Protein AF-0000000069268933 (afdb_homodimer)

Solvent-accessible surface area (backbone atoms only — not comparable to full-atom values): 54317 Å² total; per-residue (Å²): 132,76,81,76,73,70,62,58,66,45,48,69,45,67,87,57,84,73,96,55,51,41,63,83,51,75,91,86,49,53,34,49,32,68,73,46,73,35,45,16,52,27,34,43,27,24,50,33,40,76,60,44,56,71,86,71,64,83,83,47,63,29,49,32,36,15,38,20,29,21,50,16,10,46,42,30,14,30,53,37,13,67,27,52,35,50,18,26,33,30,33,64,66,54,39,27,24,53,42,48,69,40,32,57,46,41,52,47,26,45,42,44,54,23,50,52,47,48,46,54,64,62,42,34,71,44,36,68,53,65,61,63,78,63,66,57,31,48,46,53,46,44,49,50,28,39,42,50,39,27,69,57,31,54,75,45,9,57,64,44,36,41,72,38,51,13,46,59,36,70,28,63,60,28,30,74,26,71,50,31,32,33,38,74,88,39,74,44,36,33,64,26,33,35,44,12,54,23,53,42,72,35,76,78,95,40,54,47,47,91,77,36,90,62,32,33,57,55,48,53,80,37,52,63,67,76,50,60,28,35,34,30,37,25,42,41,57,71,32,48,37,48,46,52,25,42,38,54,54,62,25,48,32,37,34,38,18,56,50,80,56,52,40,78,89,51,41,64,68,58,34,50,50,48,53,50,52,43,41,74,74,61,39,44,73,41,49,32,22,45,75,58,34,36,45,65,48,70,59,88,90,51,92,54,39,46,32,41,39,35,29,30,48,75,85,36,81,45,76,45,78,22,40,38,41,37,44,40,67,48,72,38,38,55,63,79,81,34,31,41,71,49,26,46,43,50,64,41,87,96,46,18,39,38,56,47,59,55,26,33,30,71,25,81,45,32,30,47,21,30,38,20,21,57,47,80,91,50,60,40,67,47,44,5,34,32,40,13,38,36,38,43,41,53,73,67,40,64,92,64,73,77,70,42,51,36,75,43,71,37,58,87,68,49,52,55,49,45,59,34,82,36,92,58,13,45,13,36,22,53,45,37,32,70,68,53,22,56,76,68,71,48,63,65,41,80,35,68,23,59,34,76,77,30,68,37,36,53,44,66,57,59,78,83,54,35,34,28,37,41,28,15,39,56,97,50,50,43,34,49,18,22,30,30,32,23,81,62,12,56,35,43,42,46,36,54,43,48,27,39,64,70,62,38,32,35,62,56,48,22,16,41,60,54,41,70,74,32,67,46,43,37,57,32,53,21,21,38,53,59,40,61,74,61,48,74,58,51,52,92,82,67,68,120,146,65,91,74,74,68,64,57,67,43,47,68,46,66,87,57,84,72,94,57,50,41,64,84,51,74,90,86,49,54,34,48,32,66,73,46,72,35,45,16,52,28,34,42,27,26,50,34,41,74,59,43,56,71,88,72,64,85,83,47,63,28,50,34,37,14,38,20,32,21,50,17,10,45,42,30,14,29,52,38,13,67,27,53,37,52,18,24,32,30,33,62,68,55,38,28,26,54,42,48,71,41,33,56,46,39,52,46,27,46,42,44,53,23,48,52,50,48,47,54,64,62,44,33,70,43,36,69,52,64,59,62,79,61,66,57,32,48,47,53,45,44,50,50,27,39,43,50,39,27,69,56,31,54,74,44,9,58,65,44,36,41,74,39,50,12,45,60,36,69,28,61,59,29,30,71,27,70,49,31,31,33,39,73,87,40,74,45,38,33,66,26,34,34,46,12,54,23,53,43,73,34,77,78,96,40,55,45,46,90,77,36,89,61,30,33,57,55,47,53,78,38,52,64,66,75,49,60,28,34,34,31,38,26,42,40,58,71,32,47,37,49,45,53,26,42,38,56,55,64,25,47,31,36,34,36,18,56,49,81,56,52,39,78,88,51,42,66,69,57,33,51,51,49,52,50,52,45,42,74,71,62,38,44,73,41,49,34,23,45,75,59,32,35,44,64,48,70,60,89,89,52,91,55,39,45,34,41,39,35,27,30,48,74,83,35,82,46,77,46,77,24,40,36,40,38,43,40,67,49,72,39,37,55,64,80,81,34,32,41,71,50,27,45,44,50,63,40,85,97,48,18,39,38,57,47,59,54,26,32,30,72,24,81,46,32,31,46,23,29,37,20,22,55,47,80,89,50,60,40,68,48,46,5,34,33,40,13,37,37,38,44,41,54,73,66,40,62,92,66,73,76,68,42,51,37,75,42,71,35,58,87,68,49,52,56,48,44,60,36,82,35,92,59,14,46,12,36,23,51,43,37,33,70,67,53,22,56,76,69,72,48,63,63,42,81,34,69,23,60,32,76,78,31,69,37,35,54,45,66,58,60,79,84,53,36,34,29,38,40,28,16,39,55,98,49,49,44,35,49,19,22,30,28,32,23,81,62,13,55,35,41,43,46,36,53,42,46,27,39,65,70,62,40,31,36,62,56,48,23,15,41,60,54,41,72,76,33,67,47,44,38,56,32,53,21,21,37,55,58,39,61,76,61,48,74,59,51,51,92,82,67,68,120

Secondary structure (DSSP, 8-state):
------S--PBPSTT---SSSBS--STT---BSS--HHHHHHHHHHS-BTPPPP---TT-EEEEEEE--SHHHHHHHHHHHHTT--EEEEESS-TTHHHHHHSHHHHHHHHHHHHHHHHHHHTHHHHSS--------HHHHHHHHHHHHHHHGGGGSHHHHHHHT-EEEES-EEEEETTEEEETTEEEEEEEEEE---EEE-----TTGGGS--B-HHHHTT--S--SEEEEE--SHHHHHHHHHHHHHT-EEEEE-SSSSSSTTS-HHHHHHHHHHHHHTT-EEE-SEEEEEEEEE--TT-SS-EEEEEEEETTEEEEEEESEEEE-S-EEE--TTS-HHHHT--EETTTEE---TTSB-SSTTEEE-GGGBS-GGG--HHHHHHHHHHHHHHHH-TTS---SSSS-SSGGGS--EEEE-SSSEEEEEES-SHHHHHHHT--EEEEEEEGGG-HHHHHHT-SS--EEEEEEETTS-BEEEEEEEETTHHHHHHHHHHHHHTT-BHHHHHTS---SS-TTHHHHHHHHHHHHTT-----TT---/------S--PBP-TT---SSSBS--STT---BSS--HHHHHHHHHHS-BTPPPP---TT-EEEEEEE--SHHHHHHHHHHHHTT--EEEEESS-TTHHHHHHSHHHHHHHHHHHHHHHHHHHTHHHHSS--------HHHHHHHHHHHHHHHGGGGSHHHHHHTT-EEEES-EEEEETTEEEETTEEEEEEEEEE---EEE-----TTGGGS--B-HHHHTT--S--SEEEEE--SHHHHHHHHHHHHHT-EEEEE-SSSSSSTTS-HHHHHHHHHHHHHTT-EEE-SEEEEEEEEE--TT-SS-EEEEEEEETTEEEEEEESEEEE-S-EEE--TTS-HHHHT--EETTTEE---TTSB-SSTTEEE-GGGBS-GGG--HHHHHHHHHHHHHHHH-TTS---SSSS-SSGGGS--EEEE-SSSEEEEEES-SHHHHHHHT--EEEEEEEGGG-HHHHHHT-SS--EEEEEEETTS-BEEEEEEEETTHHHHHHHHHHHHHTT-BHHHHHTS---SS-TTHHHHHHHHHHHHTT-----TT---

InterPro domains:
  IPR001100 Pyridine nucleotide-disulphide oxidoreductase, class I [PIRSF000350] (57-532)
  IPR004099 Pyridine nucleotide-disulphide oxidoreductase, dimerisation domain [PF02852] (416-525)
  IPR012999 Pyridine nucleotide-disulphide oxidoreductase, class I, active site [PS00076] (96-106)
  IPR016156 FAD/NAD-linked reductase, dimerisation domain superfamily [G3DSA:3.30.390.30] (410-530)
  IPR016156 FAD/NAD-linked reductase, dimerisation domain superfamily [SSF55424] (415-532)
  IPR023753 FAD/NAD(P)-binding domain [PF07992] (62-384)
  IPR036188 FAD/NAD(P)-binding domain superfamily [G3DSA:3.50.50.60] (62-387)
  IPR036188 FAD/NAD(P)-binding domain superfamily [G3DSA:3.50.50.60] (202-329)
  IPR036188 FAD/NAD(P)-binding domain superfamily [SSF51905] (53-395)

Structure (mmCIF, N/CA/C/O backbone):
data_AF-0000000069268933-model_v1
#
loop_
_entity.id
_entity.type
_entity.pdbx_description
1 polymer 'Mercuric reductase'
#
loop_
_atom_site.group_PDB
_atom_site.id
_atom_site.type_symbol
_atom_site.label_atom_id
_atom_site.label_alt_id
_atom_site.label_comp_id
_atom_site.label_asym_id
_atom_site.label_entity_id
_atom_site.label_seq_id
_atom_site.pdbx_PDB_ins_code
_atom_site.Cartn_x
_atom_site.Cart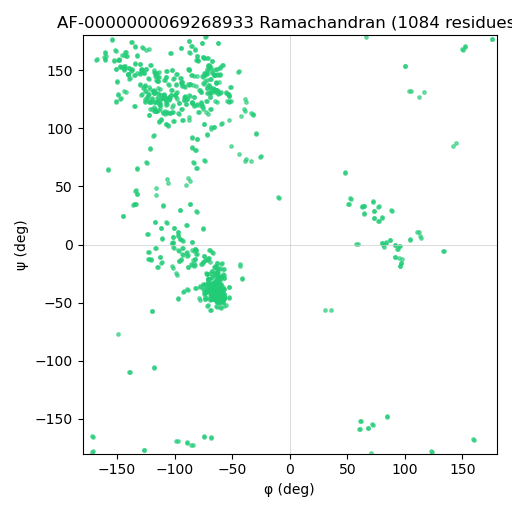n_y
_atom_site.Cartn_z
_atom_site.occupancy
_atom_site.B_iso_or_equiv
_atom_site.auth_seq_id
_atom_site.auth_comp_id
_atom_site.auth_asym_id
_atom_site.auth_atom_id
_atom_site.pdbx_PDB_model_num
ATOM 1 N N . MET A 1 1 ? -4.199 60.875 -8.172 1 19.55 1 MET A N 1
ATOM 2 C CA . MET A 1 1 ? -5.078 59.719 -8.203 1 19.55 1 MET A CA 1
ATOM 3 C C . MET A 1 1 ? -4.285 58.406 -8.031 1 19.55 1 MET A C 1
ATOM 5 O O . MET A 1 1 ? -3.547 58 -8.938 1 19.55 1 MET A O 1
ATOM 9 N N . ALA A 1 2 ? -3.783 58.188 -6.824 1 30.11 2 ALA A N 1
ATOM 10 C CA . ALA A 1 2 ? -2.719 57.281 -6.391 1 30.11 2 ALA A CA 1
ATOM 11 C C . ALA A 1 2 ? -2.986 55.875 -6.859 1 30.11 2 ALA A C 1
ATOM 13 O O . ALA A 1 2 ? -4.129 55.406 -6.852 1 30.11 2 ALA A O 1
ATOM 14 N N . ASP A 1 3 ? -2.271 55.406 -7.816 1 27.77 3 ASP A N 1
ATOM 15 C CA . ASP A 1 3 ? -2.238 54.031 -8.297 1 27.77 3 ASP A CA 1
ATOM 16 C C . ASP A 1 3 ? -2.447 53.031 -7.152 1 27.77 3 ASP A C 1
ATOM 18 O O . ASP A 1 3 ? -1.604 52.906 -6.262 1 27.77 3 ASP A O 1
ATOM 22 N N . SER A 1 4 ? -3.584 52.844 -6.547 1 33.25 4 SER A N 1
ATOM 23 C CA . SER A 1 4 ? -4 51.844 -5.547 1 33.25 4 SER A CA 1
ATOM 24 C C . SER A 1 4 ? -3.527 50.469 -5.918 1 33.25 4 SER A C 1
ATOM 26 O O . SER A 1 4 ? -3.932 49.906 -6.945 1 33.25 4 SER A O 1
ATOM 28 N N . GLY A 1 5 ? -2.242 50.062 -5.734 1 37.5 5 GLY A N 1
ATOM 29 C CA . GLY A 1 5 ? -1.516 48.844 -6.055 1 37.5 5 GLY A CA 1
ATOM 30 C C . GLY A 1 5 ? -2.328 47.562 -5.82 1 37.5 5 GLY A C 1
ATOM 31 O O . GLY A 1 5 ? -3.219 47.562 -4.969 1 37.5 5 GLY A O 1
ATOM 32 N N . SER A 1 6 ? -2.643 46.75 -6.883 1 45.41 6 SER A N 1
ATOM 33 C CA . SER A 1 6 ? -3.357 45.5 -6.902 1 45.41 6 SER A CA 1
ATOM 34 C C . SER A 1 6 ? -2.982 44.625 -5.703 1 45.41 6 SER A C 1
ATOM 36 O O . SER A 1 6 ? -1.806 44.5 -5.355 1 45.41 6 SER A O 1
ATOM 38 N N . PRO A 1 7 ? -3.863 44.344 -4.828 1 54.72 7 PRO A N 1
ATOM 39 C CA . PRO A 1 7 ? -3.633 43.344 -3.775 1 54.72 7 PRO A CA 1
ATOM 40 C C . PRO A 1 7 ? -2.867 42.125 -4.273 1 54.72 7 PRO A C 1
ATOM 42 O O . PRO A 1 7 ? -3.01 41.719 -5.434 1 54.72 7 PRO A O 1
ATOM 45 N N . GLY A 1 8 ? -1.774 41.844 -3.582 1 63.28 8 GLY A N 1
ATOM 46 C CA . GLY A 1 8 ? -1.039 40.688 -4.09 1 63.28 8 GLY A CA 1
ATOM 47 C C . GLY A 1 8 ? 0.312 41.062 -4.676 1 63.28 8 GLY A C 1
ATOM 48 O O . GLY A 1 8 ? 0.679 42.219 -4.711 1 63.28 8 GLY A O 1
ATOM 49 N N . SER A 1 9 ? 1.491 40.719 -4.539 1 64.56 9 SER A N 1
ATOM 50 C CA . SER A 1 9 ? 2.822 40.688 -5.141 1 64.56 9 SER A CA 1
ATOM 51 C C . SER A 1 9 ? 3.908 40.875 -4.086 1 64.56 9 SER A C 1
ATOM 53 O O . SER A 1 9 ? 3.865 41.844 -3.309 1 64.56 9 SER A O 1
ATOM 55 N N . GLY A 1 10 ? 4.324 39.969 -3.52 1 69 10 GLY A N 1
ATOM 56 C CA . GLY A 1 10 ? 5.473 40.031 -2.633 1 69 10 GLY A CA 1
ATOM 57 C C . GLY A 1 10 ? 6.797 39.938 -3.363 1 69 10 GLY A C 1
ATOM 58 O O . GLY A 1 10 ? 6.836 39.562 -4.539 1 69 10 GLY A O 1
ATOM 59 N N . SER A 1 11 ? 7.723 40.688 -2.787 1 83.81 11 SER A N 1
ATOM 60 C CA . SER A 1 11 ? 9.086 40.562 -3.279 1 83.81 11 SER A CA 1
ATOM 61 C C . SER A 1 11 ? 9.695 39.219 -2.863 1 83.81 11 SER A C 1
ATOM 63 O O . SER A 1 11 ? 9.211 38.594 -1.931 1 83.81 11 SER A O 1
ATOM 65 N N . SER A 1 12 ? 10.594 38.875 -3.639 1 91.75 12 SER A N 1
ATOM 66 C CA . SER A 1 12 ? 11.234 37.562 -3.414 1 91.75 12 SER A CA 1
ATOM 67 C C . SER A 1 12 ? 12.211 37.625 -2.244 1 91.75 12 SER A C 1
ATOM 69 O O . SER A 1 12 ? 12.812 38.688 -1.982 1 91.75 12 SER A O 1
ATOM 71 N N . TRP A 1 13 ? 12.289 36.562 -1.516 1 95 13 TRP A N 1
ATOM 72 C CA . TRP A 1 13 ? 13.273 36.375 -0.451 1 95 13 TRP A CA 1
ATOM 73 C C . TRP A 1 13 ? 14.656 36.094 -1.027 1 95 13 TRP A C 1
ATOM 75 O O . TRP A 1 13 ? 15.656 36.156 -0.304 1 95 13 TRP A O 1
ATOM 85 N N . LEU A 1 14 ? 14.672 35.875 -2.348 1 93.62 14 LEU A N 1
ATOM 86 C CA . LEU A 1 14 ? 15.961 35.594 -2.963 1 93.62 14 LEU A CA 1
ATOM 87 C C . LEU A 1 14 ? 16.922 36.75 -2.822 1 93.62 14 LEU A C 1
ATOM 89 O O . LEU A 1 14 ? 16.547 37.906 -3.115 1 93.62 14 LEU A O 1
ATOM 93 N N . GLY A 1 15 ? 18.047 36.594 -2.393 1 90.69 15 GLY A N 1
ATOM 94 C CA . GLY A 1 15 ? 19.062 37.625 -2.262 1 90.69 15 GLY A CA 1
ATOM 95 C C . GLY A 1 15 ? 19.047 38.312 -0.907 1 90.69 15 GLY A C 1
ATOM 96 O O . GLY A 1 15 ? 19.969 39.062 -0.572 1 90.69 15 GLY A O 1
ATOM 97 N N . VAL A 1 16 ? 18.016 38.062 -0.14 1 92.56 16 VAL A N 1
ATOM 98 C CA . VAL A 1 16 ? 17.938 38.625 1.204 1 92.56 16 VAL A CA 1
ATOM 99 C C . VAL A 1 16 ? 18.984 37.969 2.1 1 92.56 16 VAL A C 1
ATOM 101 O O . VAL A 1 16 ? 19.156 36.75 2.061 1 92.56 16 VAL A O 1
ATOM 104 N N . VAL A 1 17 ? 19.688 38.688 2.865 1 92.62 17 VAL A N 1
ATOM 105 C CA . VAL A 1 17 ? 20.688 38.156 3.795 1 92.62 17 VAL A CA 1
ATOM 106 C C . VAL A 1 17 ? 20.094 38.062 5.195 1 92.62 17 VAL A C 1
ATOM 108 O O . VAL A 1 17 ? 19.484 39 5.691 1 92.62 17 VAL A O 1
ATOM 111 N N . ALA A 1 18 ? 20.188 36.938 5.742 1 92.56 18 ALA A N 1
ATOM 112 C CA . ALA A 1 18 ? 19.672 36.688 7.086 1 92.56 18 ALA A CA 1
ATOM 113 C C . ALA A 1 18 ? 20.734 36 7.965 1 92.56 18 ALA A C 1
ATOM 115 O O . ALA A 1 18 ? 21.578 35.25 7.473 1 92.56 18 ALA A O 1
ATOM 116 N N . ASP A 1 19 ? 20.703 36.312 9.258 1 91.62 19 ASP A N 1
ATOM 117 C CA . ASP A 1 19 ? 21.656 35.75 10.203 1 91.62 19 ASP A CA 1
ATOM 118 C C . ASP A 1 19 ? 21.031 34.625 11.008 1 91.62 19 ASP A C 1
ATOM 120 O O . ASP A 1 19 ? 21.641 34.062 11.922 1 91.62 19 ASP A O 1
ATOM 124 N N . GLY A 1 20 ? 19.844 34.312 10.742 1 92.31 20 GLY A N 1
ATOM 125 C CA . GLY A 1 20 ? 19.094 33.281 11.398 1 92.31 20 GLY A CA 1
ATOM 126 C C . GLY A 1 20 ? 17.766 32.969 10.719 1 92.31 20 GLY A C 1
ATOM 127 O O . GLY A 1 20 ? 17.547 33.375 9.578 1 92.31 20 GLY A O 1
ATOM 128 N N . ALA A 1 21 ? 16.953 32.281 11.414 1 94.88 21 ALA A N 1
ATOM 129 C CA . ALA A 1 21 ? 15.664 31.875 10.867 1 94.88 21 ALA A CA 1
ATOM 130 C C . ALA A 1 21 ? 14.773 33.062 10.562 1 94.88 21 ALA A C 1
ATOM 132 O O . ALA A 1 21 ? 14.727 34.031 11.336 1 94.88 21 ALA A O 1
ATOM 133 N N . VAL A 1 22 ? 14.102 33.031 9.477 1 94.69 22 VAL A N 1
ATOM 134 C CA . VAL A 1 22 ? 13.188 34.094 9.062 1 94.69 22 VAL A CA 1
ATOM 135 C C . VAL A 1 22 ? 11.883 33.469 8.57 1 94.69 22 VAL A C 1
ATOM 137 O O . VAL A 1 22 ? 11.867 32.344 8.07 1 94.69 22 VAL A O 1
ATOM 140 N N . PRO A 1 23 ? 10.711 34.156 8.578 1 92.38 23 PRO A N 1
ATOM 141 C CA . PRO A 1 23 ? 10.617 35.469 9.242 1 92.38 23 PRO A CA 1
ATOM 142 C C . PRO A 1 23 ? 10.719 35.375 10.766 1 92.38 23 PRO A C 1
ATOM 144 O O . PRO A 1 23 ? 10.484 34.281 11.328 1 92.38 23 PRO A O 1
ATOM 147 N N . VAL A 1 24 ? 11.141 36.375 11.359 1 82.5 24 VAL A N 1
ATOM 148 C CA . VAL A 1 24 ? 11.203 36.438 12.812 1 82.5 24 VAL A CA 1
ATOM 149 C C . VAL A 1 24 ? 9.797 36.625 13.375 1 82.5 24 VAL A C 1
ATOM 151 O O . VAL A 1 24 ? 9.047 37.5 12.914 1 82.5 24 VAL A O 1
ATOM 154 N N . SER A 1 25 ? 9.281 35.594 13.867 1 70.06 25 SER A N 1
ATOM 155 C CA . SER A 1 25 ? 7.953 35.719 14.453 1 70.06 25 SER A CA 1
ATOM 156 C C . SER A 1 25 ? 7.969 35.406 15.945 1 70.06 25 SER A C 1
ATOM 158 O O . SER A 1 25 ? 8.93 34.812 16.453 1 70.06 25 SER A O 1
ATOM 160 N N . GLY A 1 26 ? 7.113 36.062 16.688 1 65.31 26 GLY A N 1
ATOM 161 C CA . GLY A 1 26 ? 6.879 35.781 18.094 1 65.31 26 GLY A CA 1
ATOM 162 C C . GLY A 1 26 ? 5.922 34.625 18.328 1 65.31 26 GLY A C 1
ATOM 163 O O . GLY A 1 26 ? 5.547 33.938 17.375 1 65.31 26 GLY A O 1
ATOM 164 N N . HIS A 1 27 ? 5.801 34.125 19.438 1 62.94 27 HIS A N 1
ATOM 165 C CA . HIS A 1 27 ? 4.742 33.25 19.938 1 62.94 27 HIS A CA 1
ATOM 166 C C . HIS A 1 27 ? 5.062 31.781 19.656 1 62.94 27 HIS A C 1
ATOM 168 O O . HIS A 1 27 ? 4.184 31.016 19.266 1 62.94 27 HIS A O 1
ATOM 174 N N . GLY A 1 28 ? 6.27 31.5 19.625 1 66.56 28 GLY A N 1
ATOM 175 C CA . GLY A 1 28 ? 6.621 30.094 19.562 1 66.56 28 GLY A CA 1
ATOM 176 C C . GLY A 1 28 ? 6.863 29.594 18.156 1 66.56 28 GLY A C 1
ATOM 177 O O . GLY A 1 28 ? 7.191 28.422 17.938 1 66.56 28 GLY A O 1
ATOM 178 N N . HIS A 1 29 ? 6.691 30.5 17.188 1 80.31 29 HIS A N 1
ATOM 179 C CA . HIS A 1 29 ? 6.949 30.078 15.812 1 80.31 29 HIS A CA 1
ATOM 180 C C . HIS A 1 29 ? 8.383 30.422 15.391 1 80.31 29 HIS A C 1
ATOM 182 O O . HIS A 1 29 ? 8.938 31.422 15.828 1 80.31 29 HIS A O 1
ATOM 188 N N . VAL A 1 30 ? 8.859 29.469 14.719 1 89.19 30 VAL A N 1
ATOM 189 C CA . VAL A 1 30 ? 10.234 29.625 14.242 1 89.19 30 VAL A CA 1
ATOM 190 C C . VAL A 1 30 ? 10.242 29.688 12.719 1 89.19 30 VAL A C 1
ATOM 192 O O . VAL A 1 30 ? 9.602 28.891 12.055 1 89.19 30 VAL A O 1
ATOM 195 N N . GLY A 1 31 ? 10.883 30.656 12.195 1 94.12 31 GLY A N 1
ATOM 196 C CA . GLY A 1 31 ? 11.023 30.734 10.75 1 94.12 31 GLY A CA 1
ATOM 197 C C . GLY A 1 31 ? 11.898 29.641 10.172 1 94.12 31 GLY A C 1
ATOM 198 O O . GLY A 1 31 ? 12.141 28.625 10.828 1 94.12 31 GLY A O 1
ATOM 199 N N . VAL A 1 32 ? 12.305 29.812 8.922 1 96.62 32 VAL A N 1
ATOM 200 C CA . VAL A 1 32 ? 13.078 28.766 8.258 1 96.62 32 VAL A CA 1
ATOM 201 C C . VAL A 1 32 ? 14.539 29.188 8.141 1 96.62 32 VAL A C 1
ATOM 203 O O . VAL A 1 32 ? 14.836 30.391 8.055 1 96.62 32 VAL A O 1
ATOM 206 N N . TRP A 1 33 ? 15.383 28.25 8.172 1 96.19 33 TRP A N 1
ATOM 207 C CA . TRP A 1 33 ? 16.828 28.406 8.07 1 96.19 33 TRP A CA 1
ATOM 208 C C . TRP A 1 33 ? 17.453 27.172 7.441 1 96.19 33 TRP A C 1
ATOM 210 O O . TRP A 1 33 ? 16.953 26.062 7.605 1 96.19 33 TRP A O 1
ATOM 220 N N . PRO A 1 34 ? 18.641 27.344 6.715 1 97 34 PRO A N 1
ATOM 221 C CA . PRO A 1 34 ? 19.234 28.578 6.215 1 97 34 PRO A CA 1
ATOM 222 C C . PRO A 1 34 ? 18.406 29.234 5.113 1 97 34 PRO A C 1
ATOM 224 O O . PRO A 1 34 ? 17.578 28.578 4.496 1 97 34 PRO A O 1
ATOM 227 N N . LEU A 1 35 ? 18.594 30.469 4.922 1 97.38 35 LEU A N 1
ATOM 228 C CA . LEU A 1 35 ? 17.891 31.141 3.828 1 97.38 35 LEU A CA 1
ATOM 229 C C . LEU A 1 35 ? 18.609 30.906 2.504 1 97.38 35 LEU A C 1
ATOM 231 O O . LEU A 1 35 ? 19.109 31.859 1.896 1 97.38 35 LEU A O 1
ATOM 235 N N . ASP A 1 36 ? 18.656 29.703 2.01 1 96.81 36 ASP A N 1
ATOM 236 C CA . ASP A 1 36 ? 19.188 29.359 0.696 1 96.81 36 ASP A CA 1
ATOM 237 C C . ASP A 1 36 ? 18.125 29.516 -0.39 1 96.81 36 ASP A C 1
ATOM 239 O O . ASP A 1 36 ? 17.062 30.094 -0.146 1 96.81 36 ASP A O 1
ATOM 243 N N . GLU A 1 37 ? 18.406 29.094 -1.626 1 97.31 37 GLU A N 1
ATOM 244 C CA . GLU A 1 37 ? 17.484 29.312 -2.746 1 97.31 37 GLU A CA 1
ATOM 245 C C . GLU A 1 37 ? 16.172 28.562 -2.533 1 97.31 37 GLU A C 1
ATOM 247 O O . GLU A 1 37 ? 15.109 29.031 -2.945 1 97.31 37 GLU A O 1
ATOM 252 N N . HIS A 1 38 ? 16.234 27.406 -1.894 1 97.81 38 HIS A N 1
ATOM 253 C CA . HIS A 1 38 ? 15.047 26.594 -1.683 1 97.81 38 HIS A CA 1
ATOM 254 C C . HIS A 1 38 ? 14.148 27.203 -0.613 1 97.81 38 HIS A C 1
ATOM 256 O O . HIS A 1 38 ? 12.93 27.297 -0.802 1 97.81 38 HIS A O 1
ATOM 262 N N . ASN A 1 39 ? 14.68 27.609 0.523 1 98.25 39 ASN A N 1
ATOM 263 C CA . ASN A 1 39 ? 13.883 28.266 1.554 1 98.25 39 ASN A CA 1
ATOM 264 C C . ASN A 1 39 ? 13.367 29.625 1.085 1 98.25 39 ASN A C 1
ATOM 266 O O . ASN A 1 39 ? 12.273 30.047 1.466 1 98.25 39 ASN A O 1
ATOM 270 N N . ALA A 1 40 ? 14.148 30.281 0.274 1 97.88 40 ALA A N 1
ATOM 271 C CA . ALA A 1 40 ? 13.648 31.516 -0.324 1 97.88 40 ALA A CA 1
ATOM 272 C C . ALA A 1 40 ? 12.414 31.234 -1.183 1 97.88 40 ALA A C 1
ATOM 274 O O . ALA A 1 40 ? 11.414 31.953 -1.088 1 97.88 40 ALA A O 1
ATOM 275 N N . LYS A 1 41 ? 12.531 30.234 -2.01 1 97.94 41 LYS A N 1
ATOM 276 C CA . LYS A 1 41 ? 11.406 29.844 -2.854 1 97.94 41 LYS A CA 1
ATOM 277 C C . LYS A 1 41 ? 10.195 29.453 -2.01 1 97.94 41 LYS A C 1
ATOM 279 O O . LYS A 1 41 ? 9.055 29.797 -2.346 1 97.94 41 LYS A O 1
ATOM 284 N N . LEU A 1 42 ? 10.445 28.734 -0.953 1 98.44 42 LEU A N 1
ATOM 285 C CA . LEU A 1 42 ? 9.375 28.391 -0.021 1 98.44 42 LEU A CA 1
ATOM 286 C C . LEU A 1 42 ? 8.695 29.656 0.501 1 98.44 42 LEU A C 1
ATOM 288 O O . LEU A 1 42 ? 7.473 29.797 0.419 1 98.44 42 LEU A O 1
ATOM 292 N N . LEU A 1 43 ? 9.477 30.578 1.016 1 97.94 43 LEU A N 1
ATOM 293 C CA . LEU A 1 43 ? 8.953 31.781 1.647 1 97.94 43 LEU A CA 1
ATOM 294 C C . LEU A 1 43 ? 8.234 32.656 0.63 1 97.94 43 LEU A C 1
ATOM 296 O O . LEU A 1 43 ? 7.246 33.312 0.96 1 97.94 43 LEU A O 1
ATOM 300 N N . ASP A 1 44 ? 8.727 32.688 -0.604 1 97.69 44 ASP A N 1
ATOM 301 C CA . ASP A 1 44 ? 8.062 33.438 -1.659 1 97.69 44 ASP A CA 1
ATOM 302 C C . ASP A 1 44 ? 6.617 32.969 -1.836 1 97.69 44 ASP A C 1
ATOM 304 O O . ASP A 1 44 ? 5.758 33.75 -2.248 1 97.69 44 ASP A O 1
ATOM 308 N N . ASN A 1 45 ? 6.391 31.75 -1.537 1 97.94 45 ASN A N 1
ATOM 309 C CA . ASN A 1 45 ? 5.051 31.188 -1.689 1 97.94 45 ASN A CA 1
ATOM 310 C C . ASN A 1 45 ? 4.215 31.375 -0.43 1 97.94 45 ASN A C 1
ATOM 312 O O . ASN A 1 45 ? 3.033 31.719 -0.513 1 97.94 45 ASN A O 1
ATOM 316 N N . VAL A 1 46 ? 4.848 31.234 0.806 1 98 46 VAL A N 1
ATOM 317 C CA . VAL A 1 46 ? 4.02 31.031 1.987 1 98 46 VAL A CA 1
ATOM 318 C C . VAL A 1 46 ? 4.109 32.25 2.906 1 98 46 VAL A C 1
ATOM 320 O O . VAL A 1 46 ? 3.359 32.344 3.881 1 98 46 VAL A O 1
ATOM 323 N N . HIS A 1 47 ? 5.008 33.125 2.639 1 97.38 47 HIS A N 1
ATOM 324 C CA . HIS A 1 47 ? 5.184 34.375 3.373 1 97.38 47 HIS A CA 1
ATOM 325 C C . HIS A 1 47 ? 5.93 35.406 2.531 1 97.38 47 HIS A C 1
ATOM 327 O O . HIS A 1 47 ? 7 35.875 2.926 1 97.38 47 HIS A O 1
ATOM 333 N N . PRO A 1 48 ? 5.305 35.812 1.465 1 96.19 48 PRO A N 1
ATOM 334 C CA . PRO A 1 48 ? 6.016 36.75 0.589 1 96.19 48 PRO A CA 1
ATOM 335 C C . PRO A 1 48 ? 6.328 38.062 1.274 1 96.19 48 PRO A C 1
ATOM 337 O O . PRO A 1 48 ? 5.52 38.562 2.068 1 96.19 48 PRO A O 1
ATOM 340 N N . ARG A 1 49 ? 7.402 38.625 0.929 1 93.12 49 ARG A N 1
ATOM 341 C CA . ARG A 1 49 ? 7.797 39.906 1.489 1 93.12 49 ARG A CA 1
ATOM 342 C C . ARG A 1 49 ? 6.977 41.031 0.886 1 93.12 49 ARG A C 1
ATOM 344 O O . ARG A 1 49 ? 6.684 41.031 -0.312 1 93.12 49 ARG A O 1
ATOM 351 N N . GLY A 1 50 ? 6.586 41.938 1.719 1 90.38 50 GLY A N 1
ATOM 352 C CA . GLY A 1 50 ? 5.887 43.125 1.252 1 90.38 50 GLY A CA 1
ATOM 353 C C . GLY A 1 50 ? 4.461 42.844 0.818 1 90.38 50 GLY A C 1
ATOM 354 O O . GLY A 1 50 ? 3.912 43.562 -0.023 1 90.38 50 GLY A O 1
ATOM 355 N N . TRP A 1 51 ? 3.93 41.781 1.317 1 93.88 51 TRP A N 1
ATOM 356 C CA . TRP A 1 51 ? 2.547 41.469 0.998 1 93.88 51 TRP A CA 1
ATOM 357 C C . TRP A 1 51 ? 1.609 42.625 1.346 1 93.88 51 TRP A C 1
ATOM 359 O O . TRP A 1 51 ? 1.699 43.188 2.434 1 93.88 51 TRP A O 1
ATOM 369 N N . GLN A 1 52 ? 0.752 43 0.386 1 94.81 52 GLN A N 1
ATOM 370 C CA . GLN A 1 52 ? -0.257 44 0.631 1 94.81 52 GLN A CA 1
ATOM 371 C C . GLN A 1 52 ? -1.63 43.375 0.863 1 94.81 52 GLN A C 1
ATOM 373 O O . GLN A 1 52 ? -2.184 42.75 -0.031 1 94.81 52 GLN A O 1
ATOM 378 N N . ASN A 1 53 ? -2.162 43.656 2.037 1 97 53 ASN A N 1
ATOM 379 C CA . ASN A 1 53 ? -3.484 43.125 2.357 1 97 53 ASN A CA 1
ATOM 380 C C . ASN A 1 53 ? -4.566 43.781 1.501 1 97 53 ASN A C 1
ATOM 382 O O . ASN A 1 53 ? -4.449 44.938 1.115 1 97 53 ASN A O 1
ATOM 386 N N . PRO A 1 54 ? -5.652 43.031 1.269 1 96.62 54 PRO A N 1
ATOM 387 C CA . PRO A 1 54 ? -6.77 43.625 0.519 1 96.62 54 PRO A CA 1
ATOM 388 C C . PRO A 1 54 ? -7.422 44.812 1.246 1 96.62 54 PRO A C 1
ATOM 390 O O . PRO A 1 54 ? -7.441 44.844 2.479 1 96.62 54 PRO A O 1
ATOM 393 N N . GLN A 1 55 ? -7.949 45.688 0.429 1 95.12 55 GLN A N 1
ATOM 394 C CA . GLN A 1 55 ? -8.742 46.812 0.948 1 95.12 55 GLN A CA 1
ATOM 395 C C . GLN A 1 55 ? -10.211 46.656 0.543 1 95.12 55 GLN A C 1
ATOM 397 O O . GLN A 1 55 ? -10.523 46.531 -0.642 1 95.12 55 GLN A O 1
ATOM 402 N N . LYS A 1 56 ? -11 46.594 1.622 1 95 56 LYS A N 1
ATOM 403 C CA . LYS A 1 56 ? -12.438 46.5 1.406 1 95 56 LYS A CA 1
ATOM 404 C C . LYS A 1 56 ? -13.18 47.656 2.062 1 95 56 LYS A C 1
ATOM 406 O O . LYS A 1 56 ? -12.672 48.25 3.004 1 95 56 LYS A O 1
ATOM 411 N N . PRO A 1 57 ? -14.406 47.938 1.445 1 95 57 PRO A N 1
ATOM 412 C CA . PRO A 1 57 ? -15.227 48.938 2.158 1 95 57 PRO A CA 1
ATOM 413 C C . PRO A 1 57 ? -15.547 48.5 3.59 1 95 57 PRO A C 1
ATOM 415 O O . PRO A 1 57 ? -15.602 47.281 3.881 1 95 57 PRO A O 1
ATOM 418 N N . ASP A 1 58 ? -15.789 49.438 4.406 1 92.19 58 ASP A N 1
ATOM 419 C CA . ASP A 1 58 ? -16.016 49.188 5.828 1 92.19 58 ASP A CA 1
ATOM 420 C C . ASP A 1 58 ? -17.234 48.312 6.051 1 92.19 58 ASP A C 1
ATOM 422 O O . ASP A 1 58 ? -17.328 47.594 7.047 1 92.19 58 ASP A O 1
ATOM 426 N N . ASP A 1 59 ? -18.156 48.406 5.129 1 95.44 59 ASP A N 1
ATOM 427 C CA . ASP A 1 59 ? -19.406 47.656 5.316 1 95.44 59 ASP A CA 1
ATOM 428 C C . ASP A 1 59 ? -19.375 46.344 4.57 1 95.44 59 ASP A C 1
ATOM 430 O O . ASP A 1 59 ? -20.391 45.625 4.488 1 95.44 59 ASP A O 1
ATOM 434 N N . PHE A 1 60 ? -18.219 46.062 4.055 1 96.88 60 PHE A N 1
ATOM 435 C CA . PHE A 1 60 ? -18.094 44.781 3.354 1 96.88 60 PHE A CA 1
ATOM 436 C C . PHE A 1 60 ? -18.172 43.625 4.332 1 96.88 60 PHE A C 1
ATOM 438 O O . PHE A 1 60 ? -17.5 43.625 5.363 1 96.88 60 PHE A O 1
ATOM 445 N N . VAL A 1 61 ? -19.047 42.594 4.035 1 98.19 61 VAL A N 1
ATOM 446 C CA . VAL A 1 61 ? -19.234 41.438 4.91 1 98.19 61 VAL A CA 1
ATOM 447 C C . VAL A 1 61 ? -18.781 40.156 4.195 1 98.19 61 VAL A C 1
ATOM 449 O O . VAL A 1 61 ? -19.328 39.812 3.141 1 98.19 61 VAL A O 1
ATOM 452 N N . TYR A 1 62 ? -17.766 39.531 4.695 1 98.38 62 TYR A N 1
ATOM 453 C CA . TYR A 1 62 ? -17.375 38.219 4.176 1 98.38 62 TYR A CA 1
ATOM 454 C C . TYR A 1 62 ? -18.406 37.156 4.531 1 98.38 62 TYR A C 1
ATOM 456 O O . TYR A 1 62 ? -18.969 37.188 5.629 1 98.38 62 TYR A O 1
ATOM 464 N N . ASP A 1 63 ? -18.609 36.25 3.555 1 98.12 63 ASP A N 1
ATOM 465 C CA . ASP A 1 63 ? -19.438 35.094 3.879 1 98.12 63 ASP A CA 1
ATOM 466 C C . ASP A 1 63 ? -18.703 34.156 4.844 1 98.12 63 ASP A C 1
ATOM 468 O O . ASP A 1 63 ? -19.328 33.562 5.727 1 98.12 63 ASP A O 1
ATOM 472 N N . LEU A 1 64 ? -17.391 33.969 4.676 1 98.69 64 LEU A N 1
ATOM 473 C CA . LEU A 1 64 ? -16.594 33.125 5.547 1 98.69 64 LEU A CA 1
ATOM 474 C C . LEU A 1 64 ? -15.164 33.625 5.664 1 98.69 64 LEU A C 1
ATOM 476 O O . LEU A 1 64 ? -14.523 33.938 4.656 1 98.69 64 LEU A O 1
ATOM 480 N N . ILE A 1 65 ? -14.672 33.781 6.863 1 98.94 65 ILE A N 1
ATOM 481 C CA . ILE A 1 65 ? -13.266 34.062 7.121 1 98.94 65 ILE A CA 1
ATOM 482 C C . ILE A 1 65 ? -12.617 32.875 7.836 1 98.94 65 ILE A C 1
ATOM 484 O O . ILE A 1 65 ? -13.125 32.406 8.844 1 98.94 65 ILE A O 1
ATOM 488 N N . ALA A 1 66 ? -11.586 32.375 7.289 1 98.94 66 ALA A N 1
ATOM 489 C CA . ALA A 1 66 ? -10.781 31.375 7.965 1 98.94 66 ALA A CA 1
ATOM 490 C C . ALA A 1 66 ? -9.547 32 8.617 1 98.94 66 ALA A C 1
ATOM 492 O O . ALA A 1 66 ? -8.812 32.75 7.973 1 98.94 66 ALA A O 1
ATOM 493 N N . VAL A 1 67 ? -9.312 31.688 9.891 1 98.88 67 VAL A N 1
ATOM 494 C CA . VAL A 1 67 ? -8.172 32.219 10.625 1 98.88 67 VAL A CA 1
ATOM 495 C C . VAL A 1 67 ? -7.125 31.125 10.828 1 98.88 67 VAL A C 1
ATOM 497 O O . VAL A 1 67 ? -7.328 30.203 11.617 1 98.88 67 VAL A O 1
ATOM 500 N N . GLY A 1 68 ? -5.945 31.266 10.219 1 98.38 68 GLY A N 1
ATOM 501 C CA . GLY A 1 68 ? -4.895 30.266 10.18 1 98.38 68 GLY A CA 1
ATOM 502 C C . GLY A 1 68 ? -4.781 29.578 8.836 1 98.38 68 GLY A C 1
ATOM 503 O O . GLY A 1 68 ? -5.781 29.109 8.289 1 98.38 68 GLY A O 1
ATOM 504 N N . ALA A 1 69 ? -3.557 29.484 8.344 1 98.5 69 ALA A N 1
ATOM 505 C CA . ALA A 1 69 ? -3.367 28.969 6.992 1 98.5 69 ALA A CA 1
ATOM 506 C C . ALA A 1 69 ? -2.705 27.594 7.023 1 98.5 69 ALA A C 1
ATOM 508 O O . ALA A 1 69 ? -1.821 27.297 6.215 1 98.5 69 ALA A O 1
ATOM 509 N N . GLY A 1 70 ? -3.004 26.766 8.078 1 98.19 70 GLY A N 1
ATOM 510 C CA . GLY A 1 70 ? -2.75 25.328 7.984 1 98.19 70 GLY A CA 1
ATOM 511 C C . GLY A 1 70 ? -3.748 24.609 7.105 1 98.19 70 GLY A C 1
ATOM 512 O O . GLY A 1 70 ? -4.543 25.234 6.406 1 98.19 70 GLY A O 1
ATOM 513 N N . ALA A 1 71 ? -3.781 23.344 7.184 1 97.69 71 ALA A N 1
ATOM 514 C CA . ALA A 1 71 ? -4.656 22.531 6.332 1 97.69 71 ALA A CA 1
ATOM 515 C C . ALA A 1 71 ? -6.117 22.938 6.512 1 97.69 71 ALA A C 1
ATOM 517 O O . ALA A 1 71 ? -6.852 23.078 5.531 1 97.69 71 ALA A O 1
ATOM 518 N N . GLY A 1 72 ? -6.551 23.156 7.711 1 98.5 72 GLY A N 1
ATOM 519 C CA . GLY A 1 72 ? -7.93 23.516 8 1 98.5 72 GLY A CA 1
ATOM 520 C C . GLY A 1 72 ? -8.352 24.828 7.371 1 98.5 72 GLY A C 1
ATOM 521 O O . GLY A 1 72 ? -9.398 24.906 6.727 1 98.5 72 GLY A O 1
ATOM 522 N N . GLY A 1 73 ? -7.527 25.844 7.539 1 98.81 73 GLY A N 1
ATOM 523 C CA . GLY A 1 73 ? -7.855 27.141 7 1 98.81 73 GLY A CA 1
ATOM 524 C C . GLY A 1 73 ? -7.758 27.219 5.488 1 98.81 73 GLY A C 1
ATOM 525 O O . GLY A 1 73 ? -8.586 27.859 4.832 1 98.81 73 GLY A O 1
ATOM 526 N N . LEU A 1 74 ? -6.73 26.578 4.996 1 98.75 74 LEU A N 1
ATOM 527 C CA . LEU A 1 74 ? -6.57 26.562 3.547 1 98.75 74 LEU A CA 1
ATOM 528 C C . LEU A 1 74 ? -7.773 25.906 2.871 1 98.75 74 LEU A C 1
ATOM 530 O O . LEU A 1 74 ? -8.336 26.469 1.93 1 98.75 74 LEU A O 1
ATOM 534 N N . VAL A 1 75 ? -8.203 24.766 3.35 1 97.69 75 VAL A N 1
ATOM 535 C CA . VAL A 1 75 ? -9.336 24.062 2.754 1 97.69 75 VAL A CA 1
ATOM 536 C C . VAL A 1 75 ? -10.609 24.859 2.967 1 97.69 75 VAL A C 1
ATOM 538 O O . VAL A 1 75 ? -11.414 25.016 2.045 1 97.69 75 VAL A O 1
ATOM 541 N N . SER A 1 76 ? -10.797 25.469 4.152 1 98.5 76 SER A N 1
ATOM 542 C CA . SER A 1 76 ? -11.992 26.25 4.441 1 98.5 76 SER A CA 1
ATOM 543 C C . SER A 1 76 ? -12.117 27.438 3.498 1 98.5 76 SER A C 1
ATOM 545 O O . SER A 1 76 ? -13.188 27.672 2.93 1 98.5 76 SER A O 1
ATOM 547 N N . SER A 1 77 ? -11.062 28.172 3.363 1 98.75 77 SER A N 1
ATOM 548 C CA . SER A 1 77 ? -11.086 29.391 2.561 1 98.75 77 SER A CA 1
ATOM 549 C C . SER A 1 77 ? -11.234 29.062 1.075 1 98.75 77 SER A C 1
ATOM 551 O O . SER A 1 77 ? -12.078 29.641 0.391 1 98.75 77 SER A O 1
ATOM 553 N N . LYS A 1 78 ? -10.461 28.141 0.593 1 97.88 78 LYS A N 1
ATOM 554 C CA . LYS A 1 78 ? -10.477 27.812 -0.831 1 97.88 78 LYS A CA 1
ATOM 555 C C . LYS A 1 78 ? -11.789 27.156 -1.231 1 97.88 78 LYS A C 1
ATOM 557 O O . LYS A 1 78 ? -12.367 27.484 -2.271 1 97.88 78 LYS A O 1
ATOM 562 N N . GLN A 1 79 ? -12.242 26.172 -0.447 1 96.19 79 GLN A N 1
ATOM 563 C CA . GLN A 1 79 ? -13.484 25.469 -0.784 1 96.19 79 GLN A CA 1
ATOM 564 C C . GLN A 1 79 ? -14.672 26.438 -0.771 1 96.19 79 GLN A C 1
ATOM 566 O O . GLN A 1 79 ? -15.523 26.391 -1.658 1 96.19 79 GLN A O 1
ATOM 571 N N . SER A 1 80 ? -14.742 27.281 0.238 1 97.12 80 SER A N 1
ATOM 572 C CA . SER A 1 80 ? -15.828 28.25 0.289 1 97.12 80 SER A CA 1
ATOM 573 C C . SER A 1 80 ? -15.805 29.188 -0.918 1 97.12 80 SER A C 1
ATOM 575 O O . SER A 1 80 ? -16.844 29.453 -1.524 1 97.12 80 SER A O 1
ATOM 577 N N . ALA A 1 81 ? -14.633 29.641 -1.257 1 97.56 81 ALA A N 1
ATOM 578 C CA . ALA A 1 81 ? -14.5 30.516 -2.418 1 97.56 81 ALA A CA 1
ATOM 579 C C . ALA A 1 81 ? -14.938 29.812 -3.695 1 97.56 81 ALA A C 1
ATOM 581 O O . ALA A 1 81 ? -15.688 30.375 -4.5 1 97.56 81 ALA A O 1
ATOM 582 N N . ARG A 1 82 ? -14.484 28.594 -3.844 1 94.75 82 ARG A N 1
ATOM 583 C CA . ARG A 1 82 ? -14.82 27.828 -5.031 1 94.75 82 ARG A CA 1
ATOM 584 C C . ARG A 1 82 ? -16.328 27.578 -5.117 1 94.75 82 ARG A C 1
ATOM 586 O O . ARG A 1 82 ? -16.859 27.375 -6.211 1 94.75 82 ARG A O 1
ATOM 593 N N . ARG A 1 83 ? -16.969 27.625 -3.984 1 94.56 83 ARG A N 1
ATOM 594 C CA . ARG A 1 83 ? -18.406 27.391 -3.955 1 94.56 83 ARG A CA 1
ATOM 595 C C . ARG A 1 83 ? -19.188 28.703 -3.967 1 94.56 83 ARG A C 1
ATOM 597 O O . ARG A 1 83 ? -20.359 28.734 -3.6 1 94.56 83 ARG A O 1
ATOM 604 N N . GLY A 1 84 ? -18.5 29.844 -4.219 1 95.38 84 GLY A N 1
ATOM 605 C CA . GLY A 1 84 ? -19.188 31.078 -4.551 1 95.38 84 GLY A CA 1
ATOM 606 C C . GLY A 1 84 ? -19.203 32.062 -3.402 1 95.38 84 GLY A C 1
ATOM 607 O O . GLY A 1 84 ? -19.781 33.156 -3.527 1 95.38 84 GLY A O 1
ATOM 608 N N . ALA A 1 85 ? -18.578 31.781 -2.328 1 97.56 85 ALA A N 1
ATOM 609 C CA . ALA A 1 85 ? -18.625 32.656 -1.151 1 97.56 85 ALA A CA 1
ATOM 610 C C . ALA A 1 85 ? -17.578 33.75 -1.243 1 97.56 85 ALA A C 1
ATOM 612 O O . ALA A 1 85 ? -16.516 33.562 -1.813 1 97.56 85 ALA A O 1
ATOM 613 N N . ARG A 1 86 ? -18 34.938 -0.667 1 97.94 86 ARG A N 1
ATOM 614 C CA . ARG A 1 86 ? -16.969 35.906 -0.327 1 97.94 86 ARG A CA 1
ATOM 615 C C . ARG A 1 86 ? -16.109 35.406 0.821 1 97.94 86 ARG A C 1
ATOM 617 O O . ARG A 1 86 ? -16.484 35.531 1.989 1 97.94 86 ARG A O 1
ATOM 624 N N . SER A 1 87 ? -14.914 34.906 0.413 1 98.56 87 SER A N 1
ATOM 625 C CA . SER A 1 87 ? -14.07 34.156 1.341 1 98.56 87 SER A CA 1
ATOM 626 C C . SER A 1 87 ? -12.758 34.875 1.608 1 98.56 87 SER A C 1
ATOM 628 O O . SER A 1 87 ? -12.234 35.562 0.728 1 98.56 87 SER A O 1
ATOM 630 N N . ALA A 1 88 ? -12.203 34.719 2.855 1 98.88 88 ALA A N 1
ATOM 631 C CA . ALA A 1 88 ? -10.898 35.281 3.207 1 98.88 88 ALA A CA 1
ATOM 632 C C . ALA A 1 88 ? -10.109 34.312 4.078 1 98.88 88 ALA A C 1
ATOM 634 O O . ALA A 1 88 ? -10.695 33.531 4.844 1 98.88 88 ALA A O 1
ATOM 635 N N . LEU A 1 89 ? -8.812 34.344 3.885 1 98.88 89 LEU A N 1
ATOM 636 C CA . LEU A 1 89 ? -7.844 33.625 4.699 1 98.88 89 LEU A CA 1
ATOM 637 C C . LEU A 1 89 ? -6.898 34.594 5.41 1 98.88 89 LEU A C 1
ATOM 639 O O . LEU A 1 89 ? -6.398 35.531 4.801 1 98.88 89 LEU A O 1
ATOM 643 N N . ILE A 1 90 ? -6.723 34.344 6.715 1 98.75 90 ILE A N 1
ATOM 644 C CA . ILE A 1 90 ? -5.805 35.188 7.484 1 98.75 90 ILE A CA 1
ATOM 645 C C . ILE A 1 90 ? -4.66 34.312 8.023 1 98.75 90 ILE A C 1
ATOM 647 O O . ILE A 1 90 ? -4.895 33.25 8.609 1 98.75 90 ILE A O 1
ATOM 651 N N . GLU A 1 91 ? -3.412 34.719 7.832 1 97.44 91 GLU A N 1
ATOM 652 C CA . GLU A 1 91 ? -2.229 34.031 8.312 1 97.44 91 GLU A CA 1
ATOM 653 C C . GLU A 1 91 ? -1.156 35 8.781 1 97.44 91 GLU A C 1
ATOM 655 O O . GLU A 1 91 ? -0.845 35.969 8.086 1 97.44 91 GLU A O 1
ATOM 660 N N . HIS A 1 92 ? -0.638 34.75 9.93 1 94.44 92 HIS A N 1
ATOM 661 C CA . HIS A 1 92 ? 0.361 35.719 10.43 1 94.44 92 HIS A CA 1
ATOM 662 C C . HIS A 1 92 ? 1.773 35.156 10.227 1 94.44 92 HIS A C 1
ATOM 664 O O . HIS A 1 92 ? 2.742 35.938 10.25 1 94.44 92 HIS A O 1
ATOM 670 N N . HIS A 1 93 ? 1.945 33.875 10.031 1 95.19 93 HIS A N 1
ATOM 671 C CA . HIS A 1 93 ? 3.27 33.25 9.961 1 95.19 93 HIS A CA 1
ATOM 672 C C . HIS A 1 93 ? 3.508 32.625 8.602 1 95.19 93 HIS A C 1
ATOM 674 O O . HIS A 1 93 ? 3.641 33.312 7.59 1 95.19 93 HIS A O 1
ATOM 680 N N . LEU A 1 94 ? 3.475 31.312 8.469 1 97.5 94 LEU A N 1
ATOM 681 C CA . LEU A 1 94 ? 3.736 30.625 7.215 1 97.5 94 LEU A CA 1
ATOM 682 C C . LEU A 1 94 ? 2.498 29.859 6.742 1 97.5 94 LEU A C 1
ATOM 684 O O . LEU A 1 94 ? 2.006 28.969 7.441 1 97.5 94 LEU A O 1
ATOM 688 N N . ALA A 1 95 ? 2.037 30.203 5.496 1 98.06 95 ALA A N 1
ATOM 689 C CA . ALA A 1 95 ? 0.977 29.391 4.914 1 98.06 95 ALA A CA 1
ATOM 690 C C . ALA A 1 95 ? 1.434 27.938 4.738 1 98.06 95 ALA A C 1
ATOM 692 O O . ALA A 1 95 ? 2.627 27.672 4.578 1 98.06 95 ALA A O 1
ATOM 693 N N . GLY A 1 96 ? 0.471 27.031 4.773 1 97.94 96 GLY A N 1
ATOM 694 C CA . GLY A 1 96 ? 0.788 25.609 4.75 1 97.94 96 GLY A CA 1
ATOM 695 C C . GLY A 1 96 ? 0.847 24.984 6.133 1 97.94 96 GLY A C 1
ATOM 696 O O . GLY A 1 96 ? 0.788 23.766 6.273 1 97.94 96 GLY A O 1
ATOM 697 N N . GLY A 1 97 ? 0.982 25.844 7.148 1 96.75 97 GLY A N 1
ATOM 698 C CA . GLY A 1 97 ? 0.971 25.391 8.531 1 96.75 97 GLY A CA 1
ATOM 699 C C . GLY A 1 97 ? 2.082 24.406 8.852 1 96.75 97 GLY A C 1
ATOM 700 O O . GLY A 1 97 ? 3.143 24.438 8.219 1 96.75 97 GLY A O 1
ATOM 701 N N . ASP A 1 98 ? 1.922 23.625 9.898 1 94.75 98 ASP A N 1
ATOM 702 C CA . ASP A 1 98 ? 2.928 22.656 10.344 1 94.75 98 ASP A CA 1
ATOM 703 C C . ASP A 1 98 ? 3.213 21.625 9.258 1 94.75 98 ASP A C 1
ATOM 705 O O . ASP A 1 98 ? 4.367 21.25 9.031 1 94.75 98 ASP A O 1
ATOM 709 N N . CYS A 1 99 ? 2.234 21.234 8.586 1 96.5 99 CYS A N 1
ATOM 710 C CA . CYS A 1 99 ? 2.352 20.109 7.66 1 96.5 99 CYS A CA 1
ATOM 711 C C . CYS A 1 99 ? 3.395 20.406 6.586 1 96.5 99 CYS A C 1
ATOM 713 O O . CYS A 1 99 ? 4.316 19.609 6.383 1 96.5 99 CYS A O 1
ATOM 715 N N . LEU A 1 100 ? 3.254 21.469 5.926 1 98.12 100 LEU A N 1
ATOM 716 C CA . LEU A 1 100 ? 4.16 21.812 4.836 1 98.12 100 LEU A CA 1
ATOM 717 C C . LEU A 1 100 ? 5.523 22.25 5.371 1 98.12 100 LEU A C 1
ATOM 719 O O . LEU A 1 100 ? 6.559 21.844 4.836 1 98.12 100 LEU A O 1
ATOM 723 N N . ASN A 1 101 ? 5.492 23.016 6.41 1 98.12 101 ASN A N 1
ATOM 724 C CA . ASN A 1 101 ? 6.684 23.781 6.77 1 98.12 101 ASN A CA 1
ATOM 725 C C . ASN A 1 101 ? 7.555 23.016 7.766 1 98.12 101 ASN A C 1
ATOM 727 O O . ASN A 1 101 ? 8.781 23.062 7.68 1 98.12 101 ASN A O 1
ATOM 731 N N . VAL A 1 102 ? 6.898 22.344 8.766 1 97.38 102 VAL A N 1
ATOM 732 C CA . VAL A 1 102 ? 7.707 21.812 9.859 1 97.38 102 VAL A CA 1
ATOM 733 C C . VAL A 1 102 ? 7.121 20.484 10.336 1 97.38 102 VAL A C 1
ATOM 735 O O . VAL A 1 102 ? 7.285 20.109 11.492 1 97.38 102 VAL A O 1
ATOM 738 N N . GLY A 1 103 ? 6.418 19.828 9.484 1 96.94 103 GLY A N 1
ATOM 739 C CA . GLY A 1 103 ? 5.742 18.609 9.906 1 96.94 103 GLY A CA 1
ATOM 740 C C . GLY A 1 103 ? 5.824 17.484 8.883 1 96.94 103 GLY A C 1
ATOM 741 O O . GLY A 1 103 ? 6.91 16.969 8.617 1 96.94 103 GLY A O 1
ATOM 742 N N . CYS A 1 104 ? 4.684 17.172 8.25 1 97.25 104 CYS A N 1
ATOM 743 C CA . CYS A 1 104 ? 4.516 16 7.398 1 97.25 104 CYS A CA 1
ATOM 744 C C . CYS A 1 104 ? 5.5 16.031 6.238 1 97.25 104 CYS A C 1
ATOM 746 O O . CYS A 1 104 ? 6.172 15.031 5.965 1 97.25 104 CYS A O 1
ATOM 748 N N . VAL A 1 105 ? 5.609 17.094 5.566 1 98.06 105 VAL A N 1
ATOM 749 C CA . VAL A 1 105 ? 6.355 17.188 4.316 1 98.06 105 VAL A CA 1
ATOM 750 C C . VAL A 1 105 ? 7.852 17.031 4.594 1 98.06 105 VAL A C 1
ATOM 752 O O . VAL A 1 105 ? 8.484 16.109 4.098 1 98.06 105 VAL A O 1
ATOM 755 N N . PRO A 1 106 ? 8.438 17.859 5.457 1 98.19 106 PRO A N 1
ATOM 756 C CA . PRO A 1 106 ? 9.875 17.688 5.668 1 98.19 106 PRO A CA 1
ATOM 757 C C . PRO A 1 106 ? 10.211 16.375 6.359 1 98.19 106 PRO A C 1
ATOM 759 O O . PRO A 1 106 ? 11.25 15.766 6.066 1 98.19 106 PRO A O 1
ATOM 762 N N . SER A 1 107 ? 9.414 15.93 7.293 1 98.31 107 SER A N 1
ATOM 763 C CA . SER A 1 107 ? 9.719 14.68 7.98 1 98.31 107 SER A CA 1
ATOM 764 C C . SER A 1 107 ? 9.742 13.508 7.012 1 98.31 107 SER A C 1
ATOM 766 O O . SER A 1 107 ? 10.633 12.656 7.074 1 98.31 107 SER A O 1
ATOM 768 N N . LYS A 1 108 ? 8.797 13.469 6.094 1 97.25 108 LYS A N 1
ATOM 769 C CA . LYS A 1 108 ? 8.75 12.344 5.156 1 97.25 108 LYS A CA 1
ATOM 770 C C . LYS A 1 108 ? 9.906 12.422 4.156 1 97.25 108 LYS A C 1
ATOM 772 O O . LYS A 1 108 ? 10.344 11.391 3.631 1 97.25 108 LYS A O 1
ATOM 777 N N . ALA A 1 109 ? 10.312 13.617 3.811 1 96.12 109 ALA A N 1
ATOM 778 C CA . ALA A 1 109 ? 11.516 13.75 2.994 1 96.12 109 ALA A CA 1
ATOM 779 C C . ALA A 1 109 ? 12.727 13.125 3.688 1 96.12 109 ALA A C 1
ATOM 781 O O . ALA A 1 109 ? 13.523 12.43 3.053 1 96.12 109 ALA A O 1
ATOM 782 N N . LEU A 1 110 ? 12.844 13.352 5.004 1 96.44 110 LEU A N 1
ATOM 783 C CA . LEU A 1 110 ? 13.945 12.773 5.77 1 96.44 110 LEU A CA 1
ATOM 784 C C . LEU A 1 110 ? 13.797 11.266 5.879 1 96.44 110 LEU A C 1
ATOM 786 O O . LEU A 1 110 ? 14.781 10.531 5.75 1 96.44 110 LEU A O 1
ATOM 790 N N . LEU A 1 111 ? 12.625 10.828 6.125 1 96.44 111 LEU A N 1
ATOM 791 C CA . LEU A 1 111 ? 12.391 9.398 6.285 1 96.44 111 LEU A CA 1
ATOM 792 C C . LEU A 1 111 ? 12.75 8.641 5.012 1 96.44 111 LEU A C 1
ATOM 794 O O . LEU A 1 111 ? 13.242 7.512 5.07 1 96.44 111 LEU A O 1
ATOM 798 N N . ARG A 1 112 ? 12.438 9.258 3.852 1 93.25 112 ARG A N 1
ATOM 799 C CA . ARG A 1 112 ? 12.805 8.648 2.574 1 93.25 112 ARG A CA 1
ATOM 800 C C . ARG A 1 112 ? 14.312 8.406 2.504 1 93.25 112 ARG A C 1
ATOM 802 O O . ARG A 1 112 ? 14.75 7.336 2.068 1 93.25 112 ARG A O 1
ATOM 809 N N . CYS A 1 113 ? 15.086 9.352 2.885 1 91.56 113 CYS A N 1
ATOM 810 C CA . CYS A 1 113 ? 16.547 9.219 2.877 1 91.56 113 CYS A CA 1
ATOM 811 C C . CYS A 1 113 ? 17 8.195 3.908 1 91.56 113 CYS A C 1
ATOM 813 O O . CYS A 1 113 ? 17.906 7.406 3.643 1 91.56 113 CYS A O 1
ATOM 815 N N . ALA A 1 114 ? 16.328 8.258 5.066 1 92.94 114 ALA A N 1
ATOM 816 C CA . ALA A 1 114 ? 16.672 7.301 6.121 1 92.94 114 ALA A CA 1
ATOM 817 C C . ALA A 1 114 ? 16.422 5.867 5.66 1 92.94 114 ALA A C 1
ATOM 819 O O . ALA A 1 114 ? 17.219 4.969 5.945 1 92.94 114 ALA A O 1
ATOM 820 N N . ARG A 1 115 ? 15.398 5.629 4.965 1 90.38 115 ARG A N 1
ATOM 821 C CA . ARG A 1 115 ? 15.086 4.301 4.445 1 90.38 115 ARG A CA 1
ATOM 822 C C . ARG A 1 115 ? 16.125 3.859 3.416 1 90.38 115 ARG A C 1
ATOM 824 O O . ARG A 1 115 ? 16.5 2.688 3.373 1 90.38 115 ARG A O 1
ATOM 831 N N . ALA A 1 116 ? 16.5 4.762 2.559 1 85.56 116 ALA A N 1
ATOM 832 C CA . ALA A 1 116 ? 17.516 4.449 1.557 1 85.56 116 ALA A CA 1
ATOM 833 C C . ALA A 1 116 ? 18.812 4.023 2.217 1 85.56 116 ALA A C 1
ATOM 835 O O . ALA A 1 116 ? 19.453 3.057 1.787 1 85.56 116 ALA A O 1
ATOM 836 N N . ILE A 1 117 ? 19.156 4.711 3.275 1 85.31 117 ILE A N 1
ATOM 837 C CA . ILE A 1 117 ? 20.406 4.426 3.99 1 85.31 117 ILE A CA 1
ATOM 838 C C . ILE A 1 117 ? 20.297 3.061 4.668 1 85.31 117 ILE A C 1
ATOM 840 O O . ILE A 1 117 ? 21.234 2.264 4.613 1 85.31 117 ILE A O 1
ATOM 844 N N . ALA A 1 118 ? 19.203 2.857 5.262 1 84.75 118 ALA A N 1
ATOM 845 C CA . ALA A 1 118 ? 18.984 1.565 5.906 1 84.75 118 ALA A CA 1
ATOM 846 C C . ALA A 1 118 ? 19.062 0.426 4.895 1 84.75 118 ALA A C 1
ATOM 848 O O . ALA A 1 118 ? 19.594 -0.641 5.188 1 84.75 118 ALA A O 1
ATOM 849 N N . GLU A 1 119 ? 18.469 0.642 3.756 1 79.88 119 GLU A N 1
ATOM 850 C CA . GLU A 1 119 ? 18.484 -0.363 2.697 1 79.88 119 GLU A CA 1
ATOM 851 C C . GLU A 1 119 ? 19.906 -0.665 2.242 1 79.88 119 GLU A C 1
ATOM 853 O O . GLU A 1 119 ? 20.266 -1.821 1.995 1 79.88 119 GLU A O 1
ATOM 858 N N . MET A 1 120 ? 20.625 0.301 2.125 1 76.81 120 MET A N 1
ATOM 859 C CA . MET A 1 120 ? 22.016 0.139 1.714 1 76.81 120 MET A CA 1
ATOM 860 C C . MET A 1 120 ? 22.781 -0.701 2.727 1 76.81 120 MET A C 1
ATOM 862 O O . MET A 1 120 ? 23.625 -1.516 2.348 1 76.81 120 MET A O 1
ATOM 866 N N . ARG A 1 121 ? 22.422 -0.483 3.91 1 76 121 ARG A N 1
ATOM 867 C CA . ARG A 1 121 ? 23.125 -1.188 4.973 1 76 121 ARG A CA 1
ATOM 868 C C . ARG A 1 121 ? 22.688 -2.648 5.047 1 76 121 ARG A C 1
ATOM 870 O O . ARG A 1 121 ? 23.484 -3.521 5.395 1 76 121 ARG A O 1
ATOM 877 N N . ARG A 1 122 ? 21.469 -2.934 4.77 1 71.19 122 ARG A N 1
ATOM 878 C CA . ARG A 1 122 ? 20.922 -4.289 4.797 1 71.19 122 ARG A CA 1
ATOM 879 C C . ARG A 1 122 ? 21.453 -5.109 3.623 1 71.19 122 ARG A C 1
ATOM 881 O O . ARG A 1 122 ? 21.656 -6.32 3.748 1 71.19 122 ARG A O 1
ATOM 888 N N . THR A 1 123 ? 21.312 -4.566 2.381 1 59.09 123 THR A N 1
ATOM 889 C CA . THR A 1 123 ? 21.594 -5.266 1.133 1 59.09 123 THR A CA 1
ATOM 890 C C . THR A 1 123 ? 23.078 -5.566 1.011 1 59.09 123 THR A C 1
ATOM 892 O O . THR A 1 123 ? 23.516 -6.242 0.07 1 59.09 123 THR A O 1
ATOM 895 N N . ASP A 1 124 ? 23.969 -5.062 1.929 1 52.34 124 ASP A N 1
ATOM 896 C CA . ASP A 1 124 ? 25.328 -5.562 1.825 1 52.34 124 ASP A CA 1
ATOM 897 C C . ASP A 1 124 ? 25.344 -7.07 1.588 1 52.34 124 ASP A C 1
ATOM 899 O O . ASP A 1 124 ? 26.359 -7.625 1.146 1 52.34 124 ASP A O 1
ATOM 903 N N . LEU A 1 125 ? 24.391 -7.594 1.823 1 48.91 125 LEU A N 1
ATOM 904 C CA . LEU A 1 125 ? 24.406 -9.039 1.635 1 48.91 125 LEU A CA 1
ATOM 905 C C . LEU A 1 125 ? 24.391 -9.398 0.152 1 48.91 125 LEU A C 1
ATOM 907 O O . LEU A 1 125 ? 24.969 -10.406 -0.253 1 48.91 125 LEU A O 1
ATOM 911 N N . CYS A 1 126 ? 23.5 -8.711 -0.669 1 48.94 126 CYS A N 1
ATOM 912 C CA . CYS A 1 126 ? 23.406 -9.133 -2.064 1 48.94 126 CYS A CA 1
ATOM 913 C C . CYS A 1 126 ? 24.469 -8.445 -2.906 1 48.94 126 CYS A C 1
ATOM 915 O O . CYS A 1 126 ? 24.703 -8.82 -4.059 1 48.94 126 CYS A O 1
ATOM 917 N N . LEU A 1 127 ? 25 -7.395 -2.332 1 50.31 127 LEU A N 1
ATOM 918 C CA . LEU A 1 127 ? 25.797 -6.629 -3.283 1 50.31 127 LEU A CA 1
ATOM 919 C C . LEU A 1 127 ? 27.281 -6.625 -2.883 1 50.31 127 LEU A C 1
ATOM 921 O O . LEU A 1 127 ? 28.125 -6.109 -3.617 1 50.31 127 LEU A O 1
ATOM 925 N N . GLY A 1 128 ? 27.828 -7.773 -2.457 1 44.69 128 GLY A N 1
ATOM 926 C CA . GLY A 1 128 ? 29.234 -7.941 -2.131 1 44.69 128 GLY A CA 1
ATOM 927 C C . GLY A 1 128 ? 29.844 -6.711 -1.486 1 44.69 128 GLY A C 1
ATOM 928 O O . GLY A 1 128 ? 30.938 -6.777 -0.925 1 44.69 128 GLY A O 1
ATOM 929 N N . GLY A 1 129 ? 29.781 -5.586 -2.096 1 44.28 129 GLY A N 1
ATOM 930 C CA . GLY A 1 129 ? 30.656 -4.516 -1.632 1 44.28 129 GLY A CA 1
ATOM 931 C C . GLY A 1 129 ? 30.109 -3.799 -0.408 1 44.28 129 GLY A C 1
ATOM 932 O O . GLY A 1 129 ? 28.922 -3.484 -0.341 1 44.28 129 GLY A O 1
ATOM 933 N N . GLY A 1 130 ? 30.578 -4.398 0.792 1 45.84 130 GLY A N 1
ATOM 934 C CA . GLY A 1 130 ? 30.344 -3.611 1.993 1 45.84 130 GLY A CA 1
ATOM 935 C C . GLY A 1 130 ? 30.234 -2.123 1.717 1 45.84 130 GLY A C 1
ATOM 936 O O . GLY A 1 130 ? 31.141 -1.521 1.148 1 45.84 130 GLY A O 1
ATOM 937 N N . VAL A 1 131 ? 29.156 -1.687 1.187 1 45.38 131 VAL A N 1
ATOM 938 C CA . VAL A 1 131 ? 29.125 -0.228 1.215 1 45.38 131 VAL A CA 1
ATOM 939 C C . VAL A 1 131 ? 29.719 0.277 2.531 1 45.38 131 VAL A C 1
ATOM 941 O O . VAL A 1 131 ? 29.203 -0.033 3.607 1 45.38 131 VAL A O 1
ATOM 944 N N . SER A 1 132 ? 31 0.144 2.562 1 42.69 132 SER A N 1
ATOM 945 C CA . SER A 1 132 ? 31.469 0.903 3.719 1 42.69 132 SER A CA 1
ATOM 946 C C . SER A 1 132 ? 30.547 2.078 4.02 1 42.69 132 SER A C 1
ATOM 948 O O . SER A 1 132 ? 30 2.689 3.102 1 42.69 132 SER A O 1
ATOM 950 N N . GLY A 1 133 ? 29.672 1.832 4.887 1 45.66 133 GLY A N 1
ATOM 951 C CA . GLY A 1 133 ? 28.891 2.9 5.484 1 45.66 133 GLY A CA 1
ATOM 952 C C . GLY A 1 133 ? 29.406 4.285 5.133 1 45.66 133 GLY A C 1
ATOM 953 O O . GLY A 1 133 ? 30.203 4.859 5.867 1 45.66 133 GLY A O 1
ATOM 954 N N . GLY A 1 134 ? 29.766 4.375 3.891 1 49.09 134 GLY A N 1
ATOM 955 C CA . GLY A 1 134 ? 30.188 5.754 3.703 1 49.09 134 GLY A CA 1
ATOM 956 C C . GLY A 1 134 ? 29.234 6.758 4.32 1 49.09 134 GLY A C 1
ATOM 957 O O . GLY A 1 134 ? 28.109 6.41 4.676 1 49.09 134 GLY A O 1
ATOM 958 N N . ASP A 1 135 ? 29.719 8.023 4.855 1 60.16 135 ASP A N 1
ATOM 959 C CA . ASP A 1 135 ? 29.219 9.086 5.723 1 60.16 135 ASP A CA 1
ATOM 960 C C . ASP A 1 135 ? 27.953 9.711 5.152 1 60.16 135 ASP A C 1
ATOM 962 O O . ASP A 1 135 ? 27.891 10.055 3.971 1 60.16 135 ASP A O 1
ATOM 966 N N . CYS A 1 136 ? 26.781 9.398 5.719 1 76.69 136 CYS A N 1
ATOM 967 C CA . CYS A 1 136 ? 25.594 10.195 5.496 1 76.69 136 CYS A CA 1
ATOM 968 C C . CYS A 1 136 ? 25.938 11.664 5.297 1 76.69 136 CYS A C 1
ATOM 970 O O . CYS A 1 136 ? 26.672 12.25 6.098 1 76.69 136 CYS A O 1
ATOM 972 N N . ARG A 1 137 ? 25.688 12.078 4.047 1 86.88 137 ARG A N 1
ATOM 973 C CA . ARG A 1 137 ? 25.875 13.508 3.826 1 86.88 137 ARG A CA 1
ATOM 974 C C . ARG A 1 137 ? 24.656 14.297 4.277 1 86.88 137 ARG A C 1
ATOM 976 O O . ARG A 1 137 ? 23.906 14.82 3.449 1 86.88 137 ARG A O 1
ATOM 983 N N . PHE A 1 138 ? 24.672 14.5 5.555 1 92.62 138 PHE A N 1
ATOM 984 C CA . PHE A 1 138 ? 23.5 15.086 6.203 1 92.62 138 PHE A CA 1
ATOM 985 C C . PHE A 1 138 ? 23.172 16.453 5.609 1 92.62 138 PHE A C 1
ATOM 987 O O . PHE A 1 138 ? 22.016 16.75 5.355 1 92.62 138 PHE A O 1
ATOM 994 N N . PRO A 1 139 ? 24.109 17.297 5.309 1 92.88 139 PRO A N 1
ATOM 995 C CA . PRO A 1 139 ? 23.781 18.594 4.707 1 92.88 139 PRO A CA 1
ATOM 996 C C . PRO A 1 139 ? 23.047 18.453 3.375 1 92.88 139 PRO A C 1
ATOM 998 O O . PRO A 1 139 ? 22.125 19.234 3.09 1 92.88 139 PRO A O 1
ATOM 1001 N N . GLN A 1 140 ? 23.438 17.484 2.586 1 91.56 140 GLN A N 1
ATOM 1002 C CA . GLN A 1 140 ? 22.781 17.266 1.3 1 91.56 140 GLN A CA 1
ATOM 1003 C C . GLN A 1 140 ? 21.359 16.734 1.486 1 91.56 140 GLN A C 1
ATOM 1005 O O . GLN A 1 140 ? 20.469 17.062 0.709 1 91.56 140 GLN A O 1
ATOM 1010 N N . ILE A 1 141 ? 21.234 15.875 2.514 1 93.12 141 ILE A N 1
ATOM 1011 C CA . ILE A 1 141 ? 19.922 15.359 2.842 1 93.12 141 ILE A CA 1
ATOM 1012 C C . ILE A 1 141 ? 18.984 16.516 3.211 1 93.12 141 ILE A C 1
ATOM 1014 O O . ILE A 1 141 ? 17.859 16.578 2.73 1 93.12 141 ILE A O 1
ATOM 1018 N N . MET A 1 142 ? 19.484 17.406 3.967 1 96 142 MET A N 1
ATOM 1019 C CA . MET A 1 142 ? 18.688 18.547 4.398 1 96 142 MET A CA 1
ATOM 1020 C C . MET A 1 142 ? 18.391 19.484 3.23 1 96 142 MET A C 1
ATOM 1022 O O . MET A 1 142 ? 17.297 20.047 3.135 1 96 142 MET A O 1
ATOM 1026 N N . GLU A 1 143 ? 19.344 19.688 2.406 1 94.62 143 GLU A N 1
ATOM 1027 C CA . GLU A 1 143 ? 19.109 20.5 1.217 1 94.62 143 GLU A CA 1
ATOM 1028 C C . GLU A 1 143 ? 18.031 19.891 0.329 1 94.62 143 GLU A C 1
ATOM 1030 O O . GLU A 1 143 ? 17.172 20.609 -0.19 1 94.62 143 GLU A O 1
ATOM 1035 N N . ARG A 1 144 ? 18.094 18.562 0.137 1 92.88 144 ARG A N 1
ATOM 1036 C CA . ARG A 1 144 ? 17.062 17.859 -0.626 1 92.88 144 ARG A CA 1
ATOM 1037 C C . ARG A 1 144 ? 15.688 18.094 -0.015 1 92.88 144 ARG A C 1
ATOM 1039 O O . ARG A 1 144 ? 14.711 18.312 -0.735 1 92.88 144 ARG A O 1
ATOM 1046 N N . MET A 1 145 ? 15.695 17.969 1.264 1 96.06 145 MET A N 1
ATOM 1047 C CA . MET A 1 145 ? 14.43 18.203 1.963 1 96.06 145 MET A CA 1
ATOM 1048 C C . MET A 1 145 ? 13.891 19.594 1.673 1 96.06 145 MET A C 1
ATOM 1050 O O . MET A 1 145 ? 12.719 19.75 1.339 1 96.06 145 MET A O 1
ATOM 1054 N N . ARG A 1 146 ? 14.711 20.609 1.75 1 97.38 146 ARG A N 1
ATOM 1055 C CA . ARG A 1 146 ? 14.289 21.984 1.489 1 97.38 146 ARG A CA 1
ATOM 1056 C C . ARG A 1 146 ? 13.82 22.156 0.047 1 97.38 146 ARG A C 1
ATOM 1058 O O . ARG A 1 146 ? 12.844 22.844 -0.218 1 97.38 146 ARG A O 1
ATOM 1065 N N . LYS A 1 147 ? 14.484 21.5 -0.844 1 95.94 147 LYS A N 1
ATOM 1066 C CA . LYS A 1 147 ? 14.133 21.562 -2.258 1 95.94 147 LYS A CA 1
ATOM 1067 C C . LYS A 1 147 ? 12.734 20.984 -2.5 1 95.94 147 LYS A C 1
ATOM 1069 O O . LYS A 1 147 ? 11.906 21.609 -3.17 1 95.94 147 LYS A O 1
ATOM 1074 N N . LEU A 1 148 ? 12.508 19.844 -1.972 1 95.5 148 LEU A N 1
ATOM 1075 C CA . LEU A 1 148 ? 11.227 19.172 -2.178 1 95.5 148 LEU A CA 1
ATOM 1076 C C . LEU A 1 148 ? 10.102 19.938 -1.495 1 95.5 148 LEU A C 1
ATOM 1078 O O . LEU A 1 148 ? 9 20.047 -2.047 1 95.5 148 LEU A O 1
ATOM 1082 N N . ARG A 1 149 ? 10.328 20.391 -0.301 1 97.88 149 ARG A N 1
ATOM 1083 C CA . ARG A 1 149 ? 9.336 21.203 0.408 1 97.88 149 ARG A CA 1
ATOM 1084 C C . ARG A 1 149 ? 8.961 22.438 -0.4 1 97.88 149 ARG A C 1
ATOM 1086 O O . ARG A 1 149 ? 7.781 22.797 -0.495 1 97.88 149 ARG A O 1
ATOM 1093 N N . ALA A 1 150 ? 9.914 23.078 -0.978 1 97.88 150 ALA A N 1
ATOM 1094 C CA . ALA A 1 150 ? 9.672 24.25 -1.824 1 97.88 150 ALA A CA 1
ATOM 1095 C C . ALA A 1 150 ? 8.875 23.875 -3.066 1 97.88 150 ALA A C 1
ATOM 1097 O O . ALA A 1 150 ? 8.055 24.656 -3.551 1 97.88 150 ALA A O 1
ATOM 1098 N N . GLN A 1 151 ? 9.133 22.719 -3.568 1 95.88 151 GLN A N 1
ATOM 1099 C CA . GLN A 1 151 ? 8.414 22.234 -4.742 1 95.88 151 GLN A CA 1
ATOM 1100 C C . GLN A 1 151 ? 6.926 22.062 -4.445 1 95.88 151 GLN A C 1
ATOM 1102 O O . GLN A 1 151 ? 6.086 22.281 -5.32 1 95.88 151 GLN A O 1
ATOM 1107 N N . ILE A 1 152 ? 6.582 21.734 -3.236 1 97.19 152 ILE A N 1
ATOM 1108 C CA . ILE A 1 152 ? 5.203 21.453 -2.846 1 97.19 152 ILE A CA 1
ATOM 1109 C C . ILE A 1 152 ? 4.512 22.75 -2.43 1 97.19 152 ILE A C 1
ATOM 1111 O O . ILE A 1 152 ? 3.287 22.859 -2.523 1 97.19 152 ILE A O 1
ATOM 1115 N N . ALA A 1 153 ? 5.18 23.781 -2.104 1 98.12 153 ALA A N 1
ATOM 1116 C CA . ALA A 1 153 ? 4.73 25 -1.445 1 98.12 153 ALA A CA 1
ATOM 1117 C C . ALA A 1 153 ? 3.691 25.734 -2.295 1 98.12 153 ALA A C 1
ATOM 1119 O O . ALA A 1 153 ? 2.748 26.312 -1.764 1 98.12 153 ALA A O 1
ATOM 1120 N N . PRO A 1 154 ? 3.77 25.719 -3.635 1 97.5 154 PRO A N 1
ATOM 1121 C CA . PRO A 1 154 ? 2.859 26.531 -4.445 1 97.5 154 PRO A CA 1
ATOM 1122 C C . PRO A 1 154 ? 1.391 26.188 -4.195 1 97.5 154 PRO A C 1
ATOM 1124 O O . PRO A 1 154 ? 0.531 27.078 -4.266 1 97.5 154 PRO A O 1
ATOM 1127 N N . VAL A 1 155 ? 1.091 25.016 -3.826 1 96.12 155 VAL A N 1
ATOM 1128 C CA . VAL A 1 155 ? -0.294 24.609 -3.625 1 96.12 155 VAL A CA 1
ATOM 1129 C C . VAL A 1 155 ? -0.861 25.281 -2.383 1 96.12 155 VAL A C 1
ATOM 1131 O O . VAL A 1 155 ? -2.057 25.578 -2.32 1 96.12 155 VAL A O 1
ATOM 1134 N N . ASP A 1 156 ? -0.054 25.578 -1.394 1 97.69 156 ASP A N 1
ATOM 1135 C CA . ASP A 1 156 ? -0.467 26.188 -0.131 1 97.69 156 ASP A CA 1
ATOM 1136 C C . ASP A 1 156 ? -0.172 27.688 -0.115 1 97.69 156 ASP A C 1
ATOM 1138 O O . ASP A 1 156 ? -0.29 28.328 0.925 1 97.69 156 ASP A O 1
ATOM 1142 N N . SER A 1 157 ? 0.12 28.281 -1.276 1 97.69 157 SER A N 1
ATOM 1143 C CA . SER A 1 157 ? 0.628 29.641 -1.37 1 97.69 157 SER A CA 1
ATOM 1144 C C . SER A 1 157 ? -0.5 30.672 -1.253 1 97.69 157 SER A C 1
ATOM 1146 O O . SER A 1 157 ? -1.673 30.328 -1.415 1 97.69 157 SER A O 1
ATOM 1148 N N . HIS A 1 158 ? -0.053 31.875 -0.954 1 97.31 158 HIS A N 1
ATOM 1149 C CA . HIS A 1 158 ? -0.984 33 -0.997 1 97.31 158 HIS A CA 1
ATOM 1150 C C . HIS A 1 158 ? -1.599 33.156 -2.385 1 97.31 158 HIS A C 1
ATOM 1152 O O . HIS A 1 158 ? -2.814 33.312 -2.514 1 97.31 158 HIS A O 1
ATOM 1158 N N . ASP A 1 159 ? -0.791 32.969 -3.395 1 96.19 159 ASP A N 1
ATOM 1159 C CA . ASP A 1 159 ? -1.245 33.094 -4.777 1 96.19 159 ASP A CA 1
ATOM 1160 C C . ASP A 1 159 ? -2.287 32.031 -5.117 1 96.19 159 ASP A C 1
ATOM 1162 O O . ASP A 1 159 ? -3.295 32.312 -5.762 1 96.19 159 ASP A O 1
ATOM 1166 N N . ALA A 1 160 ? -1.988 30.844 -4.707 1 97.44 160 ALA A N 1
ATOM 1167 C CA . ALA A 1 160 ? -2.924 29.75 -4.992 1 97.44 160 ALA A CA 1
ATOM 1168 C C . ALA A 1 160 ? -4.27 30 -4.316 1 97.44 160 ALA A C 1
ATOM 1170 O O . ALA A 1 160 ? -5.32 29.672 -4.871 1 97.44 160 ALA A O 1
ATOM 1171 N N . THR A 1 161 ? -4.25 30.5 -3.125 1 98.31 161 THR A N 1
ATOM 1172 C CA . THR A 1 161 ? -5.473 30.812 -2.396 1 98.31 161 THR A CA 1
ATOM 1173 C C . THR A 1 161 ? -6.234 31.938 -3.086 1 98.31 161 THR A C 1
ATOM 1175 O O . THR A 1 161 ? -7.457 31.875 -3.24 1 98.31 161 THR A O 1
ATOM 1178 N N . MET A 1 162 ? -5.543 32.938 -3.545 1 97.75 162 MET A N 1
ATOM 1179 C CA . MET A 1 162 ? -6.168 34.031 -4.285 1 97.75 162 MET A CA 1
ATOM 1180 C C . MET A 1 162 ? -6.766 33.531 -5.594 1 97.75 162 MET A C 1
ATOM 1182 O O . MET A 1 162 ? -7.871 33.906 -5.969 1 97.75 162 MET A O 1
ATOM 1186 N N . LYS A 1 163 ? -6.012 32.688 -6.215 1 97.06 163 LYS A N 1
ATOM 1187 C CA . LYS A 1 163 ? -6.484 32.125 -7.477 1 97.06 163 LYS A CA 1
ATOM 1188 C C . LYS A 1 163 ? -7.754 31.297 -7.266 1 97.06 163 LYS A C 1
ATOM 1190 O O . LYS A 1 163 ? -8.602 31.219 -8.156 1 97.06 163 LYS A O 1
ATOM 1195 N N . ALA A 1 164 ? -7.922 30.75 -6.074 1 97.19 164 ALA A N 1
ATOM 1196 C CA . ALA A 1 164 ? -9.125 29.984 -5.738 1 97.19 164 ALA A CA 1
ATOM 1197 C C . ALA A 1 164 ? -10.305 30.922 -5.48 1 97.19 164 ALA A C 1
ATOM 1199 O O . ALA A 1 164 ? -11.453 30.469 -5.406 1 97.19 164 ALA A O 1
ATOM 1200 N N . GLY A 1 165 ? -10.039 32.156 -5.266 1 97.5 165 GLY A N 1
ATOM 1201 C CA . GLY A 1 165 ? -11.094 33.156 -5.133 1 97.5 165 GLY A CA 1
ATOM 1202 C C . GLY A 1 165 ? -11.188 33.75 -3.742 1 97.5 165 GLY A C 1
ATOM 1203 O O . GLY A 1 165 ? -12.086 34.531 -3.455 1 97.5 165 GLY A O 1
ATOM 1204 N N . ALA A 1 166 ? -10.266 33.438 -2.867 1 98.56 166 ALA A N 1
ATOM 1205 C CA . ALA A 1 166 ? -10.297 33.938 -1.501 1 98.56 166 ALA A CA 1
ATOM 1206 C C . ALA A 1 166 ? -9.312 35.094 -1.332 1 98.56 166 ALA A C 1
ATOM 1208 O O . ALA A 1 166 ? -8.219 35.094 -1.91 1 98.56 166 ALA A O 1
ATOM 1209 N N . ASP A 1 167 ? -9.688 36.062 -0.57 1 98.5 167 ASP A N 1
ATOM 1210 C CA . ASP A 1 167 ? -8.734 37.094 -0.164 1 98.5 167 ASP A CA 1
ATOM 1211 C C . ASP A 1 167 ? -7.754 36.562 0.879 1 98.5 167 ASP A C 1
ATOM 1213 O O . ASP A 1 167 ? -8.109 35.688 1.684 1 98.5 167 ASP A O 1
ATOM 1217 N N . VAL A 1 168 ? -6.547 37.094 0.817 1 98.69 168 VAL A N 1
ATOM 1218 C CA . VAL A 1 168 ? -5.543 36.656 1.785 1 98.69 168 VAL A CA 1
ATOM 1219 C C . VAL A 1 168 ? -5.02 37.875 2.566 1 98.69 168 VAL A C 1
ATOM 1221 O O . VAL A 1 168 ? -4.566 38.844 1.977 1 98.69 168 VAL A O 1
ATOM 1224 N N . TYR A 1 169 ? -5.156 37.781 3.859 1 98.44 169 TYR A N 1
ATOM 1225 C CA . TYR A 1 169 ? -4.629 38.781 4.766 1 98.44 169 TYR A CA 1
ATOM 1226 C C . TYR A 1 169 ? -3.443 38.25 5.559 1 98.44 169 TYR A C 1
ATOM 1228 O O . TYR A 1 169 ? -3.529 37.188 6.164 1 98.44 169 TYR A O 1
ATOM 1236 N N . MET A 1 170 ? -2.322 39 5.57 1 96.31 170 MET A N 1
ATOM 1237 C CA . MET A 1 170 ? -1.194 38.688 6.438 1 96.31 170 MET A CA 1
ATOM 1238 C C . MET A 1 170 ? -1.242 39.5 7.715 1 96.31 170 MET A C 1
ATOM 1240 O O . MET A 1 170 ? -1.342 40.75 7.66 1 96.31 170 MET A O 1
ATOM 1244 N N . GLY A 1 171 ? -1.27 38.844 8.789 1 95.56 171 GLY A N 1
ATOM 1245 C CA . GLY A 1 171 ? -1.319 39.5 10.094 1 95.56 171 GLY A CA 1
ATOM 1246 C C . GLY A 1 171 ? -2 38.625 11.148 1 95.56 171 GLY A C 1
ATOM 1247 O O . GLY A 1 171 ? -2.555 37.594 10.836 1 95.56 171 GLY A O 1
ATOM 1248 N N . ARG A 1 172 ? -1.913 39.062 12.375 1 95.5 172 ARG A N 1
ATOM 1249 C CA . ARG A 1 172 ? -2.568 38.375 13.484 1 95.5 172 ARG A CA 1
ATOM 1250 C C . ARG A 1 172 ? -4.031 38.781 13.602 1 95.5 172 ARG A C 1
ATOM 1252 O O . ARG A 1 172 ? -4.34 39.969 13.648 1 95.5 172 ARG A O 1
ATOM 1259 N N . ALA A 1 173 ? -4.867 37.812 13.625 1 97.81 173 ALA A N 1
ATOM 1260 C CA . ALA A 1 173 ? -6.297 38.094 13.773 1 97.81 173 ALA A CA 1
ATOM 1261 C C . ALA A 1 173 ? -6.688 38.156 15.25 1 97.81 173 ALA A C 1
ATOM 1263 O O . ALA A 1 173 ? -6.199 37.375 16.062 1 97.81 173 ALA A O 1
ATOM 1264 N N . VAL A 1 174 ? -7.523 39.125 15.594 1 98.5 174 VAL A N 1
ATOM 1265 C CA . VAL A 1 174 ? -8.117 39.219 16.922 1 98.5 174 VAL A CA 1
ATOM 1266 C C . VAL A 1 174 ? -9.617 39.531 16.797 1 98.5 174 VAL A C 1
ATOM 1268 O O . VAL A 1 174 ? -10.016 40.531 16.203 1 98.5 174 VAL A O 1
ATOM 1271 N N . PHE A 1 175 ? -10.445 38.594 17.328 1 98.81 175 PHE A N 1
ATOM 1272 C CA . PHE A 1 175 ? -11.875 38.844 17.328 1 98.81 175 PHE A CA 1
ATOM 1273 C C . PHE A 1 175 ? -12.203 40.031 18.234 1 98.81 175 PHE A C 1
ATOM 1275 O O . PHE A 1 175 ? -11.695 40.125 19.359 1 98.81 175 PHE A O 1
ATOM 1282 N N . THR A 1 176 ? -13 40.969 17.781 1 98.5 176 THR A N 1
ATOM 1283 C CA . THR A 1 176 ? -13.375 42.156 18.547 1 98.5 176 THR A CA 1
ATOM 1284 C C . THR A 1 176 ? -14.875 42.156 18.828 1 98.5 176 THR A C 1
ATOM 1286 O O . THR A 1 176 ? -15.375 43.062 19.516 1 98.5 176 THR A O 1
ATOM 1289 N N . GLY A 1 177 ? -15.586 41.188 18.328 1 98.5 177 GLY A N 1
ATOM 1290 C CA . GLY A 1 177 ? -17.016 40.969 18.5 1 98.5 177 GLY A CA 1
ATOM 1291 C C . GLY A 1 177 ? -17.484 39.656 17.953 1 98.5 177 GLY A C 1
ATOM 1292 O O . GLY A 1 177 ? -16.688 38.875 17.438 1 98.5 177 GLY A O 1
ATOM 1293 N N . PRO A 1 178 ? -18.812 39.406 18.062 1 98.44 178 PRO A N 1
ATOM 1294 C CA . PRO A 1 178 ? -19.344 38.094 17.672 1 98.44 178 PRO A CA 1
ATOM 1295 C C . PRO A 1 178 ? -19.25 37.844 16.172 1 98.44 178 PRO A C 1
ATOM 1297 O O . PRO A 1 178 ? -19.25 36.719 15.727 1 98.44 178 PRO A O 1
ATOM 1300 N N . ASN A 1 179 ? -19.219 38.938 15.328 1 98.69 179 ASN A N 1
ATOM 1301 C CA . ASN A 1 179 ? -19.141 38.812 13.875 1 98.69 179 ASN A CA 1
ATOM 1302 C C . ASN A 1 179 ? -18.125 39.781 13.289 1 98.69 179 ASN A C 1
ATOM 1304 O O . ASN A 1 179 ? -18.359 40.344 12.219 1 98.69 179 ASN A O 1
ATOM 1308 N N . GLU A 1 180 ? -17.094 39.969 14.078 1 98.12 180 GLU A N 1
ATOM 1309 C CA . GLU A 1 180 ? -16.094 40.969 13.703 1 98.12 180 GLU A CA 1
ATOM 1310 C C . GLU A 1 180 ? -14.711 40.594 14.219 1 98.12 180 GLU A C 1
ATOM 1312 O O . GLU A 1 180 ? -14.578 40.094 15.328 1 98.12 180 GLU A O 1
ATOM 1317 N N . LEU A 1 181 ? -13.688 40.875 13.328 1 98.44 181 LEU A N 1
ATOM 1318 C CA . LEU A 1 181 ? -12.312 40.719 13.789 1 98.44 181 LEU A CA 1
ATOM 1319 C C . LEU A 1 181 ? -11.406 41.75 13.148 1 98.44 181 LEU A C 1
ATOM 1321 O O . LEU A 1 181 ? -11.805 42.406 12.195 1 98.44 181 LEU A O 1
ATOM 1325 N N . GLN A 1 182 ? -10.219 41.906 13.773 1 98.44 182 GLN A N 1
ATOM 1326 C CA . GLN A 1 182 ? -9.227 42.844 13.266 1 98.44 182 GLN A CA 1
ATOM 1327 C C . GLN A 1 182 ? -7.961 42.094 12.82 1 98.44 182 GLN A C 1
ATOM 1329 O O . GLN A 1 182 ? -7.539 41.125 13.453 1 98.44 182 GLN A O 1
ATOM 1334 N N . VAL A 1 183 ? -7.34 42.594 11.766 1 97.94 183 VAL A N 1
ATOM 1335 C CA . VAL A 1 183 ? -6.066 42.094 11.258 1 97.94 183 VAL A CA 1
ATOM 1336 C C . VAL A 1 183 ? -5.27 43.25 10.648 1 97.94 183 VAL A C 1
ATOM 1338 O O . VAL A 1 183 ? -5.762 43.938 9.766 1 97.94 183 VAL A O 1
ATOM 1341 N N . ALA A 1 184 ? -4.07 43.406 11.133 1 95.38 184 ALA A N 1
ATOM 1342 C CA . ALA A 1 184 ? -3.172 44.406 10.617 1 95.38 184 ALA A CA 1
ATOM 1343 C C . ALA A 1 184 ? -3.859 45.781 10.578 1 95.38 184 ALA A C 1
ATOM 1345 O O . ALA A 1 184 ? -3.791 46.5 9.57 1 95.38 184 ALA A O 1
ATOM 1346 N N . GLY A 1 185 ? -4.629 46 11.469 1 94.5 185 GLY A N 1
ATOM 1347 C CA . GLY A 1 185 ? -5.246 47.312 11.633 1 94.5 185 GLY A CA 1
ATOM 1348 C C . GLY A 1 185 ? -6.57 47.438 10.906 1 94.5 185 GLY A C 1
ATOM 1349 O O . GLY A 1 185 ? -7.227 48.469 10.977 1 94.5 185 GLY A O 1
ATOM 1350 N N . GLN A 1 186 ? -7.012 46.438 10.227 1 97.06 186 GLN A N 1
ATOM 1351 C CA . GLN A 1 186 ? -8.281 46.469 9.5 1 97.06 186 GLN A CA 1
ATOM 1352 C C . GLN A 1 186 ? -9.344 45.656 10.234 1 97.06 186 GLN A C 1
ATOM 1354 O O . GLN A 1 186 ? -9.055 44.594 10.773 1 97.06 186 GLN A O 1
ATOM 1359 N N . THR A 1 187 ? -10.531 46.281 10.258 1 97.94 187 THR A N 1
ATOM 1360 C CA . THR A 1 187 ? -11.672 45.531 10.797 1 97.94 187 THR A CA 1
ATOM 1361 C C . THR A 1 187 ? -12.406 44.781 9.695 1 97.94 187 THR A C 1
ATOM 1363 O O . THR A 1 187 ? -12.781 45.375 8.68 1 97.94 187 THR A O 1
ATOM 1366 N N . LEU A 1 188 ? -12.586 43.562 9.852 1 98.62 188 LEU A N 1
ATOM 1367 C CA . LEU A 1 188 ? -13.312 42.719 8.891 1 98.62 188 LEU A CA 1
ATOM 1368 C C . LEU A 1 188 ? -14.609 42.219 9.508 1 98.62 188 LEU A C 1
ATOM 1370 O O . LEU A 1 188 ? -14.617 41.75 10.648 1 98.62 188 LEU A O 1
ATOM 1374 N N . LEU A 1 189 ? -15.711 42.312 8.773 1 98.62 189 LEU A N 1
ATOM 1375 C CA . LEU A 1 189 ? -17 41.719 9.148 1 98.62 189 LEU A CA 1
ATOM 1376 C C . LEU A 1 189 ? -17.203 40.375 8.453 1 98.62 189 LEU A C 1
ATOM 1378 O O . LEU A 1 189 ? -16.703 40.156 7.348 1 98.62 189 LEU A O 1
ATOM 1382 N N . PHE A 1 190 ? -17.891 39.5 9.18 1 98.62 190 PHE A N 1
ATOM 1383 C CA . PHE A 1 190 ? -18.141 38.188 8.586 1 98.62 190 PHE A CA 1
ATOM 1384 C C . PHE A 1 190 ? -19.516 37.656 8.984 1 98.62 190 PHE A C 1
ATOM 1386 O O . PHE A 1 190 ? -20.047 38.031 10.039 1 98.62 190 PHE A O 1
ATOM 1393 N N . ARG A 1 191 ? -20.125 36.844 8.094 1 98.31 191 ARG A N 1
ATOM 1394 C CA . ARG A 1 191 ? -21.297 36.062 8.461 1 98.31 191 ARG A CA 1
ATOM 1395 C C . ARG A 1 191 ? -20.906 34.812 9.258 1 98.31 191 ARG A C 1
ATOM 1397 O O . ARG A 1 191 ? -21.562 34.469 10.25 1 98.31 191 ARG A O 1
ATOM 1404 N N . LYS A 1 192 ? -19.891 34.094 8.797 1 98.75 192 LYS A N 1
ATOM 1405 C CA . LYS A 1 192 ? -19.328 32.906 9.445 1 98.75 192 LYS A CA 1
ATOM 1406 C C . LYS A 1 192 ? -17.812 33.031 9.547 1 98.75 192 LYS A C 1
ATOM 1408 O O . LYS A 1 192 ? -17.172 33.719 8.742 1 98.75 192 LYS A O 1
ATOM 1413 N N . ALA A 1 193 ? -17.234 32.344 10.5 1 98.94 193 ALA A N 1
ATOM 1414 C CA . ALA A 1 193 ? -15.789 32.219 10.609 1 98.94 193 ALA A CA 1
ATOM 1415 C C . ALA A 1 193 ? -15.375 30.812 11 1 98.94 193 ALA A C 1
ATOM 1417 O O . ALA A 1 193 ? -16.156 30.078 11.602 1 98.94 193 ALA A O 1
ATOM 1418 N N . VAL A 1 194 ? -14.219 30.422 10.594 1 98.94 194 VAL A N 1
ATOM 1419 C CA . VAL A 1 194 ? -13.602 29.172 11 1 98.94 194 VAL A CA 1
ATOM 1420 C C . VAL A 1 194 ? -12.273 29.453 11.703 1 98.94 194 VAL A C 1
ATOM 1422 O O . VAL A 1 194 ? -11.367 30.016 11.109 1 98.94 194 VAL A O 1
ATOM 1425 N N . ILE A 1 195 ? -12.211 29.094 12.969 1 98.94 195 ILE A N 1
ATOM 1426 C CA . ILE A 1 195 ? -10.945 29.141 13.688 1 98.94 195 ILE A CA 1
ATOM 1427 C C . ILE A 1 195 ? -10.094 27.922 13.344 1 98.94 195 ILE A C 1
ATOM 1429 O O . ILE A 1 195 ? -10.469 26.797 13.664 1 98.94 195 ILE A O 1
ATOM 1433 N N . ALA A 1 196 ? -8.961 28.109 12.688 1 98.81 196 ALA A N 1
ATOM 1434 C CA . ALA A 1 196 ? -8.047 27.062 12.242 1 98.81 196 ALA A CA 1
ATOM 1435 C C . ALA A 1 196 ? -6.602 27.406 12.57 1 98.81 196 ALA A C 1
ATOM 1437 O O . ALA A 1 196 ? -5.707 27.234 11.734 1 98.81 196 ALA A O 1
ATOM 1438 N N . THR A 1 197 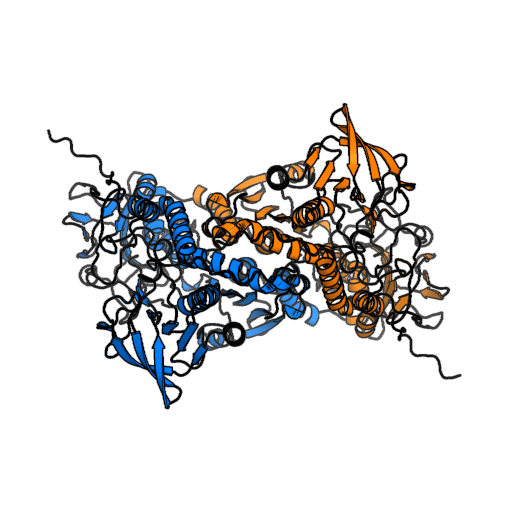? -6.348 27.844 13.758 1 97.69 197 THR A N 1
ATOM 1439 C CA . THR A 1 197 ? -5.055 28.406 14.141 1 97.69 197 THR A CA 1
ATOM 1440 C C . THR A 1 197 ? -4.07 27.297 14.516 1 97.69 197 THR A C 1
ATOM 1442 O O . THR A 1 197 ? -2.891 27.562 14.75 1 97.69 197 THR A O 1
ATOM 1445 N N . GLY A 1 198 ? -4.543 26.094 14.547 1 96.56 198 GLY A N 1
ATOM 1446 C CA . GLY A 1 198 ? -3.67 24.953 14.75 1 96.56 198 GLY A CA 1
ATOM 1447 C C . GLY A 1 198 ? -3.07 24.891 16.141 1 96.56 198 GLY A C 1
ATOM 1448 O O . GLY A 1 198 ? -3.721 25.281 17.109 1 96.56 198 GLY A O 1
ATOM 1449 N N . GLY A 1 199 ? -1.991 24.203 16.234 1 94.88 199 GLY A N 1
ATOM 1450 C CA . GLY A 1 199 ? -1.279 24.031 17.5 1 94.88 199 GLY A CA 1
ATOM 1451 C C . GLY A 1 199 ? 0.226 24.156 17.344 1 94.88 199 GLY A C 1
ATOM 1452 O O . GLY A 1 199 ? 0.733 24.359 16.25 1 94.88 199 GLY A O 1
ATOM 1453 N N . ARG A 1 200 ? 0.899 24.125 18.406 1 94.5 200 ARG A N 1
ATOM 1454 C CA . ARG A 1 200 ? 2.357 24.172 18.469 1 94.5 200 ARG A CA 1
ATOM 1455 C C . ARG A 1 200 ? 2.896 23.125 19.438 1 94.5 200 ARG A C 1
ATOM 1457 O O . ARG A 1 200 ? 2.135 22.516 20.203 1 94.5 200 ARG A O 1
ATOM 1464 N N . ALA A 1 201 ? 4.203 22.938 19.422 1 94.75 201 ALA A N 1
ATOM 1465 C CA . ALA A 1 201 ? 4.828 21.969 20.312 1 94.75 201 ALA A CA 1
ATOM 1466 C C . ALA A 1 201 ? 4.633 22.359 21.781 1 94.75 201 ALA A C 1
ATOM 1468 O O . ALA A 1 201 ? 4.762 23.531 22.125 1 94.75 201 ALA A O 1
ATOM 1469 N N . ARG A 1 202 ? 4.25 21.422 22.547 1 94.62 202 ARG A N 1
ATOM 1470 C CA . ARG A 1 202 ? 4.223 21.625 24 1 94.62 202 ARG A CA 1
ATOM 1471 C C . ARG A 1 202 ? 5.637 21.641 24.562 1 94.62 202 ARG A C 1
ATOM 1473 O O . ARG A 1 202 ? 6.418 20.719 24.344 1 94.62 202 ARG A O 1
ATOM 1480 N N . VAL A 1 203 ? 6 22.688 25.234 1 94.62 203 VAL A N 1
ATOM 1481 C CA . VAL A 1 203 ? 7.27 22.766 25.953 1 94.62 203 VAL A CA 1
ATOM 1482 C C . VAL A 1 203 ? 7.023 22.594 27.453 1 94.62 203 VAL A C 1
ATOM 1484 O O . VAL A 1 203 ? 6.406 23.453 28.094 1 94.62 203 VAL A O 1
ATOM 1487 N N . PRO A 1 204 ? 7.5 21.516 27.969 1 95.56 204 PRO A N 1
ATOM 1488 C CA . PRO A 1 204 ? 7.227 21.266 29.375 1 95.56 204 PRO A CA 1
ATOM 1489 C C . PRO A 1 204 ? 8.008 22.203 30.297 1 95.56 204 PRO A C 1
ATOM 1491 O O . PRO A 1 204 ? 9 22.812 29.875 1 95.56 204 PRO A O 1
ATOM 1494 N N . SER A 1 205 ? 7.469 22.281 31.531 1 95.25 205 SER A N 1
ATOM 1495 C CA . SER A 1 205 ? 8.148 23.094 32.531 1 95.25 205 SER A CA 1
ATOM 1496 C C . SER A 1 205 ? 9.258 22.297 33.219 1 95.25 205 SER A C 1
ATOM 1498 O O . SER A 1 205 ? 9.062 21.766 34.312 1 95.25 205 SER A O 1
ATOM 1500 N N . ILE A 1 206 ? 10.391 22.203 32.688 1 97.12 206 ILE A N 1
ATOM 1501 C CA . ILE A 1 206 ? 11.578 21.531 33.219 1 97.12 206 ILE A CA 1
ATOM 1502 C C . ILE A 1 206 ? 12.617 22.578 33.594 1 97.12 206 ILE A C 1
ATOM 1504 O O . ILE A 1 206 ? 12.992 23.422 32.781 1 97.12 206 ILE A O 1
ATOM 1508 N N . PRO A 1 207 ? 13.086 22.531 34.844 1 97.62 207 PRO A N 1
ATOM 1509 C CA . PRO A 1 207 ? 14.109 23.5 35.281 1 97.62 207 PRO A CA 1
ATOM 1510 C C . PRO A 1 207 ? 15.305 23.547 34.312 1 97.62 207 PRO A C 1
ATOM 1512 O O . PRO A 1 207 ? 15.867 22.5 34 1 97.62 207 PRO A O 1
ATOM 1515 N N . GLY A 1 208 ? 15.586 24.719 33.812 1 97.81 208 GLY A N 1
ATOM 1516 C CA . GLY A 1 208 ? 16.766 24.922 32.969 1 97.81 208 GLY A CA 1
ATOM 1517 C C . GLY A 1 208 ? 16.453 24.859 31.484 1 97.81 208 GLY A C 1
ATOM 1518 O O . GLY A 1 208 ? 17.25 25.297 30.656 1 97.81 208 GLY A O 1
ATOM 1519 N N . LEU A 1 209 ? 15.328 24.344 31.141 1 97.44 209 LEU A N 1
ATOM 1520 C CA . LEU A 1 209 ? 15.008 24.094 29.734 1 97.44 209 LEU A CA 1
ATOM 1521 C C . LEU A 1 209 ? 14.984 25.406 28.953 1 97.44 209 LEU A C 1
ATOM 1523 O O . LEU A 1 209 ? 15.398 25.453 27.797 1 97.44 209 LEU A O 1
ATOM 1527 N N . GLU A 1 210 ? 14.516 26.438 29.516 1 93.94 210 GLU A N 1
ATOM 1528 C CA . GLU A 1 210 ? 14.375 27.719 28.859 1 93.94 210 GLU A CA 1
ATOM 1529 C C . GLU A 1 210 ? 15.734 28.297 28.453 1 93.94 210 GLU A C 1
ATOM 1531 O O . GLU A 1 210 ? 15.82 29.141 27.562 1 93.94 210 GLU A O 1
ATOM 1536 N N . LYS A 1 211 ? 16.781 27.797 29.109 1 94.56 211 LYS A N 1
ATOM 1537 C CA . LYS A 1 211 ? 18.125 28.312 28.844 1 94.56 211 LYS A CA 1
ATOM 1538 C C . LYS A 1 211 ? 18.859 27.438 27.844 1 94.56 211 LYS A C 1
ATOM 1540 O O . LYS A 1 211 ? 19.906 27.828 27.328 1 94.56 211 LYS A O 1
ATOM 1545 N N . VAL A 1 212 ? 18.359 26.328 27.625 1 95.12 212 VAL A N 1
ATOM 1546 C CA . VAL A 1 212 ? 18.984 25.359 26.734 1 95.12 212 VAL A CA 1
ATOM 1547 C C . VAL A 1 212 ? 18.469 25.547 25.312 1 95.12 212 VAL A C 1
ATOM 1549 O O . VAL A 1 212 ? 17.266 25.766 25.109 1 95.12 212 VAL A O 1
ATOM 1552 N N . PRO A 1 213 ? 19.344 25.531 24.312 1 94.38 213 PRO A N 1
ATOM 1553 C CA . PRO A 1 213 ? 18.875 25.594 22.938 1 94.38 213 PRO A CA 1
ATOM 1554 C C . PRO A 1 213 ? 18.234 24.297 22.453 1 94.38 213 PRO A C 1
ATOM 1556 O O . PRO A 1 213 ? 18.781 23.609 21.594 1 94.38 213 PRO A O 1
ATOM 1559 N N . PHE A 1 214 ? 17.062 24.031 22.969 1 96.38 214 PHE A N 1
ATOM 1560 C CA . PHE A 1 214 ? 16.375 22.812 22.594 1 96.38 214 PHE A CA 1
ATOM 1561 C C . PHE A 1 214 ? 15.688 22.969 21.25 1 96.38 214 PHE A C 1
ATOM 1563 O O . PHE A 1 214 ? 15.484 24.078 20.781 1 96.38 214 PHE A O 1
ATOM 1570 N N . LEU A 1 215 ? 15.406 21.859 20.594 1 96.94 215 LEU A N 1
ATOM 1571 C CA . LEU A 1 215 ? 14.672 21.781 19.344 1 96.94 215 LEU A CA 1
ATOM 1572 C C . LEU A 1 215 ? 13.234 21.328 19.562 1 96.94 215 LEU A C 1
ATOM 1574 O O . LEU A 1 215 ? 12.938 20.656 20.562 1 96.94 215 LEU A O 1
ATOM 1578 N N . THR A 1 216 ? 12.352 21.75 18.734 1 96.69 216 THR A N 1
ATOM 1579 C CA . THR A 1 216 ? 11.023 21.188 18.5 1 96.69 216 THR A CA 1
ATOM 1580 C C . THR A 1 216 ? 10.82 20.891 17.016 1 96.69 216 THR A C 1
ATOM 1582 O O . THR A 1 216 ? 11.742 21.031 16.219 1 96.69 216 THR A O 1
ATOM 1585 N N . ASN A 1 217 ? 9.609 20.438 16.703 1 95.94 217 ASN A N 1
ATOM 1586 C CA . ASN A 1 217 ? 9.336 20.266 15.281 1 95.94 217 ASN A CA 1
ATOM 1587 C C . ASN A 1 217 ? 9.531 21.562 14.516 1 95.94 217 ASN A C 1
ATOM 1589 O O . ASN A 1 217 ? 9.875 21.547 13.328 1 95.94 217 ASN A O 1
ATOM 1593 N N . ALA A 1 218 ? 9.398 22.672 15.133 1 95.56 218 ALA A N 1
ATOM 1594 C CA . ALA A 1 218 ? 9.445 23.969 14.484 1 95.56 218 ALA A CA 1
ATOM 1595 C C . ALA A 1 218 ? 10.867 24.328 14.055 1 95.56 218 ALA A C 1
ATOM 1597 O O . ALA A 1 218 ? 11.07 25.109 13.133 1 95.56 218 ALA A O 1
ATOM 1598 N N . SER A 1 219 ? 11.844 23.703 14.766 1 96.25 219 SER A N 1
ATOM 1599 C CA . SER A 1 219 ? 13.219 24.125 14.508 1 96.25 219 SER A CA 1
ATOM 1600 C C . SER A 1 219 ? 14.078 22.969 14.031 1 96.25 219 SER A C 1
ATOM 1602 O O . SER A 1 219 ? 15.188 23.172 13.531 1 96.25 219 SER A O 1
ATOM 1604 N N . LEU A 1 220 ? 13.617 21.766 14.164 1 97.75 220 LEU A N 1
ATOM 1605 C CA . LEU A 1 220 ? 14.391 20.562 13.844 1 97.75 220 LEU A CA 1
ATOM 1606 C C . LEU A 1 220 ? 14.836 20.594 12.383 1 97.75 220 LEU A C 1
ATOM 1608 O O . LEU A 1 220 ? 15.977 20.234 12.07 1 97.75 220 LEU A O 1
ATOM 1612 N N . PHE A 1 221 ? 14.008 21.047 11.5 1 97.88 221 PHE A N 1
ATOM 1613 C CA . PHE A 1 221 ? 14.242 20.922 10.062 1 97.88 221 PHE A CA 1
ATOM 1614 C C . PHE A 1 221 ? 15.117 22.062 9.562 1 97.88 221 PHE A C 1
ATOM 1616 O O . PHE A 1 221 ? 15.438 22.125 8.375 1 97.88 221 PHE A O 1
ATOM 1623 N N . ASN A 1 222 ? 15.539 22.922 10.5 1 97.56 222 ASN A N 1
ATOM 1624 C CA . ASN A 1 222 ? 16.484 23.984 10.195 1 97.56 222 ASN A CA 1
ATOM 1625 C C . ASN A 1 222 ? 17.938 23.516 10.375 1 97.56 222 ASN A C 1
ATOM 1627 O O . ASN A 1 222 ? 18.859 24.234 10.016 1 97.56 222 ASN A O 1
ATOM 1631 N N . LEU A 1 223 ? 18.109 22.312 10.898 1 97.25 223 LEU A N 1
ATOM 1632 C CA . LEU A 1 223 ? 19.453 21.797 11.109 1 97.25 223 LEU A CA 1
ATOM 1633 C C . LEU A 1 223 ? 20.219 21.703 9.789 1 97.25 223 LEU A C 1
ATOM 1635 O O . LEU A 1 223 ? 19.641 21.375 8.758 1 97.25 223 LEU A O 1
ATOM 1639 N N . THR A 1 224 ? 21.547 21.938 9.875 1 95 224 THR A N 1
ATOM 1640 C CA . THR A 1 224 ? 22.391 21.812 8.695 1 95 224 THR A CA 1
ATOM 1641 C C . THR A 1 224 ? 23.516 20.812 8.938 1 95 224 THR A C 1
ATOM 1643 O O . THR A 1 224 ? 24.219 20.438 8.008 1 95 224 THR A O 1
ATOM 1646 N N . GLN A 1 225 ? 23.672 20.453 10.211 1 94.81 225 GLN A N 1
ATOM 1647 C CA . GLN A 1 225 ? 24.625 19.438 10.602 1 94.81 225 GLN A CA 1
ATOM 1648 C C . GLN A 1 225 ? 23.984 18.359 11.477 1 94.81 225 GLN A C 1
ATOM 1650 O O . GLN A 1 225 ? 23.047 18.656 12.227 1 94.81 225 GLN A O 1
ATOM 1655 N N . LEU A 1 226 ? 24.562 17.203 11.328 1 96.06 226 LEU A N 1
ATOM 1656 C CA . LEU A 1 226 ? 24.031 16.094 12.094 1 96.06 226 LEU A CA 1
ATOM 1657 C C . LEU A 1 226 ? 24.547 16.125 13.531 1 96.06 226 LEU A C 1
ATOM 1659 O O . LEU A 1 226 ? 25.766 16.109 13.75 1 96.06 226 LEU A O 1
ATOM 1663 N N . PRO A 1 227 ? 23.625 16.203 14.477 1 97.62 227 PRO A N 1
ATOM 1664 C CA . PRO A 1 227 ? 24.141 16.109 15.844 1 97.62 227 PRO A CA 1
ATOM 1665 C C . PRO A 1 227 ? 24.719 14.734 16.172 1 97.62 227 PRO A C 1
ATOM 1667 O O . PRO A 1 227 ? 24.062 13.719 15.906 1 97.62 227 PRO A O 1
ATOM 1670 N N . PRO A 1 228 ? 25.859 14.695 16.781 1 97.12 228 PRO A N 1
ATOM 1671 C CA . PRO A 1 228 ? 26.438 13.383 17.109 1 97.12 228 PRO A CA 1
ATOM 1672 C C . PRO A 1 228 ? 25.562 12.609 18.109 1 97.12 228 PRO A C 1
ATOM 1674 O O . PRO A 1 228 ? 25.359 11.406 17.938 1 97.12 228 PRO A O 1
ATOM 1677 N N . ARG A 1 229 ? 25.312 13.32 19.156 1 98.25 229 ARG A N 1
ATOM 1678 C CA . ARG A 1 229 ? 24.453 12.734 20.188 1 98.25 229 ARG A CA 1
ATOM 1679 C C . ARG A 1 229 ? 23.125 13.492 20.281 1 98.25 229 ARG A C 1
ATOM 1681 O O . ARG A 1 229 ? 23.109 14.688 20.562 1 98.25 229 ARG A O 1
ATOM 1688 N N . LEU A 1 230 ? 21.828 12.781 19.938 1 98.81 230 LEU A N 1
ATOM 1689 C CA . LEU A 1 230 ? 20.484 13.352 19.969 1 98.81 230 LEU A CA 1
ATOM 1690 C C . LEU A 1 230 ? 19.656 12.711 21.078 1 98.81 230 LEU A C 1
ATOM 1692 O O . LEU A 1 230 ? 19.516 11.484 21.141 1 98.81 230 LEU A O 1
ATOM 1696 N N . VAL A 1 231 ? 19.156 13.523 22 1 98.88 231 VAL A N 1
ATOM 1697 C CA . VAL A 1 231 ? 18.172 13.062 22.969 1 98.88 231 VAL A CA 1
ATOM 1698 C C . VAL A 1 231 ? 16.781 13.562 22.578 1 98.88 231 VAL A C 1
ATOM 1700 O O . VAL A 1 231 ? 16.625 14.719 22.188 1 98.88 231 VAL A O 1
ATOM 1703 N N . VAL A 1 232 ? 15.805 12.68 22.609 1 98.88 232 VAL A N 1
ATOM 1704 C CA . VAL A 1 232 ? 14.422 13.008 22.266 1 98.88 232 VAL A CA 1
ATOM 1705 C C . VAL A 1 232 ? 13.539 12.852 23.484 1 98.88 232 VAL A C 1
ATOM 1707 O O . VAL A 1 232 ? 13.5 11.781 24.109 1 98.88 232 VAL A O 1
ATOM 1710 N N . LEU A 1 233 ? 12.844 13.914 23.859 1 98.44 233 LEU A N 1
ATOM 1711 C CA . LEU A 1 233 ? 11.867 13.852 24.938 1 98.44 233 LEU A CA 1
ATOM 1712 C C . LEU A 1 233 ? 10.484 13.508 24.391 1 98.44 233 LEU A C 1
ATOM 1714 O O . LEU A 1 233 ? 9.914 14.258 23.609 1 98.44 233 LEU A O 1
ATOM 1718 N N . GLY A 1 234 ? 9.914 12.383 24.891 1 97.88 234 GLY A N 1
ATOM 1719 C CA . GLY A 1 234 ? 8.648 11.867 24.406 1 97.88 234 GLY A CA 1
ATOM 1720 C C . GLY A 1 234 ? 8.82 10.711 23.438 1 97.88 234 GLY A C 1
ATOM 1721 O O . GLY A 1 234 ? 9.852 10.594 22.766 1 97.88 234 GLY A O 1
ATOM 1722 N N . ALA A 1 235 ? 7.812 9.859 23.375 1 98.31 235 ALA A N 1
ATOM 1723 C CA . ALA A 1 235 ? 7.875 8.695 22.5 1 98.31 235 ALA A CA 1
ATOM 1724 C C . ALA A 1 235 ? 6.598 8.547 21.672 1 98.31 235 ALA A C 1
ATOM 1726 O O . ALA A 1 235 ? 6.035 7.457 21.578 1 98.31 235 ALA A O 1
ATOM 1727 N N . GLY A 1 236 ? 6.121 9.711 21.125 1 97.5 236 GLY A N 1
ATOM 1728 C CA . GLY A 1 236 ? 5.031 9.719 20.172 1 97.5 236 GLY A CA 1
ATOM 1729 C C . GLY A 1 236 ? 5.504 9.578 18.734 1 97.5 236 GLY A C 1
ATOM 1730 O O . GLY A 1 236 ? 6.676 9.281 18.484 1 97.5 236 GLY A O 1
ATOM 1731 N N . PRO A 1 237 ? 4.652 9.758 17.781 1 96.94 237 PRO A N 1
ATOM 1732 C CA . PRO A 1 237 ? 4.973 9.555 16.375 1 96.94 237 PRO A CA 1
ATOM 1733 C C . PRO A 1 237 ? 6.145 10.414 15.898 1 96.94 237 PRO A C 1
ATOM 1735 O O . PRO A 1 237 ? 7.074 9.906 15.273 1 96.94 237 PRO A O 1
ATOM 1738 N N . ILE A 1 238 ? 6.102 11.719 16.188 1 96.94 238 ILE A N 1
ATOM 1739 C CA . ILE A 1 238 ? 7.16 12.625 15.758 1 96.94 238 ILE A CA 1
ATOM 1740 C C . ILE A 1 238 ? 8.5 12.164 16.328 1 96.94 238 ILE A C 1
ATOM 1742 O O . ILE A 1 238 ? 9.492 12.078 15.609 1 96.94 238 ILE A O 1
ATOM 1746 N N . SER A 1 239 ? 8.477 11.805 17.594 1 98.38 239 SER A N 1
ATOM 1747 C CA . SER A 1 239 ? 9.68 11.383 18.312 1 98.38 239 SER A CA 1
ATOM 1748 C C . SER A 1 239 ? 10.305 10.148 17.672 1 98.38 239 SER A C 1
ATOM 1750 O O . SER A 1 239 ? 11.492 10.148 17.359 1 98.38 239 SER A O 1
ATOM 1752 N N . LEU A 1 240 ? 9.508 9.195 17.453 1 98.75 240 LEU A N 1
ATOM 1753 C CA . LEU A 1 240 ? 10.031 7.898 17.047 1 98.75 240 LEU A CA 1
ATOM 1754 C C . LEU A 1 240 ? 10.422 7.91 15.57 1 98.75 240 LEU A C 1
ATOM 1756 O O . LEU A 1 240 ? 11.391 7.262 15.18 1 98.75 240 LEU A O 1
ATOM 1760 N N . GLU A 1 241 ? 9.664 8.617 14.742 1 98.62 241 GLU A N 1
ATOM 1761 C CA . GLU A 1 241 ? 10.055 8.789 13.344 1 98.62 241 GLU A CA 1
ATOM 1762 C C . GLU A 1 241 ? 11.414 9.469 13.227 1 98.62 241 GLU A C 1
ATOM 1764 O O . GLU A 1 241 ? 12.297 9 12.508 1 98.62 241 GLU A O 1
ATOM 1769 N N . MET A 1 242 ? 11.562 10.531 13.961 1 98.75 242 MET A N 1
ATOM 1770 C CA . MET A 1 242 ? 12.805 11.289 13.883 1 98.75 242 MET A CA 1
ATOM 1771 C C . MET A 1 242 ? 13.953 10.531 14.547 1 98.75 242 MET A C 1
ATOM 1773 O O . MET A 1 242 ? 15.086 10.562 14.062 1 98.75 242 MET A O 1
ATOM 1777 N N . ALA A 1 243 ? 13.633 9.828 15.68 1 98.88 243 ALA A N 1
ATOM 1778 C CA . ALA A 1 243 ? 14.656 9.008 16.328 1 98.88 243 ALA A CA 1
ATOM 1779 C C . ALA A 1 243 ? 15.227 7.98 15.352 1 98.88 243 ALA A C 1
ATOM 1781 O O . ALA A 1 243 ? 16.438 7.84 15.227 1 98.88 243 ALA A O 1
ATOM 1782 N N . GLN A 1 244 ? 14.375 7.309 14.641 1 98.31 244 GLN A N 1
ATOM 1783 C CA . GLN A 1 244 ? 14.812 6.289 13.688 1 98.31 244 GLN A CA 1
ATOM 1784 C C . GLN A 1 244 ? 15.602 6.91 12.539 1 98.31 244 GLN A C 1
ATOM 1786 O O . GLN A 1 244 ? 16.641 6.383 12.141 1 98.31 244 GLN A O 1
ATOM 1791 N N . ALA A 1 245 ? 15.125 8.031 12.031 1 97.75 245 ALA A N 1
ATOM 1792 C CA . ALA A 1 245 ? 15.797 8.695 10.922 1 97.75 245 ALA A CA 1
ATOM 1793 C C . ALA A 1 245 ? 17.203 9.141 11.312 1 97.75 245 ALA A C 1
ATOM 1795 O O . ALA A 1 245 ? 18.172 8.836 10.617 1 97.75 245 ALA A O 1
ATOM 1796 N N . PHE A 1 246 ? 17.328 9.805 12.461 1 98 246 PHE A N 1
ATOM 1797 C CA . PHE A 1 246 ? 18.609 10.359 12.859 1 98 246 PHE A CA 1
ATOM 1798 C C . PHE A 1 246 ? 19.578 9.25 13.234 1 98 246 PHE A C 1
ATOM 1800 O O . PHE A 1 246 ? 20.781 9.367 13 1 98 246 PHE A O 1
ATOM 1807 N N . ARG A 1 247 ? 19.062 8.172 13.836 1 97.62 247 ARG A N 1
ATOM 1808 C CA . ARG A 1 247 ? 19.906 7.008 14.055 1 97.62 247 ARG A CA 1
ATOM 1809 C C . ARG A 1 247 ? 20.5 6.496 12.742 1 97.62 247 ARG A C 1
ATOM 1811 O O . ARG A 1 247 ? 21.688 6.219 12.656 1 97.62 247 ARG A O 1
ATOM 1818 N N . ARG A 1 248 ? 19.703 6.418 11.789 1 93.12 248 ARG A N 1
ATOM 1819 C CA . ARG A 1 248 ? 20.109 5.898 10.484 1 93.12 248 ARG A CA 1
ATOM 1820 C C . ARG A 1 248 ? 21.047 6.871 9.781 1 93.12 248 ARG A C 1
ATOM 1822 O O . ARG A 1 248 ? 21.906 6.457 9 1 93.12 248 ARG A O 1
ATOM 1829 N N . PHE A 1 249 ? 20.844 8.141 10.086 1 93.56 249 PHE A N 1
ATOM 1830 C CA . PHE A 1 249 ? 21.766 9.133 9.531 1 93.56 249 PHE A CA 1
ATOM 1831 C C . PHE A 1 249 ? 23.125 9.047 10.211 1 93.56 249 PHE A C 1
ATOM 1833 O O . PHE A 1 249 ? 24.125 9.523 9.664 1 93.56 249 PHE A O 1
ATOM 1840 N N . GLY A 1 250 ? 23.156 8.516 11.508 1 93.44 250 GLY A N 1
ATOM 1841 C CA . GLY A 1 250 ? 24.469 8.305 12.125 1 93.44 250 GLY A CA 1
ATOM 1842 C C . GLY A 1 250 ? 24.531 8.812 13.555 1 93.44 250 GLY A C 1
ATOM 1843 O O . GLY A 1 250 ? 25.516 8.586 14.25 1 93.44 250 GLY A O 1
ATOM 1844 N N . SER A 1 251 ? 23.5 9.469 14.039 1 97.44 251 SER A N 1
ATOM 1845 C CA . SER A 1 251 ? 23.5 9.977 15.406 1 97.44 251 SER A CA 1
ATOM 1846 C C . SER A 1 251 ? 23.375 8.844 16.422 1 97.44 251 SER A C 1
ATOM 1848 O O . SER A 1 251 ? 22.781 7.809 16.141 1 97.44 251 SER A O 1
ATOM 1850 N N . GLU A 1 252 ? 24.016 9.062 17.547 1 98.31 252 GLU A N 1
ATOM 1851 C CA . GLU A 1 252 ? 23.609 8.312 18.734 1 98.31 252 GLU A CA 1
ATOM 1852 C C . GLU A 1 252 ? 22.312 8.859 19.328 1 98.31 252 GLU A C 1
ATOM 1854 O O . GLU A 1 252 ? 22.266 10.023 19.734 1 98.31 252 GLU A O 1
ATOM 1859 N N . VAL A 1 253 ? 21.25 8.031 19.406 1 98.81 253 VAL A N 1
ATOM 1860 C CA . VAL A 1 253 ? 19.938 8.57 19.75 1 98.81 253 VAL A CA 1
ATOM 1861 C C . VAL A 1 253 ? 19.438 7.922 21.047 1 98.81 253 VAL A C 1
ATOM 1863 O O . VAL A 1 253 ? 19.5 6.699 21.203 1 98.81 253 VAL A O 1
ATOM 1866 N N . THR A 1 254 ? 18.953 8.742 21.984 1 98.81 254 THR A N 1
ATOM 1867 C CA . THR A 1 254 ? 18.281 8.297 23.188 1 98.81 254 THR A CA 1
ATOM 1868 C C . THR A 1 254 ? 16.891 8.914 23.297 1 98.81 254 THR A C 1
ATOM 1870 O O . THR A 1 254 ? 16.734 10.133 23.188 1 98.81 254 THR A O 1
ATOM 1873 N N . VAL A 1 255 ? 15.906 8.062 23.484 1 98.81 255 VAL A N 1
ATOM 1874 C CA . VAL A 1 255 ? 14.531 8.508 23.672 1 98.81 255 VAL A CA 1
ATOM 1875 C C . VAL A 1 255 ? 14.141 8.375 25.141 1 98.81 255 VAL A C 1
ATOM 1877 O O . VAL A 1 255 ? 14.297 7.305 25.734 1 98.81 255 VAL A O 1
ATOM 1880 N N . LEU A 1 256 ? 13.664 9.43 25.719 1 98.5 256 LEU A N 1
ATOM 1881 C CA . LEU A 1 256 ? 13.18 9.43 27.094 1 98.5 256 LEU A CA 1
ATOM 1882 C C . LEU A 1 256 ? 11.656 9.523 27.141 1 98.5 256 LEU A C 1
ATOM 1884 O O . LEU A 1 256 ? 11.078 10.469 26.594 1 98.5 256 LEU A O 1
ATOM 1888 N N . GLN A 1 257 ? 11.047 8.555 27.719 1 98 257 GLN A N 1
ATOM 1889 C CA . GLN A 1 257 ? 9.594 8.477 27.828 1 98 257 GLN A CA 1
ATOM 1890 C C . GLN A 1 257 ? 9.148 8.336 29.281 1 98 257 GLN A C 1
ATOM 1892 O O . GLN A 1 257 ? 9.594 7.426 29.984 1 98 257 GLN A O 1
ATOM 1897 N N . ARG A 1 258 ? 8.281 9.234 29.672 1 95.44 258 ARG A N 1
ATOM 1898 C CA . ARG A 1 258 ? 7.828 9.242 31.047 1 95.44 258 ARG A CA 1
ATOM 1899 C C . ARG A 1 258 ? 7.016 7.988 31.359 1 95.44 258 ARG A C 1
ATOM 1901 O O . ARG A 1 258 ? 7.203 7.363 32.406 1 95.44 258 ARG A O 1
ATOM 1908 N N . SER A 1 259 ? 6.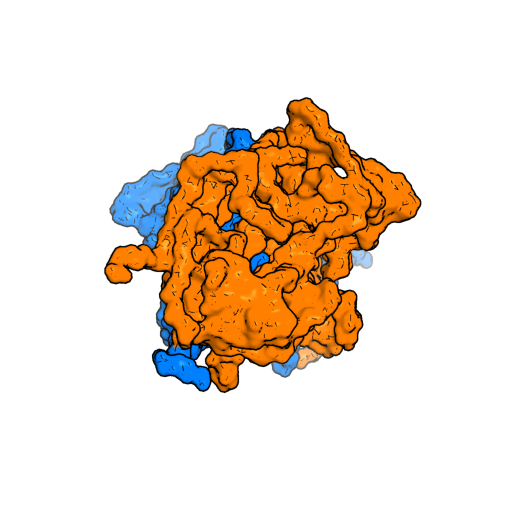109 7.648 30.5 1 94.75 259 SER A N 1
ATOM 1909 C CA . SER A 1 259 ? 5.27 6.473 30.703 1 94.75 259 SER A CA 1
ATOM 1910 C C . SER A 1 259 ? 6.059 5.188 30.484 1 94.75 259 SER A C 1
ATOM 1912 O O . SER A 1 259 ? 7.219 5.227 30.078 1 94.75 259 SER A O 1
ATOM 1914 N N . ASP A 1 260 ? 5.418 4.078 30.656 1 95.12 260 ASP A N 1
ATOM 1915 C CA . ASP A 1 260 ? 6.094 2.785 30.641 1 95.12 260 ASP A CA 1
ATOM 1916 C C . ASP A 1 260 ? 6.145 2.223 29.219 1 95.12 260 ASP A C 1
ATOM 1918 O O . ASP A 1 260 ? 6.832 1.234 28.953 1 95.12 260 ASP A O 1
ATOM 1922 N N . THR A 1 261 ? 5.445 2.842 28.312 1 95.69 261 THR A N 1
ATOM 1923 C CA . THR A 1 261 ? 5.398 2.328 26.953 1 95.69 261 THR A CA 1
ATOM 1924 C C . THR A 1 261 ? 5.504 3.469 25.938 1 95.69 261 THR A C 1
ATOM 1926 O O . THR A 1 261 ? 5.184 4.617 26.266 1 95.69 261 THR A O 1
ATOM 1929 N N . ILE A 1 262 ? 6.078 3.141 24.797 1 97.75 262 ILE A N 1
ATOM 1930 C CA . ILE A 1 262 ? 6.031 4.09 23.688 1 97.75 262 ILE A CA 1
ATOM 1931 C C . ILE A 1 262 ? 4.676 4.004 22.984 1 97.75 262 ILE A C 1
ATOM 1933 O O . ILE A 1 262 ? 3.975 2.996 23.109 1 97.75 262 ILE A O 1
ATOM 1937 N N . LEU A 1 263 ? 4.293 5.055 22.266 1 96.81 263 LEU A N 1
ATOM 1938 C CA . LEU A 1 263 ? 3.045 5.094 21.5 1 96.81 263 LEU A CA 1
ATOM 1939 C C . LEU A 1 263 ? 1.874 4.621 22.359 1 96.81 263 LEU A C 1
ATOM 1941 O O . LEU A 1 263 ? 1.156 3.695 21.984 1 96.81 263 LEU A O 1
ATOM 1945 N N . GLY A 1 264 ? 1.604 5.32 23.422 1 92.19 264 GLY A N 1
ATOM 1946 C CA . GLY A 1 264 ? 0.673 4.895 24.453 1 92.19 264 GLY A CA 1
ATOM 1947 C C . GLY A 1 264 ? -0.741 4.699 23.938 1 92.19 264 GLY A C 1
ATOM 1948 O O . GLY A 1 264 ? -1.517 3.936 24.516 1 92.19 264 GLY A O 1
ATOM 1949 N N . THR A 1 265 ? -1.127 5.289 22.812 1 91.19 265 THR A N 1
ATOM 1950 C CA . THR A 1 265 ? -2.498 5.199 22.328 1 91.19 265 THR A CA 1
ATOM 1951 C C . THR A 1 265 ? -2.629 4.082 21.297 1 91.19 265 THR A C 1
ATOM 1953 O O . THR A 1 265 ? -3.738 3.742 20.875 1 91.19 265 THR A O 1
ATOM 1956 N N . GLU A 1 266 ? -1.517 3.469 20.922 1 95.75 266 GLU A N 1
ATOM 1957 C CA . GLU A 1 266 ? -1.543 2.447 19.875 1 95.75 266 GLU A CA 1
ATOM 1958 C C . GLU A 1 266 ? -1.666 1.051 20.469 1 95.75 266 GLU A C 1
ATOM 1960 O O . GLU A 1 266 ? -1.621 0.887 21.703 1 95.75 266 GLU A O 1
ATOM 1965 N N . ASP A 1 267 ? -1.92 0.059 19.594 1 97.56 267 ASP A N 1
ATOM 1966 C CA . ASP A 1 267 ? -1.961 -1.346 19.984 1 97.56 267 ASP A CA 1
ATOM 1967 C C . ASP A 1 267 ? -0.689 -1.744 20.734 1 97.56 267 ASP A C 1
ATOM 1969 O O . ASP A 1 267 ? 0.42 -1.509 20.25 1 97.56 267 ASP A O 1
ATOM 1973 N N . PRO A 1 268 ? -0.891 -2.334 21.891 1 96.56 268 PRO A N 1
ATOM 1974 C CA . PRO A 1 268 ? 0.284 -2.664 22.703 1 96.56 268 PRO A CA 1
ATOM 1975 C C . PRO A 1 268 ? 1.254 -3.598 21.984 1 96.56 268 PRO A C 1
ATOM 1977 O O . PRO A 1 268 ? 2.469 -3.488 22.156 1 96.56 268 PRO A O 1
ATOM 1980 N N . ASP A 1 269 ? 0.769 -4.562 21.234 1 96.25 269 ASP A N 1
ATOM 1981 C CA . ASP A 1 269 ? 1.646 -5.453 20.469 1 96.25 269 ASP A CA 1
ATOM 1982 C C . ASP A 1 269 ? 2.443 -4.676 19.422 1 96.25 269 ASP A C 1
ATOM 1984 O O . ASP A 1 269 ? 3.613 -4.977 19.188 1 96.25 269 ASP A O 1
ATOM 1988 N N . ALA A 1 270 ? 1.786 -3.719 18.828 1 97.5 270 ALA A N 1
ATOM 1989 C CA . ALA A 1 270 ? 2.455 -2.877 17.844 1 97.5 270 ALA A CA 1
ATOM 1990 C C . ALA A 1 270 ? 3.561 -2.047 18.484 1 97.5 270 ALA A C 1
ATOM 1992 O O . ALA A 1 270 ? 4.672 -1.962 17.953 1 97.5 270 ALA A O 1
ATOM 1993 N N . ALA A 1 271 ? 3.209 -1.439 19.609 1 97.62 271 ALA A N 1
ATOM 1994 C CA . ALA A 1 271 ? 4.18 -0.627 20.344 1 97.62 271 ALA A CA 1
ATOM 1995 C C . ALA A 1 271 ? 5.379 -1.466 20.781 1 97.62 271 ALA A C 1
ATOM 1997 O O . ALA A 1 271 ? 6.527 -1.03 20.656 1 97.62 271 ALA A O 1
ATOM 1998 N N . LYS A 1 272 ? 5.094 -2.617 21.281 1 96.56 272 LYS A N 1
ATOM 1999 C CA . LYS A 1 272 ? 6.145 -3.52 21.734 1 96.56 272 LYS A CA 1
ATOM 2000 C C . LYS A 1 272 ? 7.059 -3.924 20.578 1 96.56 272 LYS A C 1
ATOM 2002 O O . LYS A 1 272 ? 8.281 -3.941 20.719 1 96.56 272 LYS A O 1
ATOM 2007 N N . MET A 1 273 ? 6.492 -4.262 19.5 1 95.81 273 MET A N 1
ATOM 2008 C CA . MET A 1 273 ? 7.266 -4.66 18.328 1 95.81 273 MET A CA 1
ATOM 2009 C C . MET A 1 273 ? 8.164 -3.521 17.859 1 95.81 273 MET A C 1
ATOM 2011 O O . MET A 1 273 ? 9.336 -3.736 17.547 1 95.81 273 MET A O 1
ATOM 2015 N N . LEU A 1 274 ? 7.613 -2.338 17.766 1 97.19 274 LEU A N 1
ATOM 2016 C CA . LEU A 1 274 ? 8.414 -1.202 17.328 1 97.19 274 LEU A CA 1
ATOM 2017 C C . LEU A 1 274 ? 9.547 -0.92 18.312 1 97.19 274 LEU A C 1
ATOM 2019 O O . LEU A 1 274 ? 10.664 -0.604 17.891 1 97.19 274 LEU A O 1
ATOM 2023 N N . HIS A 1 275 ? 9.219 -0.997 19.594 1 97.69 275 HIS A N 1
ATOM 2024 C CA . HIS A 1 275 ? 10.25 -0.826 20.609 1 97.69 275 HIS A CA 1
ATOM 2025 C C . HIS A 1 275 ? 11.43 -1.759 20.359 1 97.69 275 HIS A C 1
ATOM 2027 O O . HIS A 1 275 ? 12.586 -1.331 20.406 1 97.69 275 HIS A O 1
ATOM 2033 N N . GLN A 1 276 ? 11.141 -2.98 20.062 1 96.19 276 GLN A N 1
ATOM 2034 C CA . GLN A 1 276 ? 12.172 -3.979 19.812 1 96.19 276 GLN A CA 1
ATOM 2035 C C . GLN A 1 276 ? 12.969 -3.641 18.562 1 96.19 276 GLN A C 1
ATOM 2037 O O . GLN A 1 276 ? 14.203 -3.699 18.562 1 96.19 276 GLN A O 1
ATOM 2042 N N . VAL A 1 277 ? 12.305 -3.254 17.531 1 95.25 277 VAL A N 1
ATOM 2043 C CA . VAL A 1 277 ? 12.945 -2.934 16.266 1 95.25 277 VAL A CA 1
ATOM 2044 C C . VAL A 1 277 ? 13.898 -1.758 16.453 1 95.25 277 VAL A C 1
ATOM 2046 O O . VAL A 1 277 ? 15.047 -1.798 15.992 1 95.25 277 VAL A O 1
ATOM 2049 N N . LEU A 1 278 ? 13.445 -0.722 17.109 1 97.62 278 LEU A N 1
ATOM 2050 C CA . LEU A 1 278 ? 14.25 0.484 17.297 1 97.62 278 LEU A CA 1
ATOM 2051 C C . LEU A 1 278 ? 15.461 0.205 18.188 1 97.62 278 LEU A C 1
ATOM 2053 O O . LEU A 1 278 ? 16.562 0.697 17.906 1 97.62 278 LEU A O 1
ATOM 2057 N N . THR A 1 279 ? 15.242 -0.621 19.188 1 97.62 279 THR A N 1
ATOM 2058 C CA . THR A 1 279 ? 16.359 -0.985 20.062 1 97.62 279 THR A CA 1
ATOM 2059 C C . THR A 1 279 ? 17.391 -1.804 19.312 1 97.62 279 THR A C 1
ATOM 2061 O O . THR A 1 279 ? 18.594 -1.588 19.469 1 97.62 279 THR A O 1
ATOM 2064 N N . GLU A 1 280 ? 16.938 -2.701 18.516 1 94.44 280 GLU A N 1
ATOM 2065 C CA . GLU A 1 280 ? 17.844 -3.529 17.719 1 94.44 280 GLU A CA 1
ATOM 2066 C C . GLU A 1 280 ? 18.625 -2.689 16.719 1 94.44 280 GLU A C 1
ATOM 2068 O O . GLU A 1 280 ? 19.75 -3.035 16.359 1 94.44 280 GLU A O 1
ATOM 2073 N N . GLU A 1 281 ? 18.078 -1.57 16.344 1 93.69 281 GLU A N 1
ATOM 2074 C CA . GLU A 1 281 ? 18.75 -0.67 15.406 1 93.69 281 GLU A CA 1
ATOM 2075 C C . GLU A 1 281 ? 19.766 0.215 16.125 1 93.69 281 GLU A C 1
ATOM 2077 O O . GLU A 1 281 ? 20.516 0.958 15.492 1 93.69 281 GLU A O 1
ATOM 2082 N N . GLY A 1 282 ? 19.688 0.203 17.438 1 97.06 282 GLY A N 1
ATOM 2083 C CA . GLY A 1 282 ? 20.703 0.904 18.203 1 97.06 282 GLY A CA 1
ATOM 2084 C C . GLY A 1 282 ? 20.172 2.145 18.906 1 97.06 282 GLY A C 1
ATOM 2085 O O . GLY A 1 282 ? 20.953 2.961 19.391 1 97.06 282 GLY A O 1
ATOM 2086 N N . ILE A 1 283 ? 18.906 2.344 18.953 1 98.69 283 ILE A N 1
ATOM 2087 C CA . ILE A 1 283 ? 18.312 3.465 19.672 1 98.69 283 ILE A CA 1
ATOM 2088 C C . ILE A 1 283 ? 18.094 3.078 21.141 1 98.69 283 ILE A C 1
ATOM 2090 O O . ILE A 1 283 ? 17.516 2.033 21.422 1 98.69 283 ILE A O 1
ATOM 2094 N N . THR A 1 284 ? 18.578 3.893 22 1 98.69 284 THR A N 1
ATOM 2095 C CA . THR A 1 284 ? 18.297 3.691 23.422 1 98.69 284 THR A CA 1
ATOM 2096 C C . THR A 1 284 ? 16.938 4.289 23.797 1 98.69 284 THR A C 1
ATOM 2098 O O . THR A 1 284 ? 16.719 5.484 23.609 1 98.69 284 THR A O 1
ATOM 2101 N N . ILE A 1 285 ? 16.078 3.436 24.281 1 98.69 285 ILE A N 1
ATOM 2102 C CA . ILE A 1 285 ? 14.766 3.898 24.719 1 98.69 285 ILE A CA 1
ATOM 2103 C C . ILE A 1 285 ? 14.609 3.676 26.219 1 98.69 285 ILE A C 1
ATOM 2105 O O . ILE A 1 285 ? 14.609 2.535 26.688 1 98.69 285 ILE A O 1
ATOM 2109 N N . LEU A 1 286 ? 14.492 4.746 26.953 1 98.25 286 LEU A N 1
ATOM 2110 C CA . LEU A 1 286 ? 14.312 4.684 28.391 1 98.25 286 LEU A CA 1
ATOM 2111 C C . LEU A 1 286 ? 12.883 5.059 28.781 1 98.25 286 LEU A C 1
ATOM 2113 O O . LEU A 1 286 ? 12.539 6.238 28.812 1 98.25 286 LEU A O 1
ATOM 2117 N N . THR A 1 287 ? 12.086 4.055 29.109 1 97.38 287 THR A N 1
ATOM 2118 C CA . THR A 1 287 ? 10.734 4.289 29.609 1 97.38 287 THR A CA 1
ATOM 2119 C C . THR A 1 287 ? 10.75 4.488 31.125 1 97.38 287 THR A C 1
ATOM 2121 O O . THR A 1 287 ? 11.773 4.281 31.766 1 97.38 287 THR A O 1
ATOM 2124 N N . GLY A 1 288 ? 9.609 5.023 31.672 1 96.69 288 GLY A N 1
ATOM 2125 C CA . GLY A 1 288 ? 9.594 5.312 33.094 1 96.69 288 GLY A CA 1
ATOM 2126 C C . GLY A 1 288 ? 10.609 6.363 33.5 1 96.69 288 GLY A C 1
ATOM 2127 O O . GLY A 1 288 ? 11.203 6.273 34.594 1 96.69 288 GLY A O 1
ATOM 2128 N N . THR A 1 289 ? 10.859 7.27 32.625 1 97.06 289 THR A N 1
ATOM 2129 C CA . THR A 1 289 ? 11.914 8.242 32.875 1 97.06 289 THR A CA 1
ATOM 2130 C C . THR A 1 289 ? 11.352 9.656 32.938 1 97.06 289 THR A C 1
ATOM 2132 O O . THR A 1 289 ? 10.742 10.141 31.969 1 97.06 289 THR A O 1
ATOM 2135 N N . GLY A 1 290 ? 11.492 10.289 34.031 1 96.75 290 GLY A N 1
ATOM 2136 C CA . GLY A 1 290 ? 11.117 11.688 34.188 1 96.75 290 GLY A CA 1
ATOM 2137 C C . GLY A 1 290 ? 12.305 12.625 34.219 1 96.75 290 GLY A C 1
ATOM 2138 O O . GLY A 1 290 ? 13.242 12.414 35 1 96.75 290 GLY A O 1
ATOM 2139 N N . VAL A 1 291 ? 12.336 13.641 33.406 1 97.69 291 VAL A N 1
ATOM 2140 C CA . VAL A 1 291 ? 13.438 14.602 33.375 1 97.69 291 VAL A CA 1
ATOM 2141 C C . VAL A 1 291 ? 13.312 15.586 34.531 1 97.69 291 VAL A C 1
ATOM 2143 O O . VAL A 1 291 ? 12.25 16.172 34.75 1 97.69 291 VAL A O 1
ATOM 2146 N N . LYS A 1 292 ? 14.383 15.82 35.219 1 97.38 292 LYS A N 1
ATOM 2147 C CA . LYS A 1 292 ? 14.398 16.688 36.375 1 97.38 292 LYS A CA 1
ATOM 2148 C C . LYS A 1 292 ? 14.875 18.094 36 1 97.38 292 LYS A C 1
ATOM 2150 O O . LYS A 1 292 ? 14.312 19.094 36.469 1 97.38 292 LYS A O 1
ATOM 2155 N N . SER A 1 293 ? 15.891 18.094 35.312 1 98 293 SER A N 1
ATOM 2156 C CA . SER A 1 293 ? 16.484 19.375 34.906 1 98 293 SER A CA 1
ATOM 2157 C C . SER A 1 293 ? 17.391 19.188 33.688 1 98 293 SER A C 1
ATOM 2159 O O . SER A 1 293 ? 17.781 18.062 33.344 1 98 293 SER A O 1
ATOM 2161 N N . VAL A 1 294 ? 17.656 20.312 33.062 1 98.38 294 VAL A N 1
ATOM 2162 C CA . VAL A 1 294 ? 18.594 20.328 31.938 1 98.38 294 VAL A CA 1
ATOM 2163 C C . VAL A 1 294 ? 19.547 21.516 32.062 1 98.38 294 VAL A C 1
ATOM 2165 O O . VAL A 1 294 ? 19.188 22.547 32.625 1 98.38 294 VAL A O 1
ATOM 2168 N N . SER A 1 295 ? 20.734 21.328 31.641 1 97.5 295 SER A N 1
ATOM 2169 C CA . SER A 1 295 ? 21.734 22.391 31.562 1 97.5 295 SER A CA 1
ATOM 2170 C C . SER A 1 295 ? 22.594 22.25 30.312 1 97.5 295 SER A C 1
ATOM 2172 O O . SER A 1 295 ? 22.547 21.219 29.625 1 97.5 295 SER A O 1
ATOM 2174 N N . HIS A 1 296 ? 23.25 23.344 29.984 1 95.56 296 HIS A N 1
ATOM 2175 C CA . HIS A 1 296 ? 24.141 23.234 28.828 1 95.56 296 HIS A CA 1
ATOM 2176 C C . HIS A 1 296 ? 25.391 24.078 29.031 1 95.56 296 HIS A C 1
ATOM 2178 O O . HIS A 1 296 ? 25.422 24.969 29.875 1 95.56 296 HIS A O 1
ATOM 2184 N N . ASN A 1 297 ? 26.391 23.625 28.406 1 93.38 297 ASN A N 1
ATOM 2185 C CA . ASN A 1 297 ? 27.625 24.375 28.203 1 93.38 297 ASN A CA 1
ATOM 2186 C C . ASN A 1 297 ? 28 24.453 26.734 1 93.38 297 ASN A C 1
ATOM 2188 O O . ASN A 1 297 ? 27.969 23.453 26.016 1 93.38 297 ASN A O 1
ATOM 2192 N N . HIS A 1 298 ? 28.125 25.719 26.328 1 89.31 298 HIS A N 1
ATOM 2193 C CA . HIS A 1 298 ? 28.5 25.922 24.922 1 89.31 298 HIS A CA 1
ATOM 2194 C C . HIS A 1 298 ? 29.844 26.641 24.812 1 89.31 298 HIS A C 1
ATOM 2196 O O . HIS A 1 298 ? 29.891 27.875 24.828 1 89.31 298 HIS A O 1
ATOM 2202 N N . ALA A 1 299 ? 30.828 25.812 24.688 1 86.5 299 ALA A N 1
ATOM 2203 C CA . ALA A 1 299 ? 32.156 26.406 24.562 1 86.5 299 ALA A CA 1
ATOM 2204 C C . ALA A 1 299 ? 32.344 27.109 23.219 1 86.5 299 ALA A C 1
ATOM 2206 O O . ALA A 1 299 ? 31.766 26.688 22.219 1 86.5 299 ALA A O 1
ATOM 2207 N N . GLU A 1 300 ? 33.156 28.094 23.203 1 81.88 300 GLU A N 1
ATOM 2208 C CA . GLU A 1 300 ? 33.406 28.859 22 1 81.88 300 GLU A CA 1
ATOM 2209 C C . GLU A 1 300 ? 34.031 27.984 20.906 1 81.88 300 GLU A C 1
ATOM 2211 O O . GLU A 1 300 ? 34.906 27.156 21.188 1 81.88 300 GLU A O 1
ATOM 2216 N N . GLY A 1 301 ? 33.562 28.016 19.719 1 80.5 301 GLY A N 1
ATOM 2217 C CA . GLY A 1 301 ? 34.125 27.312 18.578 1 80.5 301 GLY A CA 1
ATOM 2218 C C . GLY A 1 301 ? 33.469 25.969 18.328 1 80.5 301 GLY A C 1
ATOM 2219 O O . GLY A 1 301 ? 33.719 25.344 17.297 1 80.5 301 GLY A O 1
ATOM 2220 N N . GLN A 1 302 ? 32.719 25.609 19.312 1 84.19 302 GLN A N 1
ATOM 2221 C CA . GLN A 1 302 ? 32.062 24.312 19.125 1 84.19 302 GLN A CA 1
ATOM 2222 C C . GLN A 1 302 ? 30.75 24.453 18.375 1 84.19 302 GLN A C 1
ATOM 2224 O O . GLN A 1 302 ? 30.016 25.422 18.562 1 84.19 302 GLN A O 1
ATOM 2229 N N . HIS A 1 303 ? 30.578 23.547 17.516 1 87.62 303 HIS A N 1
ATOM 2230 C CA . HIS A 1 303 ? 29.375 23.578 16.703 1 87.62 303 HIS A CA 1
ATOM 2231 C C . HIS A 1 303 ? 28.141 23.25 17.531 1 87.62 303 HIS A C 1
ATOM 2233 O O . HIS A 1 303 ? 27.078 23.844 17.344 1 87.62 303 HIS A O 1
ATOM 2239 N N . TRP A 1 304 ? 28.359 22.25 18.422 1 94.19 304 TRP A N 1
ATOM 2240 C CA . TRP A 1 304 ? 27.234 21.828 19.266 1 94.19 304 TRP A CA 1
ATOM 2241 C C . TRP A 1 304 ? 27.5 22.141 20.734 1 94.19 304 TRP A C 1
ATOM 2243 O O . TRP A 1 304 ? 28.641 22.031 21.203 1 94.19 304 TRP A O 1
ATOM 2253 N N . PRO A 1 305 ? 26.422 22.5 21.344 1 95.38 305 PRO A N 1
ATOM 2254 C CA . PRO A 1 305 ? 26.578 22.562 22.797 1 95.38 305 PRO A CA 1
ATOM 2255 C C . PRO A 1 305 ? 26.609 21.188 23.453 1 95.38 305 PRO A C 1
ATOM 2257 O O . PRO A 1 305 ? 26.312 20.188 22.812 1 95.38 305 PRO A O 1
ATOM 2260 N N . GLU A 1 306 ? 27.125 21.219 24.672 1 96.25 306 GLU A N 1
ATOM 2261 C CA . GLU A 1 306 ? 26.938 20.031 25.5 1 96.25 306 GLU A CA 1
ATOM 2262 C C . GLU A 1 306 ? 25.75 20.203 26.438 1 96.25 306 GLU A C 1
ATOM 2264 O O . GLU A 1 306 ? 25.734 21.094 27.281 1 96.25 306 GLU A O 1
ATOM 2269 N N . ILE A 1 307 ? 24.75 19.438 26.203 1 98.19 307 ILE A N 1
ATOM 2270 C CA . ILE A 1 307 ? 23.531 19.5 27 1 98.19 307 ILE A CA 1
ATOM 2271 C C . ILE A 1 307 ? 23.5 18.328 27.984 1 98.19 307 ILE A C 1
ATOM 2273 O O . ILE A 1 307 ? 23.734 17.188 27.594 1 98.19 307 ILE A O 1
ATOM 2277 N N . ARG A 1 308 ? 23.281 18.609 29.219 1 98.19 308 ARG A N 1
ATOM 2278 C CA . ARG A 1 308 ? 23.172 17.609 30.266 1 98.19 308 ARG A CA 1
ATOM 2279 C C . ARG A 1 308 ? 21.719 17.453 30.719 1 98.19 308 ARG A C 1
ATOM 2281 O O . ARG A 1 308 ? 21.109 18.422 31.156 1 98.19 308 ARG A O 1
ATOM 2288 N N . VAL A 1 309 ? 21.172 16.281 30.609 1 98.5 309 VAL A N 1
ATOM 2289 C CA . VAL A 1 309 ? 19.812 15.977 31.031 1 98.5 309 VAL A CA 1
ATOM 2290 C C . VAL A 1 309 ? 19.844 15.141 32.312 1 98.5 309 VAL A C 1
ATOM 2292 O O . VAL A 1 309 ? 20.328 14.008 32.312 1 98.5 309 VAL A O 1
ATOM 2295 N N . SER A 1 310 ? 19.391 15.703 33.344 1 98.25 310 SER A N 1
ATOM 2296 C CA . SER A 1 310 ? 19.219 14.961 34.594 1 98.25 310 SER A CA 1
ATOM 2297 C C . SER A 1 310 ? 17.812 14.367 34.688 1 98.25 310 SER A C 1
ATOM 2299 O O . SER A 1 310 ? 16.828 15.086 34.562 1 98.25 310 SER A O 1
ATOM 2301 N N . ALA A 1 311 ? 17.781 13.07 34.938 1 97.88 311 ALA A N 1
ATOM 2302 C CA . ALA A 1 311 ? 16.484 12.406 34.938 1 97.88 311 ALA A CA 1
ATOM 2303 C C . ALA A 1 311 ? 16.406 11.328 36.031 1 97.88 311 ALA A C 1
ATOM 2305 O O . ALA A 1 311 ? 17.422 11.016 36.656 1 97.88 311 ALA A O 1
ATOM 2306 N N . LEU A 1 312 ? 15.227 10.906 36.281 1 96.62 312 LEU A N 1
ATOM 2307 C CA . LEU A 1 312 ? 14.953 9.742 37.094 1 96.62 312 LEU A CA 1
ATOM 2308 C C . LEU A 1 312 ? 14.414 8.586 36.25 1 96.62 312 LEU A C 1
ATOM 2310 O O . LEU A 1 312 ? 13.344 8.695 35.656 1 96.62 312 LEU A O 1
ATOM 2314 N N . ASN A 1 313 ? 15.164 7.539 36.156 1 96 313 ASN A N 1
ATOM 2315 C CA . ASN A 1 313 ? 14.734 6.32 35.469 1 96 313 ASN A CA 1
ATOM 2316 C C . ASN A 1 313 ? 14.289 5.254 36.469 1 96 313 ASN A C 1
ATOM 2318 O O . ASN A 1 313 ? 15.125 4.637 37.125 1 96 313 ASN A O 1
ATOM 2322 N N . ASN A 1 314 ? 13.039 5.113 36.5 1 93.19 314 ASN A N 1
ATOM 2323 C CA . ASN A 1 314 ? 12.461 4.176 37.438 1 93.19 314 ASN A CA 1
ATOM 2324 C C . ASN A 1 314 ? 12.961 4.445 38.875 1 93.19 314 ASN A C 1
ATOM 2326 O O . ASN A 1 314 ? 13.398 3.527 39.562 1 93.19 314 ASN A O 1
ATOM 2330 N N . GLY A 1 315 ? 13.07 5.617 39.188 1 91.06 315 GLY A N 1
ATOM 2331 C CA . GLY A 1 315 ? 13.398 6.016 40.562 1 91.06 315 GLY A CA 1
ATOM 2332 C C . GLY A 1 315 ? 14.891 6.223 40.781 1 91.06 315 GLY A C 1
ATOM 2333 O O . GLY A 1 315 ? 15.305 6.695 41.844 1 91.06 315 GLY A O 1
ATOM 2334 N N . GLU A 1 316 ? 15.672 5.953 39.781 1 95.19 316 GLU A N 1
ATOM 2335 C CA . GLU A 1 316 ? 17.109 6.105 39.938 1 95.19 316 GLU A CA 1
ATOM 2336 C C . GLU A 1 316 ? 17.625 7.301 39.125 1 95.19 316 GLU A C 1
ATOM 2338 O O . GLU A 1 316 ? 17.188 7.516 38 1 95.19 316 GLU A O 1
ATOM 2343 N N . ASP A 1 317 ? 18.531 7.938 39.75 1 96.25 317 ASP A N 1
ATOM 2344 C CA . ASP A 1 317 ? 19.094 9.102 39.062 1 96.25 317 ASP A CA 1
ATOM 2345 C C . ASP A 1 317 ? 19.969 8.688 37.875 1 96.25 317 ASP A C 1
ATOM 2347 O O . ASP A 1 317 ? 20.688 7.695 37.969 1 96.25 317 ASP A O 1
ATOM 2351 N N . CYS A 1 318 ? 19.781 9.43 36.812 1 95.44 318 CYS A N 1
ATOM 2352 C CA . CYS A 1 318 ? 20.641 9.219 35.656 1 95.44 318 CYS A CA 1
ATOM 2353 C C . CYS A 1 318 ? 20.906 10.531 34.938 1 95.44 318 CYS A C 1
ATOM 2355 O O . CYS A 1 318 ? 20.125 11.477 35.031 1 95.44 318 CYS A O 1
ATOM 2357 N N . GLU A 1 319 ? 22.047 10.562 34.281 1 97.38 319 GLU A N 1
ATOM 2358 C CA . GLU A 1 319 ? 22.469 11.711 33.5 1 97.38 319 GLU A CA 1
ATOM 2359 C C . GLU A 1 319 ? 22.797 11.305 32.062 1 97.38 319 GLU A C 1
ATOM 2361 O O . GLU A 1 319 ? 23.516 10.328 31.844 1 97.38 319 GLU A O 1
ATOM 2366 N N . ILE A 1 320 ? 22.25 12.062 31.203 1 97.94 320 ILE A N 1
ATOM 2367 C CA . ILE A 1 320 ? 22.5 11.797 29.797 1 97.94 320 ILE A CA 1
ATOM 2368 C C . ILE A 1 320 ? 23.094 13.047 29.125 1 97.94 320 ILE A C 1
ATOM 2370 O O . ILE A 1 320 ? 22.562 14.148 29.281 1 97.94 320 ILE A O 1
ATOM 2374 N N . LEU A 1 321 ? 24.172 12.875 28.422 1 97.69 321 LEU A N 1
ATOM 2375 C CA . LEU A 1 321 ? 24.797 13.953 27.656 1 97.69 321 LEU A CA 1
ATOM 2376 C C . LEU A 1 321 ? 24.406 13.883 26.188 1 97.69 321 LEU A C 1
ATOM 2378 O O . LEU A 1 321 ? 24.328 12.797 25.625 1 97.69 321 LEU A O 1
ATOM 2382 N N . CYS A 1 322 ? 24.125 15.07 25.656 1 98.06 322 CYS A N 1
ATOM 2383 C CA . CYS A 1 322 ? 23.812 15.094 24.234 1 98.06 322 CYS A CA 1
ATOM 2384 C C . CYS A 1 322 ? 24.203 16.438 23.609 1 98.06 322 CYS A C 1
ATOM 2386 O O . CYS A 1 322 ? 24.562 17.375 24.328 1 98.06 322 CYS A O 1
ATOM 2388 N N . ASP A 1 323 ? 24.219 16.469 22.328 1 98 323 ASP A N 1
ATOM 2389 C CA . ASP A 1 323 ? 24.578 17.656 21.547 1 98 323 ASP A CA 1
ATOM 2390 C C . ASP A 1 323 ? 23.312 18.375 21.062 1 98 323 ASP A C 1
ATOM 2392 O O . ASP A 1 323 ? 23.359 19.578 20.781 1 98 323 ASP A O 1
ATOM 2396 N N . ALA A 1 324 ? 22.234 17.75 20.922 1 98.31 324 ALA A N 1
ATOM 2397 C CA . ALA A 1 324 ? 20.938 18.297 20.578 1 98.31 324 ALA A CA 1
ATOM 2398 C C . ALA A 1 324 ? 19.828 17.641 21.391 1 98.31 324 ALA A C 1
ATOM 2400 O O . ALA A 1 324 ? 19.891 16.438 21.688 1 98.31 324 ALA A O 1
ATOM 2401 N N . LEU A 1 325 ? 18.844 18.438 21.781 1 98.69 325 LEU A N 1
ATOM 2402 C CA . LEU A 1 325 ? 17.688 18 22.547 1 98.69 325 LEU A CA 1
ATOM 2403 C C . LEU A 1 325 ? 16.391 18.312 21.797 1 98.69 325 LEU A C 1
ATOM 2405 O O . LEU A 1 325 ? 16.047 19.484 21.609 1 98.69 325 LEU A O 1
ATOM 2409 N N . LEU A 1 326 ? 15.703 17.281 21.328 1 98.69 326 LEU A N 1
ATOM 2410 C CA . LEU A 1 326 ? 14.406 17.453 20.672 1 98.69 326 LEU A CA 1
ATOM 2411 C C . LEU A 1 326 ? 13.266 17.297 21.672 1 98.69 326 LEU A C 1
ATOM 2413 O O . LEU A 1 326 ? 13.102 16.219 22.281 1 98.69 326 LEU A O 1
ATOM 2417 N N . VAL A 1 327 ? 12.531 18.344 21.859 1 97.94 327 VAL A N 1
ATOM 2418 C CA . VAL A 1 327 ? 11.359 18.328 22.719 1 97.94 327 VAL A CA 1
ATOM 2419 C C . VAL A 1 327 ? 10.109 18.031 21.891 1 97.94 327 VAL A C 1
ATOM 2421 O O . VAL A 1 327 ? 9.625 18.891 21.172 1 97.94 327 VAL A O 1
ATOM 2424 N N . ALA A 1 328 ? 9.586 16.844 22.031 1 97.25 328 ALA A N 1
ATOM 2425 C CA . ALA A 1 328 ? 8.398 16.375 21.328 1 97.25 328 ALA A CA 1
ATOM 2426 C C . ALA A 1 328 ? 7.43 15.695 22.297 1 97.25 328 ALA A C 1
ATOM 2428 O O . ALA A 1 328 ? 7.09 14.523 22.125 1 97.25 328 ALA A O 1
ATOM 2429 N N . THR A 1 329 ? 6.891 16.469 23.219 1 95.56 329 THR A N 1
ATOM 2430 C CA . THR A 1 329 ? 6.121 15.938 24.344 1 95.56 329 THR A CA 1
ATOM 2431 C C . THR A 1 329 ? 4.633 16.219 24.156 1 95.56 329 THR A C 1
ATOM 2433 O O . THR A 1 329 ? 3.877 16.25 25.125 1 95.56 329 THR A O 1
ATOM 2436 N N . GLY A 1 330 ? 4.262 16.5 22.984 1 92.75 330 GLY A N 1
ATOM 2437 C CA . GLY A 1 330 ? 2.867 16.781 22.703 1 92.75 330 GLY A CA 1
ATOM 2438 C C . GLY A 1 330 ? 2.658 18.141 22.047 1 92.75 330 GLY A C 1
ATOM 2439 O O . GLY A 1 330 ? 3.625 18.812 21.688 1 92.75 330 GLY A O 1
ATOM 2440 N N . ARG A 1 331 ? 1.375 18.469 21.797 1 93.5 331 ARG A N 1
ATOM 2441 C CA . ARG A 1 331 ? 1.002 19.719 21.141 1 93.5 331 ARG A CA 1
ATOM 2442 C C . ARG A 1 331 ? 0.001 20.516 21.969 1 93.5 331 ARG A C 1
ATOM 2444 O O . ARG A 1 331 ? -0.756 19.938 22.75 1 93.5 331 ARG A O 1
ATOM 2451 N N . VAL A 1 332 ? 0.023 21.812 21.828 1 93.69 332 VAL A N 1
ATOM 2452 C CA . VAL A 1 332 ? -0.929 22.703 22.484 1 93.69 332 VAL A CA 1
ATOM 2453 C C . VAL A 1 332 ? -1.61 23.594 21.453 1 93.69 332 VAL A C 1
ATOM 2455 O O . VAL A 1 332 ? -0.967 24.062 20.5 1 93.69 332 VAL A O 1
ATOM 2458 N N . PRO A 1 333 ? -2.963 23.781 21.562 1 96.06 333 PRO A N 1
ATOM 2459 C CA . PRO A 1 333 ? -3.666 24.625 20.594 1 96.06 333 PRO A CA 1
ATOM 2460 C C . PRO A 1 333 ? -3.24 26.094 20.688 1 96.06 333 PRO A C 1
ATOM 2462 O O . PRO A 1 333 ? -2.934 26.578 21.781 1 96.06 333 PRO A O 1
ATOM 2465 N N . ASN A 1 334 ? -3.211 26.781 19.562 1 95.31 334 ASN A N 1
ATOM 2466 C CA . ASN A 1 334 ? -2.965 28.219 19.516 1 95.31 334 ASN A CA 1
ATOM 2467 C C . ASN A 1 334 ? -4.246 29.016 19.734 1 95.31 334 ASN A C 1
ATOM 2469 O O . ASN A 1 334 ? -4.941 29.359 18.781 1 95.31 334 ASN A O 1
ATOM 2473 N N . ILE A 1 335 ? -4.516 29.359 21 1 95.81 335 ILE A N 1
ATOM 2474 C CA . ILE A 1 335 ? -5.789 30.016 21.281 1 95.81 335 ILE A CA 1
ATOM 2475 C C . ILE A 1 335 ? -5.535 31.359 21.938 1 95.81 335 ILE A C 1
ATOM 2477 O O . ILE A 1 335 ? -6.449 32.188 22.062 1 95.81 335 ILE A O 1
ATOM 2481 N N . GLU A 1 336 ? -4.273 31.672 22.266 1 92.56 336 GLU A N 1
ATOM 2482 C CA . GLU A 1 336 ? -3.961 32.875 23.016 1 92.56 336 GLU A CA 1
ATOM 2483 C C . GLU A 1 336 ? -4.113 34.125 22.125 1 92.56 336 GLU A C 1
ATOM 2485 O O . GLU A 1 336 ? -3.766 34.094 20.953 1 92.56 336 GLU A O 1
ATOM 2490 N N . ASP A 1 337 ? -4.641 35.156 22.734 1 92.44 337 ASP A N 1
ATOM 2491 C CA . ASP A 1 337 ? -4.699 36.5 22.156 1 92.44 337 ASP A CA 1
ATOM 2492 C C . ASP A 1 337 ? -5.582 36.531 20.906 1 92.44 337 ASP A C 1
ATOM 2494 O O . ASP A 1 337 ? -5.391 37.344 20.016 1 92.44 337 ASP A O 1
ATOM 2498 N N . LEU A 1 338 ? -6.578 35.625 20.781 1 97 338 LEU A N 1
ATOM 2499 C CA . LEU A 1 338 ? -7.453 35.562 19.609 1 97 338 LEU A CA 1
ATOM 2500 C C . LEU A 1 338 ? -8.727 36.375 19.828 1 97 338 LEU A C 1
ATOM 2502 O O . LEU A 1 338 ? -9.477 36.625 18.891 1 97 338 LEU A O 1
ATOM 2506 N N . GLY A 1 339 ? -8.93 36.844 21.031 1 98.31 339 GLY A N 1
ATOM 2507 C CA . GLY A 1 339 ? -10.148 37.562 21.312 1 98.31 339 GLY A CA 1
ATOM 2508 C C . GLY A 1 339 ? -11.375 36.688 21.375 1 98.31 339 GLY A C 1
ATOM 2509 O O . GLY A 1 339 ? -12.461 37.094 20.953 1 98.31 339 GLY A O 1
ATOM 2510 N N . LEU A 1 340 ? -11.227 35.5 21.922 1 98.62 340 LEU A N 1
ATOM 2511 C CA . LEU A 1 340 ? -12.297 34.5 21.922 1 98.62 340 LEU A CA 1
ATOM 2512 C C . LEU A 1 340 ? -13.453 34.938 22.797 1 98.62 340 LEU A C 1
ATOM 2514 O O . LEU A 1 340 ? -14.617 34.656 22.5 1 98.62 340 LEU A O 1
ATOM 2518 N N . GLU A 1 341 ? -13.141 35.625 23.859 1 98 341 GLU A N 1
ATOM 2519 C CA . GLU A 1 341 ? -14.188 36.125 24.75 1 98 341 GLU A CA 1
ATOM 2520 C C . GLU A 1 341 ? -15.094 37.125 24.016 1 98 341 GLU A C 1
ATOM 2522 O O . GLU A 1 341 ? -16.312 37.031 24.109 1 98 341 GLU A O 1
ATOM 2527 N N . ALA A 1 342 ? -14.484 38 23.328 1 98.44 342 ALA A N 1
ATOM 2528 C CA . ALA A 1 342 ? -15.234 39 22.578 1 98.44 342 ALA A CA 1
ATOM 2529 C C . ALA A 1 342 ? -16.094 38.344 21.5 1 98.44 342 ALA A C 1
ATOM 2531 O O . ALA A 1 342 ? -17.188 38.844 21.188 1 98.44 342 ALA A O 1
ATOM 2532 N N . ALA A 1 343 ? -15.648 37.25 21.016 1 98.62 343 ALA A N 1
ATOM 2533 C CA . ALA A 1 343 ? -16.328 36.531 19.938 1 98.62 343 ALA A CA 1
ATOM 2534 C C . ALA A 1 343 ? -17.453 35.656 20.484 1 98.62 343 ALA A C 1
ATOM 2536 O O . ALA A 1 343 ? -18.297 35.188 19.734 1 98.62 343 ALA A O 1
ATOM 2537 N N . GLY A 1 344 ? -17.438 35.406 21.812 1 98.62 344 GLY A N 1
ATOM 2538 C CA . GLY A 1 344 ? -18.391 34.469 22.406 1 98.62 344 GLY A CA 1
ATOM 2539 C C . GLY A 1 344 ? -18.031 33.031 22.172 1 98.62 344 GLY A C 1
ATOM 2540 O O . GLY A 1 344 ? -18.922 32.188 22 1 98.62 344 GLY A O 1
ATOM 2541 N N . VAL A 1 345 ? -16.75 32.719 22.125 1 98.81 345 VAL A N 1
ATOM 2542 C CA . VAL A 1 345 ? -16.266 31.359 21.875 1 98.81 345 VAL A CA 1
ATOM 2543 C C . VAL A 1 345 ? -15.672 30.766 23.156 1 98.81 345 VAL A C 1
ATOM 2545 O O . VAL A 1 345 ? -14.766 31.344 23.75 1 98.81 345 VAL A O 1
ATOM 2548 N N . GLU A 1 346 ? -16.172 29.609 23.547 1 98.62 346 GLU A N 1
ATOM 2549 C CA . GLU A 1 346 ? -15.711 28.938 24.75 1 98.62 346 GLU A CA 1
ATOM 2550 C C . GLU A 1 346 ? -14.523 28.031 24.469 1 98.62 346 GLU A C 1
ATOM 2552 O O . GLU A 1 346 ? -14.359 27.547 23.344 1 98.62 346 GLU A O 1
ATOM 2557 N N . VAL A 1 347 ? -13.711 27.875 25.484 1 98 347 VAL A N 1
ATOM 2558 C CA . VAL A 1 347 ? -12.555 26.984 25.422 1 98 347 VAL A CA 1
ATOM 2559 C C . VAL A 1 347 ? -12.633 25.938 26.531 1 98 347 VAL A C 1
ATOM 2561 O O . VAL A 1 347 ? -13.078 26.234 27.641 1 98 347 VAL A O 1
ATOM 2564 N N . THR A 1 348 ? -12.352 24.688 26.156 1 96.5 348 THR A N 1
ATOM 2565 C CA . THR A 1 348 ? -12.086 23.688 27.188 1 96.5 348 THR A CA 1
ATOM 2566 C C . THR A 1 348 ? -10.688 23.875 27.781 1 96.5 348 THR A C 1
ATOM 2568 O O . THR A 1 348 ? -9.688 23.734 27.062 1 96.5 348 THR A O 1
ATOM 2571 N N . ALA A 1 349 ? -10.68 24.141 29 1 88.06 349 ALA A N 1
ATOM 2572 C CA . ALA A 1 349 ? -9.438 24.547 29.672 1 88.06 349 ALA A CA 1
ATOM 2573 C C . ALA A 1 349 ? -8.344 23.5 29.438 1 88.06 349 ALA A C 1
ATOM 2575 O O . ALA A 1 349 ? -8.539 22.312 29.703 1 88.06 349 ALA A O 1
ATOM 2576 N N . GLY A 1 350 ? -7.27 23.969 28.891 1 86.75 350 GLY A N 1
ATOM 2577 C CA . GLY A 1 350 ? -6.094 23.141 28.703 1 86.75 350 GLY A CA 1
ATOM 2578 C C . GLY A 1 350 ? -6.195 22.234 27.484 1 86.75 350 GLY A C 1
ATOM 2579 O O . GLY A 1 350 ? -5.27 21.469 27.188 1 86.75 350 GLY A O 1
ATOM 2580 N N . VAL A 1 351 ? -7.281 22.328 26.75 1 94.69 351 VAL A N 1
ATOM 2581 C CA . VAL A 1 351 ? -7.457 21.375 25.656 1 94.69 351 VAL A CA 1
ATOM 2582 C C . VAL A 1 351 ? -7.551 22.141 24.328 1 94.69 351 VAL A C 1
ATOM 2584 O O . VAL A 1 351 ? -6.781 21.875 23.406 1 94.69 351 VAL A O 1
ATOM 2587 N N . GLY A 1 352 ? -8.547 23.078 24.234 1 98.06 352 GLY A N 1
ATOM 2588 C CA . GLY A 1 352 ? -8.703 23.844 23.016 1 98.06 352 GLY A CA 1
ATOM 2589 C C . GLY A 1 352 ? -10.078 24.453 22.875 1 98.06 352 GLY A C 1
ATOM 2590 O O . GLY A 1 352 ? -10.844 24.531 23.844 1 98.06 352 GLY A O 1
ATOM 2591 N N . VAL A 1 353 ? -10.398 24.969 21.672 1 98.81 353 VAL A N 1
ATOM 2592 C CA . VAL A 1 353 ? -11.703 25.562 21.391 1 98.81 353 VAL A CA 1
ATOM 2593 C C . VAL A 1 353 ? -12.789 24.5 21.516 1 98.81 353 VAL A C 1
ATOM 2595 O O . VAL A 1 353 ? -12.711 23.438 20.875 1 98.81 353 VAL A O 1
ATOM 2598 N N . LYS A 1 354 ? -13.773 24.766 22.391 1 98.75 354 LYS A N 1
ATOM 2599 C CA . LYS A 1 354 ? -14.883 23.828 22.547 1 98.75 354 LYS A CA 1
ATOM 2600 C C . LYS A 1 354 ? -15.766 23.812 21.297 1 98.75 354 LYS A C 1
ATOM 2602 O O . LYS A 1 354 ? -16.25 24.844 20.844 1 98.75 354 LYS A O 1
ATOM 2607 N N . VAL A 1 355 ? -15.984 22.594 20.75 1 98.81 355 VAL A N 1
ATOM 2608 C CA . VAL A 1 355 ? -16.812 22.5 19.547 1 98.81 355 VAL A CA 1
ATOM 2609 C C . VAL A 1 355 ? -17.906 21.438 19.75 1 98.81 355 VAL A C 1
ATOM 2611 O O . VAL A 1 355 ? -17.719 20.484 20.516 1 98.81 355 VAL A O 1
ATOM 2614 N N . ASN A 1 356 ? -19.031 21.656 19.078 1 98.56 356 ASN A N 1
ATOM 2615 C CA . ASN A 1 356 ? -20.047 20.625 18.938 1 98.56 356 ASN A CA 1
ATOM 2616 C C . ASN A 1 356 ? -19.656 19.578 17.906 1 98.56 356 ASN A C 1
ATOM 2618 O O . ASN A 1 356 ? -18.641 19.734 17.219 1 98.56 356 ASN A O 1
ATOM 2622 N N . ASP A 1 357 ? -20.438 18.547 17.812 1 98.06 357 ASP A N 1
ATOM 2623 C CA . ASP A 1 357 ? -20.156 17.438 16.906 1 98.06 357 ASP A CA 1
ATOM 2624 C C . ASP A 1 357 ? -20.141 17.891 15.453 1 98.06 357 ASP A C 1
ATOM 2626 O O . ASP A 1 357 ? -19.547 17.234 14.594 1 98.06 357 ASP A O 1
ATOM 2630 N N . ASP A 1 358 ? -20.812 18.969 15.109 1 97.31 358 ASP A N 1
ATOM 2631 C CA . ASP A 1 358 ? -20.828 19.531 13.758 1 97.31 358 ASP A CA 1
ATOM 2632 C C . ASP A 1 358 ? -19.797 20.641 13.609 1 97.31 358 ASP A C 1
ATOM 2634 O O . ASP A 1 358 ? -19.828 21.391 12.625 1 97.31 358 ASP A O 1
ATOM 2638 N N . LEU A 1 359 ? -18.938 20.938 14.594 1 98.38 359 LEU A N 1
ATOM 2639 C CA . LEU A 1 359 ? -17.766 21.797 14.602 1 98.38 359 LEU A CA 1
ATOM 2640 C C . LEU A 1 359 ? -18.141 23.25 14.906 1 98.38 359 LEU A C 1
ATOM 2642 O O . LEU A 1 359 ? -17.281 24.125 14.914 1 98.38 359 LEU A O 1
ATOM 2646 N N . THR A 1 360 ? -19.469 23.469 15.188 1 98.69 360 THR A N 1
ATOM 2647 C CA . THR A 1 360 ? -19.859 24.797 15.656 1 98.69 360 THR A CA 1
ATOM 2648 C C . THR A 1 360 ? -19.375 25.031 17.078 1 98.69 360 THR A C 1
ATOM 2650 O O . THR A 1 360 ? -19.234 24.078 17.859 1 98.69 360 THR A O 1
ATOM 2653 N N . THR A 1 361 ? -19.094 26.312 17.375 1 98.81 361 THR A N 1
ATOM 2654 C CA . THR A 1 361 ? -18.688 26.688 18.734 1 98.81 361 THR A CA 1
ATOM 2655 C C . THR A 1 361 ? -19.875 27.203 19.516 1 98.81 361 THR A C 1
ATOM 2657 O O . THR A 1 361 ? -21.031 27.016 19.125 1 98.81 361 THR A O 1
ATOM 2660 N N . SER A 1 362 ? -19.516 27.781 20.703 1 98.75 362 SER A N 1
ATOM 2661 C CA . SER A 1 362 ? -20.562 28.422 21.5 1 98.75 362 SER A CA 1
ATOM 2662 C C . SER A 1 362 ? -21.172 29.609 20.766 1 98.75 362 SER A C 1
ATOM 2664 O O . SER A 1 362 ? -22.297 30.016 21.062 1 98.75 362 SER A O 1
ATOM 2666 N N . ASN A 1 363 ? -20.438 30.25 19.891 1 98.75 363 ASN A N 1
ATOM 2667 C CA . ASN A 1 363 ? -20.984 31.172 18.906 1 98.75 363 ASN A CA 1
ATOM 2668 C C . ASN A 1 363 ? -21.406 30.453 17.625 1 98.75 363 ASN A C 1
ATOM 2670 O O . ASN A 1 363 ? -20.547 29.969 16.875 1 98.75 363 ASN A O 1
ATOM 2674 N N . PRO A 1 364 ? -22.656 30.344 17.359 1 97.88 364 PRO A N 1
ATOM 2675 C CA . PRO A 1 364 ? -23.125 29.531 16.234 1 97.88 364 PRO A CA 1
ATOM 2676 C C . PRO A 1 364 ? -22.578 30 14.883 1 97.88 364 PRO A C 1
ATOM 2678 O O . PRO A 1 364 ? -22.641 29.266 13.898 1 97.88 364 PRO A O 1
ATOM 2681 N N . ASP A 1 365 ? -22.078 31.188 14.828 1 98.62 365 ASP A N 1
ATOM 2682 C CA . ASP A 1 365 ? -21.562 31.734 13.57 1 98.62 365 ASP A CA 1
ATOM 2683 C C . ASP A 1 365 ? -20.062 31.469 13.445 1 98.62 365 ASP A C 1
ATOM 2685 O O . ASP A 1 365 ? -19.453 31.781 12.414 1 98.62 365 ASP A O 1
ATOM 2689 N N . ILE A 1 366 ? -19.484 30.891 14.438 1 98.88 366 ILE A N 1
ATOM 2690 C CA . ILE A 1 366 ? -18.047 30.594 14.414 1 98.88 366 ILE A CA 1
ATOM 2691 C C . ILE A 1 366 ? -17.828 29.094 14.594 1 98.88 366 ILE A C 1
ATOM 2693 O O . ILE A 1 366 ? -18.344 28.5 15.539 1 98.88 366 ILE A O 1
ATOM 2697 N N . LEU A 1 367 ? -17.172 28.484 13.648 1 98.88 367 LEU A N 1
ATOM 2698 C CA . LEU A 1 367 ? -16.734 27.094 13.719 1 98.88 367 LEU A CA 1
ATOM 2699 C C . LEU A 1 367 ? -15.234 27 14.008 1 98.88 367 LEU A C 1
ATOM 2701 O O . LEU A 1 367 ? -14.531 28.016 13.977 1 98.88 367 LEU A O 1
ATOM 2705 N N . ALA A 1 368 ? -14.734 25.812 14.406 1 98.94 368 ALA A N 1
ATOM 2706 C CA . ALA A 1 368 ? -13.305 25.578 14.594 1 98.94 368 ALA A CA 1
ATOM 2707 C C . ALA A 1 368 ? -12.914 24.188 14.094 1 98.94 368 ALA A C 1
ATOM 2709 O O . ALA A 1 368 ? -13.703 23.25 14.172 1 98.94 368 ALA A O 1
ATOM 2710 N N . VAL A 1 369 ? -11.688 24.078 13.57 1 98.69 369 VAL A N 1
ATOM 2711 C CA . V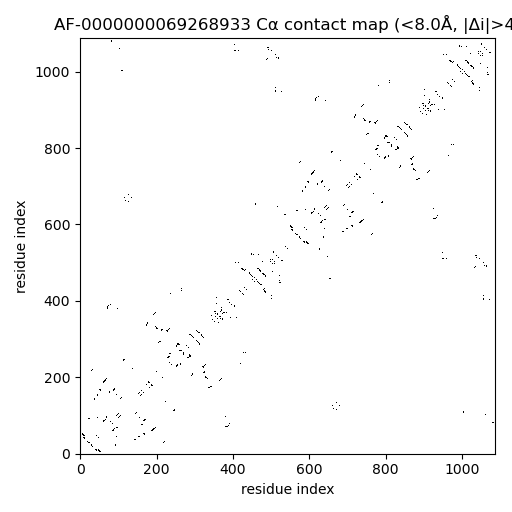AL A 1 369 ? -11.258 22.828 12.969 1 98.69 369 VAL A CA 1
ATOM 2712 C C . VAL A 1 369 ? -9.773 22.594 13.266 1 98.69 369 VAL A C 1
ATOM 2714 O O . VAL A 1 369 ? -9.023 23.547 13.492 1 98.69 369 VAL A O 1
ATOM 2717 N N . GLY A 1 370 ? -9.352 21.312 13.281 1 98.19 370 GLY A N 1
ATOM 2718 C CA . GLY A 1 370 ? -7.945 20.938 13.375 1 98.19 370 GLY A CA 1
ATOM 2719 C C . GLY A 1 370 ? -7.426 20.906 14.797 1 98.19 370 GLY A C 1
ATOM 2720 O O . GLY A 1 370 ? -8.164 20.578 15.727 1 98.19 370 GLY A O 1
ATOM 2721 N N . ASP A 1 371 ? -6.176 21.234 14.93 1 97.69 371 ASP A N 1
ATOM 2722 C CA . ASP A 1 371 ? -5.469 21.031 16.188 1 97.69 371 ASP A CA 1
ATOM 2723 C C . ASP A 1 371 ? -5.953 22.016 17.25 1 97.69 371 ASP A C 1
ATOM 2725 O O . ASP A 1 371 ? -5.676 21.844 18.438 1 97.69 371 ASP A O 1
ATOM 2729 N N . VAL A 1 372 ? -6.703 23 16.859 1 98.5 372 VAL A N 1
ATOM 2730 C CA . VAL A 1 372 ? -7.082 24.047 17.812 1 98.5 372 VAL A CA 1
ATOM 2731 C C . VAL A 1 372 ? -8.273 23.578 18.641 1 98.5 372 VAL A C 1
ATOM 2733 O O . VAL A 1 372 ? -8.547 24.141 19.703 1 98.5 372 VAL A O 1
ATOM 2736 N N . ILE A 1 373 ? -8.984 22.578 18.203 1 98.69 373 ILE A N 1
ATOM 2737 C CA . ILE A 1 373 ? -10.234 22.234 18.859 1 98.69 373 ILE A CA 1
ATOM 2738 C C . ILE A 1 373 ? -9.953 21.312 20.047 1 98.69 373 ILE A C 1
ATOM 2740 O O . ILE A 1 373 ? -8.82 20.859 20.234 1 98.69 373 ILE A O 1
ATOM 2744 N N . ASP A 1 374 ? -10.922 21.047 20.859 1 98.25 374 ASP A N 1
ATOM 2745 C CA . ASP A 1 374 ? -10.758 20.312 22.109 1 98.25 374 ASP A CA 1
ATOM 2746 C C . ASP A 1 374 ? -10.852 18.812 21.891 1 98.25 374 ASP A C 1
ATOM 2748 O O . ASP A 1 374 ? -11.438 18.094 22.719 1 98.25 374 ASP A O 1
ATOM 2752 N N . HIS A 1 375 ? -10.359 18.344 20.75 1 96.56 375 HIS A N 1
ATOM 2753 C CA . HIS A 1 375 ? -10.242 16.938 20.406 1 96.56 375 HIS A CA 1
ATOM 2754 C C . HIS A 1 375 ? -8.797 16.547 20.109 1 96.56 375 HIS A C 1
ATOM 2756 O O . HIS A 1 375 ? -8.398 16.453 18.953 1 96.56 375 HIS A O 1
ATOM 2762 N N . PRO A 1 376 ? -8.031 16.281 21.172 1 93.5 376 PRO A N 1
ATOM 2763 C CA . PRO A 1 376 ? -6.605 16.016 20.984 1 93.5 376 PRO A CA 1
ATOM 2764 C C . PRO A 1 376 ? -6.352 14.727 20.203 1 93.5 376 PRO A C 1
ATOM 2766 O O . PRO A 1 376 ? -5.285 14.562 19.594 1 93.5 376 PRO A O 1
ATOM 2769 N N . ASP A 1 377 ? -7.32 13.859 20.141 1 91.94 377 ASP A N 1
ATOM 2770 C CA . ASP A 1 377 ? -7.172 12.57 19.484 1 91.94 377 ASP A CA 1
ATOM 2771 C C . ASP A 1 377 ? -7.348 12.703 17.969 1 91.94 377 ASP A C 1
ATOM 2773 O O . ASP A 1 377 ? -7.078 11.766 17.219 1 91.94 377 ASP A O 1
ATOM 2777 N N . LEU A 1 378 ? -7.688 13.906 17.484 1 95.56 378 LEU A N 1
ATOM 2778 C CA . LEU A 1 378 ? -7.969 14.102 16.062 1 95.56 378 LEU A CA 1
ATOM 2779 C C . LEU A 1 378 ? -6.969 15.07 15.445 1 95.56 378 LEU A C 1
ATOM 2781 O O . LEU A 1 378 ? -7.227 15.633 14.375 1 95.56 378 LEU A O 1
ATOM 2785 N N . ARG A 1 379 ? -5.848 15.258 16.094 1 95.75 379 ARG A N 1
ATOM 2786 C CA . ARG A 1 379 ? -4.891 16.266 15.633 1 95.75 379 ARG A CA 1
ATOM 2787 C C . ARG A 1 379 ? -3.998 15.703 14.531 1 95.75 379 ARG A C 1
ATOM 2789 O O . ARG A 1 379 ? -2.803 15.484 14.742 1 95.75 379 ARG A O 1
ATOM 2796 N N . PHE A 1 380 ? -4.605 15.5 13.352 1 96.25 380 PHE A N 1
ATOM 2797 C CA . PHE A 1 380 ? -3.941 15.055 12.133 1 96.25 380 PHE A CA 1
ATOM 2798 C C . PHE A 1 380 ? -4.238 16 10.977 1 96.25 380 PHE A C 1
ATOM 2800 O O . PHE A 1 380 ? -5.34 16.547 10.883 1 96.25 380 PHE A O 1
ATOM 2807 N N . THR A 1 381 ? -3.238 16.109 10.086 1 96.75 381 THR A N 1
ATOM 2808 C CA . THR A 1 381 ? -3.387 17 8.938 1 96.75 381 THR A CA 1
ATOM 2809 C C . THR A 1 381 ? -4.613 16.625 8.117 1 96.75 381 THR A C 1
ATOM 2811 O O . THR A 1 381 ? -5.406 17.484 7.734 1 96.75 381 THR A O 1
ATOM 2814 N N . HIS A 1 382 ? -4.797 15.336 7.867 1 96.75 382 HIS A N 1
ATOM 2815 C CA . HIS A 1 382 ? -5.926 14.891 7.059 1 96.75 382 HIS A CA 1
ATOM 2816 C C . HIS A 1 382 ? -7.25 15.133 7.773 1 96.75 382 HIS A C 1
ATOM 2818 O O . HIS A 1 382 ? -8.273 15.367 7.133 1 96.75 382 HIS A O 1
ATOM 2824 N N . MET A 1 383 ? -7.266 15.148 9.062 1 97.38 383 MET A N 1
ATOM 2825 C CA . MET A 1 383 ? -8.492 15.453 9.797 1 97.38 383 MET A CA 1
ATOM 2826 C C . MET A 1 383 ? -8.805 16.938 9.742 1 97.38 383 MET A C 1
ATOM 2828 O O . MET A 1 383 ? -9.969 17.328 9.656 1 97.38 383 MET A O 1
ATOM 2832 N N . ALA A 1 384 ? -7.742 17.766 9.82 1 98.12 384 ALA A N 1
ATOM 2833 C CA . ALA A 1 384 ? -7.969 19.188 9.672 1 98.12 384 ALA A CA 1
ATOM 2834 C C . ALA A 1 384 ? -8.648 19.5 8.344 1 98.12 384 ALA A C 1
ATOM 2836 O O . ALA A 1 384 ? -9.602 20.281 8.297 1 98.12 384 ALA A O 1
ATOM 2837 N N . GLY A 1 385 ? -8.156 18.906 7.293 1 96.81 385 GLY A N 1
ATOM 2838 C CA . GLY A 1 385 ? -8.773 19.094 5.992 1 96.81 385 GLY A CA 1
ATOM 2839 C C . GLY A 1 385 ? -10.195 18.578 5.922 1 96.81 385 GLY A C 1
ATOM 2840 O O . GLY A 1 385 ? -11.086 19.234 5.387 1 96.81 385 GLY A O 1
ATOM 2841 N N . THR A 1 386 ? -10.414 17.406 6.477 1 96.88 386 THR A N 1
ATOM 2842 C CA . THR A 1 386 ? -11.742 16.797 6.496 1 96.88 386 THR A CA 1
ATOM 2843 C C . THR A 1 386 ? -12.727 17.672 7.27 1 96.88 386 THR A C 1
ATOM 2845 O O . THR A 1 386 ? -13.82 17.953 6.785 1 96.88 386 THR A O 1
ATOM 2848 N N . MET A 1 387 ? -12.32 18.141 8.422 1 98.19 387 MET A N 1
ATOM 2849 C CA . MET A 1 387 ? -13.148 18.984 9.258 1 98.19 387 MET A CA 1
ATOM 2850 C C . MET A 1 387 ? -13.469 20.297 8.547 1 98.19 387 MET A C 1
ATOM 2852 O O . MET A 1 387 ? -14.562 20.844 8.695 1 98.19 387 MET A O 1
ATOM 2856 N N . ALA A 1 388 ? -12.5 20.781 7.832 1 98 388 ALA A N 1
ATOM 2857 C CA . ALA A 1 388 ? -12.711 22.016 7.098 1 98 388 ALA A CA 1
ATOM 2858 C C . ALA A 1 388 ? -13.844 21.875 6.09 1 98 388 ALA A C 1
ATOM 2860 O O . ALA A 1 388 ? -14.703 22.766 5.98 1 98 388 ALA A O 1
ATOM 2861 N N . GLY A 1 389 ? -13.781 20.766 5.367 1 96 389 GLY A N 1
ATOM 2862 C CA . GLY A 1 389 ? -14.883 20.5 4.449 1 96 389 GLY A CA 1
ATOM 2863 C C . GLY A 1 389 ? -16.234 20.406 5.145 1 96 389 GLY A C 1
ATOM 2864 O O . GLY A 1 389 ? -17.219 20.953 4.656 1 96 389 GLY A O 1
ATOM 2865 N N . MET A 1 390 ? -16.266 19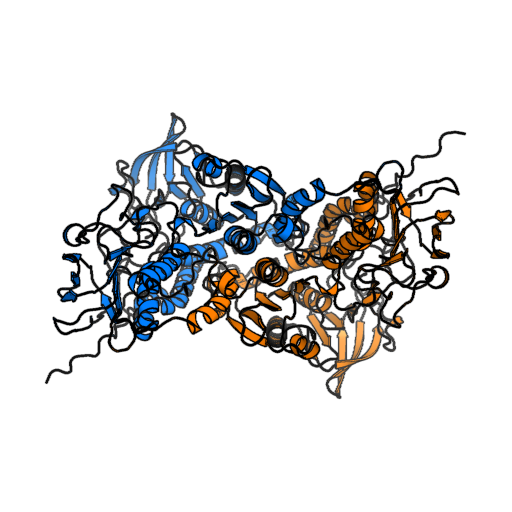.766 6.266 1 96.38 390 MET A N 1
ATOM 2866 C CA . MET A 1 390 ? -17.484 19.656 7.074 1 96.38 390 MET A CA 1
ATOM 2867 C C . MET A 1 390 ? -17.953 21.031 7.539 1 96.38 390 MET A C 1
ATOM 2869 O O . MET A 1 390 ? -19.141 21.344 7.488 1 96.38 390 MET A O 1
ATOM 2873 N N . ALA A 1 391 ? -16.984 21.828 7.949 1 97.5 391 ALA A N 1
ATOM 2874 C CA . ALA A 1 391 ? -17.281 23.156 8.484 1 97.5 391 ALA A CA 1
ATOM 2875 C C . ALA A 1 391 ? -17.891 24.062 7.41 1 97.5 391 ALA A C 1
ATOM 2877 O O . ALA A 1 391 ? -18.844 24.781 7.672 1 97.5 391 ALA A O 1
ATOM 2878 N N . VAL A 1 392 ? -17.297 24.031 6.242 1 96.94 392 VAL A N 1
ATOM 2879 C CA . VAL A 1 392 ? -17.828 24.828 5.145 1 96.94 392 VAL A CA 1
ATOM 2880 C C . VAL A 1 392 ? -19.266 24.406 4.844 1 96.94 392 VAL A C 1
ATOM 2882 O O . VAL A 1 392 ? -20.141 25.25 4.648 1 96.94 392 VAL A O 1
ATOM 2885 N N . GLN A 1 393 ? -19.484 23.109 4.805 1 95.12 393 GLN A N 1
ATOM 2886 C CA . GLN A 1 393 ? -20.828 22.578 4.555 1 95.12 393 GLN A CA 1
ATOM 2887 C C . GLN A 1 393 ? -21.812 23.062 5.617 1 95.12 393 GLN A C 1
ATOM 2889 O O . GLN A 1 393 ? -22.906 23.531 5.293 1 95.12 393 GLN A O 1
ATOM 2894 N N . THR A 1 394 ? -21.422 22.953 6.832 1 95.44 394 THR A N 1
ATOM 2895 C CA . THR A 1 394 ? -22.25 23.344 7.965 1 95.44 394 THR A CA 1
ATOM 2896 C C . THR A 1 394 ? -22.5 24.844 7.969 1 95.44 394 THR A C 1
ATOM 2898 O O . THR A 1 394 ? -23.625 25.297 8.211 1 95.44 394 THR A O 1
ATOM 2901 N N . ALA A 1 395 ? -21.562 25.625 7.68 1 96.75 395 ALA A N 1
ATOM 2902 C CA . ALA A 1 395 ? -21.609 27.078 7.777 1 96.75 395 ALA A CA 1
ATOM 2903 C C . ALA A 1 395 ? -22.438 27.672 6.656 1 96.75 395 ALA A C 1
ATOM 2905 O O . ALA A 1 395 ? -23.234 28.594 6.883 1 96.75 395 ALA A O 1
ATOM 2906 N N . LEU A 1 396 ? -22.25 27.141 5.465 1 95.62 396 LEU A N 1
ATOM 2907 C CA . LEU A 1 396 ? -22.75 27.891 4.32 1 95.62 396 LEU A CA 1
ATOM 2908 C C . LEU A 1 396 ? -23.875 27.141 3.623 1 95.62 396 LEU A C 1
ATOM 2910 O O . LEU A 1 396 ? -24.641 27.719 2.844 1 95.62 396 LEU A O 1
ATOM 2914 N N . PHE A 1 397 ? -24 25.812 3.848 1 93.62 397 PHE A N 1
ATOM 2915 C CA . PHE A 1 397 ? -24.938 25 3.076 1 93.62 397 PHE A CA 1
ATOM 2916 C C . PHE A 1 397 ? -25.734 24.078 3.988 1 93.62 397 PHE A C 1
ATOM 2918 O O . PHE A 1 397 ? -26.016 22.938 3.619 1 93.62 397 PHE A O 1
ATOM 2925 N N . ALA A 1 398 ? -26.016 24.5 5.082 1 88.62 398 ALA A N 1
ATOM 2926 C CA . ALA A 1 398 ? -26.75 23.688 6.043 1 88.62 398 ALA A CA 1
ATOM 2927 C C . ALA A 1 398 ? -28.047 23.141 5.434 1 88.62 398 ALA A C 1
ATOM 2929 O O . ALA A 1 398 ? -28.812 23.906 4.816 1 88.62 398 ALA A O 1
ATOM 2930 N N . GLY A 1 399 ? -28.234 21.844 5.547 1 85 399 GLY A N 1
ATOM 2931 C CA . GLY A 1 399 ? -29.484 21.234 5.113 1 85 399 GLY A CA 1
ATOM 2932 C C . GLY A 1 399 ? -29.516 20.938 3.627 1 85 399 GLY A C 1
ATOM 2933 O O . GLY A 1 399 ? -30.531 20.469 3.102 1 85 399 GLY A O 1
ATOM 2934 N N . ARG A 1 400 ? -28.469 21.203 2.887 1 84.19 400 ARG A N 1
ATOM 2935 C CA . ARG A 1 400 ? -28.484 21.062 1.435 1 84.19 400 ARG A CA 1
ATOM 2936 C C . ARG A 1 400 ? -27.672 19.828 1.01 1 84.19 400 ARG A C 1
ATOM 2938 O O . ARG A 1 400 ? -26.844 19.922 0.095 1 84.19 400 ARG A O 1
ATOM 2945 N N . GLY A 1 401 ? -27.891 18.625 1.424 1 79.5 401 GLY A N 1
ATOM 2946 C CA . GLY A 1 401 ? -27.141 17.438 1.055 1 79.5 401 GLY A CA 1
ATOM 2947 C C . GLY A 1 401 ? -25.719 17.453 1.561 1 79.5 401 GLY A C 1
ATOM 2948 O O . GLY A 1 401 ? -25.281 18.406 2.203 1 79.5 401 GLY A O 1
ATOM 2949 N N . LEU A 1 402 ? -24.969 16.375 1.284 1 75.19 402 LEU A N 1
ATOM 2950 C CA . LEU A 1 402 ? -23.641 16.281 1.873 1 75.19 402 LEU A CA 1
ATOM 2951 C C . LEU A 1 402 ? -22.578 16.094 0.793 1 75.19 402 LEU A C 1
ATOM 2953 O O . LEU A 1 402 ? -21.922 15.039 0.731 1 75.19 402 LEU A O 1
ATOM 2957 N N . PRO A 1 403 ? -22.328 17.094 0.015 1 74.38 403 PRO A N 1
ATOM 2958 C CA . PRO A 1 403 ? -21.266 16.969 -0.991 1 74.38 403 PRO A CA 1
ATOM 2959 C C . PRO A 1 403 ? -19.891 17.375 -0.453 1 74.38 403 PRO A C 1
ATOM 2961 O O . PRO A 1 403 ? -19.281 18.312 -0.959 1 74.38 403 PRO A O 1
ATOM 2964 N N . VAL A 1 404 ? -19.438 16.672 0.692 1 78.38 404 VAL A N 1
ATOM 2965 C CA . VAL A 1 404 ? -18.156 17 1.291 1 78.38 404 VAL A CA 1
ATOM 2966 C C . VAL A 1 404 ? -17.281 15.758 1.383 1 78.38 404 VAL A C 1
ATOM 2968 O O . VAL A 1 404 ? -17.75 14.648 1.129 1 78.38 404 VAL A O 1
ATOM 2971 N N . ASN A 1 405 ? -15.977 15.977 1.682 1 83.56 405 ASN A N 1
ATOM 2972 C CA . ASN A 1 405 ? -14.992 14.906 1.743 1 83.56 405 ASN A CA 1
ATOM 2973 C C . ASN A 1 405 ? -15.039 14.172 3.08 1 83.56 405 ASN A C 1
ATOM 2975 O O . ASN A 1 405 ? -14 13.891 3.68 1 83.56 405 ASN A O 1
ATOM 2979 N N . ALA A 1 406 ? -16.219 14.141 3.703 1 89.94 406 ALA A N 1
ATOM 2980 C CA . ALA A 1 406 ? -16.484 13.383 4.922 1 89.94 406 ALA A CA 1
ATOM 2981 C C . ALA A 1 406 ? -17.781 12.578 4.801 1 89.94 406 ALA A C 1
ATOM 2983 O O . ALA A 1 406 ? -18.734 13.023 4.16 1 89.94 406 ALA A O 1
ATOM 2984 N N . ALA A 1 407 ? -17.75 11.445 5.473 1 90.56 407 ALA A N 1
ATOM 2985 C CA . ALA A 1 407 ? -18.891 10.539 5.348 1 90.56 407 ALA A CA 1
ATOM 2986 C C . ALA A 1 407 ? -20.094 11.07 6.109 1 90.56 407 ALA A C 1
ATOM 2988 O O . ALA A 1 407 ? -21.219 10.594 5.922 1 90.56 407 ALA A O 1
ATOM 2989 N N . SER A 1 408 ? -19.844 12.094 6.977 1 91.56 408 SER A N 1
ATOM 2990 C CA . SER A 1 408 ? -20.906 12.633 7.836 1 91.56 408 SER A CA 1
ATOM 2991 C C . SER A 1 408 ? -20.641 14.094 8.18 1 91.56 408 SER A C 1
ATOM 2993 O O . SER A 1 408 ? -19.516 14.586 8.039 1 91.56 408 SER A O 1
ATOM 2995 N N . GLY A 1 409 ? -21.797 14.742 8.555 1 92.69 409 GLY A N 1
ATOM 2996 C CA . GLY A 1 409 ? -21.656 16.078 9.109 1 92.69 409 GLY A CA 1
ATOM 2997 C C . GLY A 1 409 ? -21.297 16.078 10.578 1 92.69 409 GLY A C 1
ATOM 2998 O O . GLY A 1 409 ? -21.031 17.141 11.156 1 92.69 409 GLY A O 1
ATOM 2999 N N . LEU A 1 410 ? -21.25 14.914 11.109 1 96.12 410 LEU A N 1
ATOM 3000 C CA . LEU A 1 410 ? -20.922 14.75 12.523 1 96.12 410 LEU A CA 1
ATOM 3001 C C . LEU A 1 410 ? -19.547 14.117 12.688 1 96.12 410 LEU A C 1
ATOM 3003 O O . LEU A 1 410 ? -19.281 13.039 12.156 1 96.12 410 LEU A O 1
ATOM 3007 N N . LEU A 1 411 ? -18.703 14.805 13.477 1 96.62 411 LEU A N 1
ATOM 3008 C CA . LEU A 1 411 ? -17.328 14.391 13.672 1 96.62 411 LEU A CA 1
ATOM 3009 C C . LEU A 1 411 ? -17.266 12.992 14.273 1 96.62 411 LEU A C 1
ATOM 3011 O O . LEU A 1 411 ? -16.391 12.195 13.914 1 96.62 411 LEU A O 1
ATOM 3015 N N . SER A 1 412 ? -18.188 12.625 15.125 1 96.06 412 SER A N 1
ATOM 3016 C CA . SER A 1 412 ? -18.203 11.359 15.859 1 96.06 412 SER A CA 1
ATOM 3017 C C . SER A 1 412 ? -18.469 10.188 14.922 1 96.06 412 SER A C 1
ATOM 3019 O O . SER A 1 412 ? -18.25 9.031 15.289 1 96.06 412 SER A O 1
ATOM 3021 N N . GLN A 1 413 ? -18.938 10.461 13.703 1 96.25 413 GLN A N 1
ATOM 3022 C CA . GLN A 1 413 ? -19.312 9.406 12.766 1 96.25 413 GLN A CA 1
ATOM 3023 C C . GLN A 1 413 ? -18.234 9.211 11.711 1 96.25 413 GLN A C 1
ATOM 3025 O O . GLN A 1 413 ? -18.375 8.367 10.82 1 96.25 413 GLN A O 1
ATOM 3030 N N . VAL A 1 414 ? -17.172 9.977 11.82 1 97.06 414 VAL A N 1
ATOM 3031 C CA . VAL A 1 414 ? -16.062 9.859 10.883 1 97.06 414 VAL A CA 1
ATOM 3032 C C . VAL A 1 414 ? -15.055 8.836 11.398 1 97.06 414 VAL A C 1
ATOM 3034 O O . VAL A 1 414 ? -14.641 8.898 12.555 1 97.06 414 VAL A O 1
ATOM 3037 N N . VAL A 1 415 ? -14.719 7.797 10.539 1 97.94 415 VAL A N 1
ATOM 3038 C CA . VAL A 1 415 ? -13.656 6.859 10.883 1 97.94 415 VAL A CA 1
ATOM 3039 C C . VAL A 1 415 ? -12.289 7.508 10.641 1 97.94 415 VAL A C 1
ATOM 3041 O O . VAL A 1 415 ? -11.984 7.922 9.523 1 97.94 415 VAL A O 1
ATOM 3044 N N . VAL A 1 416 ? -11.484 7.562 11.68 1 97.38 416 VAL A N 1
ATOM 3045 C CA . VAL A 1 416 ? -10.25 8.336 11.648 1 97.38 416 VAL A CA 1
ATOM 3046 C C . VAL A 1 416 ? -9.062 7.395 11.445 1 97.38 416 VAL A C 1
ATOM 3048 O O . VAL A 1 416 ? -8.766 6.566 12.312 1 97.38 416 VAL A O 1
ATOM 3051 N N . PRO A 1 417 ? -8.359 7.48 10.297 1 97.94 417 PRO A N 1
ATOM 3052 C CA . PRO A 1 417 ? -7.105 6.746 10.125 1 97.94 417 PRO A CA 1
ATOM 3053 C C . PRO A 1 417 ? -5.891 7.527 10.625 1 97.94 417 PRO A C 1
ATOM 3055 O O . PRO A 1 417 ? -5.898 8.758 10.602 1 97.94 417 PRO A O 1
ATOM 3058 N N . ARG A 1 418 ? -4.918 6.836 11.055 1 96.94 418 ARG A N 1
ATOM 3059 C CA . ARG A 1 418 ? -3.637 7.438 11.406 1 96.94 418 ARG A CA 1
ATOM 3060 C C . ARG A 1 418 ? -2.484 6.477 11.133 1 96.94 418 ARG A C 1
ATOM 3062 O O . ARG A 1 418 ? -2.689 5.262 11.047 1 96.94 418 ARG A O 1
ATOM 3069 N N . CYS A 1 419 ? -1.321 7.023 11 1 98 419 CYS A N 1
ATOM 3070 C CA . CYS A 1 419 ? -0.151 6.207 10.695 1 98 419 CYS A CA 1
ATOM 3071 C C . CYS A 1 419 ? 1.115 6.836 11.258 1 98 419 CYS A C 1
ATOM 3073 O O . CYS A 1 419 ? 1.351 8.031 11.094 1 98 419 CYS A O 1
ATOM 3075 N N . THR A 1 420 ? 1.838 6.102 12.086 1 98.25 420 THR A N 1
ATOM 3076 C CA . THR A 1 420 ? 3.229 6.41 12.406 1 98.25 420 THR A CA 1
ATOM 3077 C C . THR A 1 420 ? 4.168 5.816 11.359 1 98.25 420 THR A C 1
ATOM 3079 O O . THR A 1 420 ? 4.215 4.598 11.18 1 98.25 420 THR A O 1
ATOM 3082 N N . TYR A 1 421 ? 4.957 6.629 10.734 1 98.06 421 TYR A N 1
ATOM 3083 C CA . TYR A 1 421 ? 5.648 6.234 9.508 1 98.06 421 TYR A CA 1
ATOM 3084 C C . TYR A 1 421 ? 7.055 5.73 9.82 1 98.06 421 TYR A C 1
ATOM 3086 O O . TYR A 1 421 ? 7.977 5.914 9.023 1 98.06 421 TYR A O 1
ATOM 3094 N N . THR A 1 422 ? 7.234 5.164 10.984 1 97.62 422 THR A N 1
ATOM 3095 C CA . THR A 1 422 ? 8.445 4.406 11.25 1 97.62 422 THR A CA 1
ATOM 3096 C C . THR A 1 422 ? 8.547 3.197 10.32 1 97.62 422 THR A C 1
ATOM 3098 O O . THR A 1 422 ? 7.648 2.955 9.516 1 97.62 422 THR A O 1
ATOM 3101 N N . GLU A 1 423 ? 9.711 2.512 10.391 1 94.56 423 GLU A N 1
ATOM 3102 C CA . GLU A 1 423 ? 9.859 1.215 9.742 1 94.56 423 GLU A CA 1
ATOM 3103 C C . GLU A 1 423 ? 9.992 0.093 10.766 1 94.56 423 GLU A C 1
ATOM 3105 O O . GLU A 1 423 ? 11.023 -0.023 11.438 1 94.56 423 GLU A O 1
ATOM 3110 N N . PRO A 1 424 ? 8.953 -0.717 10.898 1 95.25 424 PRO A N 1
ATOM 3111 C CA . PRO A 1 424 ? 7.703 -0.738 10.141 1 95.25 424 PRO A CA 1
ATOM 3112 C C . PRO A 1 424 ? 6.762 0.405 10.516 1 95.25 424 PRO A C 1
ATOM 3114 O O . PRO A 1 424 ? 6.941 1.035 11.562 1 95.25 424 PRO A O 1
ATOM 3117 N N . GLU A 1 425 ? 5.797 0.673 9.578 1 96.88 425 GLU A N 1
ATOM 3118 C CA . GLU A 1 425 ? 4.727 1.618 9.875 1 96.88 425 GLU A CA 1
ATOM 3119 C C . GLU A 1 425 ? 3.703 1.007 10.828 1 96.88 425 GLU A C 1
ATOM 3121 O O . GLU A 1 425 ? 3.484 -0.206 10.82 1 96.88 425 GLU A O 1
ATOM 3126 N N . ILE A 1 426 ? 3.18 1.806 11.648 1 98.19 426 ILE A N 1
ATOM 3127 C CA . ILE A 1 426 ? 2.027 1.45 12.469 1 98.19 426 ILE A CA 1
ATOM 3128 C C . ILE A 1 426 ? 0.82 2.289 12.055 1 98.19 426 ILE A C 1
ATOM 3130 O O . ILE A 1 426 ? 0.762 3.488 12.336 1 98.19 426 ILE A O 1
ATOM 3134 N N . ALA A 1 427 ? -0.099 1.632 11.359 1 98.44 427 ALA A N 1
ATOM 3135 C CA . ALA A 1 427 ? -1.305 2.303 10.883 1 98.44 427 ALA A CA 1
ATOM 3136 C C . ALA A 1 427 ? -2.551 1.742 11.562 1 98.44 427 ALA A C 1
ATOM 3138 O O . ALA A 1 427 ? -2.646 0.536 11.805 1 98.44 427 ALA A O 1
ATOM 3139 N N . SER A 1 428 ? -3.494 2.621 11.898 1 98.44 428 SER A N 1
ATOM 3140 C CA . SER A 1 428 ? -4.699 2.148 12.57 1 98.44 428 SER A CA 1
ATOM 3141 C C . SER A 1 428 ? -5.906 3.012 12.211 1 98.44 428 SER A C 1
ATOM 3143 O O . SER A 1 428 ? -5.75 4.137 11.727 1 98.44 428 SER A O 1
ATOM 3145 N N . CYS A 1 429 ? -7.102 2.51 12.375 1 98.31 429 CYS A N 1
ATOM 3146 C CA . CYS A 1 429 ? -8.344 3.252 12.164 1 98.31 429 CYS A CA 1
ATOM 3147 C C . CYS A 1 429 ? -9.422 2.777 13.125 1 98.31 429 CYS A C 1
ATOM 3149 O O . CYS A 1 429 ? -9.359 1.66 13.641 1 98.31 429 CYS A O 1
ATOM 3151 N N . GLY A 1 430 ? -10.383 3.652 13.477 1 97.38 430 GLY A N 1
ATOM 3152 C CA . GLY A 1 430 ? -11.484 3.287 14.344 1 97.38 430 GLY A CA 1
ATOM 3153 C C . GLY A 1 430 ? -11.039 2.85 15.727 1 97.38 430 GLY A C 1
ATOM 3154 O O . GLY A 1 430 ? -10.07 3.375 16.266 1 97.38 430 GLY A O 1
ATOM 3155 N N . ILE A 1 431 ? -11.852 1.991 16.344 1 97.25 431 ILE A N 1
ATOM 3156 C CA . ILE A 1 431 ? -11.469 1.354 17.609 1 97.25 431 ILE A CA 1
ATOM 3157 C C . ILE A 1 431 ? -10.383 0.309 17.344 1 97.25 431 ILE A C 1
ATOM 3159 O O . ILE A 1 431 ? -10.688 -0.859 17.094 1 97.25 431 ILE A O 1
ATOM 3163 N N . SER A 1 432 ? -9.195 0.716 17.484 1 96.19 432 SER A N 1
ATOM 3164 C CA . SER A 1 432 ? -8.102 0.023 16.812 1 96.19 432 SER A CA 1
ATOM 3165 C C . SER A 1 432 ? -7.457 -1.017 17.734 1 96.19 432 SER A C 1
ATOM 3167 O O . SER A 1 432 ? -6.609 -1.798 17.297 1 96.19 432 SER A O 1
ATOM 3169 N N . ASN A 1 433 ? -7.746 -0.978 18.953 1 96.56 433 ASN A N 1
ATOM 3170 C CA . ASN A 1 433 ? -7.152 -1.927 19.891 1 96.56 433 ASN A CA 1
ATOM 3171 C C . ASN A 1 433 ? -8.039 -2.135 21.125 1 96.56 433 ASN A C 1
ATOM 3173 O O . ASN A 1 433 ? -9.062 -1.46 21.281 1 96.56 433 ASN A O 1
ATOM 3177 N N . LEU A 1 434 ? -7.621 -3.016 21.969 1 96.31 434 LEU A N 1
ATOM 3178 C CA . LEU A 1 434 ? -8.445 -3.426 23.109 1 96.31 434 LEU A CA 1
ATOM 3179 C C . LEU A 1 434 ? -8.57 -2.295 24.125 1 96.31 434 LEU A C 1
ATOM 3181 O O . LEU A 1 434 ? -9.617 -2.152 24.766 1 96.31 434 LEU A O 1
ATOM 3185 N N . LYS A 1 435 ? -7.535 -1.505 24.266 1 93.81 435 LYS A N 1
ATOM 3186 C CA . LYS A 1 435 ? -7.582 -0.366 25.172 1 93.81 435 LYS A CA 1
ATOM 3187 C C . LYS A 1 435 ? -8.625 0.654 24.734 1 93.81 435 LYS A C 1
ATOM 3189 O O . LYS A 1 435 ? -9.406 1.151 25.547 1 93.81 435 LYS A O 1
ATOM 3194 N N . ALA A 1 436 ? -8.602 0.942 23.5 1 94.81 436 ALA A N 1
ATOM 3195 C CA . ALA A 1 436 ? -9.578 1.87 22.938 1 94.81 436 ALA A CA 1
ATOM 3196 C C . ALA A 1 436 ? -10.992 1.316 23.062 1 94.81 436 ALA A C 1
ATOM 3198 O O . ALA A 1 436 ? -11.93 2.059 23.359 1 94.81 436 ALA A O 1
ATOM 3199 N N . ALA A 1 437 ? -11.156 0.027 22.797 1 97.25 437 ALA A N 1
ATOM 3200 C CA . ALA A 1 437 ? -12.461 -0.62 22.922 1 97.25 437 ALA A CA 1
ATOM 3201 C C . ALA A 1 437 ? -12.992 -0.52 24.344 1 97.25 437 ALA A C 1
ATOM 3203 O O . ALA A 1 437 ? -14.148 -0.155 24.562 1 97.25 437 ALA A O 1
ATOM 3204 N N . ALA A 1 438 ? -12.133 -0.754 25.266 1 96 438 ALA A N 1
ATOM 3205 C CA . ALA A 1 438 ? -12.508 -0.688 26.688 1 96 438 ALA A CA 1
ATOM 3206 C C . ALA A 1 438 ? -12.906 0.732 27.078 1 96 438 ALA A C 1
ATOM 3208 O O . ALA A 1 438 ? -13.891 0.93 27.797 1 96 438 ALA A O 1
ATOM 3209 N N . ALA A 1 439 ? -12.141 1.653 26.641 1 93.31 439 ALA A N 1
ATOM 3210 C CA . ALA A 1 439 ? -12.406 3.055 26.953 1 93.31 439 ALA A CA 1
ATOM 3211 C C . ALA A 1 439 ? -13.773 3.484 26.438 1 93.31 439 ALA A C 1
ATOM 3213 O O . ALA A 1 439 ? -14.422 4.355 27.016 1 93.31 439 ALA A O 1
ATOM 3214 N N . GLN A 1 440 ? -14.234 2.84 25.375 1 94.25 440 GLN A N 1
ATOM 3215 C CA . GLN A 1 440 ? -15.508 3.213 24.781 1 94.25 440 GLN A CA 1
ATOM 3216 C C . GLN A 1 440 ? -16.625 2.256 25.203 1 94.25 440 GLN A C 1
ATOM 3218 O O . GLN A 1 440 ? -17.766 2.4 24.766 1 94.25 440 GLN A O 1
ATOM 3223 N N . GLY A 1 441 ? -16.312 1.27 25.938 1 96.06 441 GLY A N 1
ATOM 3224 C CA . GLY A 1 441 ? -17.281 0.313 26.422 1 96.06 441 GLY A CA 1
ATOM 3225 C C . GLY A 1 441 ? -17.781 -0.64 25.359 1 96.06 441 GLY A C 1
ATOM 3226 O O . GLY A 1 441 ? -18.953 -1.038 25.359 1 96.06 441 GLY A O 1
ATOM 3227 N N . VAL A 1 442 ? -16.969 -0.916 24.391 1 96.62 442 VAL A N 1
ATOM 3228 C CA . VAL A 1 442 ? -17.344 -1.802 23.297 1 96.62 442 VAL A CA 1
ATOM 3229 C C . VAL A 1 442 ? -16.656 -3.152 23.469 1 96.62 442 VAL A C 1
ATOM 3231 O O . VAL A 1 442 ? -15.43 -3.213 23.641 1 96.62 442 VAL A O 1
ATOM 3234 N N . GLU A 1 443 ? -17.391 -4.223 23.484 1 97.94 443 GLU A N 1
ATOM 3235 C CA . GLU A 1 443 ? -16.812 -5.562 23.484 1 97.94 443 GLU A CA 1
ATOM 3236 C C . GLU A 1 443 ? -16.469 -6.004 22.062 1 97.94 443 GLU A C 1
ATOM 3238 O O . GLU A 1 443 ? -17.234 -5.793 21.125 1 97.94 443 GLU A O 1
ATOM 3243 N N . VAL A 1 444 ? -15.227 -6.641 21.938 1 98.12 444 VAL A N 1
ATOM 3244 C CA . VAL A 1 444 ? -14.781 -6.906 20.578 1 98.12 444 VAL A CA 1
ATOM 3245 C C . VAL A 1 444 ? -14.188 -8.312 20.484 1 98.12 444 VAL A C 1
ATOM 3247 O O . VAL A 1 444 ? -13.719 -8.852 21.5 1 98.12 444 VAL A O 1
ATOM 3250 N N . ASP A 1 445 ? -14.281 -8.969 19.328 1 96.81 445 ASP A N 1
ATOM 3251 C CA . ASP A 1 445 ? -13.453 -10.094 18.891 1 96.81 445 ASP A CA 1
ATOM 3252 C C . ASP A 1 445 ? -12.266 -9.617 18.062 1 96.81 445 ASP A C 1
ATOM 3254 O O . ASP A 1 445 ? -12.391 -8.68 17.281 1 96.81 445 ASP A O 1
ATOM 3258 N N . VAL A 1 446 ? -11.125 -10.266 18.328 1 97.38 446 VAL A N 1
ATOM 3259 C CA . VAL A 1 446 ? -9.914 -9.859 17.625 1 97.38 446 VAL A CA 1
ATOM 3260 C C . VAL A 1 446 ? -9.516 -10.938 16.625 1 97.38 446 VAL A C 1
ATOM 3262 O O . VAL A 1 446 ? -9.438 -12.117 16.969 1 97.38 446 VAL A O 1
ATOM 3265 N N . TYR A 1 447 ? -9.305 -10.57 15.414 1 96.88 447 TYR A N 1
ATOM 3266 C CA . TYR A 1 447 ? -8.727 -11.422 14.375 1 96.88 447 TYR A CA 1
ATOM 3267 C C . TYR A 1 447 ? -7.348 -10.93 13.969 1 96.88 447 TYR A C 1
ATOM 3269 O O . TYR A 1 447 ? -7.168 -9.75 13.656 1 96.88 447 TYR A O 1
ATOM 3277 N N . LYS A 1 448 ? -6.363 -11.812 13.977 1 96.44 448 LYS A N 1
ATOM 3278 C CA . LYS A 1 448 ? -4.977 -11.406 13.758 1 96.44 448 LYS A CA 1
ATOM 3279 C C . LYS A 1 448 ? -4.312 -12.266 12.688 1 96.44 448 LYS A C 1
ATOM 3281 O O . LYS A 1 448 ? -4.586 -13.469 12.594 1 96.44 448 LYS A O 1
ATOM 3286 N N . SER A 1 449 ? -3.551 -11.688 11.797 1 95.69 449 SER A N 1
ATOM 3287 C CA . SER A 1 449 ? -2.674 -12.375 10.852 1 95.69 449 SER A CA 1
ATOM 3288 C C . SER A 1 449 ? -1.251 -11.828 10.922 1 95.69 449 SER A C 1
ATOM 3290 O O . SER A 1 449 ? -1.045 -10.617 10.945 1 95.69 449 SER A O 1
ATOM 3292 N N . GLU A 1 450 ? -0.284 -12.734 10.945 1 94.75 450 GLU A N 1
ATOM 3293 C CA . GLU A 1 450 ? 1.123 -12.352 11.031 1 94.75 450 GLU A CA 1
ATOM 3294 C C . GLU A 1 450 ? 1.759 -12.273 9.648 1 94.75 450 GLU A C 1
ATOM 3296 O O . GLU A 1 450 ? 1.461 -13.094 8.773 1 94.75 450 GLU A O 1
ATOM 3301 N N . LEU A 1 451 ? 2.65 -11.32 9.453 1 94.56 451 LEU A N 1
ATOM 3302 C CA . LEU A 1 451 ? 3.316 -11.148 8.164 1 94.56 451 LEU A CA 1
ATOM 3303 C C . LEU A 1 451 ? 4.477 -12.125 8.023 1 94.56 451 LEU A C 1
ATOM 3305 O O . LEU A 1 451 ? 5.004 -12.312 6.922 1 94.56 451 LEU A O 1
ATOM 3309 N N . ASP A 1 452 ? 4.824 -12.82 9.055 1 91.25 452 ASP A N 1
ATOM 3310 C CA . ASP A 1 452 ? 5.879 -13.828 8.992 1 91.25 452 ASP A CA 1
ATOM 3311 C C . ASP A 1 452 ? 5.484 -14.977 8.062 1 91.25 452 ASP A C 1
ATOM 3313 O O . ASP A 1 452 ? 6.344 -15.734 7.613 1 91.25 452 ASP A O 1
ATOM 3317 N N . HIS A 1 453 ? 4.223 -15.086 7.789 1 89.69 453 HIS A N 1
ATOM 3318 C CA . HIS A 1 453 ? 3.734 -16.156 6.926 1 89.69 453 HIS A CA 1
ATOM 3319 C C . HIS A 1 453 ? 3.23 -15.609 5.594 1 89.69 453 HIS A C 1
ATOM 3321 O O . HIS A 1 453 ? 2.594 -16.328 4.82 1 89.69 453 HIS A O 1
ATOM 3327 N N . ASN A 1 454 ? 3.41 -14.352 5.422 1 93.62 454 ASN A N 1
ATOM 3328 C CA . ASN A 1 454 ? 3.078 -13.703 4.156 1 93.62 454 ASN A CA 1
ATOM 3329 C C . ASN A 1 454 ? 4.219 -13.82 3.15 1 93.62 454 ASN A C 1
ATOM 3331 O O . ASN A 1 454 ? 5.336 -13.375 3.416 1 93.62 454 ASN A O 1
ATOM 3335 N N . ASP A 1 455 ? 3.92 -14.43 1.97 1 94.69 455 ASP A N 1
ATOM 3336 C CA . ASP A 1 455 ? 4.969 -14.727 0.998 1 94.69 455 ASP A CA 1
ATOM 3337 C C . ASP A 1 455 ? 5.691 -13.461 0.565 1 94.69 455 ASP A C 1
ATOM 3339 O O . ASP A 1 455 ? 6.922 -13.445 0.446 1 94.69 455 ASP A O 1
ATOM 3343 N N . ARG A 1 456 ? 4.918 -12.391 0.32 1 95.62 456 ARG A N 1
ATOM 3344 C CA . ARG A 1 456 ? 5.547 -11.141 -0.104 1 95.62 456 ARG A CA 1
ATOM 3345 C C . ARG A 1 456 ? 6.465 -10.594 0.984 1 95.62 456 ARG A C 1
ATOM 3347 O O . ARG A 1 456 ? 7.574 -10.133 0.696 1 95.62 456 ARG A O 1
ATOM 3354 N N . ALA A 1 457 ? 6.004 -10.648 2.248 1 94 457 ALA A N 1
ATOM 3355 C CA . ALA A 1 457 ? 6.824 -10.18 3.363 1 94 457 ALA A CA 1
ATOM 3356 C C . ALA A 1 457 ? 8.117 -10.977 3.475 1 94 457 ALA A C 1
ATOM 3358 O O . ALA A 1 457 ? 9.188 -10.414 3.682 1 94 457 ALA A O 1
ATOM 3359 N N . ILE A 1 458 ? 8.039 -12.289 3.307 1 92.81 458 ILE A N 1
ATOM 3360 C CA . ILE A 1 458 ? 9.211 -13.156 3.359 1 92.81 458 ILE A CA 1
ATOM 3361 C C . ILE A 1 458 ? 10.188 -12.766 2.252 1 92.81 458 ILE A C 1
ATOM 3363 O O . ILE A 1 458 ? 11.391 -12.602 2.5 1 92.81 458 ILE A O 1
ATOM 3367 N N . LEU A 1 459 ? 9.664 -12.547 1.101 1 92.75 459 LEU A N 1
ATOM 3368 C CA . LEU A 1 459 ? 10.492 -12.273 -0.068 1 92.75 459 LEU A CA 1
ATOM 3369 C C . LEU A 1 459 ? 11.133 -10.891 0.032 1 92.75 459 LEU A C 1
ATOM 3371 O O . LEU A 1 459 ? 12.234 -10.672 -0.485 1 92.75 459 LEU A O 1
ATOM 3375 N N . GLU A 1 460 ? 10.438 -9.977 0.716 1 88.56 460 GLU A N 1
ATOM 3376 C CA . GLU A 1 460 ? 10.977 -8.633 0.931 1 88.56 460 GLU A CA 1
ATOM 3377 C C . GLU A 1 460 ? 12.07 -8.641 1.99 1 88.56 460 GLU A C 1
ATOM 3379 O O . GLU A 1 460 ? 12.867 -7.699 2.08 1 88.56 460 GLU A O 1
ATOM 3384 N N . GLY A 1 461 ? 12.164 -9.695 2.752 1 78.81 461 GLY A N 1
ATOM 3385 C CA . GLY A 1 461 ? 13.188 -9.805 3.777 1 78.81 461 GLY A CA 1
ATOM 3386 C C . GLY A 1 461 ? 12.852 -9.047 5.047 1 78.81 461 GLY A C 1
ATOM 3387 O O . GLY A 1 461 ? 13.75 -8.609 5.77 1 78.81 461 GLY A O 1
ATOM 3388 N N . ALA A 1 462 ? 11.648 -8.812 5.258 1 65.19 462 ALA A N 1
ATOM 3389 C CA . ALA A 1 462 ? 11.266 -8.062 6.453 1 65.19 462 ALA A CA 1
ATOM 3390 C C . ALA A 1 462 ? 11.594 -8.852 7.719 1 65.19 462 ALA A C 1
ATOM 3392 O O . ALA A 1 462 ? 11.164 -9.992 7.875 1 65.19 462 ALA A O 1
ATOM 3393 N N . SER A 1 463 ? 12.664 -8.516 8.359 1 57.28 463 SER A N 1
ATOM 3394 C CA . SER A 1 463 ? 13.141 -9.234 9.539 1 57.28 463 SER A CA 1
ATOM 3395 C C . SER A 1 463 ? 12.203 -9.031 10.719 1 57.28 463 SER A C 1
ATOM 3397 O O . SER A 1 463 ? 12.125 -9.883 11.609 1 57.28 463 SER A O 1
ATOM 3399 N N . CYS A 1 464 ? 11.734 -7.816 10.773 1 62.25 464 CYS A N 1
ATOM 3400 C CA . CYS A 1 464 ? 11.133 -7.539 12.07 1 62.25 464 CYS A CA 1
ATOM 3401 C C . CYS A 1 464 ? 9.648 -7.902 12.07 1 62.25 464 CYS A C 1
ATOM 3403 O O . CYS A 1 464 ? 8.922 -7.555 13 1 62.25 464 CYS A O 1
ATOM 3405 N N . GLY A 1 465 ? 9.242 -8.648 11.148 1 79.69 465 GLY A N 1
ATOM 3406 C CA . GLY A 1 465 ? 7.883 -9.148 11.234 1 79.69 465 GLY A CA 1
ATOM 3407 C C . GLY A 1 465 ? 6.836 -8.078 10.961 1 79.69 465 GLY A C 1
ATOM 3408 O O . GLY A 1 465 ? 7.105 -7.109 10.25 1 79.69 465 GLY A O 1
ATOM 3409 N N . GLY A 1 466 ? 5.613 -8.133 11.406 1 93.94 466 GLY A N 1
ATOM 3410 C CA . GLY A 1 466 ? 4.406 -7.34 11.242 1 93.94 466 GLY A CA 1
ATOM 3411 C C . GLY A 1 466 ? 3.135 -8.156 11.375 1 93.94 466 GLY A C 1
ATOM 3412 O O . GLY A 1 466 ? 3.184 -9.383 11.461 1 93.94 466 GLY A O 1
ATOM 3413 N N . PHE A 1 467 ? 2.08 -7.41 11.484 1 96.94 467 PHE A N 1
ATOM 3414 C CA . PHE A 1 467 ? 0.805 -8.109 11.594 1 96.94 467 PHE A CA 1
ATOM 3415 C C . PHE A 1 467 ? -0.351 -7.184 11.227 1 96.94 467 PHE A C 1
ATOM 3417 O O . PHE A 1 467 ? -0.171 -5.969 11.117 1 96.94 467 PHE A O 1
ATOM 3424 N N . VAL A 1 468 ? -1.465 -7.762 11.008 1 97.62 468 VAL A N 1
ATOM 3425 C CA . VAL A 1 468 ? -2.752 -7.082 10.906 1 97.62 468 VAL A CA 1
ATOM 3426 C C . VAL A 1 468 ? -3.686 -7.582 12.008 1 97.62 468 VAL A C 1
ATOM 3428 O O . VAL A 1 468 ? -3.787 -8.789 12.242 1 97.62 468 VAL A O 1
ATOM 3431 N N . LYS A 1 469 ? -4.285 -6.68 12.711 1 98.19 469 LYS A N 1
ATOM 3432 C CA . LYS A 1 469 ? -5.348 -6.973 13.672 1 98.19 469 LYS A CA 1
ATOM 3433 C C . LYS A 1 469 ? -6.641 -6.258 13.297 1 98.19 469 LYS A C 1
ATOM 3435 O O . LYS A 1 469 ? -6.648 -5.039 13.094 1 98.19 469 LYS A O 1
ATOM 3440 N N . ILE A 1 470 ? -7.68 -7.02 13.188 1 98.5 470 ILE A N 1
ATOM 3441 C CA . ILE A 1 470 ? -9 -6.461 12.922 1 98.5 470 ILE A CA 1
ATOM 3442 C C . ILE A 1 470 ? -9.922 -6.719 14.117 1 98.5 470 ILE A C 1
ATOM 3444 O O . ILE A 1 470 ? -10.008 -7.848 14.602 1 98.5 470 ILE A O 1
ATOM 3448 N N . LEU A 1 471 ? -10.523 -5.676 14.641 1 98.44 471 LEU A N 1
ATOM 3449 C CA . LEU A 1 471 ? -11.477 -5.785 15.734 1 98.44 471 LEU A CA 1
ATOM 3450 C C . LEU A 1 471 ? -12.906 -5.734 15.211 1 98.44 471 LEU A C 1
ATOM 3452 O O . LEU A 1 471 ? -13.258 -4.84 14.438 1 98.44 471 LEU A O 1
ATOM 3456 N N . CYS A 1 472 ? -13.719 -6.684 15.602 1 97.56 472 CYS A N 1
ATOM 3457 C CA . CYS A 1 472 ? -15.133 -6.734 15.266 1 97.56 472 CYS A CA 1
ATOM 3458 C C . CYS A 1 472 ? -15.992 -6.656 16.516 1 97.56 472 CYS A C 1
ATOM 3460 O O . CYS A 1 472 ? -15.578 -7.09 17.594 1 97.56 472 CYS A O 1
ATOM 3462 N N . GLN A 1 473 ? -17.219 -6.012 16.312 1 97.62 473 GLN A N 1
ATOM 3463 C CA . GLN A 1 473 ? -18.156 -6.109 17.422 1 97.62 473 GLN A CA 1
ATOM 3464 C C . GLN A 1 473 ? -18.359 -7.562 17.859 1 97.62 473 GLN A C 1
ATOM 3466 O O . GLN A 1 473 ? -18.531 -8.445 17.016 1 97.62 473 GLN A O 1
ATOM 3471 N N . LYS A 1 474 ? -18.344 -7.777 19.172 1 97.31 474 LYS A N 1
ATOM 3472 C CA . LYS A 1 474 ? -18.375 -9.141 19.688 1 97.31 474 LYS A CA 1
ATOM 3473 C C . LYS A 1 474 ? -19.547 -9.922 19.125 1 97.31 474 LYS A C 1
ATOM 3475 O O . LYS A 1 474 ? -20.688 -9.445 19.125 1 97.31 474 LYS A O 1
ATOM 3480 N N . GLY A 1 475 ? -19.234 -11.094 18.609 1 94.56 475 GLY A N 1
ATOM 3481 C CA . GLY A 1 475 ? -20.25 -12.008 18.109 1 94.56 475 GLY A CA 1
ATOM 3482 C C . GLY A 1 475 ? -20.703 -11.68 16.703 1 94.56 475 GLY A C 1
ATOM 3483 O O . GLY A 1 475 ? -21.578 -12.352 16.172 1 94.56 475 GLY A O 1
ATOM 3484 N N . THR A 1 476 ? -20.188 -10.617 16.094 1 95.12 476 THR A N 1
ATOM 3485 C CA . THR A 1 476 ? -20.578 -10.227 14.75 1 95.12 476 THR A CA 1
ATOM 3486 C C . THR A 1 476 ? -19.344 -10.055 13.859 1 95.12 476 THR A C 1
ATOM 3488 O O . THR A 1 476 ? -18.219 -10.102 14.336 1 95.12 476 THR A O 1
ATOM 3491 N N . GLU A 1 477 ? -19.609 -9.914 12.555 1 95.44 477 GLU A N 1
ATOM 3492 C CA . GLU A 1 477 ? -18.516 -9.664 11.617 1 95.44 477 GLU A CA 1
ATOM 3493 C C . GLU A 1 477 ? -18.312 -8.164 11.391 1 95.44 477 GLU A C 1
ATOM 3495 O O . GLU A 1 477 ? -17.484 -7.762 10.57 1 95.44 477 GLU A O 1
ATOM 3500 N N . GLN A 1 478 ? -19.078 -7.34 12.086 1 97.31 478 GLN A N 1
ATOM 3501 C CA . GLN A 1 478 ? -18.969 -5.898 11.875 1 97.31 478 GLN A CA 1
ATOM 3502 C C . GLN A 1 478 ? -17.625 -5.367 12.367 1 97.31 478 GLN A C 1
ATOM 3504 O O . GLN A 1 478 ? -17.344 -5.402 13.57 1 97.31 478 GLN A O 1
ATOM 3509 N N . ILE A 1 479 ? -16.844 -4.848 11.484 1 98.5 479 ILE A N 1
ATOM 3510 C CA . ILE A 1 479 ? -15.531 -4.324 11.828 1 98.5 479 ILE A CA 1
ATOM 3511 C C . ILE A 1 479 ? -15.672 -2.959 12.5 1 98.5 479 ILE A C 1
ATOM 3513 O O . ILE A 1 479 ? -16.375 -2.08 11.984 1 98.5 479 ILE A O 1
ATOM 3517 N N . VAL A 1 480 ? -15 -2.754 13.648 1 98.44 480 VAL A N 1
ATOM 3518 C CA . VAL A 1 480 ? -15.086 -1.472 14.336 1 98.44 480 VAL A CA 1
ATOM 3519 C C . VAL A 1 480 ? -13.75 -0.743 14.258 1 98.44 480 VAL A C 1
ATOM 3521 O O . VAL A 1 480 ? -13.672 0.46 14.516 1 98.44 480 VAL A O 1
ATOM 3524 N N . GLY A 1 481 ? -12.68 -1.415 13.906 1 98.44 481 GLY A N 1
ATOM 3525 C CA . GLY A 1 481 ? -11.359 -0.819 13.75 1 98.44 481 GLY A CA 1
ATOM 3526 C C . GLY A 1 481 ? -10.281 -1.836 13.438 1 98.44 481 GLY A C 1
ATOM 3527 O O . GLY A 1 481 ? -10.562 -3.029 13.312 1 98.44 481 GLY A O 1
ATOM 3528 N N . ALA A 1 482 ? -9.078 -1.339 13.227 1 98.69 482 ALA A N 1
ATOM 3529 C CA . ALA A 1 482 ? -7.984 -2.234 12.852 1 98.69 482 ALA A CA 1
ATOM 3530 C C . ALA A 1 482 ? -6.629 -1.585 13.117 1 98.69 482 ALA A C 1
ATOM 3532 O O . ALA A 1 482 ? -6.543 -0.369 13.297 1 98.69 482 ALA A O 1
ATOM 3533 N N . THR A 1 483 ? -5.594 -2.412 13.227 1 98.69 483 THR A N 1
ATOM 3534 C CA . THR A 1 483 ? -4.188 -2.027 13.289 1 98.69 483 THR A CA 1
ATOM 3535 C C . THR A 1 483 ? -3.367 -2.812 12.266 1 98.69 483 THR A C 1
ATOM 3537 O O . THR A 1 483 ? -3.49 -4.035 12.172 1 98.69 483 THR A O 1
ATOM 3540 N N . VAL A 1 484 ? -2.598 -2.125 11.469 1 98.25 484 VAL A N 1
ATOM 3541 C CA . VAL A 1 484 ? -1.688 -2.723 10.5 1 98.25 484 VAL A CA 1
ATOM 3542 C C . VAL A 1 484 ? -0.247 -2.35 10.844 1 98.25 484 VAL A C 1
ATOM 3544 O O . VAL A 1 484 ? 0.107 -1.168 10.859 1 98.25 484 VAL A O 1
ATOM 3547 N N . VAL A 1 485 ? 0.573 -3.293 11.188 1 97.56 485 VAL A N 1
ATOM 3548 C CA . VAL A 1 485 ? 2.012 -3.123 11.359 1 97.56 485 VAL A CA 1
ATOM 3549 C C . VAL A 1 485 ? 2.754 -3.754 10.188 1 97.56 485 VAL A C 1
ATOM 3551 O O . VAL A 1 485 ? 2.848 -4.98 10.094 1 97.56 485 VAL A O 1
ATOM 3554 N N . SER A 1 486 ? 3.209 -2.971 9.273 1 96 486 SER A N 1
ATOM 3555 C CA . SER A 1 486 ? 3.795 -3.439 8.023 1 96 486 SER A CA 1
ATOM 3556 C C . SER A 1 486 ? 4.52 -2.312 7.293 1 96 486 SER A C 1
ATOM 3558 O O . SER A 1 486 ? 4.312 -1.137 7.598 1 96 486 SER A O 1
ATOM 3560 N N . GLU A 1 487 ? 5.398 -2.795 6.418 1 92.31 487 GLU A N 1
ATOM 3561 C CA . GLU A 1 487 ? 5.793 -1.837 5.391 1 92.31 487 GLU A CA 1
ATOM 3562 C C . GLU A 1 487 ? 4.586 -1.378 4.574 1 92.31 487 GLU A C 1
ATOM 3564 O O . GLU A 1 487 ? 3.729 -2.186 4.215 1 92.31 487 GLU A O 1
ATOM 3569 N N . ARG A 1 488 ? 4.348 -0.166 4.352 1 92.44 488 ARG A N 1
ATOM 3570 C CA . ARG A 1 488 ? 3.281 0.411 3.541 1 92.44 488 ARG A CA 1
ATOM 3571 C C . ARG A 1 488 ? 1.952 0.386 4.289 1 92.44 488 ARG A C 1
ATOM 3573 O O . ARG A 1 488 ? 0.887 0.357 3.668 1 92.44 488 ARG A O 1
ATOM 3580 N N . GLY A 1 489 ? 2.098 0.275 5.594 1 96.12 489 GLY A N 1
ATOM 3581 C CA . GLY A 1 489 ? 0.9 0.156 6.41 1 96.12 489 GLY A CA 1
ATOM 3582 C C . GLY A 1 489 ? -0.112 1.256 6.148 1 96.12 489 GLY A C 1
ATOM 3583 O O . GLY A 1 489 ? -1.319 1.007 6.145 1 96.12 489 GLY A O 1
ATOM 3584 N N . GLY A 1 490 ? 0.384 2.477 5.895 1 97 490 GLY A N 1
ATOM 3585 C CA . GLY A 1 490 ? -0.503 3.598 5.633 1 97 490 GLY A CA 1
ATOM 3586 C C . GLY A 1 490 ? -1.37 3.4 4.402 1 97 490 GLY A C 1
ATOM 3587 O O . GLY A 1 490 ? -2.533 3.807 4.387 1 97 490 GLY A O 1
ATOM 3588 N N . ASP A 1 491 ? -0.869 2.748 3.354 1 97.31 491 ASP A N 1
ATOM 3589 C CA . ASP A 1 491 ? -1.625 2.508 2.129 1 97.31 491 ASP A CA 1
ATOM 3590 C C . ASP A 1 491 ? -2.545 1.3 2.279 1 97.31 491 ASP A C 1
ATOM 3592 O O . ASP A 1 491 ? -3.672 1.305 1.777 1 97.31 491 ASP A O 1
ATOM 3596 N N . ILE A 1 492 ? -2.031 0.287 2.986 1 97.94 492 ILE A N 1
ATOM 3597 C CA . ILE A 1 492 ? -2.791 -0.941 3.195 1 97.94 492 ILE A CA 1
ATOM 3598 C C . ILE A 1 492 ? -4.047 -0.64 4.008 1 97.94 492 ILE A C 1
ATOM 3600 O O . ILE A 1 492 ? -5.098 -1.241 3.781 1 97.94 492 ILE A O 1
ATOM 3604 N N . LEU A 1 493 ? -3.996 0.348 4.875 1 98.5 493 LEU A N 1
ATOM 3605 C CA . LEU A 1 493 ? -5.051 0.659 5.832 1 98.5 493 LEU A CA 1
ATOM 3606 C C . LEU A 1 493 ? -6.301 1.16 5.121 1 98.5 493 LEU A C 1
ATOM 3608 O O . LEU A 1 493 ? -7.406 1.072 5.66 1 98.5 493 LEU A O 1
ATOM 3612 N N . ALA A 1 494 ? -6.156 1.676 3.898 1 98.25 494 ALA A N 1
ATOM 3613 C CA . ALA A 1 494 ? -7.262 2.33 3.199 1 98.25 494 ALA A CA 1
ATOM 3614 C C . ALA A 1 494 ? -8.422 1.365 2.98 1 98.25 494 ALA A C 1
ATOM 3616 O O . ALA A 1 494 ? -9.586 1.746 3.109 1 98.25 494 ALA A O 1
ATOM 3617 N N . GLU A 1 495 ? -8.117 0.106 2.652 1 98.19 495 GLU A N 1
ATOM 3618 C CA . GLU A 1 495 ? -9.148 -0.911 2.486 1 98.19 495 GLU A CA 1
ATOM 3619 C C . GLU A 1 495 ? -9.969 -1.075 3.76 1 98.19 495 GLU A C 1
ATOM 3621 O O . GLU A 1 495 ? -11.203 -1.136 3.709 1 98.19 495 GLU A O 1
ATOM 3626 N N . LEU A 1 496 ? -9.32 -1.087 4.902 1 98.69 496 LEU A N 1
ATOM 3627 C CA . LEU A 1 496 ? -9.961 -1.297 6.195 1 98.69 496 LEU A CA 1
ATOM 3628 C C . LEU A 1 496 ? -10.758 -0.065 6.613 1 98.69 496 LEU A C 1
ATOM 3630 O O . LEU A 1 496 ? -11.859 -0.185 7.152 1 98.69 496 LEU A O 1
ATOM 3634 N N . THR A 1 497 ? -10.188 1.149 6.371 1 98.62 497 THR A N 1
ATOM 3635 C CA . THR A 1 497 ? -10.898 2.377 6.711 1 98.62 497 THR A CA 1
ATOM 3636 C C . THR A 1 497 ? -12.219 2.465 5.949 1 98.62 497 THR A C 1
ATOM 3638 O O . THR A 1 497 ? -13.25 2.812 6.527 1 98.62 497 THR A O 1
ATOM 3641 N N . LEU A 1 498 ? -12.172 2.102 4.648 1 98.5 498 LEU A N 1
ATOM 3642 C CA . LEU A 1 498 ? -13.375 2.086 3.828 1 98.5 498 LEU A CA 1
ATOM 3643 C C . LEU A 1 498 ? -14.398 1.097 4.379 1 98.5 498 LEU A C 1
ATOM 3645 O O . LEU A 1 498 ? -15.586 1.415 4.48 1 98.5 498 LEU A O 1
ATOM 3649 N N . ALA A 1 499 ? -13.914 -0.121 4.723 1 98.62 499 ALA A N 1
ATOM 3650 C CA . ALA A 1 499 ? -14.797 -1.168 5.227 1 98.62 499 ALA A CA 1
ATOM 3651 C C . ALA A 1 499 ? -15.477 -0.735 6.52 1 98.62 499 ALA A C 1
ATOM 3653 O O . ALA A 1 499 ? -16.688 -0.906 6.684 1 98.62 499 ALA A O 1
ATOM 3654 N N . VAL A 1 500 ? -14.727 -0.135 7.461 1 98.5 500 VAL A N 1
ATOM 3655 C CA . VAL A 1 500 ? -15.273 0.302 8.742 1 98.5 500 VAL A CA 1
ATOM 3656 C C . VAL A 1 500 ? -16.281 1.427 8.516 1 98.5 500 VAL A C 1
ATOM 3658 O O . VAL A 1 500 ? -17.375 1.413 9.086 1 98.5 500 VAL A O 1
ATOM 3661 N N . GLN A 1 501 ? -15.922 2.414 7.688 1 98.31 501 GLN A N 1
ATOM 3662 C CA . GLN A 1 501 ? -16.75 3.594 7.461 1 98.31 501 GLN A CA 1
ATOM 3663 C C . GLN A 1 501 ? -18.109 3.211 6.883 1 98.31 501 GLN A C 1
ATOM 3665 O O . GLN A 1 501 ? -19.141 3.785 7.258 1 98.31 501 GLN A O 1
ATOM 3670 N N . TYR A 1 502 ? -18.125 2.223 6.008 1 97.62 502 TYR A N 1
ATOM 3671 C CA . TYR A 1 502 ? -19.375 1.889 5.316 1 97.62 502 TYR A CA 1
ATOM 3672 C C . TYR A 1 502 ? -19.891 0.526 5.762 1 97.62 502 TYR A C 1
ATOM 3674 O O . TYR A 1 502 ? -20.656 -0.121 5.035 1 97.62 502 TYR A O 1
ATOM 3682 N N . LYS A 1 503 ? -19.391 -0.04 6.852 1 97.56 503 LYS A N 1
ATOM 3683 C CA . LYS A 1 503 ? -19.906 -1.176 7.609 1 97.56 503 LYS A CA 1
ATOM 3684 C C . LYS A 1 503 ? -19.875 -2.453 6.773 1 97.56 503 LYS A C 1
ATOM 3686 O O . LYS A 1 503 ? -20.844 -3.225 6.773 1 97.56 503 LYS A O 1
ATOM 3691 N N . LEU A 1 504 ? -18.891 -2.547 5.93 1 97.19 504 LEU A N 1
ATOM 3692 C CA . LEU A 1 504 ? -18.609 -3.852 5.34 1 97.19 504 LEU A CA 1
ATOM 3693 C C . LEU A 1 504 ? -18 -4.797 6.371 1 97.19 504 LEU A C 1
ATOM 3695 O O . LEU A 1 504 ? -17.141 -4.391 7.16 1 97.19 504 LEU A O 1
ATOM 3699 N N . GLY A 1 505 ? -18.469 -5.996 6.406 1 95.94 505 GLY A N 1
ATOM 3700 C CA . GLY A 1 505 ? -18.047 -6.945 7.426 1 95.94 505 GLY A CA 1
ATOM 3701 C C . GLY A 1 505 ? -16.797 -7.719 7.043 1 95.94 505 GLY A C 1
ATOM 3702 O O . GLY A 1 505 ? -16.266 -7.551 5.941 1 95.94 505 GLY A O 1
ATOM 3703 N N . LEU A 1 506 ? -16.375 -8.492 8.023 1 95.31 506 LEU A N 1
ATOM 3704 C CA . LEU A 1 506 ? -15.195 -9.328 7.855 1 95.31 506 LEU A CA 1
ATOM 3705 C C . LEU A 1 506 ? -15.359 -10.289 6.684 1 95.31 506 LEU A C 1
ATOM 3707 O O . LEU A 1 506 ? -14.398 -10.578 5.969 1 95.31 506 LEU A O 1
ATOM 3711 N N . SER A 1 507 ? -16.516 -10.82 6.445 1 95.19 507 SER A N 1
ATOM 3712 C CA . SER A 1 507 ? -16.781 -11.75 5.352 1 95.19 507 SER A CA 1
ATOM 3713 C C . SER A 1 507 ? -16.594 -11.07 3.996 1 95.19 507 SER A C 1
ATOM 3715 O O . SER A 1 507 ? -16.156 -11.695 3.033 1 95.19 507 SER A O 1
ATOM 3717 N N . ALA A 1 508 ? -16.953 -9.789 3.93 1 95.81 508 ALA A N 1
ATOM 3718 C CA . ALA A 1 508 ? -16.766 -9.039 2.693 1 95.81 508 ALA A CA 1
ATOM 3719 C C . ALA A 1 508 ? -15.289 -8.938 2.332 1 95.81 508 ALA A C 1
ATOM 3721 O O . ALA A 1 508 ? -14.922 -9.102 1.169 1 95.81 508 ALA A O 1
ATOM 3722 N N . ILE A 1 509 ? -14.469 -8.695 3.334 1 97.31 509 ILE A N 1
ATOM 3723 C CA . ILE A 1 509 ? -13.023 -8.617 3.111 1 97.31 509 ILE A CA 1
ATOM 3724 C C . ILE A 1 509 ? -12.492 -9.984 2.707 1 97.31 509 ILE A C 1
ATOM 3726 O O . ILE A 1 509 ? -11.695 -10.102 1.77 1 97.31 509 ILE A O 1
ATOM 3730 N N . ALA A 1 510 ? -12.953 -11.023 3.391 1 95.81 510 ALA A N 1
ATOM 3731 C CA . ALA A 1 510 ? -12.5 -12.383 3.117 1 95.81 510 ALA A CA 1
ATOM 3732 C C . ALA A 1 510 ? -12.836 -12.789 1.685 1 95.81 510 ALA A C 1
ATOM 3734 O O . ALA A 1 510 ? -12.078 -13.539 1.054 1 95.81 510 ALA A O 1
ATOM 3735 N N . ARG A 1 511 ? -13.898 -12.234 1.194 1 96 511 ARG A N 1
ATOM 3736 C CA . ARG A 1 511 ? -14.422 -12.672 -0.095 1 96 511 ARG A CA 1
ATOM 3737 C C . ARG A 1 511 ? -14.031 -11.695 -1.203 1 96 511 ARG A C 1
ATOM 3739 O O . ARG A 1 511 ? -14.547 -11.781 -2.32 1 96 511 ARG A O 1
ATOM 3746 N N . THR A 1 512 ? -13.227 -10.742 -0.915 1 96.5 512 THR A N 1
ATOM 3747 C CA . THR A 1 512 ? -12.625 -9.875 -1.92 1 96.5 512 THR A CA 1
ATOM 3748 C C . THR A 1 512 ? -11.281 -10.422 -2.373 1 96.5 512 THR A C 1
ATOM 3750 O O . THR A 1 512 ? -10.398 -10.68 -1.549 1 96.5 512 THR A O 1
ATOM 3753 N N . VAL A 1 513 ? -11.156 -10.625 -3.732 1 97.25 513 VAL A N 1
ATOM 3754 C CA . VAL A 1 513 ? -9.906 -11.172 -4.258 1 97.25 513 VAL A CA 1
ATOM 3755 C C . VAL A 1 513 ? -8.805 -10.117 -4.16 1 97.25 513 VAL A C 1
ATOM 3757 O O . VAL A 1 513 ? -9.023 -8.945 -4.465 1 97.25 513 VAL A O 1
ATOM 3760 N N . HIS A 1 514 ? -7.648 -10.422 -3.633 1 96.88 514 HIS A N 1
ATOM 3761 C CA . HIS A 1 514 ? -6.461 -9.578 -3.584 1 96.88 514 HIS A CA 1
ATOM 3762 C C . HIS A 1 514 ? -5.395 -10.07 -4.555 1 96.88 514 HIS A C 1
ATOM 3764 O O . HIS A 1 514 ? -5.25 -11.281 -4.762 1 96.88 514 HIS A O 1
ATOM 3770 N N . PRO A 1 515 ? -4.672 -9.125 -5.148 1 95.81 515 PRO A N 1
ATOM 3771 C CA . PRO A 1 515 ? -3.566 -9.594 -5.988 1 95.81 515 PRO A CA 1
ATOM 3772 C C . PRO A 1 515 ? -2.482 -10.312 -5.191 1 95.81 515 PRO A C 1
ATOM 3774 O O . PRO A 1 515 ? -2.252 -9.992 -4.023 1 95.81 515 PRO A O 1
ATOM 3777 N N . TYR A 1 516 ? -1.883 -11.305 -5.801 1 95.5 516 TYR A N 1
ATOM 3778 C CA . TYR A 1 516 ? -0.814 -12.086 -5.184 1 95.5 516 TYR A CA 1
ATOM 3779 C C . TYR A 1 516 ? 0.497 -11.898 -5.941 1 95.5 516 TYR A C 1
ATOM 3781 O O . TYR A 1 516 ? 0.511 -11.875 -7.172 1 95.5 516 TYR A O 1
ATOM 3789 N N . PRO A 1 517 ? 1.591 -11.812 -5.277 1 96.19 517 PRO A N 1
ATOM 3790 C CA . PRO A 1 517 ? 1.655 -11.656 -3.824 1 96.19 517 PRO A CA 1
ATOM 3791 C C . PRO A 1 517 ? 1.756 -10.195 -3.395 1 96.19 517 PRO A C 1
ATOM 3793 O O . PRO A 1 517 ? 2.443 -9.398 -4.043 1 96.19 517 PRO A O 1
ATOM 3796 N N . THR A 1 518 ? 1.064 -9.805 -2.426 1 96.38 518 THR A N 1
ATOM 3797 C CA . THR A 1 518 ? 1.149 -8.477 -1.833 1 96.38 518 THR A CA 1
ATOM 3798 C C . THR A 1 518 ? 1.229 -8.562 -0.312 1 96.38 518 THR A C 1
ATOM 3800 O O . THR A 1 518 ? 0.928 -9.609 0.27 1 96.38 518 THR A O 1
ATOM 3803 N N . LEU A 1 519 ? 1.654 -7.504 0.338 1 95.44 519 LEU A N 1
ATOM 3804 C CA . LEU A 1 519 ? 1.61 -7.422 1.794 1 95.44 519 LEU A CA 1
ATOM 3805 C C . LEU A 1 519 ? 0.171 -7.336 2.291 1 95.44 519 LEU A C 1
ATOM 3807 O O . LEU A 1 519 ? -0.175 -7.938 3.312 1 95.44 519 LEU A O 1
ATOM 3811 N N . GLY A 1 520 ? -0.63 -6.656 1.522 1 94.88 520 GLY A N 1
ATOM 3812 C CA . GLY A 1 520 ? -2.018 -6.402 1.878 1 94.88 520 GLY A CA 1
ATOM 3813 C C . GLY A 1 520 ? -2.85 -7.668 1.979 1 94.88 520 GLY A C 1
ATOM 3814 O O . GLY A 1 520 ? -3.932 -7.66 2.568 1 94.88 520 GLY A O 1
ATOM 3815 N N . GLU A 1 521 ? -2.328 -8.82 1.419 1 95.44 521 GLU A N 1
ATOM 3816 C CA . GLU A 1 521 ? -3.02 -10.094 1.565 1 95.44 521 GLU A CA 1
ATOM 3817 C C . GLU A 1 521 ? -3.211 -10.453 3.037 1 95.44 521 GLU A C 1
ATOM 3819 O O . GLU A 1 521 ? -4.105 -11.227 3.381 1 95.44 521 GLU A O 1
ATOM 3824 N N . ALA A 1 522 ? -2.387 -9.852 3.881 1 95.69 522 ALA A N 1
ATOM 3825 C CA . ALA A 1 522 ? -2.492 -10.109 5.312 1 95.69 522 ALA A CA 1
ATOM 3826 C C . ALA A 1 522 ? -3.848 -9.664 5.855 1 95.69 522 ALA A C 1
ATOM 3828 O O . ALA A 1 522 ? -4.367 -10.242 6.809 1 95.69 522 ALA A O 1
ATOM 3829 N N . VAL A 1 523 ? -4.418 -8.633 5.242 1 97.44 523 VAL A N 1
ATOM 3830 C CA . VAL A 1 523 ? -5.754 -8.172 5.613 1 97.44 523 VAL A CA 1
ATOM 3831 C C . VAL A 1 523 ? -6.777 -9.266 5.316 1 97.44 523 VAL A C 1
ATOM 3833 O O . VAL A 1 523 ? -7.602 -9.602 6.168 1 97.44 523 VAL A O 1
ATOM 3836 N N . GLN A 1 524 ? -6.703 -9.828 4.113 1 96.31 524 GLN A N 1
ATOM 3837 C CA . GLN A 1 524 ? -7.617 -10.906 3.738 1 96.31 524 GLN A CA 1
ATOM 3838 C C . GLN A 1 524 ? -7.426 -12.125 4.637 1 96.31 524 GLN A C 1
ATOM 3840 O O . GLN A 1 524 ? -8.398 -12.773 5.02 1 96.31 524 GLN A O 1
ATOM 3845 N N . GLN A 1 525 ? -6.148 -12.477 4.898 1 94.62 525 GLN A N 1
ATOM 3846 C CA . GLN A 1 525 ? -5.855 -13.648 5.723 1 94.62 525 GLN A CA 1
ATOM 3847 C C . GLN A 1 525 ? -6.508 -13.523 7.098 1 94.62 525 GLN A C 1
ATOM 3849 O O . GLN A 1 525 ? -7 -14.516 7.645 1 94.62 525 GLN A O 1
ATOM 3854 N N . CYS A 1 526 ? -6.48 -12.328 7.594 1 93.44 526 CYS A N 1
ATOM 3855 C CA . CYS A 1 526 ? -7.156 -12.086 8.859 1 93.44 526 CYS A CA 1
ATOM 3856 C C . CYS A 1 526 ? -8.641 -12.406 8.758 1 93.44 526 CYS A C 1
ATOM 3858 O O . CYS A 1 526 ? -9.203 -13.062 9.641 1 93.44 526 CYS A O 1
ATOM 3860 N N . ALA A 1 527 ? -9.227 -12.008 7.715 1 94.12 527 ALA A N 1
ATOM 3861 C CA . ALA A 1 527 ? -10.656 -12.164 7.504 1 94.12 527 ALA A CA 1
ATOM 3862 C C . ALA A 1 527 ? -11.016 -13.617 7.195 1 94.12 527 ALA A C 1
ATOM 3864 O O . ALA A 1 527 ? -12.086 -14.094 7.57 1 94.12 527 ALA A O 1
ATOM 3865 N N . LEU A 1 528 ? -10.117 -14.328 6.5 1 92 528 LEU A N 1
ATOM 3866 C CA . LEU A 1 528 ? -10.359 -15.719 6.125 1 92 528 LEU A CA 1
ATOM 3867 C C . LEU A 1 528 ? -10.5 -16.594 7.363 1 92 528 LEU A C 1
ATOM 3869 O O . LEU A 1 528 ? -11.219 -17.594 7.348 1 92 528 LEU A O 1
ATOM 3873 N N . ASN A 1 529 ? -9.828 -16.219 8.406 1 85.56 529 ASN A N 1
ATOM 3874 C CA . ASN A 1 529 ? -9.969 -16.953 9.656 1 85.56 529 ASN A CA 1
ATOM 3875 C C . ASN A 1 529 ? -11.398 -16.938 10.172 1 85.56 529 ASN A C 1
ATOM 3877 O O . ASN A 1 529 ? -11.883 -17.922 10.727 1 85.56 529 ASN A O 1
ATOM 3881 N N . TYR A 1 530 ? -12.07 -15.922 9.977 1 86.56 530 TYR A N 1
ATOM 3882 C CA . TYR A 1 530 ? -13.477 -15.789 10.344 1 86.56 530 TYR A CA 1
ATOM 3883 C C . TYR A 1 530 ? -14.344 -16.719 9.508 1 86.56 530 TYR A C 1
ATOM 3885 O O . TYR A 1 530 ? -15.18 -17.453 10.047 1 86.56 530 TYR A O 1
ATOM 3893 N N . ASN A 1 531 ? -14.086 -16.688 8.227 1 86.25 531 ASN A N 1
ATOM 3894 C CA . ASN A 1 531 ? -14.883 -17.516 7.32 1 86.25 531 ASN A CA 1
ATOM 3895 C C . ASN A 1 531 ? -14.656 -19 7.562 1 86.25 531 ASN A C 1
ATOM 3897 O O . ASN A 1 531 ? -15.602 -19.781 7.562 1 86.25 531 ASN A O 1
ATOM 3901 N N . ARG A 1 532 ? -13.453 -19.344 7.801 1 86.38 532 ARG A N 1
ATOM 3902 C CA . ARG A 1 532 ? -13.086 -20.75 7.953 1 86.38 532 ARG A CA 1
ATOM 3903 C C . ARG A 1 532 ? -13.734 -21.344 9.195 1 86.38 532 ARG A C 1
ATOM 3905 O O . ARG A 1 532 ? -14.109 -22.531 9.195 1 86.38 532 ARG A O 1
ATOM 3912 N N . ALA A 1 533 ? -13.891 -20.484 10.195 1 84.19 533 ALA A N 1
ATOM 3913 C CA . ALA A 1 533 ? -14.516 -20.953 11.438 1 84.19 533 ALA A CA 1
ATOM 3914 C C . ALA A 1 533 ? -16 -21.234 11.227 1 84.19 533 ALA A C 1
ATOM 3916 O O . ALA A 1 533 ? -16.641 -21.891 12.062 1 84.19 533 ALA A O 1
ATOM 3917 N N . ARG A 1 534 ? -16.516 -20.953 10.062 1 85.06 534 ARG A N 1
ATOM 3918 C CA . ARG A 1 534 ? -17.953 -21.062 9.82 1 85.06 534 ARG A CA 1
ATOM 3919 C C . ARG A 1 534 ? -18.234 -22 8.648 1 85.06 534 ARG A C 1
ATOM 3921 O O . ARG A 1 534 ? -19.375 -22.094 8.188 1 85.06 534 ARG A O 1
ATOM 3928 N N . TRP A 1 535 ? -17.219 -22.656 8.219 1 88 535 TRP A N 1
ATOM 3929 C CA . TRP A 1 535 ? -17.359 -23.609 7.121 1 88 535 TRP A CA 1
ATOM 3930 C C . TRP A 1 535 ? -18.266 -24.766 7.531 1 88 535 TRP A C 1
ATOM 3932 O O . TRP A 1 535 ? -18.141 -25.297 8.633 1 88 535 TRP A O 1
ATOM 3942 N N . GLU A 1 536 ? -19.156 -25.031 6.629 1 88.25 536 GLU A N 1
ATOM 3943 C CA . GLU A 1 536 ? -19.906 -26.281 6.801 1 88.25 536 GLU A CA 1
ATOM 3944 C C . GLU A 1 536 ? -19 -27.5 6.613 1 88.25 536 GLU A C 1
ATOM 3946 O O . GLU A 1 536 ? -18.062 -27.453 5.824 1 88.25 536 GLU A O 1
ATOM 3951 N N . LYS A 1 537 ? -19.297 -28.578 7.336 1 90.69 537 LYS A N 1
ATOM 3952 C CA . LYS A 1 537 ? -18.531 -29.812 7.238 1 90.69 537 LYS A CA 1
ATOM 3953 C C . LYS A 1 537 ? -19.422 -31 6.844 1 90.69 537 LYS A C 1
ATOM 3955 O O . LYS A 1 537 ? -20.594 -31.031 7.203 1 90.69 537 LYS A O 1
ATOM 3960 N N . LEU A 1 538 ? -18.844 -31.812 6.055 1 90.56 538 LEU A N 1
ATOM 3961 C CA . LEU A 1 538 ? -19.562 -33.031 5.707 1 90.56 538 LEU A CA 1
ATOM 3962 C C . LEU A 1 538 ? -19.672 -33.969 6.914 1 90.56 538 LEU A C 1
ATOM 3964 O O . LEU A 1 538 ? -18.766 -34.031 7.746 1 90.56 538 LEU A O 1
ATOM 3968 N N . ASP A 1 539 ? -20.984 -34.469 7.137 1 77.81 539 ASP A N 1
ATOM 3969 C CA . ASP A 1 539 ? -21.203 -35.469 8.203 1 77.81 539 ASP A CA 1
ATOM 3970 C C . ASP A 1 539 ? -20.422 -36.75 7.934 1 77.81 539 ASP A C 1
ATOM 3972 O O . ASP A 1 539 ? -20.047 -37.031 6.793 1 77.81 539 ASP A O 1
ATOM 3976 N N . GLN A 1 540 ? -19.844 -37.312 9.008 1 62.28 540 GLN A N 1
ATOM 3977 C CA . GLN A 1 540 ? -19.047 -38.531 8.914 1 62.28 540 GLN A CA 1
ATOM 3978 C C . GLN A 1 540 ? -19.688 -39.562 7.969 1 62.28 540 GLN A C 1
ATOM 3980 O O . GLN A 1 540 ? -19.016 -40.469 7.484 1 62.28 540 GLN A O 1
ATOM 3985 N N . SER A 1 541 ? -21.047 -39.531 7.859 1 52.12 541 SER A N 1
ATOM 3986 C CA . SER A 1 541 ? -21.641 -40.531 6.988 1 52.12 541 SER A CA 1
ATOM 3987 C C . SER A 1 541 ? -21.438 -40.188 5.516 1 52.12 541 SER A C 1
ATOM 3989 O O . SER A 1 541 ? -21.625 -41.031 4.641 1 52.12 541 SER A O 1
ATOM 3991 N N . GLY A 1 542 ? -20.609 -39.312 5.129 1 49.31 542 GLY A N 1
ATOM 3992 C CA . GLY A 1 542 ? -20.188 -38.969 3.783 1 49.31 542 GLY A CA 1
ATOM 3993 C C . GLY A 1 542 ? -21.344 -38.562 2.879 1 49.31 542 GLY A C 1
ATOM 3994 O O . GLY A 1 542 ? -21.203 -38.562 1.653 1 49.31 542 GLY A O 1
ATOM 3995 N N . GLU A 1 543 ? -22.594 -38.562 3.412 1 47.91 543 GLU A N 1
ATOM 3996 C CA . GLU A 1 543 ? -23.734 -38.281 2.525 1 47.91 543 GLU A CA 1
ATOM 3997 C C . GLU A 1 543 ? -23.781 -36.844 2.107 1 47.91 543 GLU A C 1
ATOM 3999 O O . GLU A 1 543 ? -23.625 -35.938 2.943 1 47.91 543 GLU A O 1
ATOM 4004 N N . LEU A 1 544 ? -23.547 -36.594 0.817 1 50.38 544 LEU A N 1
ATOM 4005 C CA . LEU A 1 544 ? -23.688 -35.312 0.161 1 50.38 544 LEU A CA 1
ATOM 4006 C C . LEU A 1 544 ? -25.141 -34.844 0.191 1 50.38 544 LEU A C 1
ATOM 4008 O O . LEU A 1 544 ? -26.062 -35.625 0.056 1 50.38 544 LEU A O 1
ATOM 4012 N N . MET B 1 1 ? 2.041 -60.031 7.41 1 20.41 1 MET B N 1
ATOM 4013 C CA . MET B 1 1 ? 0.879 -59.188 7.184 1 20.41 1 MET B CA 1
ATOM 4014 C C . MET B 1 1 ? 1.306 -57.812 6.684 1 20.41 1 MET B C 1
ATOM 4016 O O . MET B 1 1 ? 0.562 -57.156 5.957 1 20.41 1 MET B O 1
ATOM 4020 N N . ALA B 1 2 ? 2.25 -57.156 7.461 1 22.89 2 ALA B N 1
ATOM 4021 C CA . ALA B 1 2 ? 2.711 -56.531 8.688 1 22.89 2 ALA B CA 1
ATOM 4022 C C . ALA B 1 2 ? 3.703 -55.406 8.391 1 22.89 2 ALA B C 1
ATOM 4024 O O . ALA B 1 2 ? 3.645 -54.344 8.992 1 22.89 2 ALA B O 1
ATOM 4025 N N . ASP B 1 3 ? 4.801 -55.125 8.094 1 26.58 3 ASP B N 1
ATOM 4026 C CA . ASP B 1 3 ? 5.207 -53.75 8.359 1 26.58 3 ASP B CA 1
ATOM 4027 C C . ASP B 1 3 ? 4.832 -52.844 7.199 1 26.58 3 ASP B C 1
ATOM 4029 O O . ASP B 1 3 ? 5.574 -52.719 6.219 1 26.58 3 ASP B O 1
ATOM 4033 N N . SER B 1 4 ? 3.541 -52.656 6.602 1 31.86 4 SER B N 1
ATOM 4034 C CA . SER B 1 4 ? 3.014 -51.812 5.539 1 31.86 4 SER B CA 1
ATOM 4035 C C . SER B 1 4 ? 3.4 -50.344 5.758 1 31.86 4 SER B C 1
ATOM 4037 O O . SER B 1 4 ? 3.033 -49.75 6.77 1 31.86 4 SER B O 1
ATOM 4039 N N . GLY B 1 5 ? 4.578 -49.875 5.344 1 37 5 GLY B N 1
ATOM 4040 C CA . GLY B 1 5 ? 5.215 -48.594 5.57 1 37 5 GLY B CA 1
ATOM 4041 C C . GLY B 1 5 ? 4.262 -47.438 5.438 1 37 5 GLY B C 1
ATOM 4042 O O . GLY B 1 5 ? 3.293 -47.5 4.676 1 37 5 GLY B O 1
ATOM 4043 N N . SER B 1 6 ? 3.91 -46.719 6.547 1 44.59 6 SER B N 1
ATOM 4044 C CA . SER B 1 6 ? 3.053 -45.531 6.637 1 44.59 6 SER B CA 1
ATOM 4045 C C . SER B 1 6 ? 3.188 -44.656 5.402 1 44.59 6 SER B C 1
ATOM 4047 O O . SER B 1 6 ? 4.297 -44.406 4.934 1 44.59 6 SER B O 1
ATOM 4049 N N . PRO B 1 7 ? 2.146 -44.531 4.586 1 54.44 7 PRO B N 1
ATOM 4050 C CA . PRO B 1 7 ? 2.148 -43.531 3.52 1 54.44 7 PRO B CA 1
ATOM 4051 C C . PRO B 1 7 ? 2.812 -42.219 3.941 1 54.44 7 PRO B C 1
ATOM 4053 O O . PRO B 1 7 ? 2.734 -41.844 5.109 1 54.44 7 PRO B O 1
ATOM 4056 N N . GLY B 1 8 ? 3.795 -41.875 3.188 1 63.25 8 GLY B N 1
ATOM 4057 C CA . GLY B 1 8 ? 4.441 -40.625 3.619 1 63.25 8 GLY B CA 1
ATOM 4058 C C . GLY B 1 8 ? 5.887 -40.844 4.035 1 63.25 8 GLY B C 1
ATOM 4059 O O . GLY B 1 8 ? 6.41 -41.938 3.965 1 63.25 8 GLY B O 1
ATOM 4060 N N . SER B 1 9 ? 7 -40.375 3.846 1 64.38 9 SER B N 1
ATOM 4061 C CA . SER B 1 9 ? 8.375 -40.156 4.289 1 64.38 9 SER B CA 1
ATOM 4062 C C . SER B 1 9 ? 9.352 -40.25 3.117 1 64.38 9 SER B C 1
ATOM 4064 O O . SER B 1 9 ? 9.375 -41.219 2.381 1 64.38 9 SER B O 1
ATOM 4066 N N . GLY B 1 10 ? 9.539 -39.312 2.467 1 68.94 10 GLY B N 1
ATOM 4067 C CA . GLY B 1 10 ? 10.578 -39.25 1.448 1 68.94 10 GLY B CA 1
ATOM 4068 C C . GLY B 1 10 ? 11.961 -38.969 2.016 1 68.94 10 GLY B C 1
ATOM 4069 O O . GLY B 1 10 ? 12.094 -38.594 3.178 1 68.94 10 GLY B O 1
ATOM 4070 N N . SER B 1 11 ? 12.891 -39.625 1.323 1 83.62 11 SER B N 1
ATOM 4071 C CA . SER B 1 11 ? 14.281 -39.312 1.647 1 83.62 11 SER B CA 1
ATOM 4072 C C . SER B 1 11 ? 14.664 -37.938 1.17 1 83.62 11 SER B C 1
ATOM 4074 O O . SER B 1 11 ? 14.008 -37.344 0.298 1 83.62 11 SER B O 1
ATOM 4076 N N . SER B 1 12 ? 15.594 -37.438 1.847 1 91.56 12 SER B N 1
ATOM 4077 C CA . SER B 1 12 ? 16.031 -36.094 1.557 1 91.56 12 SER B CA 1
ATOM 4078 C C . SER B 1 12 ? 16.875 -36.031 0.281 1 91.56 12 SER B C 1
ATOM 4080 O O . SER B 1 12 ? 17.562 -37 -0.054 1 91.56 12 SER B O 1
ATOM 4082 N N . TRP B 1 13 ? 16.734 -34.969 -0.453 1 94.94 13 TRP B N 1
ATOM 4083 C CA . TRP B 1 13 ? 17.562 -34.688 -1.625 1 94.94 13 TRP B CA 1
ATOM 4084 C C . TRP B 1 13 ? 18.953 -34.25 -1.214 1 94.94 13 TRP B C 1
ATOM 4086 O O . TRP B 1 13 ? 19.859 -34.156 -2.051 1 94.94 13 TRP B O 1
ATOM 4096 N N . LEU B 1 14 ? 19.094 -34 0.105 1 93.56 14 LEU B N 1
ATOM 4097 C CA . LEU B 1 14 ? 20.406 -33.531 0.565 1 93.56 14 LEU B CA 1
ATOM 4098 C C . LEU B 1 14 ? 21.469 -34.594 0.303 1 93.56 14 LEU B C 1
ATOM 4100 O O . LEU B 1 14 ? 21.281 -35.781 0.623 1 93.56 14 LEU B O 1
ATOM 4104 N N . GLY B 1 15 ? 22.531 -34.312 -0.264 1 90.62 15 GLY B N 1
ATOM 4105 C CA . GLY B 1 15 ? 23.641 -35.219 -0.523 1 90.62 15 GLY B CA 1
ATOM 4106 C C . GLY B 1 15 ? 23.531 -35.906 -1.869 1 90.62 15 GLY B C 1
ATOM 4107 O O . GLY B 1 15 ? 24.484 -36.531 -2.316 1 90.62 15 GLY B O 1
ATOM 4108 N N . VAL B 1 16 ? 22.406 -35.781 -2.488 1 92.5 16 VAL B N 1
ATOM 4109 C CA . VAL B 1 16 ? 22.234 -36.344 -3.818 1 92.5 16 VAL B CA 1
ATOM 4110 C C . VAL B 1 16 ? 23.078 -35.562 -4.828 1 92.5 16 VAL B C 1
ATOM 4112 O O . VAL B 1 16 ? 23.109 -34.344 -4.805 1 92.5 16 VAL B O 1
ATOM 4115 N N . VAL B 1 17 ? 23.766 -36.219 -5.688 1 92.62 17 VAL B N 1
ATOM 4116 C CA . VAL B 1 17 ? 24.578 -35.594 -6.727 1 92.62 17 VAL B CA 1
ATOM 4117 C C . VAL B 1 17 ? 23.812 -35.562 -8.047 1 92.62 17 VAL B C 1
ATOM 4119 O O . VAL B 1 17 ? 23.266 -36.594 -8.469 1 92.62 17 VAL B O 1
ATOM 4122 N N . ALA B 1 18 ? 23.688 -34.438 -8.594 1 92.62 18 ALA B N 1
ATOM 4123 C CA . ALA B 1 18 ? 23 -34.281 -9.867 1 92.62 18 ALA B CA 1
ATOM 4124 C C . ALA B 1 18 ? 23.859 -33.5 -10.867 1 92.62 18 ALA B C 1
ATOM 4126 O O . ALA B 1 18 ? 24.656 -32.625 -10.484 1 92.62 18 ALA B O 1
ATOM 4127 N N . ASP B 1 19 ? 23.703 -33.812 -12.148 1 91.62 19 ASP B N 1
ATOM 4128 C CA . ASP B 1 19 ? 24.469 -33.156 -13.203 1 91.62 19 ASP B CA 1
ATOM 4129 C C . ASP B 1 19 ? 23.609 -32.094 -13.914 1 91.62 19 ASP B C 1
ATOM 4131 O O . ASP B 1 19 ? 24.062 -31.484 -14.883 1 91.62 19 ASP B O 1
ATOM 4135 N N . GLY B 1 20 ? 22.453 -31.938 -13.5 1 92.38 20 GLY B N 1
ATOM 4136 C CA . GLY B 1 20 ? 21.5 -30.984 -14.055 1 92.38 20 GLY B CA 1
ATOM 4137 C C . GLY B 1 20 ? 20.234 -30.859 -13.227 1 92.38 20 GLY B C 1
ATOM 4138 O O . GLY B 1 20 ? 20.203 -31.281 -12.07 1 92.38 20 GLY B O 1
ATOM 4139 N N . ALA B 1 21 ? 19.281 -30.281 -13.82 1 94.88 21 ALA B N 1
ATOM 4140 C CA . ALA B 1 21 ? 18.016 -30 -13.117 1 94.88 21 ALA B CA 1
ATOM 4141 C C . ALA B 1 21 ? 17.328 -31.312 -12.727 1 94.88 21 ALA B C 1
ATOM 4143 O O . ALA B 1 21 ? 17.297 -32.25 -13.5 1 94.88 21 ALA B O 1
ATOM 4144 N N . VAL B 1 22 ? 16.797 -31.344 -11.562 1 94.75 22 VAL B N 1
ATOM 4145 C CA . VAL B 1 22 ? 16.078 -32.5 -11.047 1 94.75 22 VAL B CA 1
ATOM 4146 C C . VAL B 1 22 ? 14.766 -32.062 -10.391 1 94.75 22 VAL B C 1
ATOM 4148 O O . VAL B 1 22 ? 14.68 -30.922 -9.898 1 94.75 22 VAL B O 1
ATOM 4151 N N . PRO B 1 23 ? 13.703 -32.875 -10.258 1 92.44 23 PRO B N 1
ATOM 4152 C CA . PRO B 1 23 ? 13.695 -34.188 -10.922 1 92.44 23 PRO B CA 1
ATOM 4153 C C . PRO B 1 23 ? 13.578 -34.062 -12.438 1 92.44 23 PRO B C 1
ATOM 4155 O O . PRO B 1 23 ? 13.148 -33.031 -12.961 1 92.44 23 PRO B O 1
ATOM 4158 N N . VAL B 1 24 ? 14.055 -35.031 -13.086 1 82.75 24 VAL B N 1
ATOM 4159 C CA . VAL B 1 24 ? 13.93 -35.094 -14.539 1 82.75 24 VAL B CA 1
ATOM 4160 C C . VAL B 1 24 ? 12.5 -35.469 -14.922 1 82.75 24 VAL B C 1
ATOM 4162 O O . VAL B 1 24 ? 11.938 -36.438 -14.367 1 82.75 24 VAL B O 1
ATOM 4165 N N . SER B 1 25 ? 11.797 -34.5 -15.344 1 70.25 25 SER B N 1
ATOM 4166 C CA . SER B 1 25 ? 10.438 -34.844 -15.766 1 70.25 25 SER B CA 1
ATOM 4167 C C . SER B 1 25 ? 10.234 -34.531 -17.25 1 70.25 25 SER B C 1
ATOM 4169 O O . SER B 1 25 ? 11.039 -33.812 -17.844 1 70.25 25 SER B O 1
ATOM 4171 N N . GLY B 1 26 ? 9.391 -35.281 -17.875 1 65.56 26 GLY B N 1
ATOM 4172 C CA . GLY B 1 26 ? 8.961 -35.031 -19.25 1 65.56 26 GLY B CA 1
ATOM 4173 C C . GLY B 1 26 ? 7.852 -34 -19.359 1 65.56 26 GLY B C 1
ATOM 4174 O O . GLY B 1 26 ? 7.523 -33.344 -18.375 1 65.56 26 GLY B O 1
ATOM 4175 N N . HIS B 1 27 ? 7.527 -33.531 -20.438 1 63.09 27 HIS B N 1
ATOM 4176 C CA . HIS B 1 27 ? 6.32 -32.812 -20.797 1 63.09 27 HIS B CA 1
ATOM 4177 C C . HIS B 1 27 ? 6.496 -31.312 -20.562 1 63.09 27 HIS B C 1
ATOM 4179 O O . HIS B 1 27 ? 5.586 -30.656 -20.047 1 63.09 27 HIS B O 1
ATOM 4185 N N . GLY B 1 28 ? 7.648 -30.875 -20.672 1 66.5 28 GLY B N 1
ATOM 4186 C CA . GLY B 1 28 ? 7.828 -29.438 -20.656 1 66.5 28 GLY B CA 1
ATOM 4187 C C . GLY B 1 28 ? 8.18 -28.906 -19.281 1 66.5 28 GLY B C 1
ATOM 4188 O O . GLY B 1 28 ? 8.383 -27.703 -19.109 1 66.5 28 GLY B O 1
ATOM 4189 N N . HIS B 1 29 ? 8.242 -29.812 -18.312 1 80.38 29 HIS B N 1
ATOM 4190 C CA . HIS B 1 29 ? 8.617 -29.344 -16.969 1 80.38 29 HIS B CA 1
ATOM 4191 C C . HIS B 1 29 ? 10.117 -29.5 -16.734 1 80.38 29 HIS B C 1
ATOM 4193 O O . HIS B 1 29 ? 10.742 -30.438 -17.25 1 80.38 29 HIS B O 1
ATOM 4199 N N . VAL B 1 30 ? 10.555 -28.484 -16.109 1 89.19 30 VAL B N 1
ATOM 4200 C CA . VAL B 1 30 ? 11.977 -28.469 -15.805 1 89.19 30 VAL B CA 1
ATOM 4201 C C . VAL B 1 30 ? 12.18 -28.531 -14.297 1 89.19 30 VAL B C 1
ATOM 4203 O O . VAL B 1 30 ? 11.523 -27.797 -13.547 1 89.19 30 VAL B O 1
ATOM 4206 N N . GLY B 1 31 ? 13 -29.391 -13.859 1 94.12 31 GLY B N 1
ATOM 4207 C CA . GLY B 1 31 ? 13.328 -29.453 -12.445 1 94.12 31 GLY B CA 1
ATOM 4208 C C . GLY B 1 31 ? 14.117 -28.25 -11.969 1 94.12 31 GLY B C 1
ATOM 4209 O O . GLY B 1 31 ? 14.141 -27.203 -12.633 1 94.12 31 GLY B O 1
ATOM 4210 N N . VAL B 1 32 ? 14.695 -28.359 -10.773 1 96.62 32 VAL B N 1
ATOM 4211 C CA . VAL B 1 32 ? 15.398 -27.219 -10.195 1 96.62 32 VAL B CA 1
ATOM 4212 C C . VAL B 1 32 ? 16.906 -27.469 -10.25 1 96.62 32 VAL B C 1
ATOM 4214 O O . VAL B 1 32 ? 17.359 -28.609 -10.203 1 96.62 32 VAL B O 1
ATOM 4217 N N . TRP B 1 33 ? 17.625 -26.422 -10.375 1 96.25 33 TRP B N 1
ATOM 4218 C CA . TRP B 1 33 ? 19.078 -26.406 -10.445 1 96.25 33 TRP B CA 1
ATOM 4219 C C . TRP B 1 33 ? 19.625 -25.094 -9.891 1 96.25 33 TRP B C 1
ATOM 4221 O O . TRP B 1 33 ? 18.984 -24.047 -9.984 1 96.25 33 TRP B O 1
ATOM 4231 N N . PRO B 1 34 ? 20.891 -25.125 -9.312 1 97.06 34 PRO B N 1
ATOM 4232 C CA . PRO B 1 34 ? 21.688 -26.266 -8.898 1 97.06 34 PRO B CA 1
ATOM 4233 C C . PRO B 1 34 ? 21.094 -27.016 -7.703 1 97.06 34 PRO B C 1
ATOM 4235 O O . PRO B 1 34 ? 20.25 -26.453 -6.984 1 97.06 34 PRO B O 1
ATOM 4238 N N . LEU B 1 35 ? 21.438 -28.219 -7.543 1 97.38 35 LEU B N 1
ATOM 4239 C CA . LEU B 1 35 ? 20.969 -28.953 -6.379 1 97.38 35 LEU B CA 1
ATOM 4240 C C . LEU B 1 35 ? 21.797 -28.625 -5.148 1 97.38 35 LEU B C 1
ATOM 4242 O O . LEU B 1 35 ? 22.484 -29.5 -4.609 1 97.38 35 LEU B O 1
ATOM 4246 N N . ASP B 1 36 ? 21.766 -27.422 -4.656 1 96.75 36 ASP B N 1
ATOM 4247 C CA . ASP B 1 36 ? 22.391 -27 -3.416 1 96.75 36 ASP B CA 1
ATOM 4248 C C . ASP B 1 36 ? 21.5 -27.281 -2.213 1 96.75 36 ASP B C 1
ATOM 4250 O O . ASP B 1 36 ? 20.5 -27.984 -2.334 1 96.75 36 ASP B O 1
ATOM 4254 N N . GLU B 1 37 ? 21.859 -26.828 -1.018 1 97.31 37 GLU B N 1
ATOM 4255 C CA . GLU B 1 37 ? 21.125 -27.141 0.202 1 97.31 37 GLU B CA 1
ATOM 4256 C C . GLU B 1 37 ? 19.719 -26.547 0.151 1 97.31 37 GLU B C 1
ATOM 4258 O O . GLU B 1 37 ? 18.781 -27.156 0.68 1 97.31 37 GLU B O 1
ATOM 4263 N N . HIS B 1 38 ? 19.562 -25.406 -0.479 1 97.81 38 HIS B N 1
ATOM 4264 C CA . HIS B 1 38 ? 18.266 -24.75 -0.54 1 97.81 38 HIS B CA 1
ATOM 4265 C C . HIS B 1 38 ? 17.328 -25.469 -1.498 1 97.81 38 HIS B C 1
ATOM 4267 O O . HIS B 1 38 ? 16.172 -25.703 -1.167 1 97.81 38 HIS B O 1
ATOM 4273 N N . ASN B 1 39 ? 17.766 -25.812 -2.693 1 98.25 39 ASN B N 1
ATOM 4274 C CA . ASN B 1 39 ? 16.938 -26.578 -3.627 1 98.25 39 ASN B CA 1
ATOM 4275 C C . ASN B 1 39 ? 16.656 -27.984 -3.111 1 98.25 39 ASN B C 1
ATOM 4277 O O . ASN B 1 39 ? 15.586 -28.531 -3.363 1 98.25 39 ASN B O 1
ATOM 4281 N N . ALA B 1 40 ? 17.594 -28.516 -2.402 1 97.94 40 ALA B N 1
ATOM 4282 C CA . ALA B 1 40 ? 17.328 -29.797 -1.756 1 97.94 40 ALA B CA 1
ATOM 4283 C C . ALA B 1 40 ? 16.172 -29.688 -0.755 1 97.94 40 ALA B C 1
ATOM 4285 O O . ALA B 1 40 ? 15.266 -30.516 -0.737 1 97.94 40 ALA B O 1
ATOM 4286 N N . LYS B 1 41 ? 16.266 -28.656 0.056 1 98 41 LYS B N 1
ATOM 4287 C CA . LYS B 1 41 ? 15.211 -28.406 1.03 1 98 41 LYS B CA 1
ATOM 4288 C C . LYS B 1 41 ? 13.867 -28.188 0.338 1 98 41 LYS B C 1
ATOM 4290 O O . LYS B 1 41 ? 12.828 -28.656 0.804 1 98 41 LYS B O 1
ATOM 4295 N N . LEU B 1 42 ? 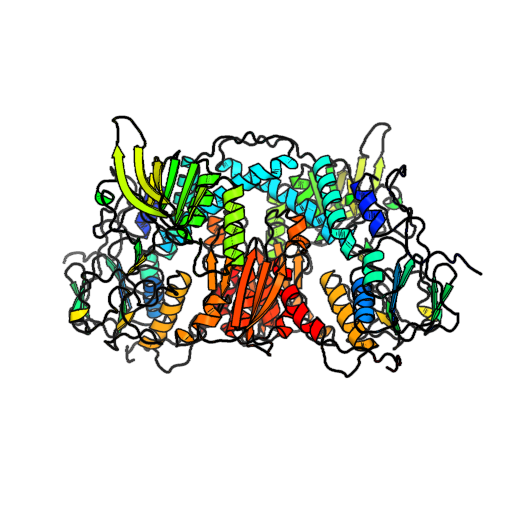13.898 -27.422 -0.743 1 98.44 42 LEU B N 1
ATOM 4296 C CA . LEU B 1 42 ? 12.688 -27.234 -1.536 1 98.44 42 LEU B CA 1
ATOM 4297 C C . LEU B 1 42 ? 12.117 -28.562 -1.984 1 98.44 42 LEU B C 1
ATOM 4299 O O . LEU B 1 42 ? 10.938 -28.844 -1.759 1 98.44 42 LEU B O 1
ATOM 4303 N N . LEU B 1 43 ? 12.938 -29.391 -2.588 1 98 43 LEU B N 1
ATOM 4304 C CA . LEU B 1 43 ? 12.5 -30.656 -3.162 1 98 43 LEU B CA 1
ATOM 4305 C C . LEU B 1 43 ? 12.016 -31.609 -2.072 1 98 43 LEU B C 1
ATOM 4307 O O . LEU B 1 43 ? 11.078 -32.375 -2.287 1 98 43 LEU B O 1
ATOM 4311 N N . ASP B 1 44 ? 12.648 -31.562 -0.903 1 97.69 44 ASP B N 1
ATOM 4312 C CA . ASP B 1 44 ? 12.211 -32.375 0.218 1 97.69 44 ASP B CA 1
ATOM 4313 C C . ASP B 1 44 ? 10.75 -32.094 0.566 1 97.69 44 ASP B C 1
ATOM 4315 O O . ASP B 1 44 ? 10.039 -32.969 1.069 1 97.69 44 ASP B O 1
ATOM 4319 N N . ASN B 1 45 ? 10.336 -30.906 0.299 1 97.94 45 ASN B N 1
ATOM 4320 C CA . ASN B 1 45 ? 8.969 -30.5 0.61 1 97.94 45 ASN B CA 1
ATOM 4321 C C . ASN B 1 45 ? 8.016 -30.812 -0.542 1 97.94 45 ASN B C 1
ATOM 4323 O O . ASN B 1 45 ? 6.906 -31.312 -0.321 1 97.94 45 ASN B O 1
ATOM 4327 N N . VAL B 1 46 ? 8.477 -30.609 -1.843 1 98 46 VAL B N 1
ATOM 4328 C CA . VAL B 1 46 ? 7.496 -30.516 -2.916 1 98 46 VAL B CA 1
ATOM 4329 C C . VAL B 1 46 ? 7.621 -31.719 -3.846 1 98 46 VAL B C 1
ATOM 4331 O O . VAL B 1 46 ? 6.777 -31.922 -4.723 1 98 46 VAL B O 1
ATOM 4334 N N . HIS B 1 47 ? 8.641 -32.469 -3.689 1 97.38 47 HIS B N 1
ATOM 4335 C CA . HIS B 1 47 ? 8.883 -33.688 -4.445 1 97.38 47 HIS B CA 1
ATOM 4336 C C . HIS B 1 47 ? 9.844 -34.625 -3.707 1 97.38 47 HIS B C 1
ATOM 4338 O O . HIS B 1 47 ? 10.914 -34.938 -4.223 1 97.38 47 HIS B O 1
ATOM 4344 N N . PRO B 1 48 ? 9.406 -35.094 -2.578 1 96.19 48 PRO B N 1
ATOM 4345 C CA . PRO B 1 48 ? 10.32 -35.938 -1.798 1 96.19 48 PRO B CA 1
ATOM 4346 C C . PRO B 1 48 ? 10.711 -37.219 -2.523 1 96.19 48 PRO B C 1
ATOM 4348 O O . PRO B 1 48 ? 9.883 -37.812 -3.219 1 96.19 48 PRO B O 1
ATOM 4351 N N . ARG B 1 49 ? 11.883 -37.625 -2.307 1 93.12 49 ARG B N 1
ATOM 4352 C CA . ARG B 1 49 ? 12.359 -38.844 -2.914 1 93.12 49 ARG B CA 1
ATOM 4353 C C . ARG B 1 49 ? 11.758 -40.062 -2.227 1 93.12 49 ARG B C 1
ATOM 4355 O O . ARG B 1 49 ? 11.609 -40.094 -1.003 1 93.12 49 ARG B O 1
ATOM 4362 N N . GLY B 1 50 ? 11.383 -41 -3.021 1 90.31 50 GLY B N 1
ATOM 4363 C CA . GLY B 1 50 ? 10.891 -42.281 -2.48 1 90.31 50 GLY B CA 1
ATOM 4364 C C . GLY B 1 50 ? 9.5 -42.156 -1.88 1 90.31 50 GLY B C 1
ATOM 4365 O O . GLY B 1 50 ? 9.148 -42.938 -0.99 1 90.31 50 GLY B O 1
ATOM 4366 N N . TRP B 1 51 ? 8.797 -41.188 -2.299 1 93.81 51 TRP B N 1
ATOM 4367 C CA . TRP B 1 51 ? 7.434 -41.031 -1.818 1 93.81 51 TRP B CA 1
ATOM 4368 C C . TRP B 1 51 ? 6.609 -42.281 -2.062 1 93.81 51 TRP B C 1
ATOM 4370 O O . TRP B 1 51 ? 6.641 -42.844 -3.158 1 93.81 51 TRP B O 1
ATOM 4380 N N . GLN B 1 52 ? 5.91 -42.75 -1.015 1 94.81 52 GLN B N 1
ATOM 4381 C CA . GLN B 1 52 ? 5.012 -43.906 -1.147 1 94.81 52 GLN B CA 1
ATOM 4382 C C . GLN B 1 52 ? 3.555 -43.469 -1.213 1 94.81 52 GLN B C 1
ATOM 4384 O O . GLN B 1 52 ? 3.035 -42.875 -0.257 1 94.81 52 GLN B O 1
ATOM 4389 N N . ASN B 1 53 ? 2.932 -43.781 -2.326 1 97 53 ASN B N 1
ATOM 4390 C CA . ASN B 1 53 ? 1.526 -43.438 -2.488 1 97 53 ASN B CA 1
ATOM 4391 C C . ASN B 1 53 ? 0.638 -44.219 -1.515 1 97 53 ASN B C 1
ATOM 4393 O O . ASN B 1 53 ? 0.94 -45.344 -1.162 1 97 53 ASN B O 1
ATOM 4397 N N . PRO B 1 54 ? -0.489 -43.594 -1.134 1 96.62 54 PRO B N 1
ATOM 4398 C CA . PRO B 1 54 ? -1.43 -44.312 -0.261 1 96.62 54 PRO B CA 1
ATOM 4399 C C . PRO B 1 54 ? -2.016 -45.562 -0.914 1 96.62 54 PRO B C 1
ATOM 4401 O O . PRO B 1 54 ? -2.18 -45.594 -2.135 1 96.62 54 PRO B O 1
ATOM 4404 N N . GLN B 1 55 ? -2.334 -46.5 -0.052 1 95.12 55 GLN B N 1
ATOM 4405 C CA . GLN B 1 55 ? -3.043 -47.719 -0.481 1 95.12 55 GLN B CA 1
ATOM 4406 C C . GLN B 1 55 ? -4.457 -47.75 0.094 1 95.12 55 GLN B C 1
ATOM 4408 O O . GLN B 1 55 ? -4.641 -47.656 1.309 1 95.12 55 GLN B O 1
ATOM 4413 N N . LYS B 1 56 ? -5.367 -47.781 -0.882 1 95 56 LYS B N 1
ATOM 4414 C CA . LYS B 1 56 ? -6.773 -47.875 -0.498 1 95 56 LYS B CA 1
ATOM 4415 C C . LYS B 1 56 ? -7.438 -49.125 -1.074 1 95 56 LYS B C 1
ATOM 4417 O O . LYS B 1 56 ? -6.969 -49.656 -2.07 1 95 56 LYS B O 1
ATOM 4422 N N . PRO B 1 57 ? -8.547 -49.562 -0.318 1 94.94 57 PRO B N 1
ATOM 4423 C CA . PRO B 1 57 ? -9.32 -50.625 -0.937 1 94.94 57 PRO B CA 1
ATOM 4424 C C . PRO B 1 57 ? -9.859 -50.25 -2.314 1 94.94 57 PRO B C 1
ATOM 4426 O O . PRO B 1 57 ? -10.102 -49.062 -2.586 1 94.94 57 PRO B O 1
ATOM 4429 N N . ASP B 1 58 ? -10.078 -51.219 -3.1 1 92.25 58 ASP B N 1
ATOM 4430 C CA . ASP B 1 58 ? -10.5 -51.031 -4.484 1 92.25 58 ASP B CA 1
ATOM 4431 C C . ASP B 1 58 ? -11.844 -50.312 -4.551 1 92.25 58 ASP B C 1
ATOM 4433 O O . ASP B 1 58 ? -12.133 -49.594 -5.523 1 92.25 58 ASP B O 1
ATOM 4437 N N . ASP B 1 59 ? -12.625 -50.5 -3.531 1 95.44 59 ASP B N 1
ATOM 4438 C CA . ASP B 1 59 ? -13.969 -49.906 -3.562 1 95.44 59 ASP B CA 1
ATOM 4439 C C . ASP B 1 59 ? -14.008 -48.594 -2.818 1 95.44 59 ASP B C 1
ATOM 4441 O O . ASP B 1 59 ? -15.086 -48 -2.613 1 95.44 59 ASP B O 1
ATOM 4445 N N . PHE B 1 60 ? -12.852 -48.156 -2.432 1 96.88 60 PHE B N 1
ATOM 4446 C CA . PHE B 1 60 ? -12.797 -46.875 -1.746 1 96.88 60 PHE B CA 1
ATOM 4447 C C . PHE B 1 60 ? -13.133 -45.75 -2.701 1 96.88 60 PHE B C 1
ATOM 4449 O O . PHE B 1 60 ? -12.594 -45.656 -3.807 1 96.88 60 PHE B O 1
ATOM 4456 N N . VAL B 1 61 ? -14.086 -44.812 -2.297 1 98.19 61 VAL B N 1
ATOM 4457 C CA . VAL B 1 61 ? -14.508 -43.688 -3.139 1 98.19 61 VAL B CA 1
ATOM 4458 C C . VAL B 1 61 ? -14.133 -42.375 -2.471 1 98.19 61 VAL B C 1
ATOM 4460 O O . VAL B 1 61 ? -14.586 -42.094 -1.36 1 98.19 61 VAL B O 1
ATOM 4463 N N . TYR B 1 62 ? -13.266 -41.656 -3.076 1 98.38 62 TYR B N 1
ATOM 4464 C CA . TYR B 1 62 ? -12.969 -40.281 -2.598 1 98.38 62 TYR B CA 1
ATOM 4465 C C . TYR B 1 62 ? -14.164 -39.375 -2.824 1 98.38 62 TYR B C 1
ATOM 4467 O O . TYR B 1 62 ? -14.844 -39.469 -3.848 1 98.38 62 TYR B O 1
ATOM 4475 N N . ASP B 1 63 ? -14.359 -38.469 -1.826 1 98.19 63 ASP B N 1
ATOM 4476 C CA . ASP B 1 63 ? -15.352 -37.406 -2.045 1 98.19 63 ASP B CA 1
ATOM 4477 C C . ASP B 1 63 ? -14.867 -36.406 -3.08 1 98.19 63 ASP B C 1
ATOM 4479 O O . ASP B 1 63 ? -15.656 -35.906 -3.883 1 98.19 63 ASP B O 1
ATOM 4483 N N . LEU B 1 64 ? -13.562 -36.062 -3.074 1 98.69 64 LEU B N 1
ATOM 4484 C CA . LEU B 1 64 ? -12.992 -35.125 -4.027 1 98.69 64 LEU B CA 1
ATOM 4485 C C . LEU B 1 64 ? -11.531 -35.469 -4.32 1 98.69 64 LEU B C 1
ATOM 4487 O O . LEU B 1 64 ? -10.742 -35.688 -3.395 1 98.69 64 LEU B O 1
ATOM 4491 N N . ILE B 1 65 ? -11.172 -35.562 -5.559 1 98.94 65 ILE B N 1
ATOM 4492 C CA . ILE B 1 65 ? -9.789 -35.688 -5.984 1 98.94 65 ILE B CA 1
ATOM 4493 C C . ILE B 1 65 ? -9.367 -34.438 -6.766 1 98.94 65 ILE B C 1
ATOM 4495 O O . ILE B 1 65 ? -10.055 -34.031 -7.707 1 98.94 65 ILE B O 1
ATOM 4499 N N . ALA B 1 66 ? -8.359 -33.812 -6.34 1 98.94 66 ALA B N 1
ATOM 4500 C CA . ALA B 1 66 ? -7.766 -32.719 -7.098 1 98.94 66 ALA B CA 1
ATOM 4501 C C . ALA B 1 66 ? -6.555 -33.188 -7.895 1 98.94 66 ALA B C 1
ATOM 4503 O O . ALA B 1 66 ? -5.664 -33.844 -7.352 1 98.94 66 ALA B O 1
ATOM 4504 N N . VAL B 1 67 ? -6.5 -32.844 -9.195 1 98.88 67 VAL B N 1
ATOM 4505 C CA . VAL B 1 67 ? -5.395 -33.25 -10.062 1 98.88 67 VAL B CA 1
ATOM 4506 C C . VAL B 1 67 ? -4.523 -32.031 -10.375 1 98.88 67 VAL B C 1
ATOM 4508 O O . VAL B 1 67 ? -4.934 -31.141 -11.117 1 98.88 67 VAL B O 1
ATOM 4511 N N . GLY B 1 68 ? -3.266 -32.031 -9.922 1 98.38 68 GLY B N 1
ATOM 4512 C CA . GLY B 1 68 ? -2.35 -30.906 -9.992 1 98.38 68 GLY B CA 1
ATOM 4513 C C . GLY B 1 68 ? -2.166 -30.188 -8.664 1 98.38 68 GLY B C 1
ATOM 4514 O O . GLY B 1 68 ? -3.145 -29.844 -7.996 1 98.38 68 GLY B O 1
ATOM 4515 N N . ALA B 1 69 ? -0.917 -29.953 -8.32 1 98.5 69 ALA B N 1
ATOM 4516 C CA . ALA B 1 69 ? -0.635 -29.406 -6.996 1 98.5 69 ALA B CA 1
ATOM 4517 C C . ALA B 1 69 ? -0.151 -27.953 -7.094 1 98.5 69 ALA B C 1
ATOM 4519 O O . ALA B 1 69 ? 0.783 -27.562 -6.395 1 98.5 69 ALA B O 1
ATOM 4520 N N . GLY B 1 70 ? -0.68 -27.172 -8.102 1 98.12 70 GLY B N 1
ATOM 4521 C CA . GLY B 1 70 ? -0.588 -25.719 -8.031 1 98.12 70 GLY B CA 1
ATOM 4522 C C . GLY B 1 70 ? -1.556 -25.109 -7.031 1 98.12 70 GLY B C 1
ATOM 4523 O O . GLY B 1 70 ? -2.172 -25.828 -6.238 1 98.12 70 GLY B O 1
ATOM 4524 N N . ALA B 1 71 ? -1.755 -23.875 -7.105 1 97.69 71 ALA B N 1
ATOM 4525 C CA . ALA B 1 71 ? -2.611 -23.172 -6.148 1 97.69 71 ALA B CA 1
ATOM 4526 C C . ALA B 1 71 ? -4.023 -23.75 -6.156 1 97.69 71 ALA B C 1
ATOM 4528 O O . ALA B 1 71 ? -4.613 -23.969 -5.094 1 97.69 71 ALA B O 1
ATOM 4529 N N . GLY B 1 72 ? -4.562 -24.031 -7.281 1 98.44 72 GLY B N 1
ATOM 4530 C CA . GLY B 1 72 ? -5.91 -24.547 -7.41 1 98.44 72 GLY B CA 1
ATOM 4531 C C . GLY B 1 72 ? -6.086 -25.906 -6.742 1 98.44 72 GLY B C 1
ATOM 4532 O O . GLY B 1 72 ? -7.031 -26.109 -5.977 1 98.44 72 GLY B O 1
ATOM 4533 N N . GLY B 1 73 ? -5.176 -26.812 -7.023 1 98.81 73 GLY B N 1
ATOM 4534 C CA . GLY B 1 73 ? -5.277 -28.156 -6.457 1 98.81 73 GLY B CA 1
ATOM 4535 C C . GLY B 1 73 ? -4.992 -28.188 -4.965 1 98.81 73 GLY B C 1
ATOM 4536 O O . GLY B 1 73 ? -5.656 -28.922 -4.223 1 98.81 73 GLY B O 1
ATOM 4537 N N . LEU B 1 74 ? -4.004 -27.422 -4.586 1 98.75 74 LEU B N 1
ATOM 4538 C CA . LEU B 1 74 ? -3.676 -27.375 -3.168 1 98.75 74 LEU B CA 1
ATOM 4539 C C . LEU B 1 74 ? -4.863 -26.875 -2.352 1 98.75 74 LEU B C 1
ATOM 4541 O O . LEU B 1 74 ? -5.242 -27.5 -1.355 1 98.75 74 LEU B O 1
ATOM 4545 N N . VAL B 1 75 ? -5.48 -25.797 -2.77 1 97.62 75 VAL B N 1
ATOM 4546 C CA . VAL B 1 75 ? -6.613 -25.234 -2.041 1 97.62 75 VAL B CA 1
ATOM 4547 C C . VAL B 1 75 ? -7.801 -26.188 -2.107 1 97.62 75 VAL B C 1
ATOM 4549 O O . VAL B 1 75 ? -8.469 -26.438 -1.1 1 97.62 75 VAL B O 1
ATOM 4552 N N . SER B 1 76 ? -8.047 -26.812 -3.271 1 98.44 76 SER B N 1
ATOM 4553 C CA . SER B 1 76 ? -9.164 -27.734 -3.424 1 98.44 76 SER B CA 1
ATOM 4554 C C . SER B 1 76 ? -9.031 -28.922 -2.482 1 98.44 76 SER B C 1
ATOM 4556 O O . SER B 1 76 ? -9.984 -29.297 -1.794 1 98.44 76 SER B O 1
ATOM 4558 N N . SER B 1 77 ? -7.879 -29.516 -2.48 1 98.75 77 SER B N 1
ATOM 4559 C CA . SER B 1 77 ? -7.66 -30.719 -1.689 1 98.75 77 SER B CA 1
ATOM 4560 C C . SER B 1 77 ? -7.664 -30.422 -0.196 1 98.75 77 SER B C 1
ATOM 4562 O O . SER B 1 77 ? -8.344 -31.094 0.58 1 98.75 77 SER B O 1
ATOM 4564 N N . LYS B 1 78 ? -6.961 -29.391 0.202 1 97.81 78 LYS B N 1
ATOM 4565 C CA . LYS B 1 78 ? -6.848 -29.062 1.62 1 97.81 78 LYS B CA 1
ATOM 4566 C C . LYS B 1 78 ? -8.18 -28.578 2.182 1 97.81 78 LYS B C 1
ATOM 4568 O O . LYS B 1 78 ? -8.578 -28.969 3.277 1 97.81 78 LYS B O 1
ATOM 4573 N N . GLN B 1 79 ? -8.836 -27.656 1.466 1 96.12 79 GLN B N 1
ATOM 4574 C CA . GLN B 1 79 ? -10.102 -27.125 1.956 1 96.12 79 GLN B CA 1
ATOM 4575 C C . GLN B 1 79 ? -11.156 -28.219 2.076 1 96.12 79 GLN B C 1
ATOM 4577 O O . GLN B 1 79 ? -11.891 -28.266 3.059 1 96.12 79 GLN B O 1
ATOM 4582 N N . SER B 1 80 ? -11.242 -29.078 1.074 1 97.12 80 SER B N 1
ATOM 4583 C CA . SER B 1 80 ? -12.203 -30.172 1.145 1 97.12 80 SER B CA 1
ATOM 4584 C C . SER B 1 80 ? -11.914 -31.078 2.332 1 97.12 80 SER B C 1
ATOM 4586 O O . SER B 1 80 ? -12.836 -31.469 3.055 1 97.12 80 SER B O 1
ATOM 4588 N N . ALA B 1 81 ? -10.672 -31.391 2.533 1 97.56 81 ALA B N 1
ATOM 4589 C CA . ALA B 1 81 ? -10.297 -32.25 3.664 1 97.56 81 ALA B CA 1
ATOM 4590 C C . ALA B 1 81 ? -10.664 -31.578 4.988 1 97.56 81 ALA B C 1
ATOM 4592 O O . ALA B 1 81 ? -11.234 -32.219 5.875 1 97.56 81 ALA B O 1
ATOM 4593 N N . ARG B 1 82 ? -10.352 -30.312 5.09 1 94.69 82 ARG B N 1
ATOM 4594 C CA . ARG B 1 82 ? -10.633 -29.578 6.312 1 94.69 82 ARG B CA 1
ATOM 4595 C C . ARG B 1 82 ? -12.133 -29.516 6.582 1 94.69 82 ARG B C 1
ATOM 4597 O O . ARG B 1 82 ? -12.562 -29.375 7.73 1 94.69 82 ARG B O 1
ATOM 4604 N N . ARG B 1 83 ? -12.898 -29.656 5.527 1 94.5 83 ARG B N 1
ATOM 4605 C CA . ARG B 1 83 ? -14.344 -29.594 5.672 1 94.5 83 ARG B CA 1
ATOM 4606 C C . ARG B 1 83 ? -14.945 -30.984 5.77 1 94.5 83 ARG B C 1
ATOM 4608 O O . ARG B 1 83 ? -16.141 -31.172 5.551 1 94.5 83 ARG B O 1
ATOM 4615 N N . GLY B 1 84 ? -14.117 -32.031 5.93 1 95.38 84 GLY B N 1
ATOM 4616 C CA . GLY B 1 84 ? -14.586 -33.344 6.332 1 95.38 84 GLY B CA 1
ATOM 4617 C C . GLY B 1 84 ? -14.633 -34.344 5.188 1 95.38 84 GLY B C 1
ATOM 4618 O O . GLY B 1 84 ? -15.047 -35.5 5.371 1 95.38 84 GLY B O 1
ATOM 4619 N N . ALA B 1 85 ? -14.18 -33.969 4.051 1 97.62 85 ALA B N 1
ATOM 4620 C CA . ALA B 1 85 ? -14.258 -34.844 2.883 1 97.62 85 ALA B CA 1
ATOM 4621 C C . ALA B 1 85 ? -13.086 -35.812 2.84 1 97.62 85 ALA B C 1
ATOM 4623 O O . ALA B 1 85 ? -11.984 -35.5 3.281 1 97.62 85 ALA B O 1
ATOM 4624 N N . ARG B 1 86 ? -13.414 -37.062 2.307 1 97.94 86 ARG B N 1
ATOM 4625 C CA . ARG B 1 86 ? -12.32 -37.906 1.842 1 97.94 86 ARG B CA 1
ATOM 4626 C C . ARG B 1 86 ? -11.664 -37.312 0.601 1 97.94 86 ARG B C 1
ATOM 4628 O O . ARG B 1 86 ? -12.148 -37.469 -0.516 1 97.94 86 ARG B O 1
ATOM 4635 N N . SER B 1 87 ? -10.508 -36.625 0.868 1 98.56 87 SER B N 1
ATOM 4636 C CA . SER B 1 87 ? -9.875 -35.812 -0.149 1 98.56 87 SER B CA 1
ATOM 4637 C C . SER B 1 87 ? -8.523 -36.375 -0.574 1 98.56 87 SER B C 1
ATOM 4639 O O . SER B 1 87 ? -7.816 -36.969 0.235 1 98.56 87 SER B O 1
ATOM 4641 N N . ALA B 1 88 ? -8.156 -36.156 -1.872 1 98.88 88 ALA B N 1
ATOM 4642 C CA . ALA B 1 88 ? -6.84 -36.562 -2.379 1 98.88 88 ALA B CA 1
ATOM 4643 C C . ALA B 1 88 ? -6.281 -35.5 -3.33 1 98.88 88 ALA B C 1
ATOM 4645 O O . ALA B 1 88 ? -7.043 -34.812 -4.016 1 98.88 88 ALA B O 1
ATOM 4646 N N . LEU B 1 89 ? -4.977 -35.375 -3.301 1 98.88 89 LEU B N 1
ATOM 4647 C CA . LEU B 1 89 ? -4.207 -34.531 -4.219 1 98.88 89 LEU B CA 1
ATOM 4648 C C . LEU B 1 89 ? -3.244 -35.406 -5.043 1 98.88 89 LEU B C 1
ATOM 4650 O O . LEU B 1 89 ? -2.561 -36.281 -4.504 1 98.88 89 LEU B O 1
ATOM 4654 N N . ILE B 1 90 ? -3.256 -35.156 -6.352 1 98.75 90 ILE B N 1
ATOM 4655 C CA . ILE B 1 90 ? -2.338 -35.875 -7.23 1 98.75 90 ILE B CA 1
ATOM 4656 C C . ILE B 1 90 ? -1.378 -34.875 -7.891 1 98.75 90 ILE B C 1
ATOM 4658 O O . ILE B 1 90 ? -1.807 -33.875 -8.438 1 98.75 90 ILE B O 1
ATOM 4662 N N . GLU B 1 91 ? -0.07 -35.156 -7.852 1 97.38 91 GLU B N 1
ATOM 4663 C CA . GLU B 1 91 ? 0.953 -34.312 -8.469 1 97.38 91 GLU B CA 1
ATOM 4664 C C . GLU B 1 91 ? 2.076 -35.156 -9.062 1 97.38 91 GLU B C 1
ATOM 4666 O O . GLU B 1 91 ? 2.588 -36.062 -8.406 1 97.38 91 GLU B O 1
ATOM 4671 N N . HIS B 1 92 ? 2.416 -34.844 -10.266 1 94.38 92 HIS B N 1
ATOM 4672 C CA . HIS B 1 92 ? 3.457 -35.656 -10.883 1 94.38 92 HIS B CA 1
ATOM 4673 C C . HIS B 1 92 ? 4.805 -34.938 -10.844 1 94.38 92 HIS B C 1
ATOM 4675 O O . HIS B 1 92 ? 5.852 -35.594 -10.992 1 94.38 92 HIS B O 1
ATOM 4681 N N . HIS B 1 93 ? 4.855 -33.656 -10.68 1 95.12 93 HIS B N 1
ATOM 4682 C CA . HIS B 1 93 ? 6.09 -32.875 -10.766 1 95.12 93 HIS B CA 1
ATOM 4683 C C . HIS B 1 93 ? 6.41 -32.188 -9.438 1 95.12 93 HIS B C 1
ATOM 4685 O O . HIS B 1 93 ? 6.758 -32.875 -8.461 1 95.12 93 HIS B O 1
ATOM 4691 N N . LEU B 1 94 ? 6.223 -30.906 -9.289 1 97.5 94 LEU B N 1
ATOM 4692 C CA . LEU B 1 94 ? 6.547 -30.188 -8.07 1 97.5 94 LEU B CA 1
ATOM 4693 C C . LEU B 1 94 ? 5.289 -29.578 -7.449 1 97.5 94 LEU B C 1
ATOM 4695 O O . LEU B 1 94 ? 4.617 -28.766 -8.078 1 97.5 94 LEU B O 1
ATOM 4699 N N . ALA B 1 95 ? 5.016 -29.969 -6.152 1 98.06 95 ALA B N 1
ATOM 4700 C CA . ALA B 1 95 ? 3.941 -29.281 -5.441 1 98.06 95 ALA B CA 1
ATOM 4701 C C . ALA B 1 95 ? 4.234 -27.781 -5.312 1 98.06 95 ALA B C 1
ATOM 4703 O O . ALA B 1 95 ? 5.398 -27.375 -5.281 1 98.06 95 ALA B O 1
ATOM 4704 N N . GLY B 1 96 ? 3.176 -27 -5.234 1 98 96 GLY B N 1
ATOM 4705 C CA . GLY B 1 96 ? 3.316 -25.547 -5.238 1 98 96 GLY B CA 1
ATOM 4706 C C . GLY B 1 96 ? 3.135 -24.938 -6.613 1 98 96 GLY B C 1
ATOM 4707 O O . GLY B 1 96 ? 2.908 -23.734 -6.738 1 98 96 GLY B O 1
ATOM 4708 N N . GLY B 1 97 ? 3.262 -25.781 -7.648 1 96.75 97 GLY B N 1
ATOM 4709 C CA . GLY B 1 97 ? 3.033 -25.344 -9.016 1 96.75 97 GLY B CA 1
ATOM 4710 C C . GLY B 1 97 ? 3.969 -24.234 -9.453 1 96.75 97 GLY B C 1
ATOM 4711 O O . GLY B 1 97 ? 5.09 -24.125 -8.953 1 96.75 97 GLY B O 1
ATOM 4712 N N . ASP B 1 98 ? 3.592 -23.484 -10.477 1 94.81 98 ASP B N 1
ATOM 4713 C CA . ASP B 1 98 ? 4.41 -22.406 -11.031 1 94.81 98 ASP B CA 1
ATOM 4714 C C . ASP B 1 98 ? 4.695 -21.328 -9.984 1 94.81 98 ASP B C 1
ATOM 4716 O O . ASP B 1 98 ? 5.812 -20.828 -9.898 1 94.81 98 ASP B O 1
ATOM 4720 N N . CYS B 1 99 ? 3.754 -21.062 -9.188 1 96.44 99 CYS B N 1
ATOM 4721 C CA . CYS B 1 99 ? 3.846 -19.922 -8.281 1 96.44 99 CYS B CA 1
ATOM 4722 C C . CYS B 1 99 ? 5.035 -20.078 -7.34 1 96.44 99 CYS B C 1
ATOM 4724 O O . CYS B 1 99 ? 5.871 -19.172 -7.242 1 96.44 99 CYS B O 1
ATOM 4726 N N . LEU B 1 100 ? 5.105 -21.156 -6.676 1 98.12 100 LEU B N 1
ATOM 4727 C CA . LEU B 1 100 ? 6.172 -21.375 -5.703 1 98.12 100 LEU B CA 1
ATOM 4728 C C . LEU B 1 100 ? 7.5 -21.641 -6.402 1 98.12 100 LEU B C 1
ATOM 4730 O O . LEU B 1 100 ? 8.539 -21.109 -5.992 1 98.12 100 LEU B O 1
ATOM 4734 N N . ASN B 1 101 ? 7.445 -22.422 -7.43 1 98.12 101 ASN B N 1
ATOM 4735 C CA . ASN B 1 101 ? 8.672 -23.031 -7.938 1 98.12 101 ASN B CA 1
ATOM 4736 C C . ASN B 1 101 ? 9.312 -22.172 -9.023 1 98.12 101 ASN B C 1
ATOM 4738 O O . ASN B 1 101 ? 10.539 -22.062 -9.086 1 98.12 101 ASN B O 1
ATOM 4742 N N . VAL B 1 102 ? 8.461 -21.578 -9.93 1 97.38 102 VAL B N 1
ATOM 4743 C CA . VAL B 1 102 ? 9.062 -20.969 -11.109 1 97.38 102 VAL B CA 1
ATOM 4744 C C . VAL B 1 102 ? 8.273 -19.719 -11.5 1 97.38 102 VAL B C 1
ATOM 4746 O O . VAL B 1 102 ? 8.25 -19.328 -12.672 1 97.38 102 VAL B O 1
ATOM 4749 N N . GLY B 1 103 ? 7.609 -19.141 -10.57 1 96.94 103 GLY B N 1
ATOM 4750 C CA . GLY B 1 103 ? 6.754 -18.016 -10.906 1 96.94 103 GLY B CA 1
ATOM 4751 C C . GLY B 1 103 ? 6.82 -16.891 -9.883 1 96.94 103 GLY B C 1
ATOM 4752 O O . GLY B 1 103 ? 7.859 -16.25 -9.734 1 96.94 103 GLY B O 1
ATOM 4753 N N . CYS B 1 104 ? 5.727 -16.719 -9.117 1 97.19 104 CYS B N 1
ATOM 4754 C CA . CYS B 1 104 ? 5.516 -15.57 -8.242 1 97.19 104 CYS B CA 1
ATOM 4755 C C . CYS B 1 104 ? 6.629 -15.469 -7.199 1 97.19 104 CYS B C 1
ATOM 4757 O O . CYS B 1 104 ? 7.195 -14.398 -6.996 1 97.19 104 CYS B O 1
ATOM 4759 N N . VAL B 1 105 ? 6.945 -16.516 -6.559 1 98 105 VAL B N 1
ATOM 4760 C CA . VAL B 1 105 ? 7.84 -16.516 -5.41 1 98 105 VAL B CA 1
ATOM 4761 C C . VAL B 1 105 ? 9.258 -16.188 -5.859 1 98 105 VAL B C 1
ATOM 4763 O O . VAL B 1 105 ? 9.836 -15.18 -5.434 1 98 105 VAL B O 1
ATOM 4766 N N . PRO B 1 106 ? 9.836 -16.938 -6.793 1 98.19 106 PRO B N 1
ATOM 4767 C CA . PRO B 1 106 ? 11.211 -16.594 -7.172 1 98.19 106 PRO B CA 1
ATOM 4768 C C . PRO B 1 106 ? 11.305 -15.25 -7.891 1 98.19 106 PRO B C 1
ATOM 4770 O O . PRO B 1 106 ? 12.281 -14.523 -7.719 1 98.19 106 PRO B O 1
ATOM 4773 N N . SER B 1 107 ? 10.352 -14.906 -8.719 1 98.31 107 SER B N 1
ATOM 4774 C CA . SER B 1 107 ? 10.414 -13.641 -9.43 1 98.31 107 SER B CA 1
ATOM 4775 C C . SER B 1 107 ? 10.414 -12.461 -8.461 1 98.31 107 SER B C 1
ATOM 4777 O O . SER B 1 107 ? 11.18 -11.508 -8.633 1 98.31 107 SER B O 1
ATOM 4779 N N . LYS B 1 108 ? 9.594 -12.539 -7.438 1 97.31 108 LYS B N 1
ATOM 4780 C CA . LYS B 1 108 ? 9.523 -11.43 -6.496 1 97.31 108 LYS B CA 1
ATOM 4781 C C . LYS B 1 108 ? 10.789 -11.352 -5.641 1 97.31 108 LYS B C 1
ATOM 4783 O O . LYS B 1 108 ? 11.172 -10.273 -5.18 1 97.31 108 LYS B O 1
ATOM 4788 N N . ALA B 1 109 ? 11.375 -12.477 -5.355 1 96.12 109 ALA B N 1
ATOM 4789 C CA . ALA B 1 109 ? 12.68 -12.461 -4.691 1 96.12 109 ALA B CA 1
ATOM 4790 C C . ALA B 1 109 ? 13.703 -11.695 -5.52 1 96.12 109 ALA B C 1
ATOM 4792 O O . ALA B 1 109 ? 14.484 -10.906 -4.977 1 96.12 109 ALA B O 1
ATOM 4793 N N . LEU B 1 110 ? 13.688 -11.906 -6.84 1 96.44 110 LEU B N 1
ATOM 4794 C CA . LEU B 1 110 ? 14.617 -11.211 -7.723 1 96.44 110 LEU B CA 1
ATOM 4795 C C . LEU B 1 110 ? 14.273 -9.727 -7.805 1 96.44 110 LEU B C 1
ATOM 4797 O O . LEU B 1 110 ? 15.172 -8.883 -7.789 1 96.44 110 LEU B O 1
ATOM 4801 N N . LEU B 1 111 ? 13.039 -9.445 -7.906 1 96.44 111 LEU B N 1
ATOM 4802 C CA . LEU B 1 111 ? 12.609 -8.055 -8.023 1 96.44 111 LEU B CA 1
ATOM 4803 C C . LEU B 1 111 ? 13.023 -7.25 -6.797 1 96.44 111 LEU B C 1
ATOM 4805 O O . LEU B 1 111 ? 13.367 -6.07 -6.906 1 96.44 111 LEU B O 1
ATOM 4809 N N . ARG B 1 112 ? 12.938 -7.891 -5.617 1 93.31 112 ARG B N 1
ATOM 4810 C CA . ARG B 1 112 ? 13.375 -7.238 -4.387 1 93.31 112 ARG B CA 1
ATOM 4811 C C . ARG B 1 112 ? 14.836 -6.809 -4.492 1 93.31 112 ARG B C 1
ATOM 4813 O O . ARG B 1 112 ? 15.188 -5.695 -4.102 1 93.31 112 ARG B O 1
ATOM 4820 N N . CYS B 1 113 ? 15.672 -7.66 -4.969 1 91.56 113 CYS B N 1
ATOM 4821 C CA . CYS B 1 113 ? 17.078 -7.348 -5.129 1 91.56 113 CYS B CA 1
ATOM 4822 C C . CYS B 1 113 ? 17.297 -6.285 -6.199 1 91.56 113 CYS B C 1
ATOM 4824 O O . CYS B 1 113 ? 18.125 -5.391 -6.039 1 91.56 113 CYS B O 1
ATOM 4826 N N . ALA B 1 114 ? 16.5 -6.438 -7.273 1 93 114 ALA B N 1
ATOM 4827 C CA . ALA B 1 114 ? 16.594 -5.457 -8.352 1 93 114 ALA B CA 1
ATOM 4828 C C . ALA B 1 114 ? 16.234 -4.059 -7.859 1 93 114 ALA B C 1
ATOM 4830 O O . ALA B 1 114 ? 16.891 -3.078 -8.234 1 93 114 ALA B O 1
ATOM 4831 N N . ARG B 1 115 ? 15.273 -3.947 -7.039 1 90.38 115 ARG B N 1
ATOM 4832 C CA . ARG B 1 115 ? 14.867 -2.662 -6.48 1 90.38 115 ARG B CA 1
ATOM 4833 C C . ARG B 1 115 ? 15.953 -2.09 -5.578 1 90.38 115 ARG B C 1
ATOM 4835 O O . ARG B 1 115 ? 16.188 -0.88 -5.574 1 90.38 115 ARG B O 1
ATOM 4842 N N . ALA B 1 116 ? 16.547 -2.926 -4.785 1 85.62 116 ALA B N 1
ATOM 4843 C CA . ALA B 1 116 ? 17.625 -2.484 -3.908 1 85.62 116 ALA B CA 1
ATOM 4844 C C . ALA B 1 116 ? 18.781 -1.908 -4.715 1 85.62 116 ALA B C 1
ATOM 4846 O O . ALA B 1 116 ? 19.344 -0.868 -4.355 1 85.62 116 ALA B O 1
ATOM 4847 N N . ILE B 1 117 ? 19.078 -2.559 -5.805 1 85.38 117 ILE B N 1
ATOM 4848 C CA . ILE B 1 117 ? 20.188 -2.131 -6.66 1 85.38 117 ILE B CA 1
ATOM 4849 C C . ILE B 1 117 ? 19.844 -0.795 -7.316 1 85.38 117 ILE B C 1
ATOM 4851 O O . ILE B 1 117 ? 20.672 0.111 -7.367 1 85.38 117 ILE B O 1
ATOM 4855 N N . ALA B 1 118 ? 18.656 -0.732 -7.77 1 84.81 118 ALA B N 1
ATOM 4856 C CA . ALA B 1 118 ? 18.203 0.517 -8.375 1 84.81 118 ALA B CA 1
ATOM 4857 C C . ALA B 1 118 ? 18.266 1.666 -7.375 1 84.81 118 ALA B C 1
ATOM 4859 O O . ALA B 1 118 ? 18.625 2.789 -7.727 1 84.81 118 ALA B O 1
ATOM 4860 N N . GLU B 1 119 ? 17.844 1.389 -6.176 1 79.69 119 GLU B N 1
ATOM 4861 C CA . GLU B 1 119 ? 17.859 2.398 -5.121 1 79.69 119 GLU B CA 1
ATOM 4862 C C . GLU B 1 119 ? 19.281 2.873 -4.836 1 79.69 119 GLU B C 1
ATOM 4864 O O . GLU B 1 119 ? 19.516 4.066 -4.625 1 79.69 119 GLU B O 1
ATOM 4869 N N . MET B 1 120 ? 20.109 2.006 -4.809 1 76.75 120 MET B N 1
ATOM 4870 C CA . MET B 1 120 ? 21.516 2.338 -4.562 1 76.75 120 MET B CA 1
ATOM 4871 C C . MET B 1 120 ? 22.047 3.26 -5.652 1 76.75 120 MET B C 1
ATOM 4873 O O . MET B 1 120 ? 22.828 4.176 -5.371 1 76.75 120 MET B O 1
ATOM 4877 N N . ARG B 1 121 ? 21.578 2.984 -6.785 1 76.06 121 ARG B N 1
ATOM 4878 C CA . ARG B 1 121 ? 22.062 3.764 -7.918 1 76.06 121 ARG B CA 1
ATOM 4879 C C . ARG B 1 121 ? 21.453 5.156 -7.934 1 76.06 121 ARG B C 1
ATOM 4881 O O . ARG B 1 121 ? 22.078 6.121 -8.367 1 76.06 121 ARG B O 1
ATOM 4888 N N . ARG B 1 122 ? 20.234 5.281 -7.523 1 71.19 122 ARG B N 1
ATOM 4889 C CA . ARG B 1 122 ? 19.531 6.559 -7.477 1 71.19 122 ARG B CA 1
ATOM 4890 C C . ARG B 1 122 ? 20.094 7.449 -6.367 1 71.19 122 ARG B C 1
ATOM 4892 O O . ARG B 1 122 ? 20.141 8.672 -6.512 1 71.19 122 ARG B O 1
ATOM 4899 N N . THR B 1 123 ? 20.172 6.91 -5.121 1 59 123 THR B N 1
ATOM 4900 C CA . THR B 1 123 ? 20.5 7.648 -3.912 1 59 123 THR B CA 1
ATOM 4901 C C . THR B 1 123 ? 21.953 8.133 -3.953 1 59 123 THR B C 1
ATOM 4903 O O . THR B 1 123 ? 22.406 8.836 -3.051 1 59 123 THR B O 1
ATOM 4906 N N . ASP B 1 124 ? 22.781 7.738 -4.984 1 52.25 124 ASP B N 1
ATOM 4907 C CA . ASP B 1 124 ? 24.078 8.406 -5.027 1 52.25 124 ASP B CA 1
ATOM 4908 C C . ASP B 1 124 ? 23.938 9.906 -4.762 1 52.25 124 ASP B C 1
ATOM 4910 O O . ASP B 1 124 ? 24.906 10.578 -4.418 1 52.25 124 ASP B O 1
ATOM 4914 N N . LEU B 1 125 ? 22.891 10.305 -4.902 1 48.69 125 LEU B N 1
ATOM 4915 C CA . LEU B 1 125 ? 22.734 11.742 -4.715 1 48.69 125 LEU B CA 1
ATOM 4916 C C . LEU B 1 125 ? 22.859 12.117 -3.24 1 48.69 125 LEU B C 1
ATOM 4918 O O . LEU B 1 125 ? 23.328 13.203 -2.908 1 48.69 125 LEU B O 1
ATOM 4922 N N . CYS B 1 126 ? 22.156 11.32 -2.32 1 49.09 126 CYS B N 1
ATOM 4923 C CA . CYS B 1 126 ? 22.188 11.742 -0.924 1 49.09 126 CYS B CA 1
ATOM 4924 C C . CYS B 1 126 ? 23.438 11.211 -0.219 1 49.09 126 CYS B C 1
ATOM 4926 O O . CYS B 1 126 ? 23.75 11.625 0.897 1 49.09 126 CYS B O 1
ATOM 4928 N N . LEU B 1 127 ? 24.016 10.211 -0.861 1 50.53 127 LEU B N 1
ATOM 4929 C CA . LEU B 1 127 ? 25.016 9.555 -0.025 1 50.53 127 LEU B CA 1
ATOM 4930 C C . LEU B 1 127 ? 26.406 9.703 -0.621 1 50.53 127 LEU B C 1
ATOM 4932 O O . LEU B 1 127 ? 27.406 9.391 0.033 1 50.53 127 LEU B O 1
ATOM 4936 N N . GLY B 1 128 ? 26.812 10.93 -1.013 1 44.44 128 GLY B N 1
ATOM 4937 C CA . GLY B 1 128 ? 28.141 11.25 -1.506 1 44.44 128 GLY B CA 1
ATOM 4938 C C . GLY B 1 128 ? 28.812 10.102 -2.24 1 44.44 128 GLY B C 1
ATOM 4939 O O . GLY B 1 128 ? 29.797 10.297 -2.953 1 44.44 128 GLY B O 1
ATOM 4940 N N . GLY B 1 129 ? 28.953 8.977 -1.648 1 44.34 129 GLY B N 1
ATOM 4941 C CA . GLY B 1 129 ? 29.875 8.023 -2.234 1 44.34 129 GLY B CA 1
ATOM 4942 C C . GLY B 1 129 ? 29.281 7.246 -3.396 1 44.34 129 GLY B C 1
ATOM 4943 O O . GLY B 1 129 ? 28.141 6.781 -3.318 1 44.34 129 GLY B O 1
ATOM 4944 N N . GLY B 1 130 ? 29.516 7.891 -4.633 1 45.94 130 GLY B N 1
ATOM 4945 C CA . GLY B 1 130 ? 29.234 7.082 -5.812 1 45.94 130 GLY B CA 1
ATOM 4946 C C . GLY B 1 130 ? 29.328 5.59 -5.551 1 45.94 130 GLY B C 1
ATOM 4947 O O . GLY B 1 130 ? 30.359 5.098 -5.086 1 45.94 130 GLY B O 1
ATOM 4948 N N . VAL B 1 131 ? 28.375 5.02 -4.926 1 45.44 131 VAL B N 1
ATOM 4949 C CA . VAL B 1 131 ? 28.5 3.566 -4.977 1 45.44 131 VAL B CA 1
ATOM 4950 C C . VAL B 1 131 ? 28.984 3.135 -6.359 1 45.44 131 VAL B C 1
ATOM 4952 O O . VAL B 1 131 ? 28.312 3.379 -7.363 1 45.44 131 VAL B O 1
ATOM 4955 N N . SER B 1 132 ? 30.234 3.438 -6.559 1 42.75 132 SER B N 1
ATOM 4956 C CA . SER B 1 132 ? 30.641 2.736 -7.77 1 42.75 132 SER B CA 1
ATOM 4957 C C . SER B 1 132 ? 29.844 1.447 -7.957 1 42.75 132 SER B C 1
ATOM 4959 O O . SER B 1 132 ? 29.516 0.771 -6.98 1 42.75 132 SER B O 1
ATOM 4961 N N . GLY B 1 133 ? 28.859 1.568 -8.719 1 45.59 133 GLY B N 1
ATOM 4962 C CA . GLY B 1 133 ? 28.156 0.4 -9.211 1 45.59 133 GLY B CA 1
ATOM 4963 C C . GLY B 1 133 ? 28.859 -0.904 -8.906 1 45.59 133 GLY B C 1
ATOM 4964 O O . GLY B 1 133 ? 29.625 -1.402 -9.734 1 45.59 133 GLY B O 1
ATOM 4965 N N . GLY B 1 134 ? 29.375 -0.922 -7.723 1 49.03 134 GLY B N 1
ATOM 4966 C CA . GLY B 1 134 ? 29.984 -2.232 -7.562 1 49.03 134 GLY B CA 1
ATOM 4967 C C . GLY B 1 134 ? 29.109 -3.363 -8.055 1 49.03 134 GLY B C 1
ATOM 4968 O O . GLY B 1 134 ? 27.906 -3.17 -8.289 1 49.03 134 GLY B O 1
ATOM 4969 N N . ASP B 1 135 ? 29.688 -4.602 -8.617 1 60.19 135 ASP B N 1
ATOM 4970 C CA . ASP B 1 135 ? 29.25 -5.742 -9.414 1 60.19 135 ASP B CA 1
ATOM 4971 C C . ASP B 1 135 ? 28.125 -6.508 -8.711 1 60.19 135 ASP B C 1
ATOM 4973 O O . ASP B 1 135 ? 28.234 -6.824 -7.527 1 60.19 135 ASP B O 1
ATOM 4977 N N . CYS B 1 136 ? 26.875 -6.336 -9.148 1 76.75 136 CYS B N 1
ATOM 4978 C CA . CYS B 1 136 ? 25.812 -7.273 -8.797 1 76.75 136 CYS B CA 1
ATOM 4979 C C . CYS B 1 136 ? 26.359 -8.688 -8.648 1 76.75 136 CYS B C 1
ATOM 4981 O O . CYS B 1 136 ? 27.062 -9.188 -9.531 1 76.75 136 CYS B O 1
ATOM 4983 N N . ARG B 1 137 ? 26.312 -9.102 -7.387 1 86.75 137 ARG B N 1
ATOM 4984 C CA . ARG B 1 137 ? 26.688 -10.5 -7.191 1 86.75 137 ARG B CA 1
ATOM 4985 C C . ARG B 1 137 ? 25.531 -11.438 -7.504 1 86.75 137 ARG B C 1
ATOM 4987 O O . ARG B 1 137 ? 24.953 -12.047 -6.598 1 86.75 137 ARG B O 1
ATOM 4994 N N . PHE B 1 138 ? 25.422 -11.641 -8.773 1 92.62 138 PHE B N 1
ATOM 4995 C CA . PHE B 1 138 ? 24.266 -12.359 -9.289 1 92.62 138 PHE B CA 1
ATOM 4996 C C . PHE B 1 138 ? 24.172 -13.75 -8.672 1 92.62 138 PHE B C 1
ATOM 4998 O O . PHE B 1 138 ? 23.094 -14.195 -8.289 1 92.62 138 PHE B O 1
ATOM 5005 N N . PRO B 1 139 ? 25.25 -14.484 -8.5 1 92.81 139 PRO B N 1
ATOM 5006 C CA . PRO B 1 139 ? 25.141 -15.805 -7.875 1 92.81 139 PRO B CA 1
ATOM 5007 C C . PRO B 1 139 ? 24.562 -15.742 -6.465 1 92.81 139 PRO B C 1
ATOM 5009 O O . PRO B 1 139 ? 23.766 -16.609 -6.078 1 92.81 139 PRO B O 1
ATOM 5012 N N . GLN B 1 140 ? 24.922 -14.734 -5.719 1 91.56 140 GLN B N 1
ATOM 5013 C CA . GLN B 1 140 ? 24.406 -14.586 -4.359 1 91.56 140 GLN B CA 1
ATOM 5014 C C . GLN B 1 140 ? 22.922 -14.234 -4.371 1 91.56 140 GLN B C 1
ATOM 5016 O O . GLN B 1 140 ? 22.156 -14.672 -3.498 1 91.56 140 GLN B O 1
ATOM 5021 N N . ILE B 1 141 ? 22.562 -13.398 -5.367 1 93.12 141 ILE B N 1
ATOM 5022 C CA . ILE B 1 141 ? 21.156 -13.039 -5.531 1 93.12 141 ILE B CA 1
ATOM 5023 C C . ILE B 1 141 ? 20.344 -14.305 -5.797 1 93.12 141 ILE B C 1
ATOM 5025 O O . ILE B 1 141 ? 19.281 -14.5 -5.188 1 93.12 141 ILE B O 1
ATOM 5029 N N . MET B 1 142 ? 20.859 -15.141 -6.617 1 96 142 MET B N 1
ATOM 5030 C CA . MET B 1 142 ? 20.156 -16.375 -6.961 1 96 142 MET B CA 1
ATOM 5031 C C . MET B 1 142 ? 20.109 -17.328 -5.77 1 96 142 MET B C 1
ATOM 5033 O O . MET B 1 142 ? 19.109 -18.016 -5.551 1 96 142 MET B O 1
ATOM 5037 N N . GLU B 1 143 ? 21.156 -17.391 -5.062 1 94.62 143 GLU B N 1
ATOM 5038 C CA . GLU B 1 143 ? 21.172 -18.219 -3.861 1 94.62 143 GLU B CA 1
ATOM 5039 C C . GLU B 1 143 ? 20.141 -17.75 -2.848 1 94.62 143 GLU B C 1
ATOM 5041 O O . GLU B 1 143 ? 19.438 -18.562 -2.236 1 94.62 143 GLU B O 1
ATOM 5046 N N . ARG B 1 144 ? 20.062 -16.422 -2.656 1 92.88 144 ARG B N 1
ATOM 5047 C CA . ARG B 1 144 ? 19.062 -15.844 -1.771 1 92.88 144 ARG B CA 1
ATOM 5048 C C . ARG B 1 144 ? 17.656 -16.234 -2.219 1 92.88 144 ARG B C 1
ATOM 5050 O O . ARG B 1 144 ? 16.797 -16.578 -1.393 1 92.88 144 ARG B O 1
ATOM 5057 N N . MET B 1 145 ? 17.5 -16.125 -3.488 1 96.12 145 MET B N 1
ATOM 5058 C CA . MET B 1 145 ? 16.203 -16.516 -4.039 1 96.12 145 MET B CA 1
ATOM 5059 C C . MET B 1 145 ? 15.875 -17.969 -3.697 1 96.12 145 MET B C 1
ATOM 5061 O O . MET B 1 145 ? 14.773 -18.266 -3.229 1 96.12 145 MET B O 1
ATOM 5065 N N . ARG B 1 146 ? 16.797 -18.875 -3.871 1 97.38 146 ARG B N 1
ATOM 5066 C CA . ARG B 1 146 ? 16.578 -20.281 -3.572 1 97.38 146 ARG B CA 1
ATOM 5067 C C . ARG B 1 146 ? 16.312 -20.5 -2.086 1 97.38 146 ARG B C 1
ATOM 5069 O O . ARG B 1 146 ? 15.453 -21.297 -1.711 1 97.38 146 ARG B O 1
ATOM 5076 N N . LYS B 1 147 ? 16.984 -19.766 -1.275 1 95.94 147 LYS B N 1
ATOM 5077 C CA . LYS B 1 147 ? 16.812 -19.859 0.171 1 95.94 147 LYS B CA 1
ATOM 5078 C C . LYS B 1 147 ? 15.391 -19.453 0.578 1 95.94 147 LYS B C 1
ATOM 5080 O O . LYS B 1 147 ? 14.734 -20.172 1.336 1 95.94 147 LYS B O 1
ATOM 5085 N N . LEU B 1 148 ? 14.969 -18.359 0.088 1 95.44 148 LEU B N 1
ATOM 5086 C CA . LEU B 1 148 ? 13.656 -17.844 0.447 1 95.44 148 LEU B CA 1
ATOM 5087 C C . LEU B 1 148 ? 12.547 -18.734 -0.104 1 95.44 148 LEU B C 1
ATOM 5089 O O . LEU B 1 148 ? 11.547 -18.984 0.57 1 95.44 148 LEU B O 1
ATOM 5093 N N . ARG B 1 149 ? 12.688 -19.172 -1.319 1 97.81 149 ARG B N 1
ATOM 5094 C CA . ARG B 1 149 ? 11.727 -20.109 -1.914 1 97.81 149 ARG B CA 1
ATOM 5095 C C . ARG B 1 149 ? 11.602 -21.375 -1.075 1 97.81 149 ARG B C 1
ATOM 5097 O O . ARG B 1 149 ? 10.492 -21.859 -0.845 1 97.81 149 ARG B O 1
ATOM 5104 N N . ALA B 1 150 ? 12.695 -21.891 -0.618 1 97.88 150 ALA B N 1
ATOM 5105 C CA . ALA B 1 150 ? 12.695 -23.062 0.242 1 97.88 150 ALA B CA 1
ATOM 5106 C C . ALA B 1 150 ? 12.008 -22.781 1.572 1 97.88 150 ALA B C 1
ATOM 5108 O O . ALA B 1 150 ? 11.359 -23.656 2.145 1 97.88 150 ALA B O 1
ATOM 5109 N N . GLN B 1 151 ? 12.18 -21.609 2.051 1 95.81 151 GLN B N 1
ATOM 5110 C CA . GLN B 1 151 ? 11.555 -21.203 3.305 1 95.81 151 GLN B CA 1
ATOM 5111 C C . GLN B 1 151 ? 10.039 -21.203 3.189 1 95.81 151 GLN B C 1
ATOM 5113 O O . GLN B 1 151 ? 9.336 -21.516 4.156 1 95.81 151 GLN B O 1
ATOM 5118 N N . ILE B 1 152 ? 9.516 -20.938 2.033 1 97.06 152 ILE B N 1
ATOM 5119 C CA . ILE B 1 152 ? 8.078 -20.828 1.813 1 97.06 152 ILE B CA 1
ATOM 5120 C C . ILE B 1 152 ? 7.5 -22.203 1.473 1 97.06 152 ILE B C 1
ATOM 5122 O O . ILE B 1 152 ? 6.32 -22.469 1.712 1 97.06 152 ILE B O 1
ATOM 5126 N N . ALA B 1 153 ? 8.234 -23.141 1.065 1 98.12 153 ALA B N 1
ATOM 5127 C CA . ALA B 1 153 ? 7.863 -24.406 0.456 1 98.12 153 ALA B CA 1
ATOM 5128 C C . ALA B 1 153 ? 7.031 -25.266 1.417 1 98.12 153 ALA B C 1
ATOM 5130 O O . ALA B 1 153 ? 6.105 -25.953 0.997 1 98.12 153 ALA B O 1
ATOM 5131 N N . PRO B 1 154 ? 7.262 -25.219 2.73 1 97.5 154 PRO B N 1
ATOM 5132 C CA . PRO B 1 154 ? 6.559 -26.141 3.637 1 97.5 154 PRO B CA 1
ATOM 5133 C C . PRO B 1 154 ? 5.043 -25.984 3.568 1 97.5 154 PRO B C 1
ATOM 5135 O O . PRO B 1 154 ? 4.312 -26.969 3.73 1 97.5 154 PRO B O 1
ATOM 5138 N N . VAL B 1 155 ? 4.562 -24.859 3.248 1 96.12 155 VAL B N 1
ATOM 5139 C CA . VAL B 1 155 ? 3.123 -24.625 3.217 1 96.12 155 VAL B CA 1
ATOM 5140 C C . VAL B 1 155 ? 2.5 -25.375 2.045 1 96.12 155 VAL B C 1
ATOM 5142 O O . VAL B 1 155 ? 1.351 -25.812 2.121 1 96.12 155 VAL B O 1
ATOM 5145 N N . ASP B 1 156 ? 3.211 -25.578 0.969 1 97.75 156 ASP B N 1
ATOM 5146 C CA . ASP B 1 156 ? 2.729 -26.234 -0.242 1 97.75 156 ASP B CA 1
ATOM 5147 C C . ASP B 1 156 ? 3.199 -27.688 -0.302 1 97.75 156 ASP B C 1
ATOM 5149 O O . ASP B 1 156 ? 3.041 -28.344 -1.326 1 97.75 156 ASP B O 1
ATOM 5153 N N . SER B 1 157 ? 3.695 -28.234 0.807 1 97.69 157 SER B N 1
ATOM 5154 C CA . SER B 1 157 ? 4.375 -29.531 0.83 1 97.69 157 SER B CA 1
ATOM 5155 C C . SER B 1 157 ? 3.375 -30.688 0.841 1 97.69 157 SER B C 1
ATOM 5157 O O . SER B 1 157 ? 2.195 -30.484 1.14 1 97.69 157 SER B O 1
ATOM 5159 N N . HIS B 1 158 ? 3.934 -31.828 0.483 1 97.31 158 HIS B N 1
ATOM 5160 C CA . HIS B 1 158 ? 3.16 -33.062 0.63 1 97.31 158 HIS B CA 1
ATOM 5161 C C . HIS B 1 158 ? 2.736 -33.281 2.08 1 97.31 158 HIS B C 1
ATOM 5163 O O . HIS B 1 158 ? 1.575 -33.594 2.352 1 97.31 158 HIS B O 1
ATOM 5169 N N . ASP B 1 159 ? 3.623 -32.969 2.99 1 96.19 159 ASP B N 1
ATOM 5170 C CA . ASP B 1 159 ? 3.355 -33.156 4.414 1 96.19 159 ASP B CA 1
ATOM 5171 C C . ASP B 1 159 ? 2.238 -32.219 4.883 1 96.19 159 ASP B C 1
ATOM 5173 O O . ASP B 1 159 ? 1.359 -32.625 5.641 1 96.19 159 ASP B O 1
ATOM 5177 N N . ALA B 1 160 ? 2.344 -31 4.449 1 97.5 160 ALA B N 1
ATOM 5178 C CA . ALA B 1 160 ? 1.323 -30.047 4.852 1 97.5 160 ALA B CA 1
ATOM 5179 C C . ALA B 1 160 ? -0.053 -30.453 4.336 1 97.5 160 ALA B C 1
ATOM 5181 O O . ALA B 1 160 ? -1.063 -30.25 5.012 1 97.5 160 ALA B O 1
ATOM 5182 N N . THR B 1 161 ? -0.115 -30.953 3.146 1 98.25 161 THR B N 1
ATOM 5183 C CA . THR B 1 161 ? -1.366 -31.422 2.564 1 98.25 161 THR B CA 1
ATOM 5184 C C . THR B 1 161 ? -1.9 -32.625 3.33 1 98.25 161 THR B C 1
ATOM 5186 O O . THR B 1 161 ? -3.096 -32.688 3.627 1 98.25 161 THR B O 1
ATOM 5189 N N . MET B 1 162 ? -1.045 -33.531 3.697 1 97.75 162 MET B N 1
ATOM 5190 C CA . MET B 1 162 ? -1.442 -34.688 4.496 1 97.75 162 MET B CA 1
ATOM 5191 C C . MET B 1 162 ? -1.94 -34.25 5.871 1 97.75 162 MET B C 1
ATOM 5193 O O . MET B 1 162 ? -2.938 -34.75 6.371 1 97.75 162 MET B O 1
ATOM 5197 N N . LYS B 1 163 ? -1.226 -33.312 6.41 1 97.12 163 LYS B N 1
ATOM 5198 C CA . LYS B 1 163 ? -1.615 -32.781 7.723 1 97.12 163 LYS B CA 1
ATOM 5199 C C . LYS B 1 163 ? -2.992 -32.125 7.668 1 97.12 163 LYS B C 1
ATOM 5201 O O . LYS B 1 163 ? -3.729 -32.156 8.656 1 97.12 163 LYS B O 1
ATOM 5206 N N . ALA B 1 164 ? -3.361 -31.625 6.512 1 97.19 164 ALA B N 1
ATOM 5207 C CA . ALA B 1 164 ? -4.68 -31.016 6.324 1 97.19 164 ALA B CA 1
ATOM 5208 C C . ALA B 1 164 ? -5.758 -32.094 6.199 1 97.19 164 ALA B C 1
ATOM 5210 O O . ALA B 1 164 ? -6.953 -31.781 6.262 1 97.19 164 ALA B O 1
ATOM 5211 N N . GLY B 1 165 ? -5.367 -33.281 5.949 1 97.5 165 GLY B N 1
ATOM 5212 C CA . GLY B 1 165 ? -6.309 -34.406 5.934 1 97.5 165 GLY B CA 1
ATOM 5213 C C . GLY B 1 165 ? -6.484 -35.031 4.559 1 97.5 165 GLY B C 1
ATOM 5214 O O . GLY B 1 165 ? -7.305 -35.906 4.375 1 97.5 165 GLY B O 1
ATOM 5215 N N . ALA B 1 166 ? -5.723 -34.594 3.582 1 98.56 166 ALA B N 1
ATOM 5216 C CA . ALA B 1 166 ? -5.848 -35.125 2.227 1 98.56 166 ALA B CA 1
ATOM 5217 C C . ALA B 1 166 ? -4.758 -36.156 1.936 1 98.56 166 ALA B C 1
ATOM 5219 O O . ALA B 1 166 ? -3.617 -36 2.383 1 98.56 166 ALA B O 1
ATOM 5220 N N . ASP B 1 167 ? -5.098 -37.156 1.215 1 98.5 167 ASP B N 1
ATOM 5221 C CA . ASP B 1 167 ? -4.082 -38.062 0.695 1 98.5 167 ASP B CA 1
ATOM 5222 C C . ASP B 1 167 ? -3.311 -37.438 -0.456 1 98.5 167 ASP B C 1
ATOM 5224 O O . ASP B 1 167 ? -3.863 -36.625 -1.211 1 98.5 167 ASP B O 1
ATOM 5228 N N . VAL B 1 168 ? -2.039 -37.812 -0.541 1 98.69 168 VAL B N 1
ATOM 5229 C CA . VAL B 1 168 ? -1.221 -37.281 -1.616 1 98.69 168 VAL B CA 1
ATOM 5230 C C . VAL B 1 168 ? -0.649 -38.406 -2.463 1 98.69 168 VAL B C 1
ATOM 5232 O O . VAL B 1 168 ? -0.008 -39.312 -1.938 1 98.69 168 VAL B O 1
ATOM 5235 N N . TYR B 1 169 ? -0.944 -38.344 -3.73 1 98.44 169 TYR B N 1
ATOM 5236 C CA . TYR B 1 169 ? -0.409 -39.281 -4.699 1 98.44 169 TYR B CA 1
ATOM 5237 C C . TYR B 1 169 ? 0.601 -38.625 -5.621 1 98.44 169 TYR B C 1
ATOM 5239 O O . TYR B 1 169 ? 0.316 -37.562 -6.203 1 98.44 169 TYR B O 1
ATOM 5247 N N . MET B 1 170 ? 1.792 -39.219 -5.766 1 96.25 170 MET B N 1
ATOM 5248 C CA . MET B 1 170 ? 2.764 -38.781 -6.762 1 96.25 170 MET B CA 1
ATOM 5249 C C . MET B 1 170 ? 2.664 -39.625 -8.031 1 96.25 170 MET B C 1
ATOM 5251 O O . MET B 1 170 ? 2.723 -40.844 -7.973 1 96.25 170 MET B O 1
ATOM 5255 N N . GLY B 1 171 ? 2.428 -38.969 -9.086 1 95.5 171 GLY B N 1
ATOM 5256 C CA . GLY B 1 171 ? 2.301 -39.625 -10.383 1 95.5 171 GLY B CA 1
ATOM 5257 C C . GLY B 1 171 ? 1.401 -38.875 -11.344 1 95.5 171 GLY B C 1
ATOM 5258 O O . GLY B 1 171 ? 0.77 -37.875 -10.961 1 95.5 171 GLY B O 1
ATOM 5259 N N . ARG B 1 172 ? 1.386 -39.281 -12.578 1 95.44 172 ARG B N 1
ATOM 5260 C CA . ARG B 1 172 ? 0.527 -38.688 -13.586 1 95.44 172 ARG B CA 1
ATOM 5261 C C . ARG B 1 172 ? -0.877 -39.281 -13.539 1 95.44 172 ARG B C 1
ATOM 5263 O O . ARG B 1 172 ? -1.043 -40.5 -13.57 1 95.44 172 ARG B O 1
ATOM 5270 N N . ALA B 1 173 ? -1.827 -38.438 -13.453 1 97.75 173 ALA B N 1
ATOM 5271 C CA . ALA B 1 173 ? -3.219 -38.875 -13.438 1 97.75 173 ALA B CA 1
ATOM 5272 C C . ALA B 1 173 ? -3.766 -39 -14.859 1 97.75 173 ALA B C 1
ATOM 5274 O O . ALA B 1 173 ? -3.473 -38.156 -15.719 1 97.75 173 ALA B O 1
ATOM 5275 N N . VAL B 1 174 ? -4.504 -40.062 -15.102 1 98.5 174 VAL B N 1
ATOM 5276 C CA . VAL B 1 174 ? -5.234 -40.25 -16.359 1 98.5 174 VAL B CA 1
ATOM 5277 C C . VAL B 1 174 ? -6.656 -40.719 -16.047 1 98.5 174 VAL B C 1
ATOM 5279 O O . VAL B 1 174 ? -6.855 -41.781 -15.438 1 98.5 174 VAL B O 1
ATOM 5282 N N . PHE B 1 175 ? -7.648 -39.906 -16.469 1 98.81 175 PHE B N 1
ATOM 5283 C CA . PHE B 1 175 ? -9.031 -40.344 -16.312 1 98.81 175 PHE B CA 1
ATOM 5284 C C . PHE B 1 175 ? -9.312 -41.562 -17.188 1 98.81 175 PHE B C 1
ATOM 5286 O O . PHE B 1 175 ? -8.938 -41.594 -18.359 1 98.81 175 PHE B O 1
ATOM 5293 N N . THR B 1 176 ? -9.938 -42.562 -16.656 1 98.5 176 THR B N 1
ATOM 5294 C CA . THR B 1 176 ? -10.25 -43.781 -17.359 1 98.5 176 THR B CA 1
ATOM 5295 C C . THR B 1 176 ? -11.766 -44 -17.469 1 98.5 176 THR B C 1
ATOM 5297 O O . THR B 1 176 ? -12.227 -44.938 -18.094 1 98.5 176 THR B O 1
ATOM 5300 N N . GLY B 1 177 ? -12.523 -43.125 -16.875 1 98.5 177 GLY B N 1
ATOM 5301 C CA . GLY B 1 177 ? -13.977 -43.094 -16.891 1 98.5 177 GLY B CA 1
ATOM 5302 C C . GLY B 1 177 ? -14.539 -41.812 -16.281 1 98.5 177 GLY B C 1
ATOM 5303 O O . GLY B 1 177 ? -13.789 -40.938 -15.836 1 98.5 177 GLY B O 1
ATOM 5304 N N . PRO B 1 178 ? -15.883 -41.75 -16.234 1 98.44 178 PRO B N 1
ATOM 5305 C CA . PRO B 1 178 ? -16.516 -40.5 -15.773 1 98.44 178 PRO B CA 1
ATOM 5306 C C . PRO B 1 178 ? -16.281 -40.25 -14.289 1 98.44 178 PRO B C 1
ATOM 5308 O O . PRO B 1 178 ? -16.359 -39.094 -13.836 1 98.44 178 PRO B O 1
ATOM 5311 N N . ASN B 1 179 ? -16.016 -41.281 -13.461 1 98.69 179 ASN B N 1
ATOM 5312 C CA . ASN B 1 179 ? -15.789 -41.156 -12.031 1 98.69 179 ASN B CA 1
ATOM 5313 C C . ASN B 1 179 ? -14.602 -42 -11.57 1 98.69 179 ASN B C 1
ATOM 5315 O O . ASN B 1 179 ? -14.641 -42.562 -10.484 1 98.69 179 ASN B O 1
ATOM 5319 N N . GLU B 1 180 ? -13.656 -42.062 -12.484 1 98.06 180 GLU B N 1
ATOM 5320 C CA . GLU B 1 180 ? -12.508 -42.938 -12.234 1 98.06 180 GLU B CA 1
ATOM 5321 C C . GLU B 1 180 ? -11.25 -42.406 -12.914 1 98.06 180 GLU B C 1
ATOM 5323 O O . GLU B 1 180 ? -11.312 -41.875 -14.023 1 98.06 180 GLU B O 1
ATOM 5328 N N . LEU B 1 181 ? -10.094 -42.531 -12.141 1 98.44 181 LEU B N 1
ATOM 5329 C CA . LEU B 1 181 ? -8.812 -42.188 -12.758 1 98.44 181 LEU B CA 1
ATOM 5330 C C . LEU B 1 181 ? -7.711 -43.125 -12.242 1 98.44 181 LEU B C 1
ATOM 5332 O O . LEU B 1 181 ? -7.902 -43.812 -11.25 1 98.44 181 LEU B O 1
ATOM 5336 N N . GLN B 1 182 ? -6.602 -43.125 -13 1 98.44 182 GLN B N 1
ATOM 5337 C CA . GLN B 1 182 ? -5.445 -43.938 -12.617 1 98.44 182 GLN B CA 1
ATOM 5338 C C . GLN B 1 182 ? -4.238 -43.031 -12.32 1 98.44 182 GLN B C 1
ATOM 5340 O O . GLN B 1 182 ? -4.02 -42.031 -12.992 1 98.44 182 GLN B O 1
ATOM 5345 N N . VAL B 1 183 ? -3.438 -43.438 -11.352 1 97.88 183 VAL B N 1
ATOM 5346 C CA . VAL B 1 183 ? -2.18 -42.812 -11 1 97.88 183 VAL B CA 1
ATOM 5347 C C . VAL B 1 183 ? -1.18 -43.844 -10.508 1 97.88 183 VAL B C 1
ATOM 5349 O O . VAL B 1 183 ? -1.473 -44.594 -9.578 1 97.88 183 VAL B O 1
ATOM 5352 N N . ALA B 1 184 ? -0.048 -43.844 -11.125 1 95.31 184 ALA B N 1
ATOM 5353 C CA . ALA B 1 184 ? 1.026 -44.75 -10.727 1 95.31 184 ALA B CA 1
ATOM 5354 C C . ALA B 1 184 ? 0.519 -46.188 -10.617 1 95.31 184 ALA B C 1
ATOM 5356 O O . ALA B 1 184 ? 0.793 -46.875 -9.633 1 95.31 184 ALA B O 1
ATOM 5357 N N . GLY B 1 185 ? -0.321 -46.5 -11.414 1 94.5 185 GLY B N 1
ATOM 5358 C CA . GLY B 1 185 ? -0.79 -47.875 -11.516 1 94.5 185 GLY B CA 1
ATOM 5359 C C . GLY B 1 185 ? -1.991 -48.156 -10.633 1 94.5 185 GLY B C 1
ATOM 5360 O O . GLY B 1 185 ? -2.521 -49.25 -10.641 1 94.5 185 GLY B O 1
ATOM 5361 N N . GLN B 1 186 ? -2.469 -47.219 -9.898 1 97.06 186 GLN B N 1
ATOM 5362 C CA . GLN B 1 186 ? -3.625 -47.406 -9.031 1 97.06 186 GLN B CA 1
ATOM 5363 C C . GLN B 1 186 ? -4.863 -46.719 -9.625 1 97.06 186 GLN B C 1
ATOM 5365 O O . GLN B 1 186 ? -4.777 -45.625 -10.18 1 97.06 186 GLN B O 1
ATOM 5370 N N . THR B 1 187 ? -5.953 -47.469 -9.508 1 97.94 187 THR B N 1
ATOM 5371 C CA . THR B 1 187 ? -7.234 -46.906 -9.906 1 97.94 187 THR B CA 1
ATOM 5372 C C . THR B 1 187 ? -7.922 -46.219 -8.719 1 97.94 187 THR B C 1
ATOM 5374 O O . THR B 1 187 ? -8.094 -46.844 -7.668 1 97.94 187 THR B O 1
ATOM 5377 N N . LEU B 1 188 ? -8.273 -45.031 -8.844 1 98.62 188 LEU B N 1
ATOM 5378 C CA . LEU B 1 188 ? -8.977 -44.312 -7.801 1 98.62 188 LEU B CA 1
ATOM 5379 C C . LEU B 1 188 ? -10.391 -43.938 -8.25 1 98.62 188 LEU B C 1
ATOM 5381 O O . LEU B 1 188 ? -10.594 -43.5 -9.383 1 98.62 188 LEU B O 1
ATOM 5385 N N . LEU B 1 189 ? -11.383 -44.156 -7.387 1 98.69 189 LEU B N 1
ATOM 5386 C CA . LEU B 1 189 ? -12.758 -43.75 -7.609 1 98.69 189 LEU B CA 1
ATOM 5387 C C . LEU B 1 189 ? -13.047 -42.438 -6.883 1 98.69 189 LEU B C 1
ATOM 5389 O O . LEU B 1 189 ? -12.445 -42.156 -5.844 1 98.69 189 LEU B O 1
ATOM 5393 N N . PHE B 1 190 ? -13.922 -41.656 -7.523 1 98.62 190 PHE B N 1
ATOM 5394 C CA . PHE B 1 190 ? -14.258 -40.375 -6.891 1 98.62 190 PHE B CA 1
ATOM 5395 C C . PHE B 1 190 ? -15.719 -40.031 -7.121 1 98.62 190 PHE B C 1
ATOM 5397 O O . PHE B 1 190 ? -16.328 -40.469 -8.109 1 98.62 190 PHE B O 1
ATOM 5404 N N . ARG B 1 191 ? -16.312 -39.281 -6.164 1 98.31 191 ARG B N 1
ATOM 5405 C CA . ARG B 1 191 ? -17.609 -38.625 -6.375 1 98.31 191 ARG B CA 1
ATOM 5406 C C . ARG B 1 191 ? -17.469 -37.375 -7.211 1 98.31 191 ARG B C 1
ATOM 5408 O O . ARG B 1 191 ? -18.266 -37.125 -8.117 1 98.31 191 ARG B O 1
ATOM 5415 N N . LYS B 1 192 ? -16.516 -36.531 -6.863 1 98.75 192 LYS B N 1
ATOM 5416 C CA . LYS B 1 192 ? -16.172 -35.312 -7.57 1 98.75 192 LYS B CA 1
ATOM 5417 C C . LYS B 1 192 ? -14.68 -35.219 -7.848 1 98.75 192 LYS B C 1
ATOM 5419 O O . LYS B 1 192 ? -13.875 -35.812 -7.133 1 98.75 192 LYS B O 1
ATOM 5424 N N . ALA B 1 193 ? -14.305 -34.469 -8.859 1 98.94 193 ALA B N 1
ATOM 5425 C CA . ALA B 1 193 ? -12.906 -34.188 -9.133 1 98.94 193 ALA B CA 1
ATOM 5426 C C . ALA B 1 193 ? -12.719 -32.719 -9.562 1 98.94 193 ALA B C 1
ATOM 5428 O O . ALA B 1 193 ? -13.656 -32.094 -10.055 1 98.94 193 ALA B O 1
ATOM 5429 N N . VAL B 1 194 ? -11.578 -32.219 -9.289 1 98.94 194 VAL B N 1
ATOM 5430 C CA . VAL B 1 194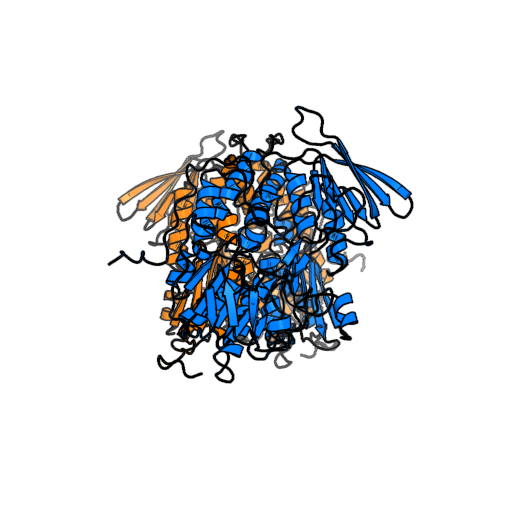 ? -11.18 -30.891 -9.766 1 98.94 194 VAL B CA 1
ATOM 5431 C C . VAL B 1 194 ? -9.914 -31 -10.617 1 98.94 194 VAL B C 1
ATOM 5433 O O . VAL B 1 194 ? -8.875 -31.453 -10.141 1 98.94 194 VAL B O 1
ATOM 5436 N N . ILE B 1 195 ? -10.039 -30.656 -11.883 1 98.94 195 ILE B N 1
ATOM 5437 C CA . ILE B 1 195 ? -8.867 -30.547 -12.75 1 98.94 195 ILE B CA 1
ATOM 5438 C C . ILE B 1 195 ? -8.148 -29.234 -12.5 1 98.94 195 ILE B C 1
ATOM 5440 O O . ILE B 1 195 ? -8.688 -28.156 -12.773 1 98.94 195 ILE B O 1
ATOM 5444 N N . ALA B 1 196 ? -6.934 -29.266 -11.977 1 98.81 196 ALA B N 1
ATOM 5445 C CA . ALA B 1 196 ? -6.105 -28.125 -11.633 1 98.81 196 ALA B CA 1
ATOM 5446 C C . ALA B 1 196 ? -4.676 -28.297 -12.133 1 98.81 196 ALA B C 1
ATOM 5448 O O . ALA B 1 196 ? -3.719 -28.016 -11.414 1 98.81 196 ALA B O 1
ATOM 5449 N N . THR B 1 197 ? -4.516 -28.688 -13.359 1 97.69 197 THR B N 1
ATOM 5450 C CA . THR B 1 197 ? -3.219 -29.094 -13.891 1 97.69 197 THR B CA 1
ATOM 5451 C C . THR B 1 197 ? -2.43 -27.891 -14.375 1 97.69 197 THR B C 1
ATOM 5453 O O . THR B 1 197 ? -1.266 -28 -14.758 1 97.69 197 THR B O 1
ATOM 5456 N N . GLY B 1 198 ? -3.047 -26.75 -14.336 1 96.56 198 GLY B N 1
ATOM 5457 C CA . GLY B 1 198 ? -2.352 -25.516 -14.633 1 96.56 198 GLY B CA 1
ATOM 5458 C C . GLY B 1 198 ? -1.931 -25.391 -16.078 1 96.56 198 GLY B C 1
ATOM 5459 O O . GLY B 1 198 ? -2.643 -25.844 -16.984 1 96.56 198 GLY B O 1
ATOM 5460 N N . GLY B 1 199 ? -0.962 -24.578 -16.312 1 94.81 199 GLY B N 1
ATOM 5461 C CA . GLY B 1 199 ? -0.431 -24.328 -17.641 1 94.81 199 GLY B CA 1
ATOM 5462 C C . GLY B 1 199 ? 1.084 -24.281 -17.672 1 94.81 199 GLY B C 1
ATOM 5463 O O . GLY B 1 199 ? 1.741 -24.406 -16.641 1 94.81 199 GLY B O 1
ATOM 5464 N N . ARG B 1 200 ? 1.617 -24.172 -18.812 1 94.44 200 ARG B N 1
ATOM 5465 C CA . ARG B 1 200 ? 3.051 -24.031 -19.047 1 94.44 200 ARG B CA 1
ATOM 5466 C C . ARG B 1 200 ? 3.342 -22.938 -20.062 1 94.44 200 ARG B C 1
ATOM 5468 O O . ARG B 1 200 ? 2.428 -22.438 -20.719 1 94.44 200 ARG B O 1
ATOM 5475 N N . ALA B 1 201 ? 4.613 -22.594 -20.203 1 94.75 201 ALA B N 1
ATOM 5476 C CA . ALA B 1 201 ? 5.004 -21.562 -21.156 1 94.75 201 ALA B CA 1
ATOM 5477 C C . ALA B 1 201 ? 4.691 -21.984 -22.594 1 94.75 201 ALA B C 1
ATOM 5479 O O . ALA B 1 201 ? 4.918 -23.141 -22.969 1 94.75 201 ALA B O 1
ATOM 5480 N N . ARG B 1 202 ? 4.102 -21.109 -23.297 1 94.62 202 ARG B N 1
ATOM 5481 C CA . ARG B 1 202 ? 3.932 -21.328 -24.734 1 94.62 202 ARG B CA 1
ATOM 5482 C C . ARG B 1 202 ? 5.258 -21.188 -25.469 1 94.62 202 ARG B C 1
ATOM 5484 O O . ARG B 1 202 ? 5.941 -20.172 -25.328 1 94.62 202 ARG B O 1
ATOM 5491 N N . VAL B 1 203 ? 5.672 -22.188 -26.188 1 94.62 203 VAL B N 1
ATOM 5492 C CA . VAL B 1 203 ? 6.844 -22.109 -27.047 1 94.62 203 VAL B CA 1
ATOM 5493 C C . VAL B 1 203 ? 6.402 -21.984 -28.5 1 94.62 203 VAL B C 1
ATOM 5495 O O . VAL B 1 203 ? 5.824 -22.906 -29.062 1 94.62 203 VAL B O 1
ATOM 5498 N N . PRO B 1 204 ? 6.68 -20.844 -29.062 1 95.5 204 PRO B N 1
ATOM 5499 C CA . PRO B 1 204 ? 6.211 -20.641 -30.438 1 95.5 204 PRO B CA 1
ATOM 5500 C C . PRO B 1 204 ? 6.984 -21.5 -31.438 1 95.5 204 PRO B C 1
ATOM 5502 O O . PRO B 1 204 ? 8.086 -21.953 -31.156 1 95.5 204 PRO B O 1
ATOM 5505 N N . SER B 1 205 ? 6.324 -21.641 -32.594 1 95.25 205 SER B N 1
ATOM 5506 C CA . SER B 1 205 ? 6.969 -22.359 -33.688 1 95.25 205 SER B CA 1
ATOM 5507 C C . SER B 1 205 ? 7.883 -21.438 -34.5 1 95.25 205 SER B C 1
ATOM 5509 O O . SER B 1 205 ? 7.496 -20.953 -35.562 1 95.25 205 SER B O 1
ATOM 5511 N N . ILE B 1 206 ? 9.055 -21.203 -34.094 1 97.12 206 ILE B N 1
ATOM 5512 C CA . ILE B 1 206 ? 10.078 -20.406 -34.75 1 97.12 206 ILE B CA 1
ATOM 5513 C C . ILE B 1 206 ? 11.188 -21.328 -35.281 1 97.12 206 ILE B C 1
ATOM 5515 O O . ILE B 1 206 ? 11.75 -22.125 -34.531 1 97.12 206 ILE B O 1
ATOM 5519 N N . PRO B 1 207 ? 11.5 -21.219 -36.562 1 97.62 207 PRO B N 1
ATOM 5520 C CA . PRO B 1 207 ? 12.57 -22.062 -37.125 1 97.62 207 PRO B CA 1
ATOM 5521 C C . PRO B 1 207 ? 13.867 -21.953 -36.312 1 97.62 207 PRO B C 1
ATOM 5523 O O . PRO B 1 207 ? 14.336 -20.844 -36.031 1 97.62 207 PRO B O 1
ATOM 5526 N N . GLY B 1 208 ? 14.352 -23.094 -35.844 1 97.81 208 GLY B N 1
ATOM 5527 C CA . GLY B 1 208 ? 15.625 -23.141 -35.156 1 97.81 208 GLY B CA 1
ATOM 5528 C C . GLY B 1 208 ? 15.484 -23.094 -33.625 1 97.81 208 GLY B C 1
ATOM 5529 O O . GLY B 1 208 ? 16.422 -23.422 -32.906 1 97.81 208 GLY B O 1
ATOM 5530 N N . LEU B 1 209 ? 14.367 -22.719 -33.156 1 97.44 209 LEU B N 1
ATOM 5531 C CA . LEU B 1 209 ? 14.188 -22.516 -31.719 1 97.44 209 LEU B CA 1
ATOM 5532 C C . LEU B 1 209 ? 14.414 -23.812 -30.953 1 97.44 209 LEU B C 1
ATOM 5534 O O . LEU B 1 209 ? 14.969 -23.797 -29.844 1 97.44 209 LEU B O 1
ATOM 5538 N N . GLU B 1 210 ? 14.016 -24.891 -31.469 1 93.88 210 GLU B N 1
ATOM 5539 C CA . GLU B 1 210 ? 14.109 -26.188 -30.812 1 93.88 210 GLU B CA 1
ATOM 5540 C C . GLU B 1 210 ? 15.562 -26.578 -30.578 1 93.88 210 GLU B C 1
ATOM 5542 O O . GLU B 1 210 ? 15.859 -27.406 -29.719 1 93.88 210 GLU B O 1
ATOM 5547 N N . LYS B 1 211 ? 16.453 -25.969 -31.344 1 94.56 211 LYS B N 1
ATOM 5548 C CA . LYS B 1 211 ? 17.875 -26.312 -31.25 1 94.56 211 LYS B CA 1
ATOM 5549 C C . LYS B 1 211 ? 18.625 -25.359 -30.344 1 94.56 211 LYS B C 1
ATOM 5551 O O . LYS B 1 211 ? 19.766 -25.609 -29.969 1 94.56 211 LYS B O 1
ATOM 5556 N N . VAL B 1 212 ? 18.016 -24.297 -30.047 1 95.06 212 VAL B N 1
ATOM 5557 C CA . VAL B 1 212 ? 18.625 -23.266 -29.234 1 95.06 212 VAL B CA 1
ATOM 5558 C C . VAL B 1 212 ? 18.297 -23.5 -27.766 1 95.06 212 VAL B C 1
ATOM 5560 O O . VAL B 1 212 ? 17.172 -23.859 -27.422 1 95.06 212 VAL B O 1
ATOM 5563 N N . PRO B 1 213 ? 19.266 -23.359 -26.875 1 94.38 213 PRO B N 1
ATOM 5564 C CA . PRO B 1 213 ? 18.984 -23.484 -25.438 1 94.38 213 PRO B CA 1
ATOM 5565 C C . PRO B 1 213 ? 18.25 -22.25 -24.891 1 94.38 213 PRO B C 1
ATOM 5567 O O . PRO B 1 213 ? 18.812 -21.5 -24.094 1 94.38 213 PRO B O 1
ATOM 5570 N N . PHE B 1 214 ? 17.016 -22.156 -25.25 1 96.31 214 PHE B N 1
ATOM 5571 C CA . PHE B 1 214 ? 16.234 -21.016 -24.781 1 96.31 214 PHE B CA 1
ATOM 5572 C C . PHE B 1 214 ? 15.727 -21.25 -23.359 1 96.31 214 PHE B C 1
ATOM 5574 O O . PHE B 1 214 ? 15.719 -22.375 -22.875 1 96.31 214 PHE B O 1
ATOM 5581 N N . LEU B 1 215 ? 15.391 -20.172 -22.672 1 96.94 215 LEU B N 1
ATOM 5582 C CA . LEU B 1 215 ? 14.812 -20.172 -21.344 1 96.94 215 LEU B CA 1
ATOM 5583 C C . LEU B 1 215 ? 13.312 -19.906 -21.391 1 96.94 215 LEU B C 1
ATOM 5585 O O . LEU B 1 215 ? 12.82 -19.297 -22.344 1 96.94 215 LEU B O 1
ATOM 5589 N N . THR B 1 216 ? 12.578 -20.422 -20.469 1 96.62 216 THR B N 1
ATOM 5590 C CA . THR B 1 216 ? 11.234 -20.016 -20.078 1 96.62 216 THR B CA 1
ATOM 5591 C C . THR B 1 216 ? 11.172 -19.734 -18.578 1 96.62 216 THR B C 1
ATOM 5593 O O . THR B 1 216 ? 12.203 -19.766 -17.891 1 96.62 216 THR B O 1
ATOM 5596 N N . ASN B 1 217 ? 9.969 -19.422 -18.125 1 95.94 217 ASN B N 1
ATOM 5597 C CA . ASN B 1 217 ? 9.852 -19.266 -16.688 1 95.94 217 ASN B CA 1
ATOM 5598 C C . ASN B 1 217 ? 10.281 -20.531 -15.953 1 95.94 217 ASN B C 1
ATOM 5600 O O . ASN B 1 217 ? 10.766 -20.469 -14.82 1 95.94 217 ASN B O 1
ATOM 5604 N N . ALA B 1 218 ? 10.211 -21.656 -16.562 1 95.5 218 ALA B N 1
ATOM 5605 C CA . ALA B 1 218 ? 10.5 -22.953 -15.93 1 95.5 218 ALA B CA 1
ATOM 5606 C C . ALA B 1 218 ? 11.992 -23.109 -15.672 1 95.5 218 ALA B C 1
ATOM 5608 O O . ALA B 1 218 ? 12.398 -23.875 -14.781 1 95.5 218 ALA B O 1
ATOM 5609 N N . SER B 1 219 ? 12.797 -22.391 -16.484 1 96.25 219 SER B N 1
ATOM 5610 C CA . SER B 1 219 ? 14.234 -22.641 -16.391 1 96.25 219 SER B CA 1
ATOM 5611 C C . SER B 1 219 ? 15 -21.375 -16.016 1 96.25 219 SER B C 1
ATOM 5613 O O . SER B 1 219 ? 16.172 -21.438 -15.648 1 96.25 219 SER B O 1
ATOM 5615 N N . LEU B 1 220 ? 14.383 -20.25 -16.078 1 97.75 220 LEU B N 1
ATOM 5616 C CA . LEU B 1 220 ? 15.039 -18.969 -15.836 1 97.75 220 LEU B CA 1
ATOM 5617 C C . LEU B 1 220 ? 15.656 -18.922 -14.445 1 97.75 220 LEU B C 1
ATOM 5619 O O . LEU B 1 220 ? 16.781 -18.422 -14.273 1 97.75 220 LEU B O 1
ATOM 5623 N N . PHE B 1 221 ? 15.008 -19.469 -13.469 1 97.88 221 PHE B N 1
ATOM 5624 C CA . PHE B 1 221 ? 15.391 -19.312 -12.07 1 97.88 221 PHE B CA 1
ATOM 5625 C C . PHE B 1 221 ? 16.453 -20.328 -11.688 1 97.88 221 PHE B C 1
ATOM 5627 O O . PHE B 1 221 ? 16.922 -20.344 -10.547 1 97.88 221 PHE B O 1
ATOM 5634 N N . ASN B 1 222 ? 16.859 -21.125 -12.68 1 97.62 222 ASN B N 1
ATOM 5635 C CA . ASN B 1 222 ? 17.953 -22.078 -12.5 1 97.62 222 ASN B CA 1
ATOM 5636 C C . ASN B 1 222 ? 19.297 -21.438 -12.844 1 97.62 222 ASN B C 1
ATOM 5638 O O . ASN B 1 222 ? 20.359 -22.031 -12.609 1 97.62 222 ASN B O 1
ATOM 5642 N N . LEU B 1 223 ? 19.266 -20.219 -13.375 1 97.19 223 LEU B N 1
ATOM 5643 C CA . LEU B 1 223 ? 20.5 -19.547 -13.742 1 97.19 223 LEU B CA 1
ATOM 5644 C C . LEU B 1 223 ? 21.406 -19.359 -12.523 1 97.19 223 LEU B C 1
ATOM 5646 O O . LEU B 1 223 ? 20.922 -19.109 -11.422 1 97.19 223 LEU B O 1
ATOM 5650 N N . THR B 1 224 ? 22.719 -19.438 -12.766 1 94.94 224 THR B N 1
ATOM 5651 C CA . THR B 1 224 ? 23.688 -19.203 -11.695 1 94.94 224 THR B CA 1
ATOM 5652 C C . THR B 1 224 ? 24.641 -18.078 -12.062 1 94.94 224 THR B C 1
ATOM 5654 O O . THR B 1 224 ? 25.406 -17.609 -11.211 1 94.94 224 THR B O 1
ATOM 5657 N N . GLN B 1 225 ? 24.609 -17.703 -13.344 1 94.81 225 GLN B N 1
ATOM 5658 C CA . GLN B 1 225 ? 25.375 -16.578 -13.836 1 94.81 225 GLN B CA 1
ATOM 5659 C C . GLN B 1 225 ? 24.5 -15.594 -14.617 1 94.81 225 GLN B C 1
ATOM 5661 O O . GLN B 1 225 ? 23.531 -16 -15.25 1 94.81 225 GLN B O 1
ATOM 5666 N N . LEU B 1 226 ? 24.953 -14.383 -14.531 1 96 226 LEU B N 1
ATOM 5667 C CA . LEU B 1 226 ? 24.203 -13.344 -15.227 1 96 226 LEU B CA 1
ATOM 5668 C C . LEU B 1 226 ? 24.547 -13.312 -16.703 1 96 226 LEU B C 1
ATOM 5670 O O . LEU B 1 226 ? 25.719 -13.156 -17.078 1 96 226 LEU B O 1
ATOM 5674 N N . PRO B 1 227 ? 23.547 -13.523 -17.531 1 97.56 227 PRO B N 1
ATOM 5675 C CA . PRO B 1 227 ? 23.875 -13.375 -18.953 1 97.56 227 PRO B CA 1
ATOM 5676 C C . PRO B 1 227 ? 24.234 -11.938 -19.328 1 97.56 227 PRO B C 1
ATOM 5678 O O . PRO B 1 227 ? 23.484 -11.016 -19 1 97.56 227 PRO B O 1
ATOM 5681 N N . PRO B 1 228 ? 25.297 -11.758 -20.078 1 97.06 228 PRO B N 1
ATOM 5682 C CA . PRO B 1 228 ? 25.641 -10.391 -20.469 1 97.06 228 PRO B CA 1
ATOM 5683 C C . PRO B 1 228 ? 24.578 -9.734 -21.344 1 97.06 228 PRO B C 1
ATOM 5685 O O . PRO B 1 228 ? 24.25 -8.562 -21.141 1 97.06 228 PRO B O 1
ATOM 5688 N N . ARG B 1 229 ? 24.312 -10.492 -22.375 1 98.25 229 ARG B N 1
ATOM 5689 C CA . ARG B 1 229 ? 23.266 -10.023 -23.281 1 98.25 229 ARG B CA 1
ATOM 5690 C C . ARG B 1 229 ? 22.047 -10.93 -23.219 1 98.25 229 ARG B C 1
ATOM 5692 O O . ARG B 1 229 ? 22.141 -12.125 -23.516 1 98.25 229 ARG B O 1
ATOM 5699 N N . LEU B 1 230 ? 20.703 -10.375 -22.734 1 98.81 230 LEU B N 1
ATOM 5700 C CA . LEU B 1 230 ? 19.438 -11.102 -22.609 1 98.81 230 LEU B CA 1
ATOM 5701 C C . LEU B 1 230 ? 18.406 -10.578 -23.594 1 98.81 230 LEU B C 1
ATOM 5703 O O . LEU B 1 230 ? 18.125 -9.383 -23.625 1 98.81 230 LEU B O 1
ATOM 5707 N N . VAL B 1 231 ? 17.906 -11.453 -24.469 1 98.88 231 VAL B N 1
ATOM 5708 C CA . VAL B 1 231 ? 16.766 -11.125 -25.312 1 98.88 231 VAL B CA 1
ATOM 5709 C C . VAL B 1 231 ? 15.508 -11.781 -24.75 1 98.88 231 VAL B C 1
ATOM 5711 O O . VAL B 1 231 ? 15.539 -12.953 -24.359 1 98.88 231 VAL B O 1
ATOM 5714 N N . VAL B 1 232 ? 14.43 -11.031 -24.656 1 98.88 232 VAL B N 1
ATOM 5715 C CA . VAL B 1 232 ? 13.148 -11.516 -24.156 1 98.88 232 VAL B CA 1
ATOM 5716 C C . VAL B 1 232 ? 12.109 -11.477 -25.266 1 98.88 232 VAL B C 1
ATOM 5718 O O . VAL B 1 232 ? 11.867 -10.422 -25.859 1 98.88 232 VAL B O 1
ATOM 5721 N N . LEU B 1 233 ? 11.516 -12.625 -25.562 1 98.44 233 LEU B N 1
ATOM 5722 C CA . LEU B 1 233 ? 10.414 -12.688 -26.516 1 98.44 233 LEU B CA 1
ATOM 5723 C C . LEU B 1 233 ? 9.078 -12.508 -25.812 1 98.44 233 LEU B C 1
ATOM 5725 O O . LEU B 1 233 ? 8.695 -13.32 -24.969 1 98.44 233 LEU B O 1
ATOM 5729 N N . GLY B 1 234 ? 8.32 -11.461 -26.234 1 97.88 234 GLY B N 1
ATOM 5730 C CA . GLY B 1 234 ? 7.074 -11.094 -25.594 1 97.88 234 GLY B CA 1
ATOM 5731 C C . GLY B 1 234 ? 7.215 -9.914 -24.641 1 97.88 234 GLY B C 1
ATOM 5732 O O . GLY B 1 234 ? 8.297 -9.664 -24.109 1 97.88 234 GLY B O 1
ATOM 5733 N N . ALA B 1 235 ? 6.125 -9.203 -24.453 1 98.38 235 ALA B N 1
ATOM 5734 C CA . ALA B 1 235 ? 6.148 -8.023 -23.578 1 98.38 235 ALA B CA 1
ATOM 5735 C C . ALA B 1 235 ? 4.973 -8.031 -22.609 1 98.38 235 ALA B C 1
ATOM 5737 O O . ALA B 1 235 ? 4.305 -7.012 -22.422 1 98.38 235 ALA B O 1
ATOM 5738 N N . GLY B 1 236 ? 4.707 -9.234 -22.016 1 97.5 236 GLY B N 1
ATOM 5739 C CA . GLY B 1 236 ? 3.75 -9.367 -20.938 1 97.5 236 GLY B CA 1
ATOM 5740 C C . GLY B 1 236 ? 4.371 -9.164 -19.562 1 97.5 236 GLY B C 1
ATOM 5741 O O . GLY B 1 236 ? 5.52 -8.727 -19.453 1 97.5 236 GLY B O 1
ATOM 5742 N N . PRO B 1 237 ? 3.664 -9.445 -18.531 1 97 237 PRO B N 1
ATOM 5743 C CA . PRO B 1 237 ? 4.125 -9.195 -17.156 1 97 237 PRO B CA 1
ATOM 5744 C C . PRO B 1 237 ? 5.438 -9.906 -16.828 1 97 237 PRO B C 1
ATOM 5746 O O . PRO B 1 237 ? 6.367 -9.281 -16.312 1 97 237 PRO B O 1
ATOM 5749 N N . ILE B 1 238 ? 5.512 -11.211 -17.125 1 96.94 238 ILE B N 1
ATOM 5750 C CA . ILE B 1 238 ? 6.719 -11.977 -16.844 1 96.94 238 ILE B CA 1
ATOM 5751 C C . ILE B 1 238 ? 7.914 -11.359 -17.562 1 96.94 238 ILE B C 1
ATOM 5753 O O . ILE B 1 238 ? 8.969 -11.148 -16.953 1 96.94 238 ILE B O 1
ATOM 5757 N N . SER B 1 239 ? 7.699 -11.008 -18.812 1 98.31 239 SER B N 1
ATOM 5758 C CA . SER B 1 239 ? 8.75 -10.453 -19.656 1 98.31 239 SER B CA 1
ATOM 5759 C C . SER B 1 239 ? 9.289 -9.148 -19.094 1 98.31 239 SER B C 1
ATOM 5761 O O . SER B 1 239 ? 10.5 -9 -18.906 1 98.31 239 SER B O 1
ATOM 5763 N N . LEU B 1 240 ? 8.414 -8.289 -18.766 1 98.75 240 LEU B N 1
ATOM 5764 C CA . LEU B 1 240 ? 8.828 -6.938 -18.422 1 98.75 240 LEU B CA 1
ATOM 5765 C C . LEU B 1 240 ? 9.391 -6.891 -17 1 98.75 240 LEU B C 1
ATOM 5767 O O . LEU B 1 240 ? 10.312 -6.125 -16.719 1 98.75 240 LEU B O 1
ATOM 5771 N N . GLU B 1 241 ? 8.828 -7.676 -16.094 1 98.62 241 GLU B N 1
ATOM 5772 C CA . GLU B 1 241 ? 9.398 -7.785 -14.75 1 98.62 241 GLU B CA 1
ATOM 5773 C C . GLU B 1 241 ? 10.836 -8.297 -14.805 1 98.62 241 GLU B C 1
ATOM 5775 O O . GLU B 1 241 ? 11.727 -7.719 -14.188 1 98.62 241 GLU B O 1
ATOM 5780 N N . MET B 1 242 ? 11.023 -9.336 -15.555 1 98.75 242 MET B N 1
ATOM 5781 C CA . MET B 1 242 ? 12.352 -9.938 -15.633 1 98.75 242 MET B CA 1
ATOM 5782 C C . MET B 1 242 ? 13.312 -9.047 -16.422 1 98.75 242 MET B C 1
ATOM 5784 O O . MET B 1 242 ? 14.492 -8.945 -16.078 1 98.75 242 MET B O 1
ATOM 5788 N N . ALA B 1 243 ? 12.773 -8.398 -17.5 1 98.88 243 ALA B N 1
ATOM 5789 C CA . ALA B 1 243 ? 13.602 -7.465 -18.25 1 98.88 243 ALA B CA 1
ATOM 5790 C C . ALA B 1 243 ? 14.156 -6.367 -17.344 1 98.88 243 ALA B C 1
ATOM 5792 O O . ALA B 1 243 ? 15.359 -6.078 -17.375 1 98.88 243 ALA B O 1
ATOM 5793 N N . GLN B 1 244 ? 13.32 -5.805 -16.531 1 98.38 244 GLN B N 1
ATOM 5794 C CA . GLN B 1 244 ? 13.742 -4.734 -15.641 1 98.38 244 GLN B CA 1
ATOM 5795 C C . GLN B 1 244 ? 14.734 -5.246 -14.602 1 98.38 244 GLN B C 1
ATOM 5797 O O . GLN B 1 244 ? 15.742 -4.598 -14.32 1 98.38 244 GLN B O 1
ATOM 5802 N N . ALA B 1 245 ? 14.453 -6.41 -14.047 1 97.75 245 ALA B N 1
ATOM 5803 C CA . ALA B 1 245 ? 15.328 -6.98 -13.023 1 97.75 245 ALA B CA 1
ATOM 5804 C C . ALA B 1 245 ? 16.719 -7.254 -13.586 1 97.75 245 ALA B C 1
ATOM 5806 O O . ALA B 1 245 ? 17.719 -6.828 -13.008 1 97.75 245 ALA B O 1
ATOM 5807 N N . PHE B 1 246 ? 16.797 -7.91 -14.742 1 98 246 PHE B N 1
ATOM 5808 C CA . PHE B 1 246 ? 18.078 -8.305 -15.297 1 98 246 PHE B CA 1
ATOM 5809 C C . PHE B 1 246 ? 18.859 -7.09 -15.781 1 98 246 PHE B C 1
ATOM 5811 O O . PHE B 1 246 ? 20.094 -7.059 -15.688 1 98 246 PHE B O 1
ATOM 5818 N N . ARG B 1 247 ? 18.141 -6.09 -16.297 1 97.62 247 ARG B N 1
ATOM 5819 C CA . ARG B 1 247 ? 18.812 -4.836 -16.609 1 97.62 247 ARG B CA 1
ATOM 5820 C C . ARG B 1 247 ? 19.484 -4.246 -15.375 1 97.62 247 ARG B C 1
ATOM 5822 O O . ARG B 1 247 ? 20.641 -3.826 -15.43 1 97.62 247 ARG B O 1
ATOM 5829 N N . ARG B 1 248 ? 18.797 -4.25 -14.336 1 93.19 248 ARG B N 1
ATOM 5830 C CA . ARG B 1 248 ? 19.297 -3.678 -13.086 1 93.19 248 ARG B CA 1
ATOM 5831 C C . ARG B 1 248 ? 20.422 -4.523 -12.508 1 93.19 248 ARG B C 1
ATOM 5833 O O . ARG B 1 248 ? 21.312 -4.004 -11.828 1 93.19 248 ARG B O 1
ATOM 5840 N N . PHE B 1 249 ? 20.344 -5.816 -12.797 1 93.5 249 PHE B N 1
ATOM 5841 C CA . PHE B 1 249 ? 21.438 -6.684 -12.367 1 93.5 249 PHE B CA 1
ATOM 5842 C C . PHE B 1 249 ? 22.688 -6.434 -13.195 1 93.5 249 PHE B C 1
ATOM 5844 O O . PHE B 1 249 ? 23.797 -6.777 -12.781 1 93.5 249 PHE B O 1
ATOM 5851 N N . GLY B 1 250 ? 22.5 -5.91 -14.484 1 93.44 250 GLY B N 1
ATOM 5852 C CA . GLY B 1 250 ? 23.688 -5.543 -15.25 1 93.44 250 GLY B CA 1
ATOM 5853 C C . GLY B 1 250 ? 23.641 -6.055 -16.672 1 93.44 250 GLY B C 1
ATOM 5854 O O . GLY B 1 250 ? 24.516 -5.715 -17.484 1 93.44 250 GLY B O 1
ATOM 5855 N N . SER B 1 251 ? 22.656 -6.828 -17.047 1 97.38 251 SER B N 1
ATOM 5856 C CA . SER B 1 251 ? 22.547 -7.352 -18.406 1 97.38 251 SER B CA 1
ATOM 5857 C C . SER B 1 251 ? 22.172 -6.254 -19.406 1 97.38 251 SER B C 1
ATOM 5859 O O . SER B 1 251 ? 21.469 -5.301 -19.047 1 97.38 251 SER B O 1
ATOM 5861 N N . GLU B 1 252 ? 22.672 -6.402 -20.594 1 98.31 252 GLU B N 1
ATOM 5862 C CA . GLU B 1 252 ? 22.047 -5.711 -21.719 1 98.31 252 GLU B CA 1
ATOM 5863 C C . GLU B 1 252 ? 20.766 -6.422 -22.156 1 98.31 252 GLU B C 1
ATOM 5865 O O . GLU B 1 252 ? 20.812 -7.59 -22.562 1 98.31 252 GLU B O 1
ATOM 5870 N N . VAL B 1 253 ? 19.609 -5.727 -22.094 1 98.81 253 VAL B N 1
ATOM 5871 C CA . VAL B 1 253 ? 18.344 -6.418 -22.281 1 98.81 253 VAL B CA 1
ATOM 5872 C C . VAL B 1 253 ? 17.625 -5.848 -23.5 1 98.81 253 VAL B C 1
ATOM 5874 O O . VAL B 1 253 ? 17.516 -4.629 -23.656 1 98.81 253 VAL B O 1
ATOM 5877 N N . THR B 1 254 ? 17.141 -6.727 -24.391 1 98.81 254 THR B N 1
ATOM 5878 C CA . THR B 1 254 ? 16.281 -6.379 -25.5 1 98.81 254 THR B CA 1
ATOM 5879 C C . THR B 1 254 ? 14.969 -7.164 -25.438 1 98.81 254 THR B C 1
ATOM 5881 O O . THR B 1 254 ? 14.984 -8.391 -25.344 1 98.81 254 THR B O 1
ATOM 5884 N N . VAL B 1 255 ? 13.875 -6.438 -25.516 1 98.81 255 VAL B N 1
ATOM 5885 C CA . VAL B 1 255 ? 12.547 -7.047 -25.531 1 98.81 255 VAL B CA 1
ATOM 5886 C C . VAL B 1 255 ? 11.969 -6.977 -26.938 1 98.81 255 VAL B C 1
ATOM 5888 O O . VAL B 1 255 ? 11.93 -5.902 -27.547 1 98.81 255 VAL B O 1
ATOM 5891 N N . LEU B 1 256 ? 11.562 -8.086 -27.469 1 98.5 256 LEU B N 1
ATOM 5892 C CA . LEU B 1 256 ? 10.922 -8.156 -28.781 1 98.5 256 LEU B CA 1
ATOM 5893 C C . LEU B 1 256 ? 9.43 -8.43 -28.641 1 98.5 256 LEU B C 1
ATOM 5895 O O . LEU B 1 256 ? 9.031 -9.43 -28.031 1 98.5 256 LEU B O 1
ATOM 5899 N N . GLN B 1 257 ? 8.641 -7.547 -29.156 1 97.94 257 GLN B N 1
ATOM 5900 C CA . GLN B 1 257 ? 7.184 -7.645 -29.078 1 97.94 257 GLN B CA 1
ATOM 5901 C C . GLN B 1 257 ? 6.555 -7.566 -30.469 1 97.94 257 GLN B C 1
ATOM 5903 O O . GLN B 1 257 ? 6.801 -6.617 -31.219 1 97.94 257 GLN B O 1
ATOM 5908 N N . ARG B 1 258 ? 5.766 -8.57 -30.75 1 95.44 258 ARG B N 1
ATOM 5909 C CA . ARG B 1 258 ? 5.152 -8.633 -32.062 1 95.44 258 ARG B CA 1
ATOM 5910 C C . ARG B 1 258 ? 4.164 -7.496 -32.281 1 95.44 258 ARG B C 1
ATOM 5912 O O . ARG B 1 258 ? 4.148 -6.863 -33.344 1 95.44 258 ARG B O 1
ATOM 5919 N N . SER B 1 259 ? 3.336 -7.254 -31.297 1 94.81 259 SER B N 1
ATOM 5920 C CA . SER B 1 259 ? 2.34 -6.191 -31.391 1 94.81 259 SER B CA 1
ATOM 5921 C C . SER B 1 259 ? 2.986 -4.816 -31.266 1 94.81 259 SER B C 1
ATOM 5923 O O . SER B 1 259 ? 4.184 -4.711 -31 1 94.81 259 SER B O 1
ATOM 5925 N N . ASP B 1 260 ? 2.197 -3.803 -31.359 1 95.19 260 ASP B N 1
ATOM 5926 C CA . ASP B 1 260 ? 2.707 -2.436 -31.406 1 95.19 260 ASP B CA 1
ATOM 5927 C C . ASP B 1 260 ? 2.857 -1.863 -30 1 95.19 260 ASP B C 1
ATOM 5929 O O . ASP B 1 260 ? 3.453 -0.8 -29.812 1 95.19 260 ASP B O 1
ATOM 5933 N N . THR B 1 261 ? 2.352 -2.561 -29.031 1 95.69 261 THR B N 1
ATOM 5934 C CA . THR B 1 261 ? 2.404 -2.047 -27.672 1 95.69 261 THR B CA 1
ATOM 5935 C C . THR B 1 261 ? 2.768 -3.156 -26.688 1 95.69 261 THR B C 1
ATOM 5937 O O . THR B 1 261 ? 2.549 -4.336 -26.969 1 95.69 261 THR B O 1
ATOM 5940 N N . ILE B 1 262 ? 3.439 -2.756 -25.625 1 97.75 262 ILE B N 1
ATOM 5941 C CA . ILE B 1 262 ? 3.641 -3.693 -24.516 1 97.75 262 ILE B CA 1
ATOM 5942 C C . ILE B 1 262 ? 2.377 -3.766 -23.656 1 97.75 262 ILE B C 1
ATOM 5944 O O . ILE B 1 262 ? 1.549 -2.852 -23.688 1 97.75 262 ILE B O 1
ATOM 5948 N N . LEU B 1 263 ? 2.205 -4.84 -22.906 1 96.81 263 LEU B N 1
ATOM 5949 C CA . LEU B 1 263 ? 1.069 -5.027 -22.016 1 96.81 263 LEU B CA 1
ATOM 5950 C C . LEU B 1 263 ? -0.242 -4.703 -22.719 1 96.81 263 LEU B C 1
ATOM 5952 O O . LEU B 1 263 ? -1.018 -3.869 -22.25 1 96.81 263 LEU B O 1
ATOM 5956 N N . GLY B 1 264 ? -0.544 -5.441 -23.734 1 92.12 264 GLY B N 1
ATOM 5957 C CA . GLY B 1 264 ? -1.634 -5.141 -24.656 1 92.12 264 GLY B CA 1
ATOM 5958 C C . GLY B 1 264 ? -2.992 -5.117 -23.984 1 92.12 264 GLY B C 1
ATOM 5959 O O . GLY B 1 264 ? -3.92 -4.465 -24.469 1 92.12 264 GLY B O 1
ATOM 5960 N N . THR B 1 265 ? -3.168 -5.738 -22.812 1 91.19 265 THR B N 1
ATOM 5961 C CA . THR B 1 265 ? -4.473 -5.816 -22.172 1 91.19 265 THR B CA 1
ATOM 5962 C C . THR B 1 265 ? -4.617 -4.719 -21.109 1 91.19 265 THR B C 1
ATOM 5964 O O . THR B 1 265 ? -5.703 -4.52 -20.562 1 91.19 265 THR B O 1
ATOM 5967 N N . GLU B 1 266 ? -3.555 -3.973 -20.875 1 95.75 266 GLU B N 1
ATOM 5968 C CA . GLU B 1 266 ? -3.584 -2.953 -19.828 1 95.75 266 GLU B CA 1
ATOM 5969 C C . GLU B 1 266 ? -3.943 -1.586 -20.391 1 95.75 266 GLU B C 1
ATOM 5971 O O . GLU B 1 266 ? -4.062 -1.429 -21.609 1 95.75 266 GLU B O 1
ATOM 5976 N N . ASP B 1 267 ? -4.215 -0.62 -19.484 1 97.56 267 ASP B N 1
ATOM 5977 C CA . ASP B 1 267 ? -4.473 0.766 -19.859 1 97.56 267 ASP B CA 1
ATOM 5978 C C . ASP B 1 267 ? -3.357 1.311 -20.75 1 97.56 267 ASP B C 1
ATOM 5980 O O . ASP B 1 267 ? -2.178 1.216 -20.391 1 97.56 267 ASP B O 1
ATOM 5984 N N . PRO B 1 268 ? -3.758 1.854 -21.875 1 96.56 268 PRO B N 1
ATOM 5985 C CA . PRO B 1 268 ? -2.734 2.32 -22.812 1 96.56 268 PRO B CA 1
ATOM 5986 C C . PRO B 1 268 ? -1.809 3.371 -22.203 1 96.56 268 PRO B C 1
ATOM 5988 O O . PRO B 1 268 ? -0.618 3.41 -22.531 1 96.56 268 PRO B O 1
ATOM 5991 N N . ASP B 1 269 ? -2.314 4.277 -21.391 1 96.25 269 ASP B N 1
ATOM 5992 C CA . ASP B 1 269 ? -1.468 5.27 -20.734 1 96.25 269 ASP B CA 1
ATOM 5993 C C . ASP B 1 269 ? -0.467 4.605 -19.797 1 96.25 269 ASP B C 1
ATOM 5995 O O . ASP B 1 269 ? 0.68 5.043 -19.688 1 96.25 269 ASP B O 1
ATOM 5999 N N . ALA B 1 270 ? -0.922 3.576 -19.141 1 97.5 270 ALA B N 1
ATOM 6000 C CA . ALA B 1 270 ? -0.046 2.828 -18.234 1 97.5 270 ALA B CA 1
ATOM 6001 C C . ALA B 1 270 ? 1.07 2.133 -19.016 1 97.5 270 ALA B C 1
ATOM 6003 O O . ALA B 1 270 ? 2.236 2.189 -18.625 1 97.5 270 ALA B O 1
ATOM 6004 N N . ALA B 1 271 ? 0.662 1.484 -20.094 1 97.62 271 ALA B N 1
ATOM 6005 C CA . ALA B 1 271 ? 1.632 0.79 -20.938 1 97.62 271 ALA B CA 1
ATOM 6006 C C . ALA B 1 271 ? 2.66 1.763 -21.5 1 97.62 271 ALA B C 1
ATOM 6008 O O . ALA B 1 271 ? 3.859 1.471 -21.531 1 97.62 271 ALA B O 1
ATOM 6009 N N . LYS B 1 272 ? 2.178 2.867 -21.969 1 96.56 272 LYS B N 1
ATOM 6010 C CA . LYS B 1 272 ? 3.055 3.889 -22.531 1 96.56 272 LYS B CA 1
ATOM 6011 C C . LYS B 1 272 ? 4.039 4.41 -21.484 1 96.56 272 LYS B C 1
ATOM 6013 O O . LYS B 1 272 ? 5.227 4.574 -21.781 1 96.56 272 LYS B O 1
ATOM 6018 N N . MET B 1 273 ? 3.568 4.684 -20.344 1 95.81 273 MET B N 1
ATOM 6019 C CA . MET B 1 273 ? 4.418 5.18 -19.266 1 95.81 273 MET B CA 1
ATOM 6020 C C . MET B 1 273 ? 5.496 4.16 -18.906 1 95.81 273 MET B C 1
ATOM 6022 O O . MET B 1 273 ? 6.664 4.52 -18.734 1 95.81 273 MET B O 1
ATOM 6026 N N . LEU B 1 274 ? 5.109 2.92 -18.781 1 97.25 274 LEU B N 1
ATOM 6027 C CA . LEU B 1 274 ? 6.086 1.895 -18.438 1 97.25 274 LEU B CA 1
ATOM 6028 C C . LEU B 1 274 ? 7.125 1.744 -19.547 1 97.25 274 LEU B C 1
ATOM 6030 O O . LEU B 1 274 ? 8.312 1.569 -19.266 1 97.25 274 LEU B O 1
ATOM 6034 N N . HIS B 1 275 ? 6.641 1.772 -20.781 1 97.75 275 HIS B N 1
ATOM 6035 C CA . HIS B 1 275 ? 7.559 1.72 -21.922 1 97.75 275 HIS B CA 1
ATOM 6036 C C . HIS B 1 275 ? 8.641 2.791 -21.812 1 97.75 275 HIS B C 1
ATOM 6038 O O . HIS B 1 275 ? 9.82 2.508 -21.984 1 97.75 275 HIS B O 1
ATOM 6044 N N . GLN B 1 276 ? 8.242 3.973 -21.484 1 96.19 276 GLN B N 1
ATOM 6045 C CA . GLN B 1 276 ? 9.172 5.09 -21.344 1 96.19 276 GLN B CA 1
ATOM 6046 C C . GLN B 1 276 ? 10.148 4.863 -20.188 1 96.19 276 GLN B C 1
ATOM 6048 O O . GLN B 1 276 ? 11.352 5.07 -20.344 1 96.19 276 GLN B O 1
ATOM 6053 N N . VAL B 1 277 ? 9.656 4.406 -19.094 1 95.25 277 VAL B N 1
ATOM 6054 C CA . VAL B 1 277 ? 10.477 4.18 -17.922 1 95.25 277 VAL B CA 1
ATOM 6055 C C . VAL B 1 277 ? 11.539 3.125 -18.219 1 95.25 277 VAL B C 1
ATOM 6057 O O . VAL B 1 277 ? 12.711 3.307 -17.891 1 95.25 277 VAL B O 1
ATOM 6060 N N . LEU B 1 278 ? 11.141 2.031 -18.828 1 97.62 278 LEU B N 1
ATOM 6061 C CA . LEU B 1 278 ? 12.047 0.929 -19.109 1 97.62 278 LEU B CA 1
ATOM 6062 C C . LEU B 1 278 ? 13.102 1.346 -20.125 1 97.62 278 LEU B C 1
ATOM 6064 O O . LEU B 1 278 ? 14.281 0.994 -20 1 97.62 278 LEU B O 1
ATOM 6068 N N . THR B 1 279 ? 12.672 2.129 -21.109 1 97.62 279 THR B N 1
ATOM 6069 C CA . THR B 1 279 ? 13.617 2.617 -22.109 1 97.62 279 THR B CA 1
ATOM 6070 C C . THR B 1 279 ? 14.633 3.564 -21.469 1 97.62 279 THR B C 1
ATOM 6072 O O . THR B 1 279 ? 15.828 3.492 -21.781 1 97.62 279 THR B O 1
ATOM 6075 N N . GLU B 1 280 ? 14.18 4.406 -20.625 1 94.44 280 GLU B N 1
ATOM 6076 C CA . GLU B 1 280 ? 15.062 5.348 -19.953 1 94.44 280 GLU B CA 1
ATOM 6077 C C . GLU B 1 280 ? 16.047 4.617 -19.047 1 94.44 280 GLU B C 1
ATOM 6079 O O . GLU B 1 280 ? 17.172 5.102 -18.828 1 94.44 280 GLU B O 1
ATOM 6084 N N . GLU B 1 281 ? 15.695 3.445 -18.609 1 93.62 281 GLU B N 1
ATOM 6085 C CA . GLU B 1 281 ? 16.578 2.645 -17.766 1 93.62 281 GLU B CA 1
ATOM 6086 C C . GLU B 1 281 ? 17.594 1.884 -18.609 1 93.62 281 GLU B C 1
ATOM 6088 O O . GLU B 1 281 ? 18.5 1.248 -18.062 1 93.62 281 GLU B O 1
ATOM 6093 N N . GLY B 1 282 ? 17.359 1.865 -19.891 1 97.06 282 GLY B N 1
ATOM 6094 C CA . GLY B 1 282 ? 18.359 1.288 -20.766 1 97.06 282 GLY B CA 1
ATOM 6095 C C . GLY B 1 282 ? 17.906 -0.009 -21.422 1 97.06 282 GLY B C 1
ATOM 6096 O O . GLY B 1 282 ? 18.719 -0.726 -22.016 1 97.06 282 GLY B O 1
ATOM 6097 N N . ILE B 1 283 ? 16.672 -0.361 -21.328 1 98.69 283 ILE B N 1
ATOM 6098 C CA . ILE B 1 283 ? 16.141 -1.552 -21.984 1 98.69 283 ILE B CA 1
ATOM 6099 C C . ILE B 1 283 ? 15.703 -1.207 -23.406 1 98.69 283 ILE B C 1
ATOM 6101 O O . ILE B 1 283 ? 14.969 -0.242 -23.609 1 98.69 283 ILE B O 1
ATOM 6105 N N . THR B 1 284 ? 16.172 -1.969 -24.328 1 98.69 284 THR B N 1
ATOM 6106 C CA . THR B 1 284 ? 15.711 -1.812 -25.703 1 98.69 284 THR B CA 1
ATOM 6107 C C . THR B 1 284 ? 14.398 -2.57 -25.922 1 98.69 284 THR B C 1
ATOM 6109 O O . THR B 1 284 ? 14.344 -3.785 -25.703 1 98.69 284 THR B O 1
ATOM 6112 N N . ILE B 1 285 ? 13.383 -1.831 -26.281 1 98.69 285 ILE B N 1
ATOM 6113 C CA . ILE B 1 285 ? 12.094 -2.451 -26.562 1 98.69 285 ILE B CA 1
ATOM 6114 C C . ILE B 1 285 ? 11.742 -2.264 -28.031 1 98.69 285 ILE B C 1
ATOM 6116 O O . ILE B 1 285 ? 11.547 -1.136 -28.5 1 98.69 285 ILE B O 1
ATOM 6120 N N . LEU B 1 286 ? 11.672 -3.344 -28.75 1 98.25 286 LEU B N 1
ATOM 6121 C CA . LEU B 1 286 ? 11.312 -3.318 -30.172 1 98.25 286 LEU B CA 1
ATOM 6122 C C . LEU B 1 286 ? 9.906 -3.861 -30.391 1 98.25 286 LEU B C 1
ATOM 6124 O O . LEU B 1 286 ? 9.695 -5.078 -30.375 1 98.25 286 LEU B O 1
ATOM 6128 N N . THR B 1 287 ? 8.961 -2.971 -30.625 1 97.38 287 THR B N 1
ATOM 6129 C CA . THR B 1 287 ? 7.598 -3.367 -30.969 1 97.38 287 THR B CA 1
ATOM 6130 C C . THR B 1 287 ? 7.453 -3.576 -32.469 1 97.38 287 THR B C 1
ATOM 6132 O O . THR B 1 287 ? 8.367 -3.252 -33.219 1 97.38 287 THR B O 1
ATOM 6135 N N . GLY B 1 288 ? 6.34 -4.234 -32.875 1 96.69 288 GLY B N 1
ATOM 6136 C CA . GLY B 1 288 ? 6.188 -4.539 -34.312 1 96.69 288 GLY B CA 1
ATOM 6137 C C . GLY B 1 288 ? 7.27 -5.461 -34.844 1 96.69 288 GLY B C 1
ATOM 6138 O O . GLY B 1 288 ? 7.719 -5.312 -35.969 1 96.69 288 GLY B O 1
ATOM 6139 N N . THR B 1 289 ? 7.711 -6.328 -34 1 97 289 THR B N 1
ATOM 6140 C CA . THR B 1 289 ? 8.852 -7.172 -34.344 1 97 289 THR B CA 1
ATOM 6141 C C . THR B 1 289 ? 8.453 -8.641 -34.375 1 97 289 THR B C 1
ATOM 6143 O O . THR B 1 289 ? 8.023 -9.188 -33.344 1 97 289 THR B O 1
ATOM 6146 N N . GLY B 1 290 ? 8.539 -9.266 -35.469 1 96.75 290 GLY B N 1
ATOM 6147 C CA . GLY B 1 290 ? 8.312 -10.695 -35.625 1 96.75 290 GLY B CA 1
ATOM 6148 C C . GLY B 1 290 ? 9.602 -11.484 -35.781 1 96.75 290 GLY B C 1
ATOM 6149 O O . GLY B 1 290 ? 10.406 -11.172 -36.656 1 96.75 290 GLY B O 1
ATOM 6150 N N . VAL B 1 291 ? 9.852 -12.484 -35 1 97.69 291 VAL B N 1
ATOM 6151 C CA . VAL B 1 291 ? 11.055 -13.305 -35.094 1 97.69 291 VAL B CA 1
ATOM 6152 C C . VAL B 1 291 ? 10.914 -14.297 -36.219 1 97.69 291 VAL B C 1
ATOM 6154 O O . VAL B 1 291 ? 9.914 -15 -36.344 1 97.69 291 VAL B O 1
ATOM 6157 N N . LYS B 1 292 ? 11.93 -14.406 -37.031 1 97.38 292 LYS B N 1
ATOM 6158 C CA . LYS B 1 292 ? 11.922 -15.281 -38.188 1 97.38 292 LYS B CA 1
ATOM 6159 C C . LYS B 1 292 ? 12.602 -16.609 -37.906 1 97.38 292 LYS B C 1
ATOM 6161 O O . LYS B 1 292 ? 12.117 -17.672 -38.312 1 97.38 292 LYS B O 1
ATOM 6166 N N . SER B 1 293 ? 13.68 -16.484 -37.312 1 97.94 293 SER B N 1
ATOM 6167 C CA . SER B 1 293 ? 14.469 -17.672 -37 1 97.94 293 SER B CA 1
ATOM 6168 C C . SER B 1 293 ? 15.484 -17.375 -35.906 1 97.94 293 SER B C 1
ATOM 6170 O O . SER B 1 293 ? 15.773 -16.219 -35.594 1 97.94 293 SER B O 1
ATOM 6172 N N . VAL B 1 294 ? 15.945 -18.469 -35.312 1 98.31 294 VAL B N 1
ATOM 6173 C CA . VAL B 1 294 ? 17 -18.359 -34.312 1 98.31 294 VAL B CA 1
ATOM 6174 C C . VAL B 1 294 ? 18.062 -19.422 -34.562 1 98.31 294 VAL B C 1
ATOM 6176 O O . VAL B 1 294 ? 17.766 -20.5 -35.094 1 98.31 294 VAL B O 1
ATOM 6179 N N . SER B 1 295 ? 19.266 -19.078 -34.281 1 97.44 295 SER B N 1
ATOM 6180 C CA . SER B 1 295 ? 20.391 -20.016 -34.312 1 97.44 295 SER B CA 1
ATOM 6181 C C . SER B 1 295 ? 21.375 -19.75 -33.188 1 97.44 295 SER B C 1
ATOM 6183 O O . SER B 1 295 ? 21.266 -18.75 -32.5 1 97.44 295 SER B O 1
ATOM 6185 N N . HIS B 1 296 ? 22.188 -20.766 -32.938 1 95.44 296 HIS B N 1
ATOM 6186 C CA . HIS B 1 296 ? 23.188 -20.547 -31.891 1 95.44 296 HIS B CA 1
ATOM 6187 C C . HIS B 1 296 ? 24.5 -21.219 -32.25 1 95.44 296 HIS B C 1
ATOM 6189 O O . HIS B 1 296 ? 24.531 -22.109 -33.094 1 95.44 296 HIS B O 1
ATOM 6195 N N . ASN B 1 297 ? 25.5 -20.641 -31.75 1 93.31 297 ASN B N 1
ATOM 6196 C CA . ASN B 1 297 ? 26.828 -21.219 -31.719 1 93.31 297 ASN B CA 1
ATOM 6197 C C . ASN B 1 297 ? 27.391 -21.25 -30.297 1 93.31 297 ASN B C 1
ATOM 6199 O O . ASN B 1 297 ? 27.328 -20.266 -29.578 1 93.31 297 ASN B O 1
ATOM 6203 N N . HIS B 1 298 ? 27.719 -22.5 -29.922 1 89.12 298 HIS B N 1
ATOM 6204 C CA . HIS B 1 298 ? 28.266 -22.656 -28.578 1 89.12 298 HIS B CA 1
ATOM 6205 C C . HIS B 1 298 ? 29.688 -23.219 -28.625 1 89.12 298 HIS B C 1
ATOM 6207 O O . HIS B 1 298 ? 29.875 -24.438 -28.656 1 89.12 298 HIS B O 1
ATOM 6213 N N . ALA B 1 299 ? 30.594 -22.266 -28.625 1 86.25 299 ALA B N 1
ATOM 6214 C CA . ALA B 1 299 ? 32 -22.703 -28.672 1 86.25 299 ALA B CA 1
ATOM 6215 C C . ALA B 1 299 ? 32.406 -23.359 -27.359 1 86.25 299 ALA B C 1
ATOM 6217 O O . ALA B 1 299 ? 31.906 -23 -26.281 1 86.25 299 ALA B O 1
ATOM 6218 N N . GLU B 1 300 ? 33.344 -24.234 -27.438 1 81.56 300 GLU B N 1
ATOM 6219 C CA . GLU B 1 300 ? 33.812 -24.969 -26.266 1 81.56 300 GLU B CA 1
ATOM 6220 C C . GLU B 1 300 ? 34.469 -24.016 -25.25 1 81.56 300 GLU B C 1
ATOM 6222 O O . GLU B 1 300 ? 35.188 -23.094 -25.641 1 81.56 300 GLU B O 1
ATOM 6227 N N . GLY B 1 301 ? 34.125 -24.078 -24.016 1 80.12 301 GLY B N 1
ATOM 6228 C CA . GLY B 1 301 ? 34.75 -23.312 -22.953 1 80.12 301 GLY B CA 1
ATOM 6229 C C . GLY B 1 301 ? 33.969 -22.047 -22.609 1 80.12 301 GLY B C 1
ATOM 6230 O O . GLY B 1 301 ? 34.25 -21.391 -21.609 1 80.12 301 GLY B O 1
ATOM 6231 N N . GLN B 1 302 ? 33.062 -21.797 -23.5 1 83.75 302 GLN B N 1
ATOM 6232 C CA . GLN B 1 302 ? 32.281 -20.578 -23.234 1 83.75 302 GLN B CA 1
ATOM 6233 C C . GLN B 1 302 ? 31.094 -20.875 -22.312 1 83.75 302 GLN B C 1
ATOM 6235 O O . GLN B 1 302 ? 30.469 -21.922 -22.422 1 83.75 302 GLN B O 1
ATOM 6240 N N . HIS B 1 303 ? 30.922 -19.984 -21.438 1 87.31 303 HIS B N 1
ATOM 6241 C CA . HIS B 1 303 ? 29.828 -20.156 -20.484 1 87.31 303 HIS B CA 1
ATOM 6242 C C . HIS B 1 303 ? 28.484 -19.984 -21.156 1 87.31 303 HIS B C 1
ATOM 6244 O O . HIS B 1 303 ? 27.531 -20.703 -20.844 1 87.31 303 HIS B O 1
ATOM 6250 N N . TRP B 1 304 ? 28.469 -18.969 -22.062 1 94.06 304 TRP B N 1
ATOM 6251 C CA . TRP B 1 304 ? 27.219 -18.688 -22.766 1 94.06 304 TRP B CA 1
ATOM 6252 C C . TRP B 1 304 ? 27.344 -18.984 -24.25 1 94.06 304 TRP B C 1
ATOM 6254 O O . TRP B 1 304 ? 28.391 -18.734 -24.859 1 94.06 304 TRP B O 1
ATOM 6264 N N . PRO B 1 305 ? 26.25 -19.469 -24.734 1 95.31 305 PRO B N 1
ATOM 6265 C CA . PRO B 1 305 ? 26.234 -19.531 -26.203 1 95.31 305 PRO B CA 1
ATOM 6266 C C . PRO B 1 305 ? 26.031 -18.172 -26.844 1 95.31 305 PRO B C 1
ATOM 6268 O O . PRO B 1 305 ? 25.688 -17.203 -26.172 1 95.31 305 PRO B O 1
ATOM 6271 N N . GLU B 1 306 ? 26.391 -18.141 -28.109 1 96.19 306 GLU B N 1
ATOM 6272 C CA . GLU B 1 306 ? 25.969 -17 -28.922 1 96.19 306 GLU B CA 1
ATOM 6273 C C . GLU B 1 306 ? 24.688 -17.328 -29.703 1 96.19 306 GLU B C 1
ATOM 6275 O O . GLU B 1 306 ? 24.688 -18.219 -30.547 1 96.19 306 GLU B O 1
ATOM 6280 N N . ILE B 1 307 ? 23.641 -16.672 -29.328 1 98.12 307 ILE B N 1
ATOM 6281 C CA . ILE B 1 307 ? 22.344 -16.891 -29.984 1 98.12 307 ILE B CA 1
ATOM 6282 C C . ILE B 1 307 ? 22.062 -15.742 -30.938 1 98.12 307 ILE B C 1
ATOM 6284 O O . ILE B 1 307 ? 22.188 -14.57 -30.578 1 98.12 307 ILE B O 1
ATOM 6288 N N . ARG B 1 308 ? 21.734 -16.062 -32.156 1 98.19 308 ARG B N 1
ATOM 6289 C CA . ARG B 1 308 ? 21.375 -15.078 -33.156 1 98.19 308 ARG B CA 1
ATOM 6290 C C . ARG B 1 308 ? 19.875 -15.109 -33.438 1 98.19 308 ARG B C 1
ATOM 6292 O O . ARG B 1 308 ? 19.328 -16.156 -33.812 1 98.19 308 ARG B O 1
ATOM 6299 N N . VAL B 1 309 ? 19.203 -14.008 -33.281 1 98.44 309 VAL B N 1
ATOM 6300 C CA . VAL B 1 309 ? 17.781 -13.867 -33.531 1 98.44 309 VAL B CA 1
ATOM 6301 C C . VAL B 1 309 ? 17.562 -13.039 -34.781 1 98.44 309 VAL B C 1
ATOM 6303 O O . VAL B 1 309 ? 17.906 -11.859 -34.844 1 98.44 309 VAL B O 1
ATOM 6306 N N . SER B 1 310 ? 17.062 -13.672 -35.781 1 98.19 310 SER B N 1
ATOM 6307 C CA . SER B 1 310 ? 16.656 -12.969 -37 1 98.19 310 SER B CA 1
ATOM 6308 C C . SER B 1 310 ? 15.188 -12.547 -36.906 1 98.19 310 SER B C 1
ATOM 6310 O O . SER B 1 310 ? 14.305 -13.375 -36.656 1 98.19 310 SER B O 1
ATOM 6312 N N . ALA B 1 311 ? 14.969 -11.266 -37.156 1 97.88 311 ALA B N 1
ATOM 6313 C CA . ALA B 1 311 ? 13.609 -10.758 -37 1 97.88 311 ALA B CA 1
ATOM 6314 C C . ALA B 1 311 ? 13.281 -9.711 -38.062 1 97.88 311 ALA B C 1
ATOM 6316 O O . ALA B 1 311 ? 14.164 -9.273 -38.781 1 97.88 311 ALA B O 1
ATOM 6317 N N . LEU B 1 312 ? 12.031 -9.438 -38.156 1 96.56 312 LEU B N 1
ATOM 6318 C CA . LEU B 1 312 ? 11.516 -8.32 -38.938 1 96.56 312 LEU B CA 1
ATOM 6319 C C . LEU B 1 312 ? 10.953 -7.234 -38.031 1 96.56 312 LEU B C 1
ATOM 6321 O O . LEU B 1 312 ? 9.984 -7.465 -37.312 1 96.56 312 LEU B O 1
ATOM 6325 N N . ASN B 1 313 ? 11.578 -6.094 -38 1 96 313 ASN B N 1
ATOM 6326 C CA . ASN B 1 313 ? 11.078 -4.934 -37.281 1 96 313 ASN B CA 1
ATOM 6327 C C . ASN B 1 313 ? 10.398 -3.936 -38.219 1 96 313 ASN B C 1
ATOM 6329 O O . ASN B 1 313 ? 11.062 -3.227 -38.969 1 96 313 ASN B O 1
ATOM 6333 N N . ASN B 1 314 ? 9.156 -3.953 -38.094 1 93.06 314 ASN B N 1
ATOM 6334 C CA . ASN B 1 314 ? 8.359 -3.105 -38.969 1 93.06 314 ASN B CA 1
ATOM 6335 C C . ASN B 1 314 ? 8.719 -3.326 -40.438 1 93.06 314 ASN B C 1
ATOM 6337 O O . ASN B 1 314 ? 8.953 -2.369 -41.156 1 93.06 314 ASN B O 1
ATOM 6341 N N . GLY B 1 315 ? 8.93 -4.484 -40.75 1 90.94 315 GLY B N 1
ATOM 6342 C CA . GLY B 1 315 ? 9.141 -4.855 -42.156 1 90.94 315 GLY B CA 1
ATOM 6343 C C . GLY B 1 315 ? 10.609 -4.879 -42.562 1 90.94 315 GLY B C 1
ATOM 6344 O O . GLY B 1 315 ? 10.953 -5.312 -43.656 1 90.94 315 GLY B O 1
ATOM 6345 N N . GLU B 1 316 ? 11.453 -4.504 -41.656 1 95.12 316 GLU B N 1
ATOM 6346 C CA . GLU B 1 316 ? 12.883 -4.48 -41.969 1 95.12 316 GLU B CA 1
ATOM 6347 C C . GLU B 1 316 ? 13.617 -5.598 -41.25 1 95.12 316 GLU B C 1
ATOM 6349 O O . GLU B 1 316 ? 13.352 -5.855 -40.062 1 95.12 316 GLU B O 1
ATOM 6354 N N . ASP B 1 317 ? 14.523 -6.121 -41.969 1 96.19 317 ASP B N 1
ATOM 6355 C CA . ASP B 1 317 ? 15.312 -7.203 -41.375 1 96.19 317 ASP B CA 1
ATOM 6356 C C . ASP B 1 317 ? 16.25 -6.676 -40.281 1 96.19 317 ASP B C 1
ATOM 6358 O O . ASP B 1 317 ? 16.844 -5.605 -40.438 1 96.19 317 ASP B O 1
ATOM 6362 N N . CYS B 1 318 ? 16.281 -7.43 -39.219 1 95.5 318 CYS B N 1
ATOM 6363 C CA . CYS B 1 318 ? 17.25 -7.109 -38.156 1 95.5 318 CYS B CA 1
ATOM 6364 C C . CYS B 1 318 ? 17.75 -8.375 -37.5 1 95.5 318 CYS B C 1
ATOM 6366 O O . CYS B 1 318 ? 17.078 -9.406 -37.531 1 95.5 318 CYS B O 1
ATOM 6368 N N . GLU B 1 319 ? 18.953 -8.25 -37 1 97.38 319 GLU B N 1
ATOM 6369 C CA . GLU B 1 319 ? 19.594 -9.336 -36.25 1 97.38 319 GLU B CA 1
ATOM 6370 C C . GLU B 1 319 ? 20.047 -8.883 -34.875 1 97.38 319 GLU B C 1
ATOM 6372 O O . GLU B 1 319 ? 20.672 -7.828 -34.75 1 97.38 319 GLU B O 1
ATOM 6377 N N . ILE B 1 320 ? 19.688 -9.695 -33.969 1 97.94 320 ILE B N 1
ATOM 6378 C CA . ILE B 1 320 ? 20.062 -9.391 -32.594 1 97.94 320 ILE B CA 1
ATOM 6379 C C . ILE B 1 320 ? 20.875 -10.547 -32 1 97.94 320 ILE B C 1
ATOM 6381 O O . ILE B 1 320 ? 20.469 -11.711 -32.094 1 97.94 320 ILE B O 1
ATOM 6385 N N . LEU B 1 321 ? 22.016 -10.242 -31.422 1 97.69 321 LEU B N 1
ATOM 6386 C CA . LEU B 1 321 ? 22.844 -11.227 -30.75 1 97.69 321 LEU B CA 1
ATOM 6387 C C . LEU B 1 321 ? 22.625 -11.195 -29.234 1 97.69 321 LEU B C 1
ATOM 6389 O O . LEU B 1 321 ? 22.484 -10.117 -28.656 1 97.69 321 LEU B O 1
ATOM 6393 N N . CYS B 1 322 ? 22.562 -12.406 -28.688 1 98.06 322 CYS B N 1
ATOM 6394 C CA . CYS B 1 322 ? 22.438 -12.461 -27.234 1 98.06 322 CYS B CA 1
ATOM 6395 C C . CYS B 1 322 ? 23.047 -13.742 -26.688 1 98.06 322 CYS B C 1
ATOM 6397 O O . CYS B 1 322 ? 23.438 -14.625 -27.438 1 98.06 322 CYS B O 1
ATOM 6399 N N . ASP B 1 323 ? 23.219 -13.758 -25.391 1 97.94 323 ASP B N 1
ATOM 6400 C CA . ASP B 1 323 ? 23.797 -14.883 -24.672 1 97.94 323 ASP B CA 1
ATOM 6401 C C . ASP B 1 323 ? 22.703 -15.758 -24.062 1 97.94 323 ASP B C 1
ATOM 6403 O O . ASP B 1 323 ? 22.938 -16.938 -23.781 1 97.94 323 ASP B O 1
ATOM 6407 N N . ALA B 1 324 ? 21.578 -15.258 -23.781 1 98.31 324 ALA B N 1
ATOM 6408 C CA . ALA B 1 324 ? 20.406 -15.969 -23.297 1 98.31 324 ALA B CA 1
ATOM 6409 C C . ALA B 1 324 ? 19.141 -15.453 -23.969 1 98.31 324 ALA B C 1
ATOM 6411 O O . ALA B 1 324 ? 19.016 -14.258 -24.25 1 98.31 324 ALA B O 1
ATOM 6412 N N . LEU B 1 325 ? 18.234 -16.375 -24.234 1 98.62 325 LEU B N 1
ATOM 6413 C CA . LEU B 1 325 ? 16.953 -16.078 -24.859 1 98.62 325 LEU B CA 1
ATOM 6414 C C . LEU B 1 325 ? 15.797 -16.547 -23.969 1 98.62 325 LEU B C 1
ATOM 6416 O O . LEU B 1 325 ? 15.625 -17.734 -23.734 1 98.62 325 LEU B O 1
ATOM 6420 N N . LEU B 1 326 ? 15.039 -15.602 -23.422 1 98.62 326 LEU B N 1
ATOM 6421 C CA . LEU B 1 326 ? 13.859 -15.922 -22.609 1 98.62 326 LEU B CA 1
ATOM 6422 C C . LEU B 1 326 ? 12.602 -15.914 -23.469 1 98.62 326 LEU B C 1
ATOM 6424 O O . LEU B 1 326 ? 12.242 -14.875 -24.047 1 98.62 326 LEU B O 1
ATOM 6428 N N . VAL B 1 327 ? 11.984 -17.047 -23.578 1 98 327 VAL B N 1
ATOM 6429 C CA . VAL B 1 327 ? 10.719 -17.172 -24.297 1 98 327 VAL B CA 1
ATOM 6430 C C . VAL B 1 327 ? 9.547 -17.016 -23.328 1 98 327 VAL B C 1
ATOM 6432 O O . VAL B 1 327 ? 9.258 -17.922 -22.547 1 98 327 VAL B O 1
ATOM 6435 N N . ALA B 1 328 ? 8.875 -15.906 -23.391 1 97.25 328 ALA B N 1
ATOM 6436 C CA . ALA B 1 328 ? 7.73 -15.57 -22.547 1 97.25 328 ALA B CA 1
ATOM 6437 C C . ALA B 1 328 ? 6.578 -15.031 -23.391 1 97.25 328 ALA B C 1
ATOM 6439 O O . ALA B 1 328 ? 6.125 -13.906 -23.188 1 97.25 328 ALA B O 1
ATOM 6440 N N . THR B 1 329 ? 6.027 -15.883 -24.25 1 95.56 329 THR B N 1
ATOM 6441 C CA . THR B 1 329 ? 5.074 -15.461 -25.266 1 95.56 329 THR B CA 1
ATOM 6442 C C . THR B 1 329 ? 3.664 -15.922 -24.906 1 95.56 329 THR B C 1
ATOM 6444 O O . THR B 1 329 ? 2.807 -16.047 -25.781 1 95.56 329 THR B O 1
ATOM 6447 N N . GLY B 1 330 ? 3.473 -16.219 -23.703 1 92.75 330 GLY B N 1
ATOM 6448 C CA . GLY B 1 330 ? 2.164 -16.672 -23.25 1 92.75 330 GLY B CA 1
ATOM 6449 C C . GLY B 1 330 ? 2.197 -18.031 -22.594 1 92.75 330 GLY B C 1
ATOM 6450 O O . GLY B 1 330 ? 3.273 -18.594 -22.359 1 92.75 330 GLY B O 1
ATOM 6451 N N . ARG B 1 331 ? 0.996 -18.531 -22.188 1 93.56 331 ARG B N 1
ATOM 6452 C CA . ARG B 1 331 ? 0.855 -19.797 -21.484 1 93.56 331 ARG B CA 1
ATOM 6453 C C . ARG B 1 331 ? -0.13 -20.719 -22.219 1 93.56 331 ARG B C 1
ATOM 6455 O O . ARG B 1 331 ? -1.034 -20.234 -22.906 1 93.56 331 ARG B O 1
ATOM 6462 N N . VAL B 1 332 ? 0.076 -22.016 -22.078 1 93.62 332 VAL B N 1
ATOM 6463 C CA . VAL B 1 332 ? -0.829 -23.016 -22.625 1 93.62 332 VAL B CA 1
ATOM 6464 C C . VAL B 1 332 ? -1.271 -23.969 -21.516 1 93.62 332 VAL B C 1
ATOM 6466 O O . VAL B 1 332 ? -0.47 -24.344 -20.656 1 93.62 332 VAL B O 1
ATOM 6469 N N . PRO B 1 333 ? -2.602 -24.312 -21.484 1 96.06 333 PRO B N 1
ATOM 6470 C CA . PRO B 1 333 ? -3.078 -25.234 -20.453 1 96.06 333 PRO B CA 1
ATOM 6471 C C . PRO B 1 333 ? -2.486 -26.641 -20.594 1 96.06 333 PRO B C 1
ATOM 6473 O O . PRO B 1 333 ? -2.254 -27.094 -21.719 1 96.06 333 PRO B O 1
ATOM 6476 N N . ASN B 1 334 ? -2.244 -27.312 -19.484 1 95.31 334 ASN B N 1
ATOM 6477 C CA . ASN B 1 334 ? -1.821 -28.703 -19.469 1 95.31 334 ASN B CA 1
ATOM 6478 C C . ASN B 1 334 ? -3.016 -29.656 -19.547 1 95.31 334 ASN B C 1
ATOM 6480 O O . ASN B 1 334 ? -3.555 -30.062 -18.516 1 95.31 334 ASN B O 1
ATOM 6484 N N . ILE B 1 335 ? -3.373 -30.047 -20.766 1 95.75 335 ILE B N 1
ATOM 6485 C CA . ILE B 1 335 ? -4.578 -30.859 -20.906 1 95.75 335 ILE B CA 1
ATOM 6486 C C . ILE B 1 335 ? -4.246 -32.156 -21.594 1 95.75 335 ILE B C 1
ATOM 6488 O O . ILE B 1 335 ? -5.062 -33.094 -21.625 1 95.75 335 ILE B O 1
ATOM 6492 N N . GLU B 1 336 ? -3.006 -32.312 -22.078 1 92.56 336 GLU B N 1
ATOM 6493 C CA . GLU B 1 336 ? -2.633 -33.5 -22.844 1 92.56 336 GLU B CA 1
ATOM 6494 C C . GLU B 1 336 ? -2.525 -34.719 -21.953 1 92.56 336 GLU B C 1
ATOM 6496 O O . GLU B 1 336 ? -2.051 -34.656 -20.828 1 92.56 336 GLU B O 1
ATOM 6501 N N . ASP B 1 337 ? -2.984 -35.844 -22.5 1 92.5 337 ASP B N 1
ATOM 6502 C CA . ASP B 1 337 ? -2.811 -37.156 -21.922 1 92.5 337 ASP B CA 1
ATOM 6503 C C . ASP B 1 337 ? -3.535 -37.281 -20.578 1 92.5 337 ASP B C 1
ATOM 6505 O O . ASP B 1 337 ? -3.143 -38.062 -19.719 1 92.5 337 ASP B O 1
ATOM 6509 N N . LEU B 1 338 ? -4.605 -36.5 -20.328 1 97 338 LEU B N 1
ATOM 6510 C CA . LEU B 1 338 ? -5.344 -36.531 -19.062 1 97 338 LEU B CA 1
ATOM 6511 C C . LEU B 1 338 ? -6.52 -37.5 -19.141 1 97 338 LEU B C 1
ATOM 6513 O O . LEU B 1 338 ? -7.125 -37.844 -18.125 1 97 338 LEU B O 1
ATOM 6517 N N . GLY B 1 339 ? -6.809 -38 -20.328 1 98.25 339 GLY B N 1
ATOM 6518 C CA . GLY B 1 339 ? -7.957 -38.875 -20.469 1 98.25 339 GLY B CA 1
ATOM 6519 C C . GLY B 1 339 ? -9.281 -38.156 -20.375 1 98.25 339 GLY B C 1
ATOM 6520 O O . GLY B 1 339 ? -10.25 -38.688 -19.812 1 98.25 339 GLY B O 1
ATOM 6521 N N . LEU B 1 340 ? -9.336 -36.938 -20.922 1 98.62 340 LEU B N 1
ATOM 6522 C CA . LEU B 1 340 ? -10.508 -36.094 -20.781 1 98.62 340 LEU B CA 1
ATOM 6523 C C . LEU B 1 340 ? -11.703 -36.688 -21.531 1 98.62 340 LEU B C 1
ATOM 6525 O O . LEU B 1 340 ? -12.844 -36.562 -21.094 1 98.62 340 LEU B O 1
ATOM 6529 N N . GLU B 1 341 ? -11.438 -37.344 -22.625 1 98 341 GLU B N 1
ATOM 6530 C CA . GLU B 1 341 ? -12.516 -37.969 -23.391 1 98 341 GLU B CA 1
ATOM 6531 C C . GLU B 1 341 ? -13.195 -39.062 -22.562 1 98 341 GLU B C 1
ATOM 6533 O O . GLU B 1 341 ? -14.422 -39.125 -22.5 1 98 341 GLU B O 1
ATOM 6538 N N . ALA B 1 342 ? -12.406 -39.875 -21.953 1 98.44 342 ALA B N 1
ATOM 6539 C CA . ALA B 1 342 ? -12.938 -40.938 -21.125 1 98.44 342 ALA B CA 1
ATOM 6540 C C . ALA B 1 342 ? -13.75 -40.375 -19.953 1 98.44 342 ALA B C 1
ATOM 6542 O O . ALA B 1 342 ? -14.719 -41 -19.5 1 98.44 342 ALA B O 1
ATOM 6543 N N . ALA B 1 343 ? -13.383 -39.219 -19.516 1 98.62 343 ALA B N 1
ATOM 6544 C CA . ALA B 1 343 ? -14.016 -38.594 -18.359 1 98.62 343 ALA B CA 1
ATOM 6545 C C . ALA B 1 343 ? -15.289 -37.844 -18.766 1 98.62 343 ALA B C 1
ATOM 6547 O O . ALA B 1 343 ? -16.094 -37.5 -17.922 1 98.62 343 ALA B O 1
ATOM 6548 N N . GLY B 1 344 ? -15.477 -37.625 -20.078 1 98.62 344 GLY B N 1
ATOM 6549 C CA . GLY B 1 344 ? -16.594 -36.812 -20.547 1 98.62 344 GLY B CA 1
ATOM 6550 C C . GLY B 1 344 ? -16.391 -35.312 -20.359 1 98.62 344 GLY B C 1
ATOM 6551 O O . GLY B 1 344 ? -17.344 -34.594 -20.062 1 98.62 344 GLY B O 1
ATOM 6552 N N . VAL B 1 345 ? -15.156 -34.875 -20.453 1 98.81 345 VAL B N 1
ATOM 6553 C CA . VAL B 1 345 ? -14.812 -33.469 -20.25 1 98.81 345 VAL B CA 1
ATOM 6554 C C . VAL B 1 345 ? -14.453 -32.812 -21.578 1 98.81 345 VAL B C 1
ATOM 6556 O O . VAL B 1 345 ? -13.547 -33.281 -22.281 1 98.81 345 VAL B O 1
ATOM 6559 N N . GLU B 1 346 ? -15.133 -31.734 -21.922 1 98.62 346 GLU B N 1
ATOM 6560 C CA . GLU B 1 346 ? -14.906 -31.016 -23.172 1 98.62 346 GLU B CA 1
ATOM 6561 C C . GLU B 1 346 ? -13.812 -29.969 -23.016 1 98.62 346 GLU B C 1
ATOM 6563 O O . GLU B 1 346 ? -13.578 -29.469 -21.922 1 98.62 346 GLU B O 1
ATOM 6568 N N . VAL B 1 347 ? -13.148 -29.734 -24.109 1 97.94 347 VAL B N 1
ATOM 6569 C CA . VAL B 1 347 ? -12.102 -28.719 -24.188 1 97.94 347 VAL B CA 1
ATOM 6570 C C . VAL B 1 347 ? -12.438 -27.688 -25.266 1 97.94 347 VAL B C 1
ATOM 6572 O O . VAL B 1 347 ? -12.984 -28.047 -26.312 1 97.94 347 VAL B O 1
ATOM 6575 N N . THR B 1 348 ? -12.281 -26.406 -24.938 1 96.31 348 THR B N 1
ATOM 6576 C CA . THR B 1 348 ? -12.266 -25.391 -25.984 1 96.31 348 THR B CA 1
ATOM 6577 C C . THR B 1 348 ? -10.938 -25.406 -26.734 1 96.31 348 THR B C 1
ATOM 6579 O O . THR B 1 348 ? -9.883 -25.141 -26.141 1 96.31 348 THR B O 1
ATOM 6582 N N . ALA B 1 349 ? -11.039 -25.703 -27.953 1 87.81 349 ALA B N 1
ATOM 6583 C CA . ALA B 1 349 ? -9.844 -25.938 -28.766 1 87.81 349 ALA B CA 1
ATOM 6584 C C . ALA B 1 349 ? -8.867 -24.781 -28.656 1 87.81 349 ALA B C 1
ATOM 6586 O O . ALA B 1 349 ? -9.242 -23.625 -28.891 1 87.81 349 ALA B O 1
ATOM 6587 N N . GLY B 1 350 ? -7.68 -25.094 -28.25 1 86.56 350 GLY B N 1
ATOM 6588 C CA . GLY B 1 350 ? -6.602 -24.125 -28.203 1 86.56 350 GLY B CA 1
ATOM 6589 C C . GLY B 1 350 ? -6.672 -23.234 -26.969 1 86.56 350 GLY B C 1
ATOM 6590 O O . GLY B 1 350 ? -5.82 -22.359 -26.781 1 86.56 350 GLY B O 1
ATOM 6591 N N . VAL B 1 351 ? -7.648 -23.453 -26.109 1 94.56 351 VAL B N 1
ATOM 6592 C CA . VAL B 1 351 ? -7.809 -22.531 -25 1 94.56 351 VAL B CA 1
ATOM 6593 C C . VAL B 1 351 ? -7.656 -23.281 -23.672 1 94.56 351 VAL B C 1
ATOM 6595 O O . VAL B 1 351 ? -6.824 -22.906 -22.844 1 94.56 351 VAL B O 1
ATOM 6598 N N . GLY B 1 352 ? -8.508 -24.328 -23.484 1 98.06 352 GLY B N 1
ATOM 6599 C CA . GLY B 1 352 ? -8.43 -25.094 -22.25 1 98.06 352 GLY B CA 1
ATOM 6600 C C . GLY B 1 352 ? -9.688 -25.875 -21.938 1 98.06 352 GLY B C 1
ATOM 6601 O O . GLY B 1 352 ? -10.547 -26.047 -22.812 1 98.06 352 GLY B O 1
ATOM 6602 N N . VAL B 1 353 ? -9.797 -26.391 -20.719 1 98.81 353 VAL B N 1
ATOM 6603 C CA . VAL B 1 353 ? -10.977 -27.141 -20.281 1 98.81 353 VAL B CA 1
ATOM 6604 C C . VAL B 1 353 ? -12.195 -26.219 -20.266 1 98.81 353 VAL B C 1
ATOM 6606 O O . VAL B 1 353 ? -12.164 -25.156 -19.641 1 98.81 353 VAL B O 1
ATOM 6609 N N . LYS B 1 354 ? -13.234 -26.625 -21.016 1 98.75 354 LYS B N 1
ATOM 6610 C CA . LYS B 1 354 ? -14.461 -25.828 -21.031 1 98.75 354 LYS B CA 1
ATOM 6611 C C . LYS B 1 354 ? -15.18 -25.906 -19.688 1 98.75 354 LYS B C 1
ATOM 6613 O O . LYS B 1 354 ? -15.477 -26.984 -19.188 1 98.75 354 LYS B O 1
ATOM 6618 N N . VAL B 1 355 ? -15.477 -24.719 -19.109 1 98.75 355 VAL B N 1
ATOM 6619 C CA . VAL B 1 355 ? -16.172 -24.719 -17.828 1 98.75 355 VAL B CA 1
ATOM 6620 C C . VAL B 1 355 ? -17.391 -23.797 -17.891 1 98.75 355 VAL B C 1
ATOM 6622 O O . VAL B 1 355 ? -17.422 -22.844 -18.672 1 98.75 355 VAL B O 1
ATOM 6625 N N . ASN B 1 356 ? -18.406 -24.156 -17.078 1 98.56 356 ASN B N 1
ATOM 6626 C CA . ASN B 1 356 ? -19.516 -23.25 -16.812 1 98.56 356 ASN B CA 1
ATOM 6627 C C . ASN B 1 356 ? -19.141 -22.156 -15.836 1 98.56 356 ASN B C 1
ATOM 6629 O O . ASN B 1 356 ? -18.047 -22.188 -15.258 1 98.56 356 ASN B O 1
ATOM 6633 N N . ASP B 1 357 ? -20.016 -21.234 -15.633 1 98 357 ASP B N 1
ATOM 6634 C CA . ASP B 1 357 ? -19.766 -20.078 -14.766 1 98 357 ASP B CA 1
ATOM 6635 C C . ASP B 1 357 ? -19.531 -20.531 -13.328 1 98 357 ASP B C 1
ATOM 6637 O O . ASP B 1 357 ? -18.922 -19.797 -12.539 1 98 357 ASP B O 1
ATOM 6641 N N . ASP B 1 358 ? -20.016 -21.672 -12.914 1 97.19 358 ASP B N 1
ATOM 6642 C CA . ASP B 1 358 ? -19.797 -22.219 -11.57 1 97.19 358 ASP B CA 1
ATOM 6643 C C . ASP B 1 358 ? -18.625 -23.188 -11.547 1 97.19 358 ASP B C 1
ATOM 6645 O O . ASP B 1 358 ? -18.453 -23.922 -10.57 1 97.19 358 ASP B O 1
ATOM 6649 N N . LEU B 1 359 ? -17.859 -23.391 -12.625 1 98.31 359 LEU B N 1
ATOM 6650 C CA . LEU B 1 359 ? -16.594 -24.109 -12.781 1 98.31 359 LEU B CA 1
ATOM 6651 C C . LEU B 1 359 ? -16.844 -25.578 -13.047 1 98.31 359 LEU B C 1
ATOM 6653 O O . LEU B 1 359 ? -15.883 -26.359 -13.164 1 98.31 359 LEU B O 1
ATOM 6657 N N . THR B 1 360 ? -18.141 -25.969 -13.18 1 98.69 360 THR B N 1
ATOM 6658 C CA . THR B 1 360 ? -18.422 -27.344 -13.609 1 98.69 360 THR B CA 1
ATOM 6659 C C . THR B 1 360 ? -18.078 -27.516 -15.086 1 98.69 360 THR B C 1
ATOM 6661 O O . THR B 1 360 ? -18.141 -26.562 -15.859 1 98.69 360 THR B O 1
ATOM 6664 N N . THR B 1 361 ? -17.703 -28.766 -15.422 1 98.75 361 THR B N 1
ATOM 6665 C CA . THR B 1 361 ? -17.422 -29.094 -16.812 1 98.75 361 THR B CA 1
ATOM 6666 C C . THR B 1 361 ? -18.625 -29.781 -17.453 1 98.75 361 THR B C 1
ATOM 6668 O O . THR B 1 361 ? -19.734 -29.719 -16.922 1 98.75 361 THR B O 1
ATOM 6671 N N . SER B 1 362 ? -18.328 -30.328 -18.688 1 98.75 362 SER B N 1
ATOM 6672 C CA . SER B 1 362 ? -19.375 -31.078 -19.359 1 98.75 362 SER B CA 1
ATOM 6673 C C . SER B 1 362 ? -19.734 -32.344 -18.562 1 98.75 362 SER B C 1
ATOM 6675 O O . SER B 1 362 ? -20.828 -32.875 -18.734 1 98.75 362 SER B O 1
ATOM 6677 N N . ASN B 1 363 ? -18.828 -32.875 -17.781 1 98.75 363 ASN B N 1
ATOM 6678 C CA . ASN B 1 363 ? -19.125 -33.844 -16.734 1 98.75 363 ASN B CA 1
ATOM 6679 C C . ASN B 1 363 ? -19.484 -33.188 -15.422 1 98.75 363 ASN B C 1
ATOM 6681 O O . ASN B 1 363 ? -18.625 -32.562 -14.773 1 98.75 363 ASN B O 1
ATOM 6685 N N . PRO B 1 364 ? -20.703 -33.188 -15.008 1 97.88 364 PRO B N 1
ATOM 6686 C CA . PRO B 1 364 ? -21.125 -32.438 -13.836 1 97.88 364 PRO B CA 1
ATOM 6687 C C . PRO B 1 364 ? -20.391 -32.844 -12.562 1 97.88 364 PRO B C 1
ATOM 6689 O O . PRO B 1 364 ? -20.406 -32.094 -11.57 1 97.88 364 PRO B O 1
ATOM 6692 N N . ASP B 1 365 ? -19.734 -33.969 -12.57 1 98.56 365 ASP B N 1
ATOM 6693 C CA . ASP B 1 365 ? -19 -34.406 -11.391 1 98.56 365 ASP B CA 1
ATOM 6694 C C . ASP B 1 365 ? -17.547 -33.969 -11.438 1 98.56 365 ASP B C 1
ATOM 6696 O O . ASP B 1 365 ? -16.797 -34.188 -10.484 1 98.56 365 ASP B O 1
ATOM 6700 N N . ILE B 1 366 ? -17.156 -33.344 -12.492 1 98.88 366 ILE B N 1
ATOM 6701 C CA . ILE B 1 366 ? -15.781 -32.875 -12.633 1 98.88 366 ILE B CA 1
ATOM 6702 C C . ILE B 1 366 ? -15.766 -31.359 -12.828 1 98.88 366 ILE B C 1
ATOM 6704 O O . ILE B 1 366 ? -16.453 -30.828 -13.703 1 98.88 366 ILE B O 1
ATOM 6708 N N . LEU B 1 367 ? -15.078 -30.656 -11.961 1 98.88 367 LEU B N 1
ATOM 6709 C CA . LEU B 1 367 ? -14.82 -29.219 -12.07 1 98.88 367 LEU B CA 1
ATOM 6710 C C . LEU B 1 367 ? -13.398 -28.953 -12.539 1 98.88 367 LEU B C 1
ATOM 6712 O O . LEU B 1 367 ? -12.578 -29.875 -12.594 1 98.88 367 LEU B O 1
ATOM 6716 N N . ALA B 1 368 ? -13.102 -27.719 -12.984 1 98.94 368 ALA B N 1
ATOM 6717 C CA . ALA B 1 368 ? -11.75 -27.312 -13.344 1 98.94 368 ALA B CA 1
ATOM 6718 C C . ALA B 1 368 ? -11.469 -25.875 -12.891 1 98.94 368 ALA B C 1
ATOM 6720 O O . ALA B 1 368 ? -12.375 -25.031 -12.859 1 98.94 368 ALA B O 1
ATOM 6721 N N . VAL B 1 369 ? -10.211 -25.625 -12.508 1 98.69 369 VAL B N 1
ATOM 6722 C CA . VAL B 1 369 ? -9.867 -24.328 -11.961 1 98.69 369 VAL B CA 1
ATOM 6723 C C . VAL B 1 369 ? -8.477 -23.922 -12.422 1 98.69 369 VAL B C 1
ATOM 6725 O O . VAL B 1 369 ? -7.645 -24.766 -12.742 1 98.69 369 VAL B O 1
ATOM 6728 N N . GLY B 1 370 ? -8.219 -22.578 -12.484 1 98.19 370 GLY B N 1
ATOM 6729 C CA . GLY B 1 370 ? -6.887 -22.047 -12.742 1 98.19 370 GLY B CA 1
ATOM 6730 C C . GLY B 1 370 ? -6.547 -21.969 -14.219 1 98.19 370 GLY B C 1
ATOM 6731 O O . GLY B 1 370 ? -7.422 -21.734 -15.047 1 98.19 370 GLY B O 1
ATOM 6732 N N . ASP B 1 371 ? -5.285 -22.141 -14.492 1 97.62 371 ASP B N 1
ATOM 6733 C CA . ASP B 1 371 ? -4.762 -21.875 -15.828 1 97.62 371 ASP B CA 1
ATOM 6734 C C . ASP B 1 371 ? -5.242 -22.906 -16.828 1 97.62 371 ASP B C 1
ATOM 6736 O O . ASP B 1 371 ? -5.133 -22.703 -18.047 1 97.62 371 ASP B O 1
ATOM 6740 N N . VAL B 1 372 ? -5.824 -23.953 -16.359 1 98.5 372 VAL B N 1
ATOM 6741 C CA . VAL B 1 372 ? -6.18 -25.047 -17.266 1 98.5 372 VAL B CA 1
ATOM 6742 C C . VAL B 1 372 ? -7.508 -24.75 -17.953 1 98.5 372 VAL B C 1
ATOM 6744 O O . VAL B 1 372 ? -7.84 -25.344 -18.969 1 98.5 372 VAL B O 1
ATOM 6747 N N . ILE B 1 373 ? -8.289 -23.844 -17.422 1 98.69 373 ILE B N 1
ATOM 6748 C CA . ILE B 1 373 ?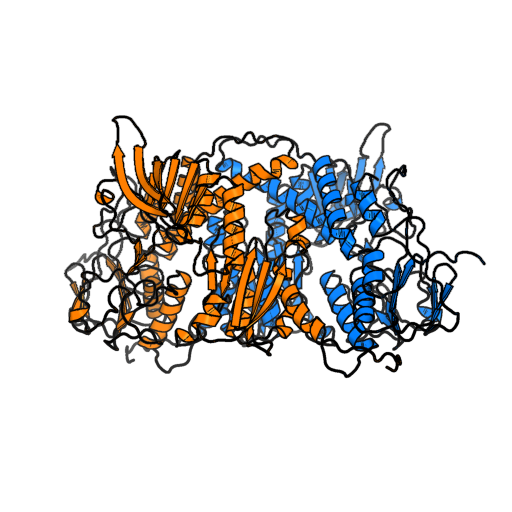 -9.641 -23.656 -17.922 1 98.69 373 ILE B CA 1
ATOM 6749 C C . ILE B 1 373 ? -9.617 -22.719 -19.125 1 98.69 373 ILE B C 1
ATOM 6751 O O . ILE B 1 373 ? -8.578 -22.125 -19.438 1 98.69 373 ILE B O 1
ATOM 6755 N N . ASP B 1 374 ? -10.695 -22.578 -19.812 1 98.25 374 ASP B N 1
ATOM 6756 C CA . ASP B 1 374 ? -10.773 -21.844 -21.078 1 98.25 374 ASP B CA 1
ATOM 6757 C C . ASP B 1 374 ? -11.023 -20.359 -20.844 1 98.25 374 ASP B C 1
ATOM 6759 O O . ASP B 1 374 ? -11.789 -19.719 -21.578 1 98.25 374 ASP B O 1
ATOM 6763 N N . HIS B 1 375 ? -10.453 -19.828 -19.75 1 96.5 375 HIS B N 1
ATOM 6764 C CA . HIS B 1 375 ? -10.469 -18.406 -19.422 1 96.5 375 HIS B CA 1
ATOM 6765 C C . HIS B 1 375 ? -9.055 -17.844 -19.297 1 96.5 375 HIS B C 1
ATOM 6767 O O . HIS B 1 375 ? -8.539 -17.688 -18.188 1 96.5 375 HIS B O 1
ATOM 6773 N N . PRO B 1 376 ? -8.461 -17.5 -20.438 1 93.38 376 PRO B N 1
ATOM 6774 C CA . PRO B 1 376 ? -7.07 -17.047 -20.422 1 93.38 376 PRO B CA 1
ATOM 6775 C C . PRO B 1 376 ? -6.887 -15.734 -19.672 1 93.38 376 PRO B C 1
ATOM 6777 O O . PRO B 1 376 ? -5.781 -15.43 -19.203 1 93.38 376 PRO B O 1
ATOM 6780 N N . ASP B 1 377 ? -7.941 -14.992 -19.484 1 91.88 377 ASP B N 1
ATOM 6781 C CA . ASP B 1 377 ? -7.875 -13.688 -18.828 1 91.88 377 ASP B CA 1
ATOM 6782 C C . ASP B 1 377 ? -7.848 -13.836 -17.312 1 91.88 377 ASP B C 1
ATOM 6784 O O . ASP B 1 377 ? -7.613 -12.867 -16.594 1 91.88 377 ASP B O 1
ATOM 6788 N N . LEU B 1 378 ? -7.977 -15.07 -16.797 1 95.5 378 LEU B N 1
ATOM 6789 C CA . LEU B 1 378 ? -8.062 -15.289 -15.359 1 95.5 378 LEU B CA 1
ATOM 6790 C C . LEU B 1 378 ? -6.887 -16.125 -14.867 1 95.5 378 LEU B C 1
ATOM 6792 O O . LEU B 1 378 ? -6.945 -16.719 -13.781 1 95.5 378 LEU B O 1
ATOM 6796 N N . ARG B 1 379 ? -5.836 -16.172 -15.641 1 95.75 379 ARG B N 1
ATOM 6797 C CA . ARG B 1 379 ? -4.711 -17.047 -15.312 1 95.75 379 ARG B CA 1
ATOM 6798 C C . ARG B 1 379 ? -3.771 -16.375 -14.312 1 95.75 379 ARG B C 1
ATOM 6800 O O . ARG B 1 379 ? -2.643 -16.016 -14.656 1 95.75 379 ARG B O 1
ATOM 6807 N N . PHE B 1 380 ? -4.25 -16.234 -13.07 1 96.25 380 PHE B N 1
ATOM 6808 C CA . PHE B 1 380 ? -3.508 -15.703 -11.938 1 96.25 380 PHE B CA 1
ATOM 6809 C C . PHE B 1 380 ? -3.549 -16.672 -10.758 1 96.25 380 PHE B C 1
ATOM 6811 O O . PHE B 1 380 ? -4.559 -17.344 -10.539 1 96.25 380 PHE B O 1
ATOM 6818 N N . THR B 1 381 ? -2.443 -16.656 -9.992 1 96.69 381 THR B N 1
ATOM 6819 C CA . THR B 1 381 ? -2.346 -17.547 -8.836 1 96.69 381 THR B CA 1
ATOM 6820 C C . THR B 1 381 ? -3.504 -17.312 -7.871 1 96.69 381 THR B C 1
ATOM 6822 O O . THR B 1 381 ? -4.137 -18.266 -7.406 1 96.69 381 THR B O 1
ATOM 6825 N N . HIS B 1 382 ? -3.807 -16.062 -7.602 1 96.62 382 HIS B N 1
ATOM 6826 C CA . HIS B 1 382 ? -4.875 -15.75 -6.656 1 96.62 382 HIS B CA 1
ATOM 6827 C C . HIS B 1 382 ? -6.238 -16.156 -7.211 1 96.62 382 HIS B C 1
ATOM 6829 O O . HIS B 1 382 ? -7.141 -16.5 -6.453 1 96.62 382 HIS B O 1
ATOM 6835 N N . MET B 1 383 ? -6.41 -16.172 -8.484 1 97.31 383 MET B N 1
ATOM 6836 C CA . MET B 1 383 ? -7.668 -16.625 -9.07 1 97.31 383 MET B CA 1
ATOM 6837 C C . MET B 1 383 ? -7.789 -18.141 -8.992 1 97.31 383 MET B C 1
ATOM 6839 O O . MET B 1 383 ? -8.883 -18.672 -8.766 1 97.31 383 MET B O 1
ATOM 6843 N N . ALA B 1 384 ? -6.652 -18.828 -9.211 1 98.06 384 ALA B N 1
ATOM 6844 C CA . ALA B 1 384 ? -6.688 -20.281 -9.047 1 98.06 384 ALA B CA 1
ATOM 6845 C C . ALA B 1 384 ? -7.16 -20.672 -7.645 1 98.06 384 ALA B C 1
ATOM 6847 O O . ALA B 1 384 ? -7.996 -21.562 -7.488 1 98.06 384 ALA B O 1
ATOM 6848 N N . GLY B 1 385 ? -6.625 -20 -6.656 1 96.69 385 GLY B N 1
ATOM 6849 C CA . GLY B 1 385 ? -7.055 -20.25 -5.289 1 96.69 385 GLY B CA 1
ATOM 6850 C C . GLY B 1 385 ? -8.516 -19.906 -5.051 1 96.69 385 GLY B C 1
ATOM 6851 O O . GLY B 1 385 ? -9.242 -20.688 -4.418 1 96.69 385 GLY B O 1
ATOM 6852 N N . THR B 1 386 ? -8.93 -18.781 -5.562 1 96.75 386 THR B N 1
ATOM 6853 C CA . THR B 1 386 ? -10.32 -18.344 -5.418 1 96.75 386 THR B CA 1
ATOM 6854 C C . THR B 1 386 ? -11.273 -19.328 -6.074 1 96.75 386 THR B C 1
ATOM 6856 O O . THR B 1 386 ? -12.258 -19.75 -5.465 1 96.75 386 THR B O 1
ATOM 6859 N N . MET B 1 387 ? -10.945 -19.75 -7.27 1 98.06 387 MET B N 1
ATOM 6860 C CA . MET B 1 387 ? -11.766 -20.703 -8.008 1 98.06 387 MET B CA 1
ATOM 6861 C C . MET B 1 387 ? -11.836 -22.047 -7.273 1 98.06 387 MET B C 1
ATOM 6863 O O . MET B 1 387 ? -12.867 -22.719 -7.293 1 98.06 387 MET B O 1
ATOM 6867 N N . ALA B 1 388 ? -10.734 -22.391 -6.691 1 97.88 388 ALA B N 1
ATOM 6868 C CA . ALA B 1 388 ? -10.703 -23.656 -5.949 1 97.88 388 ALA B CA 1
ATOM 6869 C C . ALA B 1 388 ? -11.719 -23.641 -4.809 1 97.88 388 ALA B C 1
ATOM 6871 O O . ALA B 1 388 ? -12.438 -24.609 -4.602 1 97.88 388 ALA B O 1
ATOM 6872 N N . GLY B 1 389 ? -11.711 -22.516 -4.09 1 95.81 389 GLY B N 1
ATOM 6873 C CA . GLY B 1 389 ? -12.719 -22.391 -3.045 1 95.81 389 GLY B CA 1
ATOM 6874 C C . GLY B 1 389 ? -14.141 -22.469 -3.57 1 95.81 389 GLY B C 1
ATOM 6875 O O . GLY B 1 389 ? -14.992 -23.125 -2.971 1 95.81 389 GLY B O 1
ATOM 6876 N N . MET B 1 390 ? -14.391 -21.844 -4.68 1 96.25 390 MET B N 1
ATOM 6877 C CA . MET B 1 390 ? -15.695 -21.891 -5.332 1 96.25 390 MET B CA 1
ATOM 6878 C C . MET B 1 390 ? -16.047 -23.312 -5.75 1 96.25 390 MET B C 1
ATOM 6880 O O . MET B 1 390 ? -17.172 -23.766 -5.555 1 96.25 390 MET B O 1
ATOM 6884 N N . ALA B 1 391 ? -15.039 -24 -6.277 1 97.38 391 ALA B N 1
ATOM 6885 C CA . ALA B 1 391 ? -15.242 -25.344 -6.781 1 97.38 391 ALA B CA 1
ATOM 6886 C C . ALA B 1 391 ? -15.594 -26.312 -5.652 1 97.38 391 ALA B C 1
ATOM 6888 O O . ALA B 1 391 ? -16.484 -27.156 -5.801 1 97.38 391 ALA B O 1
ATOM 6889 N N . VAL B 1 392 ? -14.875 -26.203 -4.559 1 96.88 392 VAL B N 1
ATOM 6890 C CA . VAL B 1 392 ? -15.172 -27.047 -3.416 1 96.88 392 VAL B CA 1
ATOM 6891 C C . VAL B 1 392 ? -16.594 -26.812 -2.941 1 96.88 392 VAL B C 1
ATOM 6893 O O . VAL B 1 392 ? -17.328 -27.75 -2.654 1 96.88 392 VAL B O 1
ATOM 6896 N N . GLN B 1 393 ? -16.969 -25.531 -2.865 1 95.06 393 GLN B N 1
ATOM 6897 C CA . GLN B 1 393 ? -18.328 -25.188 -2.453 1 95.06 393 GLN B CA 1
ATOM 6898 C C . GLN B 1 393 ? -19.359 -25.797 -3.395 1 95.06 393 GLN B C 1
ATOM 6900 O O . GLN B 1 393 ? -20.344 -26.391 -2.943 1 95.06 393 GLN B O 1
ATOM 6905 N N . THR B 1 394 ? -19.141 -25.641 -4.648 1 95.38 394 THR B N 1
ATOM 6906 C CA . THR B 1 394 ? -20.047 -26.141 -5.672 1 95.38 394 THR B CA 1
ATOM 6907 C C . THR B 1 394 ? -20.109 -27.656 -5.66 1 95.38 394 THR B C 1
ATOM 6909 O O . THR B 1 394 ? -21.188 -28.25 -5.762 1 95.38 394 THR B O 1
ATOM 6912 N N . ALA B 1 395 ? -19.047 -28.312 -5.496 1 96.69 395 ALA B N 1
ATOM 6913 C CA . ALA B 1 395 ? -18.938 -29.766 -5.605 1 96.69 395 ALA B CA 1
ATOM 6914 C C . ALA B 1 395 ? -19.547 -30.469 -4.395 1 96.69 395 ALA B C 1
ATOM 6916 O O . ALA B 1 395 ? -20.234 -31.484 -4.535 1 96.69 395 ALA B O 1
ATOM 6917 N N . LEU B 1 396 ? -19.297 -29.891 -3.23 1 95.56 396 LEU B N 1
ATOM 6918 C CA . LEU B 1 396 ? -19.562 -30.688 -2.039 1 95.56 396 LEU B CA 1
ATOM 6919 C C . LEU B 1 396 ? -20.672 -30.078 -1.206 1 95.56 396 LEU B C 1
ATOM 6921 O O . LEU B 1 396 ? -21.25 -30.734 -0.346 1 95.56 396 LEU B O 1
ATOM 6925 N N . PHE B 1 397 ? -20.969 -28.781 -1.405 1 93.56 397 PHE B N 1
ATOM 6926 C CA . PHE B 1 397 ? -21.906 -28.078 -0.521 1 93.56 397 PHE B CA 1
ATOM 6927 C C . PHE B 1 397 ? -22.906 -27.266 -1.325 1 93.56 397 PHE B C 1
ATOM 6929 O O . PHE B 1 397 ? -23.281 -26.156 -0.915 1 93.56 397 PHE B O 1
ATOM 6936 N N . ALA B 1 398 ? -23.266 -27.719 -2.377 1 88.62 398 ALA B N 1
ATOM 6937 C CA . ALA B 1 398 ? -24.203 -27 -3.24 1 88.62 398 ALA B CA 1
ATOM 6938 C C . ALA B 1 398 ? -25.469 -26.625 -2.479 1 88.62 398 ALA B C 1
ATOM 6940 O O . ALA B 1 398 ? -26.062 -27.469 -1.785 1 88.62 398 ALA B O 1
ATOM 6941 N N . GLY B 1 399 ? -25.828 -25.359 -2.568 1 84.75 399 GLY B N 1
ATOM 6942 C CA . GLY B 1 399 ? -27.094 -24.906 -1.992 1 84.75 399 GLY B CA 1
ATOM 6943 C C . GLY B 1 399 ? -26.984 -24.609 -0.509 1 84.75 399 GLY B C 1
ATOM 6944 O O . GLY B 1 399 ? -27.984 -24.281 0.13 1 84.75 399 GLY B O 1
ATOM 6945 N N . ARG B 1 400 ? -25.828 -24.734 0.092 1 84.31 400 ARG B N 1
ATOM 6946 C CA . ARG B 1 400 ? -25.688 -24.578 1.535 1 84.31 400 ARG B CA 1
ATOM 6947 C C . ARG B 1 400 ? -25.016 -23.25 1.873 1 84.31 400 ARG B C 1
ATOM 6949 O O . ARG B 1 400 ? -24.078 -23.219 2.684 1 84.31 400 ARG B O 1
ATOM 6956 N N . GLY B 1 401 ? -25.422 -22.109 1.443 1 79.5 401 GLY B N 1
ATOM 6957 C CA . GLY B 1 401 ? -24.812 -20.828 1.725 1 79.5 401 GLY B CA 1
ATOM 6958 C C . GLY B 1 401 ? -23.469 -20.641 1.029 1 79.5 401 GLY B C 1
ATOM 6959 O O . GLY B 1 401 ? -23.031 -21.516 0.274 1 79.5 401 GLY B O 1
ATOM 6960 N N . LEU B 1 402 ? -22.828 -19.469 1.253 1 74.56 402 LEU B N 1
ATOM 6961 C CA . LEU B 1 402 ? -21.594 -19.188 0.533 1 74.56 402 LEU B CA 1
ATOM 6962 C C . LEU B 1 402 ? -20.453 -18.859 1.501 1 74.56 402 LEU B C 1
ATOM 6964 O O . LEU B 1 402 ? -19.953 -17.734 1.515 1 74.56 402 LEU B O 1
ATOM 6968 N N . PRO B 1 403 ? -19.984 -19.828 2.215 1 71.62 403 PRO B N 1
ATOM 6969 C CA . PRO B 1 403 ? -18.875 -19.578 3.135 1 71.62 403 PRO B CA 1
ATOM 6970 C C . PRO B 1 403 ? -17.516 -19.781 2.484 1 71.62 403 PRO B C 1
ATOM 6972 O O . PRO B 1 403 ? -16.688 -20.562 2.986 1 71.62 403 PRO B O 1
ATOM 6975 N N . VAL B 1 404 ? -17.297 -19.094 1.233 1 76.69 404 VAL B N 1
ATOM 6976 C CA . VAL B 1 404 ? -16.031 -19.297 0.518 1 76.69 404 VAL B CA 1
ATOM 6977 C C . VAL B 1 404 ? -15.336 -17.953 0.328 1 76.69 404 VAL B C 1
ATOM 6979 O O . VAL B 1 404 ? -15.906 -16.906 0.612 1 76.69 404 VAL B O 1
ATOM 6982 N N . ASN B 1 405 ? -14.062 -18.062 -0.085 1 81.94 405 ASN B N 1
ATOM 6983 C CA . ASN B 1 405 ? -13.219 -16.875 -0.243 1 81.94 405 ASN B CA 1
ATOM 6984 C C . ASN B 1 405 ? -13.5 -16.156 -1.562 1 81.94 405 ASN B C 1
ATOM 6986 O O . ASN B 1 405 ? -12.57 -15.75 -2.26 1 81.94 405 ASN B O 1
ATOM 6990 N N . ALA B 1 406 ? -14.75 -16.297 -2.068 1 89.25 406 ALA B N 1
ATOM 6991 C CA . ALA B 1 406 ? -15.227 -15.578 -3.25 1 89.25 406 ALA B CA 1
ATOM 6992 C C . ALA B 1 406 ? -16.562 -14.914 -2.984 1 89.25 406 ALA B C 1
ATOM 6994 O O . ALA B 1 406 ? -17.406 -15.453 -2.26 1 89.25 406 ALA B O 1
ATOM 6995 N N . ALA B 1 407 ? -16.719 -13.773 -3.652 1 89.94 407 ALA B N 1
ATOM 6996 C CA . ALA B 1 407 ? -17.922 -12.984 -3.4 1 89.94 407 ALA B CA 1
ATOM 6997 C C . ALA B 1 407 ? -19.141 -13.648 -4.02 1 89.94 407 ALA B C 1
ATOM 6999 O O . ALA B 1 407 ? -20.281 -13.281 -3.701 1 89.94 407 ALA B O 1
ATOM 7000 N N . SER B 1 408 ? -18.906 -14.648 -4.914 1 91.25 408 SER B N 1
ATOM 7001 C CA . SER B 1 408 ? -19.984 -15.297 -5.641 1 91.25 408 SER B CA 1
ATOM 7002 C C . SER B 1 408 ? -19.609 -16.734 -6.02 1 91.25 408 SER B C 1
ATOM 7004 O O . SER B 1 408 ? -18.438 -17.094 -6.012 1 91.25 408 SER B O 1
ATOM 7006 N N . GLY B 1 409 ? -20.719 -17.5 -6.258 1 92.56 409 GLY B N 1
ATOM 7007 C CA . GLY B 1 409 ? -20.5 -18.828 -6.824 1 92.56 409 GLY B CA 1
ATOM 7008 C C . GLY B 1 409 ? -20.312 -18.812 -8.328 1 92.56 409 GLY B C 1
ATOM 7009 O O . GLY B 1 409 ? -20.016 -19.844 -8.938 1 92.56 409 GLY B O 1
ATOM 7010 N N . LEU B 1 410 ? -20.453 -17.641 -8.859 1 96 410 LEU B N 1
ATOM 7011 C CA . LEU B 1 410 ? -20.312 -17.453 -10.297 1 96 410 LEU B CA 1
ATOM 7012 C C . LEU B 1 410 ? -19.062 -16.672 -10.625 1 96 410 LEU B C 1
ATOM 7014 O O . LEU B 1 410 ? -18.859 -15.562 -10.117 1 96 410 LEU B O 1
ATOM 7018 N N . LEU B 1 411 ? -18.25 -17.266 -11.508 1 96.5 411 LEU B N 1
ATOM 7019 C CA . LEU B 1 411 ? -16.953 -16.688 -11.867 1 96.5 411 LEU B CA 1
ATOM 7020 C C . LEU B 1 411 ? -17.125 -15.297 -12.469 1 96.5 411 LEU B C 1
ATOM 7022 O O . LEU B 1 411 ? -16.328 -14.406 -12.203 1 96.5 411 LEU B O 1
ATOM 7026 N N . SER B 1 412 ? -18.203 -15.055 -13.203 1 95.88 412 SER B N 1
ATOM 7027 C CA . SER B 1 412 ? -18.438 -13.805 -13.914 1 95.88 412 SER B CA 1
ATOM 7028 C C . SER B 1 412 ? -18.75 -12.664 -12.945 1 95.88 412 SER B C 1
ATOM 7030 O O . SER B 1 412 ? -18.719 -11.492 -13.328 1 95.88 412 SER B O 1
ATOM 7032 N N . GLN B 1 413 ? -19.031 -12.984 -11.688 1 96.06 413 GLN B N 1
ATOM 7033 C CA . GLN B 1 413 ? -19.406 -11.977 -10.703 1 96.06 413 GLN B CA 1
ATOM 7034 C C . GLN B 1 413 ? -18.25 -11.641 -9.781 1 96.06 413 GLN B C 1
ATOM 7036 O O . GLN B 1 413 ? -18.375 -10.812 -8.883 1 96.06 413 GLN B O 1
ATOM 7041 N N . VAL B 1 414 ? -17.125 -12.273 -10.023 1 96.88 414 VAL B N 1
ATOM 7042 C CA . VAL B 1 414 ? -15.93 -12.016 -9.227 1 96.88 414 VAL B CA 1
ATOM 7043 C C . VAL B 1 414 ? -15.125 -10.883 -9.852 1 96.88 414 VAL B C 1
ATOM 7045 O O . VAL B 1 414 ? -14.836 -10.898 -11.047 1 96.88 414 VAL B O 1
ATOM 7048 N N . VAL B 1 415 ? -14.82 -9.797 -9.031 1 97.81 415 VAL B N 1
ATOM 7049 C CA . VAL B 1 415 ? -13.922 -8.734 -9.492 1 97.81 415 VAL B CA 1
ATOM 7050 C C . VAL B 1 415 ? -12.477 -9.211 -9.414 1 97.81 415 VAL B C 1
ATOM 7052 O O . VAL B 1 415 ? -11.992 -9.578 -8.344 1 97.81 415 VAL B O 1
ATOM 7055 N N . VAL B 1 416 ? -11.797 -9.188 -10.547 1 97.25 416 VAL B N 1
ATOM 7056 C CA . VAL B 1 416 ? -10.477 -9.797 -10.664 1 97.25 416 VAL B CA 1
ATOM 7057 C C . VAL B 1 416 ? -9.398 -8.719 -10.602 1 97.25 416 VAL B C 1
ATOM 7059 O O . VAL B 1 416 ? -9.312 -7.867 -11.492 1 97.25 416 VAL B O 1
ATOM 7062 N N . PRO B 1 417 ? -8.562 -8.711 -9.539 1 97.88 417 PRO B N 1
ATOM 7063 C CA . PRO B 1 417 ? -7.395 -7.828 -9.516 1 97.88 417 PRO B CA 1
ATOM 7064 C C . PRO B 1 417 ? -6.16 -8.461 -10.164 1 97.88 417 PRO B C 1
ATOM 7066 O O . PRO B 1 417 ? -6.016 -9.688 -10.156 1 97.88 417 PRO B O 1
ATOM 7069 N N . ARG B 1 418 ? -5.332 -7.652 -10.695 1 96.94 418 ARG B N 1
ATOM 7070 C CA . ARG B 1 418 ? -4.039 -8.094 -11.203 1 96.94 418 ARG B CA 1
ATOM 7071 C C . ARG B 1 418 ? -2.986 -7 -11.055 1 96.94 418 ARG B C 1
ATOM 7073 O O . ARG B 1 418 ? -3.324 -5.82 -10.938 1 96.94 418 ARG B O 1
ATOM 7080 N N . CYS B 1 419 ? -1.753 -7.406 -11.07 1 98 419 CYS B N 1
ATOM 7081 C CA . CYS B 1 419 ? -0.662 -6.453 -10.891 1 98 419 CYS B CA 1
ATOM 7082 C C . CYS B 1 419 ? 0.596 -6.926 -11.609 1 98 419 CYS B C 1
ATOM 7084 O O . CYS B 1 419 ? 0.994 -8.086 -11.477 1 98 419 CYS B O 1
ATOM 7086 N N . THR B 1 420 ? 1.117 -6.117 -12.516 1 98.25 420 THR B N 1
ATOM 7087 C CA . THR B 1 420 ? 2.488 -6.254 -13 1 98.25 420 THR B CA 1
ATOM 7088 C C . THR B 1 420 ? 3.461 -5.539 -12.062 1 98.25 420 THR B C 1
ATOM 7090 O O . THR B 1 420 ? 3.381 -4.324 -11.891 1 98.25 420 THR B O 1
ATOM 7093 N N . TYR B 1 421 ? 4.418 -6.25 -11.539 1 98.06 421 TYR B N 1
ATOM 7094 C CA . TYR B 1 421 ? 5.195 -5.766 -10.406 1 98.06 421 TYR B CA 1
ATOM 7095 C C . TYR B 1 421 ? 6.48 -5.094 -10.875 1 98.06 421 TYR B C 1
ATOM 7097 O O . TYR B 1 421 ? 7.504 -5.148 -10.188 1 98.06 421 TYR B O 1
ATOM 7105 N N . THR B 1 422 ? 6.453 -4.52 -12.055 1 97.62 422 THR B N 1
ATOM 7106 C CA . THR B 1 422 ? 7.523 -3.615 -12.461 1 97.62 422 THR B CA 1
ATOM 7107 C C . THR B 1 422 ? 7.582 -2.398 -11.539 1 97.62 422 THR B C 1
ATOM 7109 O O . THR B 1 422 ? 6.762 -2.26 -10.633 1 97.62 422 THR B O 1
ATOM 7112 N N . GLU B 1 423 ? 8.641 -1.573 -11.75 1 94.56 423 GLU B N 1
ATOM 7113 C CA . GLU B 1 423 ? 8.711 -0.262 -11.109 1 94.56 423 GLU B CA 1
ATOM 7114 C C . GLU B 1 423 ? 8.578 0.858 -12.141 1 94.56 423 GLU B C 1
ATOM 7116 O O . GLU B 1 423 ? 9.5 1.096 -12.922 1 94.56 423 GLU B O 1
ATOM 7121 N N . PRO B 1 424 ? 7.434 1.526 -12.141 1 95.25 424 PRO B N 1
ATOM 7122 C CA . PRO B 1 424 ? 6.289 1.4 -11.234 1 95.25 424 PRO B CA 1
ATOM 7123 C C . PRO B 1 424 ? 5.457 0.15 -11.5 1 95.25 424 PRO B C 1
ATOM 7125 O O . PRO B 1 424 ? 5.582 -0.461 -12.57 1 95.25 424 PRO B O 1
ATOM 7128 N N . GLU B 1 425 ? 4.656 -0.224 -10.445 1 96.94 425 GLU B N 1
ATOM 7129 C CA . GLU B 1 425 ? 3.68 -1.294 -10.625 1 96.94 425 GLU B CA 1
ATOM 7130 C C . GLU B 1 425 ? 2.486 -0.82 -11.453 1 96.94 425 GLU B C 1
ATOM 7132 O O . GLU B 1 425 ? 2.121 0.357 -11.406 1 96.94 425 GLU B O 1
ATOM 7137 N N . ILE B 1 426 ? 1.969 -1.687 -12.219 1 98.19 426 ILE B N 1
ATOM 7138 C CA . ILE B 1 426 ? 0.693 -1.48 -12.891 1 98.19 426 ILE B CA 1
ATOM 7139 C C . ILE B 1 426 ? -0.346 -2.455 -12.344 1 98.19 426 ILE B C 1
ATOM 7141 O O . ILE B 1 426 ? -0.295 -3.652 -12.625 1 98.19 426 ILE B O 1
ATOM 7145 N N . ALA B 1 427 ? -1.252 -1.905 -11.539 1 98.5 427 ALA B N 1
ATOM 7146 C CA . ALA B 1 427 ? -2.303 -2.711 -10.922 1 98.5 427 ALA B CA 1
ATOM 7147 C C . ALA B 1 427 ? -3.678 -2.314 -11.445 1 98.5 427 ALA B C 1
ATOM 7149 O O . ALA B 1 427 ? -3.945 -1.131 -11.672 1 98.5 427 ALA B O 1
ATOM 7150 N N . SER B 1 428 ? -4.539 -3.305 -11.672 1 98.44 428 SER B N 1
ATOM 7151 C CA . SER B 1 428 ? -5.867 -2.99 -12.195 1 98.44 428 SER B CA 1
ATOM 7152 C C . SER B 1 428 ? -6.906 -3.988 -11.695 1 98.44 428 SER B C 1
ATOM 7154 O O . SER B 1 428 ? -6.562 -5.078 -11.242 1 98.44 428 SER B O 1
ATOM 7156 N N . CYS B 1 429 ? -8.172 -3.635 -11.719 1 98.31 429 CYS B N 1
ATOM 7157 C CA . CYS B 1 429 ? -9.273 -4.52 -11.375 1 98.31 429 CYS B CA 1
ATOM 7158 C C . CYS B 1 429 ? -10.516 -4.188 -12.195 1 98.31 429 CYS B C 1
ATOM 7160 O O . CYS B 1 429 ? -10.648 -3.076 -12.711 1 98.31 429 CYS B O 1
ATOM 7162 N N . GLY B 1 430 ? -11.391 -5.172 -12.414 1 97.31 430 GLY B N 1
ATOM 7163 C CA . GLY B 1 430 ? -12.633 -4.949 -13.141 1 97.31 430 GLY B CA 1
ATOM 7164 C C . GLY B 1 430 ? -12.414 -4.48 -14.57 1 97.31 430 GLY B C 1
ATOM 7165 O O . GLY B 1 430 ? -11.461 -4.895 -15.227 1 97.31 430 GLY B O 1
ATOM 7166 N N . ILE B 1 431 ? -13.391 -3.729 -15.086 1 97.25 431 ILE B N 1
ATOM 7167 C CA . ILE B 1 431 ? -13.234 -3.061 -16.375 1 97.25 431 ILE B CA 1
ATOM 7168 C C . ILE B 1 431 ? -12.266 -1.893 -16.234 1 97.25 431 ILE B C 1
ATOM 7170 O O . ILE B 1 431 ? -12.672 -0.768 -15.938 1 97.25 431 ILE B O 1
ATOM 7174 N N . SER B 1 432 ? -11.055 -2.154 -16.531 1 96.12 432 SER B N 1
ATOM 7175 C CA . SER B 1 432 ? -9.984 -1.331 -15.984 1 96.12 432 SER B CA 1
ATOM 7176 C C . SER B 1 432 ? -9.586 -0.228 -16.953 1 96.12 432 SER B C 1
ATOM 7178 O O . SER B 1 432 ? -8.789 0.652 -16.625 1 96.12 432 SER B O 1
ATOM 7180 N N . ASN B 1 433 ? -10.016 -0.315 -18.141 1 96.5 433 ASN B N 1
ATOM 7181 C CA . ASN B 1 433 ? -9.656 0.693 -19.141 1 96.5 433 ASN B CA 1
ATOM 7182 C C . ASN B 1 433 ? -10.703 0.782 -20.234 1 96.5 433 ASN B C 1
ATOM 7184 O O . ASN B 1 433 ? -11.648 -0.01 -20.281 1 96.5 433 ASN B O 1
ATOM 7188 N N . LEU B 1 434 ? -10.5 1.697 -21.141 1 96.31 434 LEU B N 1
ATOM 7189 C CA . LEU B 1 434 ? -11.492 1.997 -22.156 1 96.31 434 LEU B CA 1
ATOM 7190 C C . LEU B 1 434 ? -11.609 0.851 -23.156 1 96.31 434 LEU B C 1
ATOM 7192 O O . LEU B 1 434 ? -12.695 0.577 -23.672 1 96.31 434 LEU B O 1
ATOM 7196 N N . LYS B 1 435 ? -10.508 0.191 -23.438 1 93.88 435 LYS B N 1
ATOM 7197 C CA . LYS B 1 435 ? -10.523 -0.952 -24.344 1 93.88 435 LYS B CA 1
ATOM 7198 C C . LYS B 1 435 ? -11.367 -2.088 -23.781 1 93.88 435 LYS B C 1
ATOM 7200 O O . LYS B 1 435 ? -12.172 -2.684 -24.5 1 93.88 435 LYS B O 1
ATOM 7205 N N . ALA B 1 436 ? -11.164 -2.357 -22.562 1 94.81 436 ALA B N 1
ATOM 7206 C CA . ALA B 1 436 ? -11.945 -3.393 -21.891 1 94.81 436 ALA B CA 1
ATOM 7207 C C . ALA B 1 436 ? -13.422 -3.016 -21.844 1 94.81 436 ALA B C 1
ATOM 7209 O O . ALA B 1 436 ? -14.297 -3.869 -22.031 1 94.81 436 ALA B O 1
ATOM 7210 N N . ALA B 1 437 ? -13.703 -1.757 -21.562 1 97.25 437 ALA B N 1
ATOM 7211 C CA . ALA B 1 437 ? -15.086 -1.274 -21.516 1 97.25 437 ALA B CA 1
ATOM 7212 C C . ALA B 1 437 ? -15.766 -1.451 -22.875 1 97.25 437 ALA B C 1
ATOM 7214 O O . ALA B 1 437 ? -16.891 -1.955 -22.953 1 97.25 437 ALA B O 1
ATOM 7215 N N . ALA B 1 438 ? -15.047 -1.119 -23.906 1 96 438 ALA B N 1
ATOM 7216 C CA . ALA B 1 438 ? -15.578 -1.243 -25.25 1 96 438 ALA B CA 1
ATOM 7217 C C . ALA B 1 438 ? -15.852 -2.703 -25.609 1 96 438 ALA B C 1
ATOM 7219 O O . ALA B 1 438 ? -16.875 -3.025 -26.203 1 96 438 ALA B O 1
ATOM 7220 N N . ALA B 1 439 ? -14.93 -3.525 -25.266 1 93.25 439 ALA B N 1
ATOM 7221 C CA . ALA B 1 439 ? -15.062 -4.953 -25.562 1 93.25 439 ALA B CA 1
ATOM 7222 C C . ALA B 1 439 ? -16.297 -5.539 -24.891 1 93.25 439 ALA B C 1
ATOM 7224 O O . ALA B 1 439 ? -16.906 -6.488 -25.391 1 93.25 439 ALA B O 1
ATOM 7225 N N . GLN B 1 440 ? -16.703 -4.934 -23.781 1 94.31 440 GLN B N 1
ATOM 7226 C CA . GLN B 1 440 ? -17.844 -5.457 -23.031 1 94.31 440 GLN B CA 1
ATOM 7227 C C . GLN B 1 440 ? -19.109 -4.641 -23.312 1 94.31 440 GLN B C 1
ATOM 7229 O O . GLN B 1 440 ? -20.172 -4.918 -22.75 1 94.31 440 GLN B O 1
ATOM 7234 N N . GLY B 1 441 ? -19.016 -3.639 -24.078 1 96 441 GLY B N 1
ATOM 7235 C CA . GLY B 1 441 ? -20.141 -2.812 -24.438 1 96 441 GLY B CA 1
ATOM 7236 C C . GLY B 1 441 ? -20.625 -1.916 -23.312 1 96 441 GLY B C 1
ATOM 7237 O O . GLY B 1 441 ? -21.828 -1.663 -23.188 1 96 441 GLY B O 1
ATOM 7238 N N . VAL B 1 442 ? -19.734 -1.542 -22.453 1 96.62 442 VAL B N 1
ATOM 7239 C CA . VAL B 1 442 ? -20.078 -0.7 -21.312 1 96.62 442 VAL B CA 1
ATOM 7240 C C . VAL B 1 442 ? -19.594 0.724 -21.547 1 96.62 442 VAL B C 1
ATOM 7242 O O . VAL B 1 442 ? -18.422 0.934 -21.875 1 96.62 442 VAL B O 1
ATOM 7245 N N . GLU B 1 443 ? -20.453 1.701 -21.484 1 98 443 GLU B N 1
ATOM 7246 C CA . GLU B 1 443 ? -20.047 3.102 -21.531 1 98 443 GLU B CA 1
ATOM 7247 C C . GLU B 1 443 ? -19.578 3.598 -20.172 1 98 443 GLU B C 1
ATOM 7249 O O . GLU B 1 443 ? -20.219 3.305 -19.156 1 98 443 GLU B O 1
ATOM 7254 N N . VAL B 1 444 ? -18.422 4.379 -20.188 1 98.12 444 VAL B N 1
ATOM 7255 C CA . VAL B 1 444 ? -17.859 4.707 -18.875 1 98.12 444 VAL B CA 1
ATOM 7256 C C . VAL B 1 444 ? -17.438 6.176 -18.859 1 98.12 444 VAL B C 1
ATOM 7258 O O . VAL B 1 444 ? -17.156 6.762 -19.906 1 98.12 444 VAL B O 1
ATOM 7261 N N . ASP B 1 445 ? -17.469 6.824 -17.688 1 96.81 445 ASP B N 1
ATOM 7262 C CA . ASP B 1 445 ? -16.734 8.047 -17.344 1 96.81 445 ASP B CA 1
ATOM 7263 C C . ASP B 1 445 ? -15.406 7.727 -16.672 1 96.81 445 ASP B C 1
ATOM 7265 O O . ASP B 1 445 ? -15.32 6.789 -15.867 1 96.81 445 ASP B O 1
ATOM 7269 N N . VAL B 1 446 ? -14.406 8.5 -17.062 1 97.38 446 VAL B N 1
ATOM 7270 C CA . VAL B 1 446 ? -13.078 8.25 -16.516 1 97.38 446 VAL B CA 1
ATOM 7271 C C . VAL B 1 446 ? -12.695 9.375 -15.562 1 97.38 446 VAL B C 1
ATOM 7273 O O . VAL B 1 446 ? -12.797 10.555 -15.906 1 97.38 446 VAL B O 1
ATOM 7276 N N . TYR B 1 447 ? -12.297 9.047 -14.383 1 96.81 447 TYR B N 1
ATOM 7277 C CA . TYR B 1 447 ? -11.703 9.969 -13.414 1 96.81 447 TYR B CA 1
ATOM 7278 C C . TYR B 1 447 ? -10.234 9.648 -13.18 1 96.81 447 TYR B C 1
ATOM 7280 O O . TYR B 1 447 ? -9.875 8.5 -12.906 1 96.81 447 TYR B O 1
ATOM 7288 N N . LYS B 1 448 ? -9.375 10.648 -13.297 1 96.38 448 LYS B N 1
ATOM 7289 C CA . LYS B 1 448 ? -7.934 10.406 -13.242 1 96.38 448 LYS B CA 1
ATOM 7290 C C . LYS B 1 448 ? -7.258 11.359 -12.258 1 96.38 448 LYS B C 1
ATOM 7292 O O . LYS B 1 448 ? -7.664 12.516 -12.125 1 96.38 448 LYS B O 1
ATOM 7297 N N . SER B 1 449 ? -6.332 10.891 -11.461 1 95.69 449 SER B N 1
ATOM 7298 C CA . SER B 1 449 ? -5.434 11.68 -10.625 1 95.69 449 SER B CA 1
ATOM 7299 C C . SER B 1 449 ? -3.977 11.312 -10.883 1 95.69 449 SER B C 1
ATOM 7301 O O . SER B 1 449 ? -3.629 10.133 -10.945 1 95.69 449 SER B O 1
ATOM 7303 N N . GLU B 1 450 ? -3.137 12.328 -11 1 94.75 450 GLU B N 1
ATOM 7304 C CA . GLU B 1 450 ? -1.713 12.125 -11.258 1 94.75 450 GLU B CA 1
ATOM 7305 C C . GLU B 1 450 ? -0.913 12.141 -9.953 1 94.75 450 GLU B C 1
ATOM 7307 O O . GLU B 1 450 ? -1.204 12.922 -9.047 1 94.75 450 GLU B O 1
ATOM 7312 N N . LEU B 1 451 ? 0.11 11.297 -9.875 1 94.62 451 LEU B N 1
ATOM 7313 C CA . LEU B 1 451 ? 0.939 11.219 -8.68 1 94.62 451 LEU B CA 1
ATOM 7314 C C . LEU B 1 451 ? 1.98 12.336 -8.664 1 94.62 451 LEU B C 1
ATOM 7316 O O . LEU B 1 451 ? 2.607 12.594 -7.637 1 94.62 451 LEU B O 1
ATOM 7320 N N . ASP B 1 452 ? 2.105 13.062 -9.727 1 91.31 452 ASP B N 1
ATOM 7321 C CA . ASP B 1 452 ? 3.033 14.188 -9.781 1 91.31 452 ASP B CA 1
ATOM 7322 C C . ASP B 1 452 ? 2.627 15.289 -8.812 1 91.31 452 ASP B C 1
ATOM 7324 O O . ASP B 1 452 ? 3.439 16.141 -8.453 1 91.31 452 ASP B O 1
ATOM 7328 N N . HIS B 1 453 ? 1.397 15.258 -8.383 1 89.69 453 HIS B N 1
ATOM 7329 C CA . HIS B 1 453 ? 0.9 16.266 -7.457 1 89.69 453 HIS B CA 1
ATOM 7330 C C . HIS B 1 453 ? 0.625 15.672 -6.082 1 89.69 453 HIS B C 1
ATOM 7332 O O . HIS B 1 453 ? 0.005 16.312 -5.234 1 89.69 453 HIS B O 1
ATOM 7338 N N . ASN B 1 454 ? 0.974 14.438 -5.934 1 93.94 454 ASN B N 1
ATOM 7339 C CA . ASN B 1 454 ? 0.872 13.766 -4.641 1 93.94 454 ASN B CA 1
ATOM 7340 C C . ASN B 1 454 ? 2.1 14.031 -3.775 1 93.94 454 ASN B C 1
ATOM 7342 O O . ASN B 1 454 ? 3.225 13.711 -4.172 1 93.94 454 ASN B O 1
ATOM 7346 N N . ASP B 1 455 ? 1.874 14.617 -2.568 1 95 455 ASP B N 1
ATOM 7347 C CA . ASP B 1 455 ? 2.984 15.047 -1.722 1 95 455 ASP B CA 1
ATOM 7348 C C . ASP B 1 455 ? 3.904 13.875 -1.39 1 95 455 ASP B C 1
ATOM 7350 O O . ASP B 1 455 ? 5.129 14.016 -1.416 1 95 455 ASP B O 1
ATOM 7354 N N . ARG B 1 456 ? 3.293 12.711 -1.066 1 95.81 456 ARG B N 1
ATOM 7355 C CA . ARG B 1 456 ? 4.117 11.555 -0.728 1 95.81 456 ARG B CA 1
ATOM 7356 C C . ARG B 1 456 ? 4.957 11.117 -1.921 1 95.81 456 ARG B C 1
ATOM 7358 O O . ARG B 1 456 ? 6.137 10.789 -1.77 1 95.81 456 ARG B O 1
ATOM 7365 N N . ALA B 1 457 ? 4.352 11.102 -3.119 1 94.19 457 ALA B N 1
ATOM 7366 C CA . ALA B 1 457 ? 5.082 10.727 -4.324 1 94.19 457 ALA B CA 1
ATOM 7367 C C . ALA B 1 457 ? 6.246 11.672 -4.582 1 94.19 457 ALA B C 1
ATOM 7369 O O . ALA B 1 457 ? 7.348 11.242 -4.922 1 94.19 457 ALA B O 1
ATOM 7370 N N . ILE B 1 458 ? 6.031 12.969 -4.398 1 93.12 458 ILE B N 1
ATOM 7371 C CA . ILE B 1 458 ? 7.074 13.969 -4.582 1 93.12 458 ILE B CA 1
ATOM 7372 C C . ILE B 1 458 ? 8.219 13.703 -3.602 1 93.12 458 ILE B C 1
ATOM 7374 O O . ILE B 1 458 ? 9.383 13.688 -3.99 1 93.12 458 ILE B O 1
ATOM 7378 N N . LEU B 1 459 ? 7.859 13.438 -2.393 1 93.06 459 LEU B N 1
ATOM 7379 C CA . LEU B 1 459 ? 8.852 13.273 -1.332 1 93.06 459 LEU B CA 1
ATOM 7380 C C . LEU B 1 459 ? 9.633 11.984 -1.516 1 93.06 459 LEU B C 1
ATOM 7382 O O . LEU B 1 459 ? 10.805 11.898 -1.131 1 93.06 459 LEU B O 1
ATOM 7386 N N . GLU B 1 460 ? 8.984 10.977 -2.123 1 88.75 460 GLU B N 1
ATOM 7387 C CA . GLU B 1 460 ? 9.648 9.711 -2.408 1 88.75 460 GLU B CA 1
ATOM 7388 C C . GLU B 1 460 ? 10.602 9.844 -3.592 1 88.75 460 GLU B C 1
ATOM 7390 O O . GLU B 1 460 ? 11.484 9 -3.783 1 88.75 460 GLU B O 1
ATOM 7395 N N . GLY B 1 461 ? 10.477 10.898 -4.355 1 79.25 461 GLY B N 1
ATOM 7396 C CA . GLY B 1 461 ? 11.352 11.133 -5.488 1 79.25 461 GLY B CA 1
ATOM 7397 C C . GLY B 1 461 ? 10.969 10.328 -6.719 1 79.25 461 GLY B C 1
ATOM 7398 O O . GLY B 1 461 ? 11.828 9.984 -7.535 1 79.25 461 GLY B O 1
ATOM 7399 N N . ALA B 1 462 ? 9.773 9.945 -6.797 1 65.62 462 ALA B N 1
ATOM 7400 C CA . ALA B 1 462 ? 9.359 9.148 -7.949 1 65.62 462 ALA B CA 1
ATOM 7401 C C . ALA B 1 462 ? 9.438 9.953 -9.234 1 65.62 462 ALA B C 1
ATOM 7403 O O . ALA B 1 462 ? 8.859 11.039 -9.336 1 65.62 462 ALA B O 1
ATOM 7404 N N . SER B 1 463 ? 10.453 9.75 -10 1 57.84 463 SER B N 1
ATOM 7405 C CA . SER B 1 463 ? 10.688 10.5 -11.227 1 57.84 463 SER B CA 1
ATOM 7406 C C . SER B 1 463 ? 9.641 10.188 -12.289 1 57.84 463 SER B C 1
ATOM 7408 O O . SER B 1 463 ? 9.344 11.016 -13.148 1 57.84 463 SER B O 1
ATOM 7410 N N . CYS B 1 464 ? 9.328 8.906 -12.297 1 62.31 464 CYS B N 1
ATOM 7411 C CA . CYS B 1 464 ? 8.609 8.547 -13.516 1 62.31 464 CYS B CA 1
ATOM 7412 C C . CYS B 1 464 ? 7.105 8.734 -13.336 1 62.31 464 CYS B C 1
ATOM 7414 O O . CYS B 1 464 ? 6.316 8.32 -14.188 1 62.31 464 CYS B O 1
ATOM 7416 N N . GLY B 1 465 ? 6.734 9.438 -12.367 1 79.75 465 GLY B N 1
ATOM 7417 C CA . GLY B 1 465 ? 5.324 9.766 -12.273 1 79.75 465 GLY B CA 1
ATOM 7418 C C . GLY B 1 465 ? 4.457 8.586 -11.891 1 79.75 465 GLY B C 1
ATOM 7419 O O . GLY B 1 465 ? 4.922 7.652 -11.227 1 79.75 465 GLY B O 1
ATOM 7420 N N . GLY B 1 466 ? 3.18 8.484 -12.203 1 93.94 466 GLY B N 1
ATOM 7421 C CA . GLY B 1 466 ? 2.105 7.551 -11.906 1 93.94 466 GLY B CA 1
ATOM 7422 C C . GLY B 1 466 ? 0.736 8.203 -11.883 1 93.94 466 GLY B C 1
ATOM 7423 O O . GLY B 1 466 ? 0.624 9.43 -11.969 1 93.94 466 GLY B O 1
ATOM 7424 N N . PHE B 1 467 ? -0.228 7.328 -11.867 1 96.94 467 PHE B N 1
ATOM 7425 C CA . PHE B 1 467 ? -1.582 7.867 -11.82 1 96.94 467 PHE B CA 1
ATOM 7426 C C . PHE B 1 467 ? -2.564 6.812 -11.32 1 96.94 467 PHE B C 1
ATOM 7428 O O . PHE B 1 467 ? -2.227 5.629 -11.242 1 96.94 467 PHE B O 1
ATOM 7435 N N . VAL B 1 468 ? -3.701 7.258 -10.961 1 97.62 468 VAL B N 1
ATOM 7436 C CA . VAL B 1 468 ? -4.875 6.426 -10.711 1 97.62 468 VAL B CA 1
ATOM 7437 C C . VAL B 1 468 ? -5.988 6.797 -11.688 1 97.62 468 VAL B C 1
ATOM 7439 O O . VAL B 1 468 ? -6.266 7.98 -11.906 1 97.62 468 VAL B O 1
ATOM 7442 N N . LYS B 1 469 ? -6.555 5.824 -12.328 1 98.19 469 LYS B N 1
ATOM 7443 C CA . LYS B 1 469 ? -7.75 5.98 -13.148 1 98.19 469 LYS B CA 1
ATOM 7444 C C . LYS B 1 469 ? -8.898 5.117 -12.633 1 98.19 469 LYS B C 1
ATOM 7446 O O . LYS B 1 469 ? -8.734 3.908 -12.438 1 98.19 469 LYS B O 1
ATOM 7451 N N . ILE B 1 470 ? -9.992 5.75 -12.391 1 98.5 470 ILE B N 1
ATOM 7452 C CA . ILE B 1 470 ? -11.195 5.035 -11.977 1 98.5 470 ILE B CA 1
ATOM 7453 C C . ILE B 1 470 ? -12.273 5.168 -13.047 1 98.5 470 ILE B C 1
ATOM 7455 O O . ILE B 1 470 ? -12.562 6.273 -13.516 1 98.5 470 ILE B O 1
ATOM 7459 N N . LEU B 1 471 ? -12.805 4.059 -13.508 1 98.44 471 LEU B N 1
ATOM 7460 C CA . LEU B 1 471 ? -13.891 4.043 -14.477 1 98.44 471 LEU B CA 1
ATOM 7461 C C . LEU B 1 471 ? -15.234 3.82 -13.781 1 98.44 471 LEU B C 1
ATOM 7463 O O . LEU B 1 471 ? -15.375 2.896 -12.977 1 98.44 471 LEU B O 1
ATOM 7467 N N . CYS B 1 472 ? -16.188 4.664 -14.062 1 97.56 472 CYS B N 1
ATOM 7468 C CA . CYS B 1 472 ? -17.547 4.547 -13.562 1 97.56 472 CYS B CA 1
ATOM 7469 C C . CYS B 1 472 ? -18.547 4.352 -14.703 1 97.56 472 CYS B C 1
ATOM 7471 O O . CYS B 1 472 ? -18.312 4.824 -15.82 1 97.56 472 CYS B O 1
ATOM 7473 N N . GLN B 1 473 ? -19.641 3.557 -14.367 1 97.69 473 GLN B N 1
ATOM 7474 C CA . GLN B 1 473 ? -20.719 3.527 -15.352 1 97.69 473 GLN B CA 1
ATOM 7475 C C . GLN B 1 473 ? -21.141 4.941 -15.75 1 97.69 473 GLN B C 1
ATOM 7477 O O . GLN B 1 473 ? -21.328 5.801 -14.883 1 97.69 473 GLN B O 1
ATOM 7482 N N . LYS B 1 474 ? -21.312 5.148 -17.047 1 97.31 474 LYS B N 1
ATOM 7483 C CA . LYS B 1 474 ? -21.562 6.488 -17.562 1 97.31 474 LYS B CA 1
ATOM 7484 C C . LYS B 1 474 ? -22.75 7.129 -16.844 1 97.31 474 LYS B C 1
ATOM 7486 O O . LYS B 1 474 ? -23.812 6.512 -16.719 1 97.31 474 LYS B O 1
ATOM 7491 N N . GLY B 1 475 ? -22.531 8.336 -16.375 1 94.56 475 GLY B N 1
ATOM 7492 C CA . GLY B 1 475 ? -23.578 9.125 -15.758 1 94.56 475 GLY B CA 1
ATOM 7493 C C . GLY B 1 475 ? -23.828 8.75 -14.305 1 94.56 475 GLY B C 1
ATOM 7494 O O . GLY B 1 475 ? -24.719 9.312 -13.664 1 94.56 475 GLY B O 1
ATOM 7495 N N . THR B 1 476 ? -23.094 7.77 -13.766 1 95.12 476 THR B N 1
ATOM 7496 C CA . THR B 1 476 ? -23.281 7.344 -12.383 1 95.12 476 THR B CA 1
ATOM 7497 C C . THR B 1 476 ? -21.938 7.336 -11.648 1 95.12 476 THR B C 1
ATOM 7499 O O . THR B 1 476 ? -20.891 7.516 -12.258 1 95.12 476 THR B O 1
ATOM 7502 N N . GLU B 1 477 ? -22.031 7.172 -10.328 1 95.44 477 GLU B N 1
ATOM 7503 C CA . GLU B 1 477 ? -20.812 7.066 -9.523 1 95.44 477 GLU B CA 1
ATOM 7504 C C . GLU B 1 477 ? -20.406 5.605 -9.328 1 95.44 477 GLU B C 1
ATOM 7506 O O . GLU B 1 477 ? -19.453 5.312 -8.609 1 95.44 477 GLU B O 1
ATOM 7511 N N . GLN B 1 478 ? -21.125 4.688 -9.945 1 97.38 478 GLN B N 1
ATOM 7512 C CA . GLN B 1 478 ? -20.828 3.271 -9.758 1 97.38 478 GLN B CA 1
ATOM 7513 C C . GLN B 1 478 ? -19.5 2.902 -10.414 1 97.38 478 GLN B C 1
ATOM 7515 O O . GLN B 1 478 ? -19.375 2.961 -11.641 1 97.38 478 GLN B O 1
ATOM 7520 N N . ILE B 1 479 ? -18.562 2.49 -9.625 1 98.5 479 ILE B N 1
ATOM 7521 C CA . ILE B 1 479 ? -17.25 2.129 -10.125 1 98.5 479 ILE B CA 1
ATOM 7522 C C . ILE B 1 479 ? -17.297 0.751 -10.781 1 98.5 479 ILE B C 1
ATOM 7524 O O . ILE B 1 479 ? -17.828 -0.202 -10.195 1 98.5 479 ILE B O 1
ATOM 7528 N N . VAL B 1 480 ? -16.734 0.617 -12.008 1 98.44 480 VAL B N 1
ATOM 7529 C CA . VAL B 1 480 ? -16.75 -0.673 -12.695 1 98.44 480 VAL B CA 1
ATOM 7530 C C . VAL B 1 480 ? -15.336 -1.233 -12.773 1 98.44 480 VAL B C 1
ATOM 7532 O O . VAL B 1 480 ? -15.148 -2.42 -13.055 1 98.44 480 VAL B O 1
ATOM 7535 N N . GLY B 1 481 ? -14.328 -0.435 -12.555 1 98.44 481 GLY B N 1
ATOM 7536 C CA . GLY B 1 481 ? -12.938 -0.864 -12.562 1 98.44 481 GLY B CA 1
ATOM 7537 C C . GLY B 1 481 ? -11.953 0.28 -12.375 1 98.44 481 GLY B C 1
ATOM 7538 O O . GLY B 1 481 ? -12.359 1.433 -12.219 1 98.44 481 GLY B O 1
ATOM 7539 N N . ALA B 1 482 ? -10.68 -0.06 -12.305 1 98.75 482 ALA B N 1
ATOM 7540 C CA . ALA B 1 482 ? -9.664 0.965 -12.062 1 98.75 482 ALA B CA 1
ATOM 7541 C C . ALA B 1 482 ? -8.281 0.482 -12.484 1 98.75 482 ALA B C 1
ATOM 7543 O O . ALA B 1 482 ? -8.07 -0.716 -12.688 1 98.75 482 ALA B O 1
ATOM 7544 N N . THR B 1 483 ? -7.379 1.429 -12.719 1 98.69 483 THR B N 1
ATOM 7545 C CA . THR B 1 483 ? -5.953 1.217 -12.945 1 98.69 483 THR B CA 1
ATOM 7546 C C . THR B 1 483 ? -5.121 2.102 -12.016 1 98.69 483 THR B C 1
ATOM 7548 O O . THR B 1 483 ? -5.383 3.301 -11.898 1 98.69 483 THR B O 1
ATOM 7551 N N . VAL B 1 484 ? -4.18 1.514 -11.328 1 98.25 484 VAL B N 1
ATOM 7552 C CA . VAL B 1 484 ? -3.242 2.227 -10.469 1 98.25 484 VAL B CA 1
ATOM 7553 C C . VAL B 1 484 ? -1.817 2.027 -10.977 1 98.25 484 VAL B C 1
ATOM 7555 O O . VAL B 1 484 ? -1.327 0.897 -11.047 1 98.25 484 VAL B O 1
ATOM 7558 N N . VAL B 1 485 ? -1.166 3.062 -11.414 1 97.62 485 VAL B N 1
ATOM 7559 C CA . VAL B 1 485 ? 0.252 3.064 -11.75 1 97.62 485 VAL B CA 1
ATOM 7560 C C . VAL B 1 485 ? 1.045 3.789 -10.664 1 97.62 485 VAL B C 1
ATOM 7562 O O . VAL B 1 485 ? 0.991 5.02 -10.57 1 97.62 485 VAL B O 1
ATOM 7565 N N . SER B 1 486 ? 1.706 3.07 -9.828 1 96 486 SER B N 1
ATOM 7566 C CA . SER B 1 486 ? 2.373 3.617 -8.648 1 96 486 SER B CA 1
ATOM 7567 C C . SER B 1 486 ? 3.309 2.592 -8.016 1 96 486 SER B C 1
ATOM 7569 O O . SER B 1 486 ? 3.209 1.396 -8.297 1 96 486 SER B O 1
ATOM 7571 N N . GLU B 1 487 ? 4.223 3.188 -7.254 1 92.38 487 GLU B N 1
ATOM 7572 C CA . GLU B 1 487 ? 4.844 2.293 -6.281 1 92.38 487 GLU B CA 1
ATOM 7573 C C . GLU B 1 487 ? 3.805 1.705 -5.332 1 92.38 487 GLU B C 1
ATOM 7575 O O . GLU B 1 487 ? 2.902 2.41 -4.875 1 92.38 487 GLU B O 1
ATOM 7580 N N . ARG B 1 488 ? 3.744 0.463 -5.082 1 92.62 488 ARG B N 1
ATOM 7581 C CA . ARG B 1 488 ? 2.854 -0.228 -4.156 1 92.62 488 ARG B CA 1
ATOM 7582 C C . ARG B 1 488 ? 1.452 -0.365 -4.746 1 92.62 488 ARG B C 1
ATOM 7584 O O . ARG B 1 488 ? 0.47 -0.46 -4.008 1 92.62 488 ARG B O 1
ATOM 7591 N N . GLY B 1 489 ? 1.431 -0.248 -6.059 1 96.25 489 GLY B N 1
ATOM 7592 C CA . GLY B 1 489 ? 0.141 -0.281 -6.73 1 96.25 489 GLY B CA 1
ATOM 7593 C C . GLY B 1 489 ? -0.695 -1.491 -6.359 1 96.25 489 GLY B C 1
ATOM 7594 O O . GLY B 1 489 ? -1.914 -1.389 -6.211 1 96.25 489 GLY B O 1
ATOM 7595 N N . GLY B 1 490 ? -0.023 -2.646 -6.172 1 97.06 490 GLY B N 1
ATOM 7596 C CA . GLY B 1 490 ? -0.732 -3.865 -5.816 1 97.06 490 GLY B CA 1
ATOM 7597 C C . GLY B 1 490 ? -1.465 -3.762 -4.492 1 97.06 490 GLY B C 1
ATOM 7598 O O . GLY B 1 490 ? -2.562 -4.301 -4.34 1 97.06 490 GLY B O 1
ATOM 7599 N N . ASP B 1 491 ? -0.929 -3.033 -3.51 1 97.38 491 ASP B N 1
ATOM 7600 C CA . ASP B 1 491 ? -1.558 -2.877 -2.203 1 97.38 491 ASP B CA 1
ATOM 7601 C C . ASP B 1 491 ? -2.629 -1.789 -2.234 1 97.38 491 ASP B C 1
ATOM 7603 O O . ASP B 1 491 ? -3.68 -1.927 -1.604 1 97.38 491 ASP B O 1
ATOM 7607 N N . ILE B 1 492 ? -2.328 -0.728 -2.988 1 97.94 492 ILE B N 1
ATOM 7608 C CA . ILE B 1 492 ? -3.248 0.399 -3.098 1 97.94 492 ILE B CA 1
ATOM 7609 C C . ILE B 1 492 ? -4.547 -0.059 -3.758 1 97.94 492 ILE B C 1
ATOM 7611 O O . ILE B 1 492 ? -5.633 0.412 -3.402 1 97.94 492 ILE B O 1
ATOM 7615 N N . LEU B 1 493 ? -4.484 -1.047 -4.629 1 98.56 493 LEU B N 1
ATOM 7616 C CA . LEU B 1 493 ? -5.602 -1.491 -5.457 1 98.56 493 LEU B CA 1
ATOM 7617 C C . LEU B 1 493 ? -6.688 -2.133 -4.602 1 98.56 493 LEU B C 1
ATOM 7619 O O . LEU B 1 493 ? -7.852 -2.184 -5.008 1 98.56 493 LEU B O 1
ATOM 7623 N N . ALA B 1 494 ? -6.332 -2.619 -3.41 1 98.25 494 ALA B N 1
ATOM 7624 C CA . ALA B 1 494 ? -7.258 -3.396 -2.59 1 98.25 494 ALA B CA 1
ATOM 7625 C C . ALA B 1 494 ? -8.492 -2.58 -2.23 1 98.25 494 ALA B C 1
ATOM 7627 O O . ALA B 1 494 ? -9.609 -3.102 -2.223 1 98.25 494 ALA B O 1
ATOM 7628 N N . GLU B 1 495 ? -8.305 -1.288 -1.933 1 98.19 495 GLU B N 1
ATOM 7629 C CA . GLU B 1 495 ? -9.43 -0.405 -1.639 1 98.19 495 GLU B CA 1
ATOM 7630 C C . GLU B 1 495 ? -10.414 -0.353 -2.807 1 98.19 495 GLU B C 1
ATOM 7632 O O . GLU B 1 495 ? -11.625 -0.446 -2.609 1 98.19 495 GLU B O 1
ATOM 7637 N N . LEU B 1 496 ? -9.906 -0.267 -4.012 1 98.69 496 LEU B N 1
ATOM 7638 C CA . LEU B 1 496 ? -10.719 -0.148 -5.219 1 98.69 496 LEU B CA 1
ATOM 7639 C C . LEU B 1 496 ? -11.398 -1.472 -5.547 1 98.69 496 LEU B C 1
ATOM 7641 O O . LEU B 1 496 ? -12.562 -1.49 -5.949 1 98.69 496 LEU B O 1
ATOM 7645 N N . THR B 1 497 ? -10.664 -2.607 -5.379 1 98.62 497 THR B N 1
ATOM 7646 C CA . THR B 1 497 ? -11.258 -3.914 -5.637 1 98.62 497 THR B CA 1
ATOM 7647 C C . THR B 1 497 ? -12.453 -4.156 -4.727 1 98.62 497 THR B C 1
ATOM 7649 O O . THR B 1 497 ? -13.5 -4.633 -5.176 1 98.62 497 THR B O 1
ATOM 7652 N N . LEU B 1 498 ? -12.305 -3.783 -3.443 1 98.5 498 LEU B N 1
ATOM 7653 C CA . LEU B 1 498 ? -13.391 -3.91 -2.482 1 98.5 498 LEU B CA 1
ATOM 7654 C C . LEU B 1 498 ? -14.586 -3.057 -2.9 1 98.5 498 LEU B C 1
ATOM 7656 O O . LEU B 1 498 ? -15.727 -3.518 -2.861 1 98.5 498 LEU B O 1
ATOM 7660 N N . ALA B 1 499 ? -14.297 -1.791 -3.295 1 98.62 499 ALA B N 1
ATOM 7661 C CA . ALA B 1 499 ? -15.359 -0.865 -3.682 1 98.62 499 ALA B CA 1
ATOM 7662 C C . ALA B 1 499 ? -16.125 -1.389 -4.891 1 98.62 499 ALA B C 1
ATOM 7664 O O . ALA B 1 499 ? -17.359 -1.368 -4.906 1 98.62 499 ALA B O 1
ATOM 7665 N N . VAL B 1 500 ? -15.43 -1.901 -5.918 1 98.5 500 VAL B N 1
ATOM 7666 C CA . VAL B 1 500 ? -16.062 -2.414 -7.125 1 98.5 500 VAL B CA 1
ATOM 7667 C C . VAL B 1 500 ? -16.891 -3.65 -6.789 1 98.5 500 VAL B C 1
ATOM 7669 O O . VAL B 1 500 ? -18.047 -3.773 -7.227 1 98.5 500 VAL B O 1
ATOM 7672 N N . GLN B 1 501 ? -16.328 -4.578 -6.016 1 98.25 501 GLN B N 1
ATOM 7673 C CA . GLN B 1 501 ? -16.969 -5.848 -5.699 1 98.25 501 GLN B CA 1
ATOM 7674 C C . GLN B 1 501 ? -18.281 -5.633 -4.961 1 98.25 501 GLN B C 1
ATOM 7676 O O . GLN B 1 501 ? -19.266 -6.332 -5.215 1 98.25 501 GLN B O 1
ATOM 7681 N N . TYR B 1 502 ? -18.312 -4.645 -4.082 1 97.62 502 TYR B N 1
ATOM 7682 C CA . TYR B 1 502 ? -19.5 -4.461 -3.246 1 97.62 502 TYR B CA 1
ATOM 7683 C C . TYR B 1 502 ? -20.234 -3.178 -3.615 1 97.62 502 TYR B C 1
ATOM 7685 O O . TYR B 1 502 ? -20.984 -2.625 -2.801 1 97.62 502 TYR B O 1
ATOM 7693 N N . LYS B 1 503 ? -19.938 -2.561 -4.754 1 97.56 503 LYS B N 1
ATOM 7694 C CA . LYS B 1 503 ? -20.672 -1.499 -5.434 1 97.56 503 LYS B CA 1
ATOM 7695 C C . LYS B 1 503 ? -20.703 -0.223 -4.598 1 97.56 503 LYS B C 1
ATOM 7697 O O . LYS B 1 503 ? -21.734 0.427 -4.473 1 97.56 503 LYS B O 1
ATOM 7702 N N . LEU B 1 504 ? -19.641 -0.007 -3.871 1 97.25 504 LEU B N 1
ATOM 7703 C CA . LEU B 1 504 ? -19.453 1.325 -3.309 1 97.25 504 LEU B CA 1
ATOM 7704 C C . LEU B 1 504 ? -19.078 2.328 -4.398 1 97.25 504 LEU B C 1
ATOM 7706 O O . LEU B 1 504 ? -18.281 2.025 -5.281 1 97.25 504 LEU B O 1
ATOM 7710 N N . GLY B 1 505 ? -19.688 3.461 -4.371 1 96 505 GLY B N 1
ATOM 7711 C CA . GLY B 1 505 ? -19.516 4.445 -5.43 1 96 505 GLY B CA 1
ATOM 7712 C C . GLY B 1 505 ? -18.344 5.371 -5.188 1 96 505 GLY B C 1
ATOM 7713 O O . GLY B 1 505 ? -17.672 5.277 -4.16 1 96 505 GLY B O 1
ATOM 7714 N N . LEU B 1 506 ? -18.141 6.184 -6.203 1 95.44 506 LEU B N 1
ATOM 7715 C CA . LEU B 1 506 ? -17.047 7.152 -6.172 1 95.44 506 LEU B CA 1
ATOM 7716 C C . LEU B 1 506 ? -17.188 8.094 -4.984 1 95.44 506 LEU B C 1
ATOM 7718 O O . LEU B 1 506 ? -16.203 8.508 -4.383 1 95.44 506 LEU B O 1
ATOM 7722 N N . SER B 1 507 ? -18.359 8.5 -4.609 1 95.25 507 SER B N 1
ATOM 7723 C CA . SER B 1 507 ? -18.609 9.391 -3.484 1 95.25 507 SER B CA 1
ATOM 7724 C C . SER B 1 507 ? -18.188 8.75 -2.166 1 95.25 507 SER B C 1
ATOM 7726 O O . SER B 1 507 ? -17.719 9.43 -1.257 1 95.25 507 SER B O 1
ATOM 7728 N N . ALA B 1 508 ? -18.375 7.441 -2.064 1 95.88 508 ALA B N 1
ATOM 7729 C CA . ALA B 1 508 ? -17.953 6.723 -0.865 1 95.88 508 ALA B CA 1
ATOM 7730 C C . ALA B 1 508 ? -16.438 6.801 -0.684 1 95.88 508 ALA B C 1
ATOM 7732 O O . ALA B 1 508 ? -15.953 7.02 0.427 1 95.88 508 ALA B O 1
ATOM 7733 N N . ILE B 1 509 ? -15.719 6.652 -1.776 1 97.44 509 ILE B N 1
ATOM 7734 C CA . ILE B 1 509 ? -14.266 6.75 -1.728 1 97.44 509 ILE B CA 1
ATOM 7735 C C . ILE B 1 509 ? -13.859 8.18 -1.379 1 97.44 509 ILE B C 1
ATOM 7737 O O . ILE B 1 509 ? -12.977 8.391 -0.541 1 97.44 509 ILE B O 1
ATOM 7741 N N . ALA B 1 510 ? -14.516 9.141 -1.996 1 96 510 ALA B N 1
ATOM 7742 C CA . ALA B 1 510 ? -14.203 10.547 -1.764 1 96 510 ALA B CA 1
ATOM 7743 C C . ALA B 1 510 ? -14.414 10.922 -0.298 1 96 510 ALA B C 1
ATOM 7745 O O . ALA B 1 510 ? -13.68 11.75 0.246 1 96 510 ALA B O 1
ATOM 7746 N N . ARG B 1 511 ? -15.336 10.25 0.315 1 96.12 511 ARG B N 1
ATOM 7747 C CA . ARG B 1 511 ? -15.758 10.625 1.662 1 96.12 511 ARG B CA 1
ATOM 7748 C C . ARG B 1 511 ? -15.125 9.703 2.705 1 96.12 511 ARG B C 1
ATOM 7750 O O . ARG B 1 511 ? -15.516 9.727 3.875 1 96.12 511 ARG B O 1
ATOM 7757 N N . THR B 1 512 ? -14.242 8.852 2.314 1 96.69 512 THR B N 1
ATOM 7758 C CA . THR B 1 512 ? -13.422 8.07 3.232 1 96.69 512 THR B CA 1
ATOM 7759 C C . THR B 1 512 ? -12.109 8.789 3.527 1 96.69 512 THR B C 1
ATOM 7761 O O . THR B 1 512 ? -11.367 9.133 2.607 1 96.69 512 THR B O 1
ATOM 7764 N N . VAL B 1 513 ? -11.852 9.016 4.867 1 97.44 513 VAL B N 1
ATOM 7765 C CA . VAL B 1 513 ? -10.633 9.719 5.242 1 97.44 513 VAL B CA 1
ATOM 7766 C C . VAL B 1 513 ? -9.422 8.812 5.008 1 97.44 513 VAL B C 1
ATOM 7768 O O . VAL B 1 513 ? -9.453 7.625 5.328 1 97.44 513 VAL B O 1
ATOM 7771 N N . HIS B 1 514 ? -8.391 9.25 4.344 1 97 514 HIS B N 1
ATOM 7772 C CA . HIS B 1 514 ? -7.125 8.555 4.145 1 97 514 HIS B CA 1
ATOM 7773 C C . HIS B 1 514 ? -6.016 9.188 4.984 1 97 514 HIS B C 1
ATOM 7775 O O . HIS B 1 514 ? -5.996 10.398 5.188 1 97 514 HIS B O 1
ATOM 7781 N N . PRO B 1 515 ? -5.121 8.336 5.473 1 95.94 515 PRO B N 1
ATOM 7782 C CA . PRO B 1 515 ? -3.992 8.945 6.18 1 95.94 515 PRO B CA 1
ATOM 7783 C C . PRO B 1 515 ? -3.104 9.781 5.266 1 95.94 515 PRO B C 1
ATOM 7785 O O . PRO B 1 515 ? -2.977 9.484 4.074 1 95.94 515 PRO B O 1
ATOM 7788 N N . TYR B 1 516 ? -2.561 10.836 5.82 1 95.62 516 TYR B N 1
ATOM 7789 C CA . TYR B 1 516 ? -1.671 11.727 5.09 1 95.62 516 TYR B CA 1
ATOM 7790 C C . TYR B 1 516 ? -0.269 11.711 5.688 1 95.62 516 TYR B C 1
ATOM 7792 O O . TYR B 1 516 ? -0.108 11.688 6.91 1 95.62 516 TYR B O 1
ATOM 7800 N N . PRO B 1 517 ? 0.749 11.766 4.891 1 96.25 517 PRO B N 1
ATOM 7801 C CA . PRO B 1 517 ? 0.663 11.609 3.436 1 96.25 517 PRO B CA 1
ATOM 7802 C C . PRO B 1 517 ? 0.891 10.172 2.98 1 96.25 517 PRO B C 1
ATOM 7804 O O . PRO B 1 517 ? 1.745 9.469 3.533 1 96.25 517 PRO B O 1
ATOM 7807 N N . THR B 1 518 ? 0.134 9.695 2.102 1 96.5 518 THR B N 1
ATOM 7808 C CA . THR B 1 518 ? 0.311 8.375 1.492 1 96.5 518 THR B CA 1
ATOM 7809 C C . THR B 1 518 ? 0.195 8.469 -0.027 1 96.5 518 THR B C 1
ATOM 7811 O O . THR B 1 518 ? -0.305 9.461 -0.56 1 96.5 518 THR B O 1
ATOM 7814 N N . LEU B 1 519 ? 0.661 7.465 -0.731 1 95.44 519 LEU B N 1
ATOM 7815 C CA . LEU B 1 519 ? 0.457 7.367 -2.172 1 95.44 519 LEU B CA 1
ATOM 7816 C C . LEU B 1 519 ? -1.01 7.102 -2.496 1 95.44 519 LEU B C 1
ATOM 7818 O O . LEU B 1 519 ? -1.545 7.648 -3.465 1 95.44 519 LEU B O 1
ATOM 7822 N N . GLY B 1 520 ? -1.627 6.336 -1.65 1 95 520 GLY B N 1
ATOM 7823 C CA . GLY B 1 520 ? -3.004 5.91 -1.844 1 95 520 GLY B CA 1
ATOM 7824 C C . GLY B 1 520 ? -3.99 7.062 -1.835 1 95 520 GLY B C 1
ATOM 7825 O O . GLY B 1 520 ? -5.125 6.918 -2.291 1 95 520 GLY B O 1
ATOM 7826 N N . GLU B 1 521 ? -3.547 8.273 -1.327 1 95.56 521 GLU B N 1
ATOM 7827 C CA . GLU B 1 521 ? -4.398 9.461 -1.382 1 95.56 521 GLU B CA 1
ATOM 7828 C C . GLU B 1 521 ? -4.805 9.781 -2.816 1 95.56 521 GLU B C 1
ATOM 7830 O O . GLU B 1 521 ? -5.82 10.445 -3.047 1 95.56 521 GLU B O 1
ATOM 7835 N N . ALA B 1 522 ? -4.027 9.273 -3.764 1 95.75 522 ALA B N 1
ATOM 7836 C CA . ALA B 1 522 ? -4.332 9.508 -5.172 1 95.75 522 ALA B CA 1
ATOM 7837 C C . ALA B 1 522 ? -5.68 8.891 -5.551 1 95.75 522 ALA B C 1
ATOM 7839 O O . ALA B 1 522 ? -6.375 9.406 -6.43 1 95.75 522 ALA B O 1
ATOM 7840 N N . VAL B 1 523 ? -6.039 7.801 -4.883 1 97.5 523 VAL B N 1
ATOM 7841 C CA . VAL B 1 523 ? -7.34 7.18 -5.094 1 97.5 523 VAL B CA 1
ATOM 7842 C C . VAL B 1 523 ? -8.445 8.141 -4.664 1 97.5 523 VAL B C 1
ATOM 7844 O O . VAL B 1 523 ? -9.406 8.367 -5.41 1 97.5 523 VAL B O 1
ATOM 7847 N N . GLN B 1 524 ? -8.305 8.727 -3.479 1 96.5 524 GLN B N 1
ATOM 7848 C CA . GLN B 1 524 ? -9.289 9.68 -2.99 1 96.5 524 GLN B CA 1
ATOM 7849 C C . GLN B 1 524 ? -9.359 10.906 -3.893 1 96.5 524 GLN B C 1
ATOM 7851 O O . GLN B 1 524 ? -10.445 11.438 -4.148 1 96.5 524 GLN B O 1
ATOM 7856 N N . GLN B 1 525 ? -8.172 11.406 -4.309 1 94.75 525 GLN B N 1
ATOM 7857 C CA . GLN B 1 525 ? -8.133 12.594 -5.156 1 94.75 525 GLN B CA 1
ATOM 7858 C C . GLN B 1 525 ? -8.93 12.391 -6.438 1 94.75 525 GLN B C 1
ATOM 7860 O O . GLN B 1 525 ? -9.602 13.312 -6.91 1 94.75 525 GLN B O 1
ATOM 7865 N N . CYS B 1 526 ? -8.82 11.195 -6.949 1 93.31 526 CYS B N 1
ATOM 7866 C CA . CYS B 1 526 ? -9.617 10.875 -8.125 1 93.31 526 CYS B CA 1
ATOM 7867 C C . CYS B 1 526 ? -11.109 11.008 -7.832 1 93.31 526 CYS B C 1
ATOM 7869 O O . CYS B 1 526 ? -11.852 11.594 -8.625 1 93.31 526 CYS B O 1
ATOM 7871 N N . ALA B 1 527 ? -11.5 10.547 -6.73 1 94.25 527 ALA B N 1
ATOM 7872 C CA . ALA B 1 527 ? -12.906 10.539 -6.332 1 94.25 527 ALA B CA 1
ATOM 7873 C C . ALA B 1 527 ? -13.383 11.938 -5.973 1 94.25 527 ALA B C 1
ATOM 7875 O O . ALA B 1 527 ? -14.539 12.289 -6.223 1 94.25 527 ALA B O 1
ATOM 7876 N N . LEU B 1 528 ? -12.5 12.75 -5.387 1 92.19 528 LEU B N 1
ATOM 7877 C CA . LEU B 1 528 ? -12.859 14.109 -4.984 1 92.19 528 LEU B CA 1
ATOM 7878 C C . LEU B 1 528 ? -13.234 14.953 -6.195 1 92.19 528 LEU B C 1
ATOM 7880 O O . LEU B 1 528 ? -14.062 15.859 -6.09 1 92.19 528 LEU B O 1
ATOM 7884 N N . ASN B 1 529 ? -12.641 14.641 -7.309 1 85.75 529 ASN B N 1
ATOM 7885 C CA . ASN B 1 529 ? -13.008 15.359 -8.531 1 85.75 529 ASN B CA 1
ATOM 7886 C C . ASN B 1 529 ? -14.477 15.156 -8.883 1 85.75 529 ASN B C 1
ATOM 7888 O O . ASN B 1 529 ? -15.133 16.078 -9.367 1 85.75 529 ASN B O 1
ATOM 7892 N N . TYR B 1 530 ? -14.984 14.086 -8.609 1 86.5 530 TYR B N 1
ATOM 7893 C CA . TYR B 1 530 ? -16.406 13.781 -8.82 1 86.5 530 TYR B CA 1
ATOM 7894 C C . TYR B 1 530 ? -17.281 14.609 -7.879 1 86.5 530 TYR B C 1
ATOM 7896 O O . TYR B 1 530 ? -18.25 15.227 -8.312 1 86.5 530 TYR B O 1
ATOM 7904 N N . ASN B 1 531 ? -16.875 14.609 -6.648 1 86.38 531 ASN B N 1
ATOM 7905 C CA . ASN B 1 531 ? -17.656 15.32 -5.645 1 86.38 531 ASN B CA 1
ATOM 7906 C C . ASN B 1 531 ? -17.641 16.828 -5.891 1 86.38 531 ASN B C 1
ATOM 7908 O O . ASN B 1 531 ? -18.672 17.5 -5.773 1 86.38 531 ASN B O 1
ATOM 7912 N N . ARG B 1 532 ? -16.516 17.312 -6.262 1 86.69 532 ARG B N 1
ATOM 7913 C CA . ARG B 1 532 ? -16.344 18.75 -6.438 1 86.69 532 ARG B CA 1
ATOM 7914 C C . ARG B 1 532 ? -17.203 19.281 -7.59 1 86.69 532 ARG B C 1
ATOM 7916 O O . ARG B 1 532 ? -17.719 20.391 -7.531 1 86.69 532 ARG B O 1
ATOM 7923 N N . ALA B 1 533 ? -17.359 18.406 -8.578 1 84.5 533 ALA B N 1
ATOM 7924 C CA . ALA B 1 533 ? -18.172 18.781 -9.734 1 84.5 533 ALA B CA 1
ATOM 7925 C C . ALA B 1 533 ? -19.656 18.891 -9.352 1 84.5 533 ALA B C 1
ATOM 7927 O O . ALA B 1 533 ? -20.453 19.453 -10.102 1 84.5 533 ALA B O 1
ATOM 7928 N N . ARG B 1 534 ? -19.984 18.562 -8.156 1 85.38 534 ARG B N 1
ATOM 7929 C CA . ARG B 1 534 ? -21.391 18.5 -7.754 1 85.38 534 ARG B CA 1
ATOM 7930 C C . ARG B 1 534 ? -21.641 19.391 -6.543 1 85.38 534 ARG B C 1
ATOM 7932 O O . ARG B 1 534 ? -22.734 19.359 -5.965 1 85.38 534 ARG B O 1
ATOM 7939 N N . TRP B 1 535 ? -20.672 20.156 -6.219 1 88.19 535 TRP B N 1
ATOM 7940 C CA . TRP B 1 535 ? -20.812 21.094 -5.105 1 88.19 535 TRP B CA 1
ATOM 7941 C C . TRP B 1 535 ? -21.875 22.125 -5.398 1 88.19 535 TRP B C 1
ATOM 7943 O O . TRP B 1 535 ? -21.938 22.688 -6.504 1 88.19 535 TRP B O 1
ATOM 7953 N N . GLU B 1 536 ? -22.703 22.297 -4.395 1 88.44 536 GLU B N 1
ATOM 7954 C CA . GLU B 1 536 ? -23.609 23.438 -4.473 1 88.44 536 GLU B CA 1
ATOM 7955 C C . GLU B 1 536 ? -22.844 24.75 -4.371 1 88.44 536 GLU B C 1
ATOM 7957 O O . GLU B 1 536 ? -21.828 24.844 -3.695 1 88.44 536 GLU B O 1
ATOM 7962 N N . LYS B 1 537 ? -23.359 25.797 -5.039 1 90.75 537 LYS B N 1
ATOM 7963 C CA . LYS B 1 537 ? -22.734 27.109 -5.012 1 90.75 537 LYS B CA 1
ATOM 7964 C C . LYS B 1 537 ? -23.703 28.172 -4.504 1 90.75 537 LYS B C 1
ATOM 7966 O O . LYS B 1 537 ? -24.922 28.062 -4.719 1 90.75 537 LYS B O 1
ATOM 7971 N N . LEU B 1 538 ? -23.156 29.062 -3.787 1 90.38 538 LEU B N 1
ATOM 7972 C CA . LEU B 1 538 ? -23.969 30.188 -3.344 1 90.38 538 LEU B CA 1
ATOM 7973 C C . LEU B 1 538 ? -24.344 31.078 -4.52 1 90.38 538 LEU B C 1
ATOM 7975 O O . LEU B 1 538 ? -23.562 31.25 -5.453 1 90.38 538 LEU B O 1
ATOM 7979 N N . ASP B 1 539 ? -25.703 31.438 -4.566 1 77.75 539 ASP B N 1
ATOM 7980 C CA . ASP B 1 539 ? -26.172 32.375 -5.59 1 77.75 539 ASP B CA 1
ATOM 7981 C C . ASP B 1 539 ? -25.531 33.75 -5.398 1 77.75 539 ASP B C 1
ATOM 7983 O O . ASP B 1 539 ? -25.062 34.062 -4.309 1 77.75 539 ASP B O 1
ATOM 7987 N N . GLN B 1 540 ? -25.156 34.406 -6.531 1 62.09 540 GLN B N 1
ATOM 7988 C CA . GLN B 1 540 ? -24.516 35.688 -6.516 1 62.09 540 GLN B CA 1
ATOM 7989 C C . GLN B 1 540 ? -25.156 36.625 -5.48 1 62.09 540 GLN B C 1
ATOM 7991 O O . GLN B 1 540 ? -24.547 37.594 -5.059 1 62.09 540 GLN B O 1
ATOM 7996 N N . SER B 1 541 ? -26.469 36.438 -5.211 1 51.88 541 SER B N 1
ATOM 7997 C CA . SER B 1 541 ? -27.078 37.375 -4.266 1 51.88 541 SER B CA 1
ATOM 7998 C C . SER B 1 541 ? -26.672 37.062 -2.834 1 51.88 541 SER B C 1
ATOM 8000 O O . SER B 1 541 ? -26.859 37.875 -1.928 1 51.88 541 SER B O 1
ATOM 8002 N N . GLY B 1 542 ? -25.703 36.25 -2.555 1 49.41 542 GLY B N 1
ATOM 8003 C CA . GLY B 1 542 ? -25.078 35.969 -1.275 1 49.41 542 GLY B CA 1
ATOM 8004 C C . GLY B 1 542 ? -26.047 35.438 -0.239 1 49.41 542 GLY B C 1
ATOM 8005 O O . GLY B 1 542 ? -25.766 35.469 0.959 1 49.41 542 GLY B O 1
ATOM 8006 N N . GLU B 1 543 ? -27.359 35.281 -0.612 1 47.84 543 GLU B N 1
ATOM 8007 C CA . GLU B 1 543 ? -28.328 34.906 0.406 1 47.84 543 GLU B CA 1
ATOM 8008 C C . GLU B 1 543 ? -28.141 33.438 0.811 1 47.84 543 GLU B C 1
ATOM 8010 O O . GLU B 1 543 ? -27.984 32.562 -0.047 1 47.84 543 GLU B O 1
ATOM 8015 N N . LEU B 1 544 ? -27.734 33.25 2.07 1 50.34 544 LEU B N 1
ATOM 8016 C CA . LEU B 1 544 ? -27.625 31.938 2.719 1 50.34 544 LEU B CA 1
ATOM 8017 C C . LEU B 1 544 ? -29 31.266 2.836 1 50.34 544 LEU B C 1
ATOM 8019 O O . LEU B 1 544 ? -30 31.953 3.086 1 50.34 544 LEU B O 1
#

Radius of gyration: 31.62 Å; Cα contacts (8 Å, |Δi|>4): 2627; chains: 2; bounding box: 64×119×83 Å

Sequence (1088 aa):
MADSGSPGSGSSWLGVVADGAVPVSGHGHVGVWPLDEHNAKLLDNVHPRGWQNPQKPDDFVYDLIAVGAGAGGLVSSKQSARRGARSALIEHHLAGGDCLNVGCVPSKALLRCARAIAEMRRTDLCLGGGVSGGDCRFPQIMERMRKLRAQIAPVDSHDATMKAGADVYMGRAVFTGPNELQVAGQTLLFRKAVIATGGRARVPSIPGLEKVPFLTNASLFNLTQLPPRLVVLGAGPISLEMAQAFRRFGSEVTVLQRSDTILGTEDPDAAKMLHQVLTEEGITILTGTGVKSVSHNHAEGQHWPEIRVSALNNGEDCEILCDALLVATGRVPNIEDLGLEAAGVEVTAGVGVKVNDDLTTSNPDILAVGDVIDHPDLRFTHMAGTMAGMAVQTALFAGRGLPVNAASGLLSQVVVPRCTYTEPEIASCGISNLKAAAAQGVEVDVYKSELDHNDRAILEGASCGGFVKILCQKGTEQIVGATVVSERGGDILAELTLAVQYKLGLSAIARTVHPYPTLGEAVQQCALNYNRARWEKLDQSGELMADSGSPGSGSSWLGVVADGAVPVSGHGHVGVWPLDEHNAKLLDNVHPRGWQNPQKPDDFVYDLIAVGAGAGGLVSSKQSARRGARSALIEHHLAGGDCLNVGCVPSKALLRCARAIAEMRRTDLCLGGGVSGGDCRFPQIMERMRKLRAQIAPVDSHDATMKAGADVYMGRAVFTGPNELQVAGQTLLFRKAVIATGGRARVPSIPGLEKVPFLTNASLFNLTQLPPRLVVLGAGPISLEMAQAFRRFGSEVTVLQRSDTILGTEDPDAAKMLHQVLTEEGITILTGTGVKSVSHNHAEGQHWPEIRVSALNNGEDCEILCDALLVATGRVPNIEDLGLEAAGVEVTAGVGVKVNDDLTTSNPDILAVGDVIDHPDLRFTHMAGTMAGMAVQTALFAGRGLPVNAASGLLSQVVVPRCTYTEPEIASCGISNLKAAAAQGVEVDVYKSELDHNDRAILEGASCGGFVKILCQKGTEQIVGATVVSERGGDILAELTLAVQYKLGLSAIARTVHPYPTLGEAVQQCALNYNRARWEKLDQSGEL

Nearest PDB structures (foldseek):
  5x1y-assembly3_F  TM=9.329E-01  e=1.100E-44  Lysinibacillus sphaericus
  4ywo-assembly1_A-2  TM=9.373E-01  e=5.821E-43  Metallosphaera sedula DSM 5348
  3o0h-assembly1_B  TM=9.130E-01  e=1.160E-39  Bartonella henselae str. Houston-1
  3djj-assembly1_A  TM=8.774E-01  e=6.142E-38  Homo sapiens
  1k4q-assembly1_A-2  TM=8.707E-01  e=5.803E-38  Homo sapiens

Organism: Polarella glacialis (NCBI:txid89957)

Foldseek 3Di:
DPPPDPQDDFDFCPPPDDPAAPDDDDDAFTHADDSDPLSRLLCCFWPGHPGDFDDDPQPDAWAEEEEAQALQQLLLQLVLQLVPTAGAYEEAGTHNPCCLQQHVQLLVLLLVVLVVLVVLCVCCVVPVDNPVSDAQQQLVSLVSSSNRSSVVNNCRGCVVSVVSPYGYHHAAWAAQAQQWIDGPHDIHGYQFYEYERAWHADDDDAAAVVVDPAAESNCVSNDNDQWQEEEEEAQALVRLSVQSSSLSNHHAYEYEEQAQWHHVVAARVLRVLSVVVSVVSRYHYQYNKAWHHKHWDDDPPDPFIWMWTWIAGVNDIDIDITRHYYYHHAIFADDPNRNCVNNQWDADPRAATEAAQLQAGSSNRYGYAARRYNCRVQRDSVRSNQSSQLNSCCNPPPPPDRPGPAPDSGNVLGWHWDWRVPVFIKIKIFCAYPVSCVVVVFDWDKFKFKCVPQPVCVVVVPVSIWMKIWIAGPPFQFTRMIITGGHVRVVLCVVVSVCNSVRPGLVNLLPDDDDPPDSSVRSNVRSVVVVVVVDDDDDPVNDD/DDDPDPQDDFDFCPPPDDPAFPDDDDDAFTHADDSDPLSRLLCCFWPGHPGDFDDDPQPDAWAEEEEAQALQQLLLQLVLQLVPTAGAYEEAGTHNPCCLQQDVQLLVLLLVVLVVLVVLCVCCVVPVDNPVSDAQQQLVSLVSSSNRSSVVNNCRGCVVSVVSPYGYHHAAWAAQAQQWIDGPHDIHGYQFYEYERAWHADDDDAAAPVVDPAAESNCPSNDNDQWQEEEEEAQALVRLSVQSSSLSNHHAYEYEEQAQWHHVVAARVLRVLSVVVSVVSRYHYQYNKAWHHKHWDDDPPDPFIWMWTWIARVNDIDIDITRHYYYHHAIFADDPNRNCVNNQWDADPRAATEAAQLQAGSSNRYGYFARRYNCRVQRDSVRSNQSSQLNSCCNPPPPPDRPGPAPDSGNVLGWDWDWRVPVFIKIKIFCAYDVSCVVVVFDWDKFKFKCVPQPVCVVVVPPSTWMKIWIAGPPFQFTRMIITGGHVRVVLCVVVSVCNSVRPGLVNLLPDDDDPPDSSVRSNVRSVVVVVVVDDDDDPVNDD

pLDDT: mean 92.64, std 12.09, range [19.55, 98.94]